Protein AF-A0A9P7F6E8-F1 (afdb_monomer_lite)

Secondary structure (DSSP, 8-state):
-------------EEE----------------------PPPPP-----GGGGSBTTTS---SSSPEEEEPTTSS-EEETTTB---HHHHHHHTSTTEEE--HHHHHHHTSSS--B---EEESS-GGGTPEESSSSPPPB-S--SS-TTPPP--S-----------S--S-------EE------EEE-TTSS-EEESSS-HHHHHHHHHGGGHHHHTT-EEEE---THHHHSHHHHHHHHHHHHHTT-SEEEEE--TT--GGGGHHHHHHHIIIIIIS---HHHHHHHHHHTTTTHHHH--EEEEEE-TT-TT-PEEEEEEEEEETTTBGGGPPPPSB-TTT-BBT-B-S-EEEE----------SS-TTEEEEEEEB--HHHHHHH-PPPPEEEEEPPSSEEE---SSTTEEEEEPPPEEE-PPP------------------HHHHHHHHHHHHHHTHHHHHH---TT-HHHHHTTS-SSS----HHHHHHHHHHHHTT---HHHHHHHHHHHHHTTSTT--SS-HHHHHHHH--S-GGGGGSPPPHHHHHHHHTHHHHHHHHHHHHHHTT-TT-HHHHHHHHHHHHHT--HHHHHHHHHHHHHHHHH-S-HHHHHHHHHHHHHHHHHHHHHHHHHHH----EEEEEEEPTTSS-EEEEEEEPPPSS-SS-GGGT-HHHHHHHHHHHHHHHHHHHHHHS---TTSS-S-------S--PPPPP--B-TTSPBP----TT--HHHHHHHHHHHHHHHHHHHHS--SPP-HHHHHH-HHHHHHHHHHHHTT-------------------TT--PPPPPPPPPPPPP------

Foldseek 3Di:
DDDDDPDDDPDDEDEADQDDDDDDDDDDDDDDDDDDDDDDDPDPDPPPLLQQAAQFLRHSDDDHWYWAAAPVDRHIHICQFWPDPPVCPVVQSDSQKGFHDPLNLCVVCVVPWAAALRIFGPDDVVRVTDRPDPAGTDGPGHRLDPSPDGDPSADDDDDDDDPDDPDPPDPQQDADEDPDDLQAWDQDPVNPDTDRSPDHLLVVCCVVCVVVLVSQAQGEYEYQDALRCVVDPRSVLSVQVSCLVSNYQKYKDWNHNDRDVVLCPQLVVCCCVVCRVVVDRCVVCVQVSVLSRQSNLSRTKMKMWGFDPPDPQRKIWIKIKHKDFLPAQHLNNGDRQADPPRNTGPQWDPKDQDFDDDPDDDDDDQDPPRRFKIKTWGNNVCVCPVVVDGTDIDMDGNAPFDWGCCDPPSGIGMTMHHIDIDRNDPPPPDPDPDPPDDDDDDDDPVVVCVVCVVVLVVCLVQCQPPPDPPDPSVVCNCPPPDPDNDPPVVVVVSCVVNLVVHPDPVVNVVVVCVVVVLPPPDDDPDDLVVLLVQLADLALVLLPDQDDLLNLCCRSVVVVLVVQQQVVCVVVVNGPDPVCSVVSSVVVSVVDGPVSSVSSVVSSVVCNVVGHDPLNVLVNCVVCVLVVLQVVQVVCCVVRVDKDKDWDWDDHPPDLAIDTDIDTYDHPPDPDTQCPPDPVSVVCCVVVSVVVRVVVSCVVCVPPPPDDDPPPPPPDPPDDPDQDDFDADPLQATDQDDPPPAPPVSNVVSVLVRVQSVVCSVPVDNDHDPVVVCQACVVVVVVSVVVCVVVPDDDDDDDDHDDDDDDDDDPPDDDDDDDDDDDDDDDDDDDDD

pLDDT: mean 74.28, std 21.91, range [21.38, 98.19]

InterPro domains:
  IPR011011 Zinc finger, FYVE/PHD-type [SSF57903] (43-111)

Organism: NCBI:txid1912936

Sequence (833 aa):
MARTKIKSTGGSARTISALSTTTTANATALALKPSTLAVPPPMLETADAHSMWCMICRDGGEGPIVLYECNVCPRVMCSKCIEVLDSYVDVVQRPTVSFLCLACHSKATLKSPAPFYGFYTGGLPSQGGKEVLPSFLHLNGKYEMASSSIMAAGPIAFIHFILSGEDPICTPVSIIYCGWLYAGQAPKENGSGLEYVAMTVSHVLTTVLSAYSMVLKNAHIVFLVCGSVVAHPKPYDQLMSAVLHFEFTSAIMFTAKRFQPLVASNFFLAFAELVLVEQLCVRKTFPELLSLSGRLGLHTKVILMTPDPTSPHHQLECTTFARAHTQTQPWGMEVPVQCPQCGSTKSWSEKVALTVRADSHQFAETSDPSVTRYVYSCKYSNYGTAQRLAPHKFVIERPPGFMVNSARTTKCGWFQAPSTFYSPPSLMKGKRKSQILPIFLNLSMSDWYVSFEEILAEHKDDFLAAKDPQSTRRRQVLRNDDPVDLPKALKRAIRRCYYQFITDEDDRKAEDNIFHAEQEADQSIVSPEEREANARPKDASFYKKQLTDWDIAQKLFKQEMDNYDKEEQQKMGVPHSIKHRTGHARQWFNSMTFGQKKEVQQARDKWNEEGAPPESQAMYRKRNLKKNLDAFSQEVCRTMGCRIVMLVSHKKPGEMSLGVCIHESEPLTCKKAFTVSSAGNKEWVAEGFKKFSEWSKQEFYPCDNEDEDDNQEEEEPEDKPSLPEIVLDKEGFGQLPSRTDVPLKGQQELIRQIVHASYKVFTGSSKPVPWGVISSDPAMLWRHWELRKLGGKKLIIFVGSRVADLSAARLANAIPLERTKKRKITAGQGLGV

Structure (mmCIF, N/CA/C/O backbone):
data_AF-A0A9P7F6E8-F1
#
_entry.id   AF-A0A9P7F6E8-F1
#
loop_
_atom_site.group_PDB
_atom_site.id
_atom_site.type_symbol
_atom_site.label_atom_id
_atom_site.label_alt_id
_atom_site.label_comp_id
_atom_site.label_asym_id
_atom_site.label_entity_id
_atom_site.label_seq_id
_atom_site.pdbx_PDB_ins_code
_atom_site.Cartn_x
_atom_site.Cartn_y
_atom_site.Cartn_z
_atom_site.occupancy
_atom_site.B_iso_or_equiv
_atom_site.auth_seq_id
_atom_site.auth_comp_id
_atom_site.auth_asym_id
_atom_site.auth_atom_id
_atom_site.pdbx_PDB_model_num
ATOM 1 N N . MET A 1 1 ? -25.736 -33.824 -3.281 1.00 39.00 1 MET A N 1
ATOM 2 C CA . MET A 1 1 ? -25.518 -33.347 -4.663 1.00 39.00 1 MET A CA 1
ATOM 3 C C . MET A 1 1 ? -26.121 -31.957 -4.812 1.00 39.00 1 MET A C 1
ATOM 5 O O . MET A 1 1 ? -27.042 -31.647 -4.072 1.00 39.00 1 MET A O 1
ATOM 9 N N . ALA A 1 2 ? -25.540 -31.157 -5.713 1.00 32.81 2 ALA A N 1
ATOM 10 C CA . ALA A 1 2 ? -25.875 -29.776 -6.084 1.00 32.81 2 ALA A CA 1
ATOM 11 C C . ALA A 1 2 ? -25.785 -28.693 -4.980 1.00 32.81 2 ALA A C 1
ATOM 13 O O . ALA A 1 2 ? -26.732 -28.407 -4.255 1.00 32.81 2 ALA A O 1
ATOM 14 N N . ARG A 1 3 ? -24.631 -28.012 -4.930 1.00 22.89 3 ARG A N 1
ATOM 15 C CA . ARG A 1 3 ? -24.542 -26.586 -4.582 1.00 22.89 3 ARG A CA 1
ATOM 16 C C . ARG A 1 3 ? -23.589 -25.907 -5.559 1.00 22.89 3 ARG A C 1
ATOM 18 O O . ARG A 1 3 ? -22.394 -26.199 -5.575 1.00 22.89 3 ARG A O 1
ATOM 25 N N . THR A 1 4 ? -24.149 -25.007 -6.350 1.00 31.23 4 THR A N 1
ATOM 26 C CA . THR A 1 4 ? -23.467 -23.945 -7.084 1.00 31.23 4 THR A CA 1
ATOM 27 C C . THR A 1 4 ? -22.668 -23.084 -6.101 1.00 31.23 4 THR A C 1
ATOM 29 O O . THR A 1 4 ? -23.206 -22.556 -5.129 1.00 31.23 4 THR A O 1
ATOM 32 N N . LYS A 1 5 ? -21.357 -22.977 -6.332 1.00 26.94 5 LYS A N 1
ATOM 33 C CA . LYS A 1 5 ? -20.479 -21.979 -5.712 1.00 26.94 5 LYS A CA 1
ATOM 34 C C . LYS A 1 5 ? -20.247 -20.878 -6.739 1.00 26.94 5 LYS A C 1
ATOM 36 O O . LYS A 1 5 ? -19.662 -21.153 -7.783 1.00 26.94 5 LYS A O 1
ATOM 41 N N . ILE A 1 6 ? -20.640 -19.650 -6.420 1.00 29.02 6 ILE A N 1
ATOM 42 C CA . ILE A 1 6 ? -20.098 -18.467 -7.090 1.00 29.02 6 ILE A CA 1
ATOM 43 C C . ILE A 1 6 ? -18.711 -18.241 -6.474 1.00 29.02 6 ILE A C 1
ATOM 45 O O . ILE A 1 6 ? -18.586 -17.905 -5.297 1.00 29.02 6 ILE A O 1
ATOM 49 N N . LYS A 1 7 ? -17.670 -18.572 -7.246 1.00 26.80 7 LYS A N 1
ATOM 50 C CA . LYS A 1 7 ? -16.264 -18.254 -6.957 1.00 26.80 7 LYS A CA 1
ATOM 51 C C . LYS A 1 7 ? -16.048 -16.752 -7.163 1.00 26.80 7 LYS A C 1
ATOM 53 O O . LYS A 1 7 ? -16.586 -16.200 -8.117 1.00 26.80 7 LYS A O 1
ATOM 58 N N . SER A 1 8 ? -15.208 -16.128 -6.336 1.00 27.62 8 SER A N 1
ATOM 59 C CA . SER A 1 8 ? -14.565 -14.876 -6.736 1.00 27.62 8 SER A CA 1
ATOM 60 C C . SER A 1 8 ? -13.623 -15.148 -7.914 1.00 27.62 8 SER A C 1
ATOM 62 O O . SER A 1 8 ? -12.952 -16.184 -7.985 1.00 27.62 8 SER A O 1
ATOM 64 N N . THR A 1 9 ? -13.617 -14.234 -8.876 1.00 29.34 9 THR A N 1
ATOM 65 C CA . THR A 1 9 ? -12.827 -14.293 -10.105 1.00 29.34 9 THR A CA 1
ATOM 66 C C . THR A 1 9 ? -11.397 -13.826 -9.840 1.00 29.34 9 THR A C 1
ATOM 68 O O . THR A 1 9 ? -11.017 -12.714 -10.190 1.00 29.34 9 THR A O 1
ATOM 71 N N . GLY A 1 10 ? -10.578 -14.684 -9.230 1.00 29.38 10 GLY A N 1
ATOM 72 C CA . GLY A 1 10 ? -9.135 -14.628 -9.462 1.00 29.38 10 GLY A CA 1
ATOM 73 C C . GLY A 1 10 ? -8.880 -15.117 -10.886 1.00 29.38 10 GLY A C 1
ATOM 74 O O . GLY A 1 10 ? -8.907 -16.323 -11.129 1.00 29.38 10 GLY A O 1
ATOM 75 N N . GLY A 1 11 ? -8.745 -14.194 -11.839 1.00 32.56 11 GLY A N 1
ATOM 76 C CA . GLY A 1 11 ? -8.437 -14.525 -13.229 1.00 32.56 11 GLY A CA 1
ATOM 77 C C . GLY A 1 11 ? -7.100 -15.263 -13.318 1.00 32.56 11 GLY A C 1
ATOM 78 O O . GLY A 1 11 ? -6.093 -14.786 -12.804 1.00 32.56 11 GLY A O 1
ATOM 79 N N . SER A 1 12 ? -7.093 -16.438 -13.945 1.00 37.75 12 SER A N 1
ATOM 80 C CA . SER A 1 12 ? -5.861 -17.163 -14.258 1.00 37.75 12 SER A CA 1
ATOM 81 C C . SER A 1 12 ? -5.224 -16.516 -15.485 1.00 37.75 12 SER A C 1
ATOM 83 O O . SER A 1 12 ? -5.803 -16.572 -16.569 1.00 37.75 12 SER A O 1
ATOM 85 N N . ALA A 1 13 ? -4.045 -15.911 -15.333 1.00 45.34 13 ALA A N 1
ATOM 86 C CA . ALA A 1 13 ? -3.240 -15.496 -16.478 1.00 45.34 13 ALA A CA 1
ATOM 87 C C . ALA A 1 13 ? -2.747 -16.740 -17.238 1.00 45.34 13 ALA A C 1
ATOM 89 O O . ALA A 1 13 ? -2.486 -17.786 -16.634 1.00 45.34 13 ALA A O 1
ATOM 90 N N . ARG A 1 14 ? -2.639 -16.648 -18.568 1.00 51.47 14 ARG A N 1
ATOM 91 C CA . ARG A 1 14 ? -2.084 -17.729 -19.391 1.00 51.47 14 ARG A CA 1
ATOM 92 C C . ARG A 1 14 ? -0.569 -17.547 -19.455 1.00 51.47 14 ARG A C 1
ATOM 94 O O . ARG A 1 14 ? -0.079 -16.659 -20.152 1.00 51.47 14 ARG A O 1
ATOM 101 N N . THR A 1 15 ? 0.150 -18.376 -18.710 1.00 51.41 15 THR A N 1
ATOM 102 C CA . THR A 1 15 ? 1.615 -18.434 -18.733 1.00 51.41 15 THR A CA 1
ATOM 103 C C . THR A 1 15 ? 2.081 -19.310 -19.892 1.00 51.41 15 THR A C 1
ATOM 105 O O . THR A 1 15 ? 1.516 -20.381 -20.122 1.00 51.41 15 THR A O 1
ATOM 108 N N . ILE A 1 16 ? 3.092 -18.858 -20.635 1.00 53.59 16 ILE A N 1
ATOM 109 C CA . ILE A 1 16 ? 3.671 -19.604 -21.757 1.00 53.59 16 ILE A CA 1
ATOM 110 C C . ILE A 1 16 ? 5.164 -19.784 -21.485 1.00 53.59 16 ILE A C 1
ATOM 112 O O . ILE A 1 16 ? 5.938 -18.837 -21.606 1.00 53.59 16 ILE A O 1
ATOM 116 N N . SER A 1 17 ? 5.554 -21.008 -21.130 1.00 43.97 17 SER A N 1
ATOM 117 C CA . SER A 1 17 ? 6.951 -21.406 -20.944 1.00 43.97 17 SER A CA 1
ATOM 118 C C . SER A 1 17 ? 7.452 -22.138 -22.190 1.00 43.97 17 SER A C 1
ATOM 120 O O . SER A 1 17 ? 6.818 -23.086 -22.658 1.00 43.97 17 SER A O 1
ATOM 122 N N . ALA A 1 18 ? 8.606 -21.736 -22.725 1.00 40.62 18 ALA A N 1
ATOM 123 C CA . ALA A 1 18 ? 9.285 -22.491 -23.775 1.00 40.62 18 ALA A CA 1
ATOM 124 C C . ALA A 1 18 ? 10.023 -23.687 -23.145 1.00 40.62 18 ALA A C 1
ATOM 126 O O . ALA A 1 18 ? 11.052 -23.519 -22.489 1.00 40.62 18 ALA A O 1
ATOM 127 N N . LEU A 1 19 ? 9.492 -24.899 -23.324 1.00 32.56 19 LEU A N 1
ATOM 128 C CA . LEU A 1 19 ? 10.164 -26.144 -22.942 1.00 32.56 19 LEU A CA 1
ATOM 129 C C . LEU A 1 19 ? 11.379 -26.371 -23.855 1.00 32.56 19 LEU A C 1
ATOM 131 O O . LEU A 1 19 ? 11.235 -26.692 -25.032 1.00 32.56 19 LEU A O 1
ATOM 135 N N . SER A 1 20 ? 12.583 -26.207 -23.307 1.00 32.69 20 SER A N 1
ATOM 136 C CA . SER A 1 20 ? 13.836 -26.526 -23.997 1.00 32.69 20 SER A CA 1
ATOM 137 C C . SER A 1 20 ? 14.150 -28.018 -23.856 1.00 32.69 20 SER A C 1
ATOM 139 O O . SER A 1 20 ? 14.799 -28.427 -22.896 1.00 32.69 20 SER A O 1
ATOM 141 N N . THR A 1 21 ? 13.732 -28.844 -24.816 1.00 29.06 21 THR A N 1
ATOM 142 C CA . THR A 1 21 ? 14.285 -30.199 -24.988 1.00 29.06 21 THR A CA 1
ATOM 143 C C . THR A 1 21 ? 15.544 -30.138 -25.849 1.00 29.06 21 THR A C 1
ATOM 145 O O . THR A 1 21 ? 15.469 -30.088 -27.074 1.00 29.06 21 THR A O 1
ATOM 148 N N . THR A 1 22 ? 16.717 -30.154 -25.218 1.00 29.52 22 THR A N 1
ATOM 149 C CA . THR A 1 22 ? 17.980 -30.491 -25.891 1.00 29.52 22 THR A CA 1
ATOM 150 C C . THR A 1 22 ? 18.086 -32.009 -26.025 1.00 29.52 22 THR A C 1
ATOM 152 O O . THR A 1 22 ? 18.355 -32.699 -25.044 1.00 29.52 22 THR A O 1
ATOM 155 N N . THR A 1 23 ? 17.864 -32.532 -27.233 1.00 29.41 23 THR A N 1
ATOM 156 C CA . THR A 1 23 ? 18.087 -33.944 -27.583 1.00 29.41 23 THR A CA 1
ATOM 157 C C . THR A 1 23 ? 19.405 -34.073 -28.344 1.00 29.41 23 THR A C 1
ATOM 159 O O . THR A 1 23 ? 19.531 -33.594 -29.468 1.00 29.41 23 THR A O 1
ATOM 162 N N . THR A 1 24 ? 20.390 -34.730 -27.738 1.00 31.55 24 THR A N 1
ATOM 163 C CA . THR A 1 24 ? 21.597 -35.230 -28.407 1.00 31.55 24 THR A CA 1
ATOM 164 C C . THR A 1 24 ? 21.301 -36.608 -29.012 1.00 31.55 24 THR A C 1
ATOM 166 O O . THR A 1 24 ? 21.035 -37.565 -28.291 1.00 31.55 24 THR A O 1
ATOM 169 N N . ALA A 1 25 ? 21.329 -36.706 -30.342 1.00 36.38 25 ALA A N 1
ATOM 170 C CA . ALA A 1 25 ? 21.452 -37.958 -31.105 1.00 36.38 25 ALA A CA 1
ATOM 171 C C . ALA A 1 25 ? 22.915 -38.461 -31.018 1.00 36.38 25 ALA A C 1
ATOM 173 O O . ALA A 1 25 ? 23.805 -37.633 -30.858 1.00 36.38 25 ALA A O 1
ATOM 174 N N . ASN A 1 26 ? 23.327 -39.725 -31.147 1.00 36.16 26 ASN A N 1
ATOM 175 C CA . ASN A 1 26 ? 22.749 -41.038 -31.457 1.00 36.16 26 ASN A CA 1
ATOM 176 C C . ASN A 1 26 ? 23.833 -42.079 -31.078 1.00 36.16 26 ASN A C 1
ATOM 178 O O . ASN A 1 26 ? 25.001 -41.790 -31.329 1.00 36.16 26 ASN A O 1
ATOM 182 N N . ALA A 1 27 ? 23.470 -43.282 -30.602 1.00 31.50 27 ALA A N 1
ATOM 183 C CA . ALA A 1 27 ? 24.098 -44.555 -31.014 1.00 31.50 27 ALA A CA 1
ATOM 184 C C . ALA A 1 27 ? 23.432 -45.799 -30.376 1.00 31.50 27 ALA A C 1
ATOM 186 O O . ALA A 1 27 ? 23.503 -46.020 -29.173 1.00 31.50 27 ALA A O 1
ATOM 187 N N . THR A 1 28 ? 22.945 -46.661 -31.274 1.00 32.75 28 THR A N 1
ATOM 188 C CA . THR A 1 28 ? 22.789 -48.131 -31.204 1.00 32.75 28 THR A CA 1
ATOM 189 C C . THR A 1 28 ? 21.640 -48.776 -30.419 1.00 32.75 28 THR A C 1
ATOM 191 O O . THR A 1 28 ? 21.396 -48.541 -29.243 1.00 32.75 28 THR A O 1
ATOM 194 N N . ALA A 1 29 ? 20.955 -49.649 -31.158 1.00 36.50 29 ALA A N 1
ATOM 195 C CA . ALA A 1 29 ? 19.741 -50.378 -30.846 1.00 36.50 29 ALA A CA 1
ATOM 196 C C . ALA A 1 29 ? 19.964 -51.632 -29.988 1.00 36.50 29 ALA A C 1
ATOM 198 O O . ALA A 1 29 ? 20.976 -52.309 -30.140 1.00 36.50 29 ALA A O 1
ATOM 199 N N . LEU A 1 30 ? 18.935 -52.013 -29.223 1.00 31.78 30 LEU A N 1
ATOM 200 C CA . LEU A 1 30 ? 18.452 -53.395 -29.132 1.00 31.78 30 LEU A CA 1
ATOM 201 C C . LEU A 1 30 ? 17.031 -53.417 -28.546 1.00 31.78 30 LEU A C 1
ATOM 203 O O . LEU A 1 30 ? 16.725 -52.765 -27.552 1.00 31.78 30 LEU A O 1
ATOM 207 N N . ALA A 1 31 ? 16.157 -54.137 -29.243 1.00 39.25 31 ALA A N 1
ATOM 208 C CA . ALA A 1 31 ? 14.727 -54.246 -29.006 1.00 39.25 31 ALA A CA 1
ATOM 209 C C . ALA A 1 31 ? 14.399 -55.170 -27.829 1.00 39.25 31 ALA A C 1
ATOM 211 O O . ALA A 1 31 ? 14.971 -56.251 -27.760 1.00 39.25 31 ALA A O 1
ATOM 212 N N . LEU A 1 32 ? 13.404 -54.812 -27.005 1.00 32.06 32 LEU A N 1
ATOM 213 C CA . LEU A 1 32 ? 12.575 -55.743 -26.223 1.00 32.06 32 LEU A CA 1
ATOM 214 C C . LEU A 1 32 ? 11.186 -55.120 -25.926 1.00 32.06 32 LEU A C 1
ATOM 216 O O . LEU A 1 32 ? 11.034 -53.905 -25.844 1.00 32.06 32 LEU A O 1
ATOM 220 N N . LYS A 1 33 ? 10.176 -56.000 -25.854 1.00 32.75 33 LYS A N 1
ATOM 221 C CA . LYS A 1 33 ? 8.706 -55.798 -25.895 1.00 32.75 33 LYS A CA 1
ATOM 222 C C . LYS A 1 33 ? 8.096 -54.894 -24.795 1.00 32.75 33 LYS A C 1
ATOM 224 O O . LYS A 1 33 ? 8.669 -54.797 -23.714 1.00 32.75 33 LYS A O 1
ATOM 229 N N . PRO A 1 34 ? 6.888 -54.321 -25.016 1.00 34.28 34 PRO A N 1
ATOM 230 C CA . PRO A 1 34 ? 6.229 -53.432 -24.063 1.00 34.28 34 PRO A CA 1
ATOM 231 C C . PRO A 1 34 ? 5.412 -54.210 -23.018 1.00 34.28 34 PRO A C 1
ATOM 233 O O . PRO A 1 34 ? 4.566 -55.030 -23.373 1.00 34.28 34 PRO A O 1
ATOM 236 N N . SER A 1 35 ? 5.620 -53.898 -21.736 1.00 30.19 35 SER A N 1
ATOM 237 C CA . SER A 1 35 ? 4.709 -54.261 -20.645 1.00 30.19 35 SER A CA 1
ATOM 238 C C . SER A 1 35 ? 4.047 -53.004 -20.095 1.00 30.19 35 SER A C 1
ATOM 240 O O . SER A 1 35 ? 4.697 -52.084 -19.603 1.00 30.19 35 SER A O 1
ATOM 242 N N . THR A 1 36 ? 2.729 -52.989 -20.221 1.00 39.06 36 THR A N 1
ATOM 243 C CA . THR A 1 36 ? 1.799 -51.930 -19.850 1.00 39.06 36 THR A CA 1
ATOM 244 C C . THR A 1 36 ? 1.634 -51.873 -18.330 1.00 39.06 36 THR A C 1
ATOM 246 O O . THR A 1 36 ? 0.951 -52.715 -17.756 1.00 39.06 36 THR A O 1
ATOM 249 N N . LEU A 1 37 ? 2.206 -50.864 -17.673 1.00 32.66 37 LEU A N 1
ATOM 250 C CA . LEU A 1 37 ? 1.780 -50.424 -16.341 1.00 32.66 37 LEU A CA 1
ATOM 251 C C . LEU A 1 37 ? 1.735 -48.896 -16.336 1.00 32.66 37 LEU A C 1
ATOM 253 O O . LEU A 1 37 ? 2.759 -48.219 -16.399 1.00 32.66 37 LEU A O 1
ATOM 257 N N . ALA A 1 38 ? 0.514 -48.366 -16.326 1.00 34.00 38 ALA A N 1
ATOM 258 C CA . ALA A 1 38 ? 0.233 -46.942 -16.275 1.00 34.00 38 ALA A CA 1
ATOM 259 C C . ALA A 1 38 ? 0.705 -46.366 -14.932 1.00 34.00 38 ALA A C 1
ATOM 261 O O . ALA A 1 38 ? 0.069 -46.561 -13.897 1.00 34.00 38 ALA A O 1
ATOM 262 N N . VAL A 1 39 ? 1.825 -45.648 -14.964 1.00 34.06 39 VAL A N 1
ATOM 263 C CA . VAL A 1 39 ? 2.227 -44.735 -13.893 1.00 34.06 39 VAL A CA 1
ATOM 264 C C . VAL A 1 39 ? 1.373 -43.468 -14.047 1.00 34.06 39 VAL A C 1
ATOM 266 O O . VAL A 1 39 ? 1.312 -42.924 -15.154 1.00 34.06 39 VAL A O 1
ATOM 269 N N . PRO A 1 40 ? 0.672 -42.996 -12.998 1.00 33.62 40 PRO A N 1
ATOM 270 C CA . PRO A 1 40 ? -0.050 -41.730 -13.066 1.00 33.62 40 PRO A CA 1
ATOM 271 C C . PRO A 1 40 ? 0.943 -40.597 -13.372 1.00 33.62 40 PRO A C 1
ATOM 273 O O . PRO A 1 40 ? 2.069 -40.633 -12.870 1.00 33.62 40 PRO A O 1
ATOM 276 N N . PRO A 1 41 ? 0.571 -39.601 -14.195 1.00 32.31 41 PRO A N 1
ATOM 277 C CA . PRO A 1 41 ? 1.489 -38.534 -14.564 1.00 32.31 41 PRO A CA 1
ATOM 278 C C . PRO A 1 41 ? 1.977 -37.810 -13.300 1.00 32.31 41 PRO A C 1
ATOM 280 O O . PRO A 1 41 ? 1.173 -37.587 -12.386 1.00 32.31 41 PRO A O 1
ATOM 283 N N . PRO A 1 42 ? 3.271 -37.445 -13.224 1.00 33.47 42 PRO A N 1
ATOM 284 C CA . PRO A 1 42 ? 3.769 -36.638 -12.124 1.00 33.47 42 PRO A CA 1
ATOM 285 C C . PRO A 1 42 ? 2.943 -35.353 -12.069 1.00 33.47 42 PRO A C 1
ATOM 287 O O . PRO A 1 42 ? 2.731 -34.694 -13.090 1.00 33.47 42 PRO A O 1
ATOM 290 N N . MET A 1 43 ? 2.422 -35.041 -10.879 1.00 28.83 43 MET A N 1
ATOM 291 C CA . MET A 1 43 ? 1.779 -33.760 -10.608 1.00 28.83 43 MET A CA 1
ATOM 292 C C . MET A 1 43 ? 2.703 -32.654 -11.111 1.00 28.83 43 MET A C 1
ATOM 294 O O . MET A 1 43 ? 3.847 -32.579 -10.671 1.00 28.83 43 MET A O 1
ATOM 298 N N . LEU A 1 44 ? 2.191 -31.848 -12.044 1.00 36.84 44 LEU A N 1
ATOM 299 C CA . LEU A 1 44 ? 2.833 -30.650 -12.570 1.00 36.84 44 LEU A CA 1
ATOM 300 C C . LEU A 1 44 ? 3.448 -29.884 -11.390 1.00 36.84 44 LEU A C 1
ATOM 302 O O . LEU A 1 44 ? 2.709 -29.414 -10.519 1.00 36.84 44 LEU A O 1
ATOM 306 N N . GLU A 1 45 ? 4.781 -29.828 -11.331 1.00 40.38 45 GLU A N 1
ATOM 307 C CA . GLU A 1 45 ? 5.491 -28.981 -10.379 1.00 40.38 45 GLU A CA 1
ATOM 308 C C . GLU A 1 45 ? 4.888 -27.583 -10.481 1.00 40.38 45 GLU A C 1
ATOM 310 O O . GLU A 1 45 ? 4.717 -27.034 -11.572 1.00 40.38 45 GLU A O 1
ATOM 315 N N . THR A 1 46 ? 4.457 -27.060 -9.336 1.00 44.81 46 THR A N 1
ATOM 316 C CA . THR A 1 46 ? 3.853 -25.739 -9.212 1.00 44.81 46 THR A CA 1
ATOM 317 C C . THR A 1 46 ? 4.752 -24.737 -9.916 1.00 44.81 46 THR A C 1
ATOM 319 O O . THR A 1 46 ? 5.865 -24.512 -9.447 1.00 44.81 46 THR A O 1
ATOM 322 N N . ALA A 1 47 ? 4.290 -24.164 -11.031 1.00 50.91 47 ALA A N 1
ATOM 323 C CA . ALA A 1 47 ? 4.968 -23.043 -11.666 1.00 50.91 47 ALA A CA 1
ATOM 324 C C . ALA A 1 47 ? 5.338 -22.043 -10.564 1.00 50.91 47 ALA A C 1
ATOM 326 O O . ALA A 1 47 ? 4.453 -21.616 -9.814 1.00 50.91 47 ALA A O 1
ATOM 327 N N . ASP A 1 48 ? 6.637 -21.762 -10.410 1.00 58.50 48 ASP A N 1
ATOM 328 C CA . ASP A 1 48 ? 7.147 -20.896 -9.352 1.00 58.50 48 ASP A CA 1
ATOM 329 C C . ASP A 1 48 ? 6.295 -19.625 -9.314 1.00 58.50 48 ASP A C 1
ATOM 331 O O . ASP A 1 48 ? 6.208 -18.887 -10.297 1.00 58.50 48 ASP A O 1
ATOM 335 N N . ALA A 1 49 ? 5.641 -19.357 -8.178 1.00 58.12 49 ALA A N 1
ATOM 336 C CA . ALA A 1 49 ? 4.678 -18.258 -8.025 1.00 58.12 49 ALA A CA 1
ATOM 337 C C . ALA A 1 49 ? 5.254 -16.874 -8.414 1.00 58.12 49 ALA A C 1
ATOM 339 O O . ALA A 1 49 ? 4.518 -15.907 -8.621 1.00 58.12 49 ALA A O 1
ATOM 340 N N . HIS A 1 50 ? 6.579 -16.780 -8.537 1.00 58.72 50 HIS A N 1
ATOM 341 C CA . HIS A 1 50 ? 7.334 -15.629 -9.016 1.00 58.72 50 HIS A CA 1
ATOM 342 C C . HIS A 1 50 ? 7.056 -15.252 -10.483 1.00 58.72 50 HIS A C 1
ATOM 344 O O . HIS A 1 50 ? 7.172 -14.071 -10.819 1.00 58.72 50 HIS A O 1
ATOM 350 N N . SER A 1 51 ? 6.625 -16.191 -11.332 1.00 65.06 51 SER A N 1
ATOM 351 C CA . SER A 1 51 ? 6.359 -15.963 -12.765 1.00 65.06 51 SER A CA 1
ATOM 352 C C . SER A 1 51 ? 5.019 -15.277 -13.058 1.00 65.06 51 SER A C 1
ATOM 354 O O . SER A 1 51 ? 4.664 -15.077 -14.215 1.00 65.06 51 SER A O 1
ATOM 356 N N . MET A 1 52 ? 4.245 -14.903 -12.035 1.00 76.88 52 MET A N 1
ATOM 357 C CA . MET A 1 52 ? 2.891 -14.366 -12.230 1.00 76.88 52 MET A CA 1
ATOM 358 C C . MET A 1 52 ? 2.824 -12.845 -12.401 1.00 76.88 52 MET A C 1
ATOM 360 O O . MET A 1 52 ? 1.747 -12.326 -12.673 1.00 76.88 52 MET A O 1
ATOM 364 N N . TRP A 1 53 ? 3.929 -12.107 -12.239 1.00 84.69 53 TRP A N 1
ATOM 365 C CA . TRP A 1 53 ? 3.878 -10.642 -12.186 1.00 84.69 53 TRP A CA 1
ATOM 366 C C . TRP A 1 53 ? 4.854 -9.967 -13.142 1.00 84.69 53 TRP A C 1
ATOM 368 O O . TRP A 1 53 ? 6.070 -10.143 -13.048 1.00 84.69 53 TRP A O 1
ATOM 378 N N . CYS A 1 54 ? 4.327 -9.107 -14.014 1.00 89.81 54 CYS A N 1
ATOM 379 C CA . CYS A 1 54 ? 5.120 -8.323 -14.952 1.00 89.81 54 CYS A CA 1
ATOM 380 C C . CYS A 1 54 ? 6.171 -7.470 -14.228 1.00 89.81 54 CYS A C 1
ATOM 382 O O . CYS A 1 54 ? 5.863 -6.703 -13.317 1.00 89.81 54 CYS A O 1
ATOM 384 N N . MET A 1 55 ? 7.424 -7.532 -14.678 1.00 90.19 55 MET A N 1
ATOM 385 C CA . MET A 1 55 ? 8.517 -6.757 -14.084 1.00 90.19 55 MET A CA 1
ATOM 386 C C . MET A 1 55 ? 8.404 -5.236 -14.296 1.00 90.19 55 MET A C 1
ATOM 388 O O . MET A 1 55 ? 9.067 -4.491 -13.575 1.00 90.19 55 MET A O 1
ATOM 392 N N . ILE A 1 56 ? 7.607 -4.783 -15.274 1.00 88.75 56 ILE A N 1
ATOM 393 C CA . ILE A 1 56 ? 7.373 -3.358 -15.540 1.00 88.75 56 ILE A CA 1
ATOM 394 C C . ILE A 1 56 ? 6.246 -2.844 -14.639 1.00 88.75 56 ILE A C 1
ATOM 396 O O . ILE A 1 56 ? 6.525 -2.132 -13.683 1.00 88.75 56 ILE A O 1
ATOM 400 N N . CYS A 1 57 ? 4.995 -3.244 -14.896 1.00 84.50 57 CYS A N 1
ATOM 401 C CA . CYS A 1 57 ? 3.827 -2.722 -14.173 1.00 84.50 57 CYS A CA 1
ATOM 402 C C . CYS A 1 57 ? 3.548 -3.393 -12.825 1.00 84.50 57 CYS A C 1
ATOM 404 O O . CYS A 1 57 ? 2.569 -3.031 -12.177 1.00 84.50 57 CYS A O 1
ATOM 406 N N . ARG A 1 58 ? 4.344 -4.402 -12.439 1.00 80.62 58 ARG A N 1
ATOM 407 C CA . ARG A 1 58 ? 4.181 -5.142 -11.177 1.00 80.62 58 ARG A CA 1
ATOM 408 C C . ARG A 1 58 ? 2.776 -5.723 -11.012 1.00 80.62 58 ARG A C 1
ATOM 410 O O . ARG A 1 58 ? 2.261 -5.868 -9.911 1.00 80.62 58 ARG A O 1
ATOM 417 N N . ASP A 1 59 ? 2.184 -6.090 -12.140 1.00 71.38 59 ASP A N 1
ATOM 418 C CA . ASP A 1 59 ? 0.847 -6.643 -12.254 1.00 71.38 59 ASP A CA 1
ATOM 419 C C . ASP A 1 59 ? 0.894 -7.963 -13.034 1.00 71.38 59 ASP A C 1
ATOM 421 O O . ASP A 1 59 ? 1.641 -8.081 -14.008 1.00 71.38 59 ASP A O 1
ATOM 425 N N . GLY A 1 60 ? 0.101 -8.945 -12.610 1.00 63.62 60 GLY A N 1
ATOM 426 C CA . GLY A 1 60 ? -0.214 -10.134 -13.410 1.00 63.62 60 GLY A CA 1
ATOM 427 C C . GLY A 1 60 ? -1.226 -9.844 -14.515 1.00 63.62 60 GLY A C 1
ATOM 428 O O . GLY A 1 60 ? -1.388 -10.633 -15.439 1.00 63.62 60 GLY A O 1
ATOM 429 N N . GLY A 1 61 ? -1.829 -8.657 -14.463 1.00 57.81 61 GLY A N 1
ATOM 430 C CA . GLY A 1 61 ? -2.790 -8.180 -15.423 1.00 57.81 61 GLY A CA 1
ATOM 431 C C . GLY A 1 61 ? -4.191 -8.690 -15.101 1.00 57.81 61 GLY A C 1
ATOM 432 O O . GLY A 1 61 ? -4.423 -9.890 -15.065 1.00 57.81 61 GLY A O 1
ATOM 433 N N . GLU A 1 62 ? -5.159 -7.787 -14.947 1.00 53.53 62 GLU A N 1
ATOM 434 C CA . GLU A 1 62 ? -6.578 -8.165 -14.982 1.00 53.53 62 GLU A CA 1
ATOM 435 C C . GLU A 1 62 ? -7.033 -8.374 -16.437 1.00 53.53 62 GLU A C 1
ATOM 437 O O . GLU A 1 62 ? -6.882 -7.471 -17.274 1.00 53.53 62 GLU A O 1
ATOM 442 N N . GLY A 1 63 ? -7.563 -9.566 -16.733 1.00 67.81 63 GLY A N 1
ATOM 443 C CA . GLY A 1 63 ? -8.045 -9.983 -18.056 1.00 67.81 63 GLY A CA 1
ATOM 444 C C . GLY A 1 63 ? -7.179 -11.066 -18.725 1.00 67.81 63 GLY A C 1
ATOM 445 O O . GLY A 1 63 ? -6.272 -11.608 -18.094 1.00 67.81 63 GLY A O 1
ATOM 446 N N . PRO A 1 64 ? -7.444 -11.408 -20.001 1.00 77.75 64 PRO A N 1
ATOM 447 C CA . PRO A 1 64 ? -6.677 -12.393 -20.769 1.00 77.75 64 PRO A CA 1
ATOM 448 C C . PRO A 1 64 ? -5.319 -11.811 -21.186 1.00 77.75 64 PRO A C 1
ATOM 450 O O . PRO A 1 64 ? -5.082 -11.476 -22.344 1.00 77.75 64 PRO A O 1
ATOM 453 N N . ILE A 1 65 ? -4.429 -11.624 -20.217 1.00 83.19 65 ILE A N 1
ATOM 454 C CA . ILE A 1 65 ? -3.108 -11.044 -20.442 1.00 83.19 65 ILE A CA 1
ATOM 455 C C . ILE A 1 65 ? -2.092 -12.161 -20.587 1.00 83.19 65 ILE A C 1
ATOM 457 O O . ILE A 1 65 ? -2.022 -13.079 -19.769 1.00 83.19 65 ILE A O 1
ATOM 461 N N . VAL A 1 66 ? -1.310 -12.067 -21.658 1.00 90.69 66 VAL A N 1
ATOM 462 C CA . VAL A 1 66 ? -0.218 -12.993 -21.940 1.00 90.69 66 VAL A CA 1
ATOM 463 C C . VAL A 1 66 ? 1.009 -12.520 -21.174 1.00 90.69 66 VAL A C 1
ATOM 465 O O . VAL A 1 66 ? 1.393 -11.347 -21.261 1.00 90.69 66 VAL A O 1
ATOM 468 N N . LEU A 1 67 ? 1.609 -13.432 -20.411 1.00 92.56 67 LEU A N 1
ATOM 469 C CA . LEU A 1 67 ? 2.889 -13.221 -19.746 1.00 92.56 67 LEU A CA 1
ATOM 470 C C . LEU A 1 67 ? 3.988 -13.910 -20.555 1.00 92.56 67 LEU A C 1
ATOM 472 O O . LEU A 1 67 ? 3.930 -15.113 -20.799 1.00 92.56 67 LEU A O 1
ATOM 476 N N . TYR A 1 68 ? 4.989 -13.132 -20.955 1.00 94.69 68 TYR A N 1
ATOM 477 C CA . TYR A 1 68 ? 6.166 -13.608 -21.667 1.00 94.69 68 TYR A CA 1
ATOM 478 C C . TYR A 1 68 ? 7.297 -13.863 -20.671 1.00 94.69 68 TYR A C 1
ATOM 480 O O . TYR A 1 68 ? 7.772 -12.932 -20.009 1.00 94.69 68 TYR A O 1
ATOM 488 N N . GLU A 1 69 ? 7.716 -15.122 -20.554 1.00 94.94 69 GLU A N 1
ATOM 489 C CA . GLU A 1 69 ? 8.774 -15.555 -19.641 1.00 94.94 69 GLU A CA 1
ATOM 490 C C . GLU A 1 69 ? 10.154 -15.424 -20.274 1.00 94.94 69 GLU A C 1
ATOM 492 O O . GLU A 1 69 ? 10.391 -15.859 -21.397 1.00 94.94 69 GLU A O 1
ATOM 497 N N . CYS A 1 70 ? 11.090 -14.800 -19.564 1.00 96.12 70 CYS A N 1
ATOM 498 C CA . CYS A 1 70 ? 12.437 -14.607 -20.081 1.00 96.12 70 CYS A CA 1
ATOM 499 C C . CYS A 1 70 ? 13.249 -15.906 -20.037 1.00 96.12 70 CYS A C 1
ATOM 501 O O . CYS A 1 70 ? 13.495 -16.449 -18.967 1.00 96.12 70 CYS A O 1
ATOM 503 N N . ASN A 1 71 ? 13.825 -16.319 -21.166 1.00 96.25 71 ASN A N 1
ATOM 504 C CA . ASN A 1 71 ? 14.644 -17.537 -21.252 1.00 96.25 71 ASN A CA 1
ATOM 505 C C . ASN A 1 71 ? 15.991 -17.457 -20.499 1.00 96.25 71 ASN A C 1
ATOM 507 O O . ASN A 1 71 ? 16.705 -18.448 -20.409 1.00 96.25 71 ASN A O 1
ATOM 511 N N . VAL A 1 72 ? 16.367 -16.282 -19.980 1.00 95.94 72 VAL A N 1
ATOM 512 C CA . VAL A 1 72 ? 17.643 -16.045 -19.265 1.00 95.94 72 VAL A CA 1
ATOM 513 C C . VAL A 1 72 ? 17.469 -15.878 -17.752 1.00 95.94 72 VAL A C 1
ATOM 515 O O . VAL A 1 72 ? 18.430 -16.001 -16.997 1.00 95.94 72 VAL A O 1
ATOM 518 N N . CYS A 1 73 ? 16.278 -15.511 -17.278 1.00 94.12 73 CYS A N 1
ATOM 519 C CA . CYS A 1 73 ? 16.057 -15.180 -15.869 1.00 94.12 73 CYS A CA 1
ATOM 520 C C . CYS A 1 73 ? 14.569 -15.312 -15.524 1.00 94.12 73 CYS A C 1
ATOM 522 O O . CYS A 1 73 ? 13.748 -15.157 -16.421 1.00 94.12 73 CYS A O 1
ATOM 524 N N . PRO A 1 74 ? 14.187 -15.442 -14.245 1.00 92.25 74 PRO A N 1
ATOM 525 C CA . PRO A 1 74 ? 12.799 -15.708 -13.846 1.00 92.25 74 PRO A CA 1
ATOM 526 C C . PRO A 1 74 ? 11.848 -14.497 -13.969 1.00 92.25 74 PRO A C 1
ATOM 528 O O . PRO A 1 74 ? 10.804 -14.451 -13.329 1.00 92.25 74 PRO A O 1
ATOM 531 N N . ARG A 1 75 ? 12.207 -13.452 -14.728 1.00 91.81 75 ARG A N 1
ATOM 532 C CA . ARG A 1 75 ? 11.344 -12.276 -14.919 1.00 91.81 75 ARG A CA 1
ATOM 533 C C . ARG A 1 75 ? 10.364 -12.519 -16.056 1.00 91.81 75 ARG A C 1
ATOM 535 O O . ARG A 1 75 ? 10.747 -13.036 -17.104 1.00 91.81 75 ARG A O 1
ATOM 542 N N . VAL A 1 76 ? 9.153 -12.006 -15.884 1.00 92.81 76 VAL A N 1
ATOM 543 C CA . VAL A 1 76 ? 8.108 -12.025 -16.909 1.00 92.81 76 VAL A CA 1
ATOM 544 C C . VAL A 1 76 ? 7.702 -10.609 -17.307 1.00 92.81 76 VAL A C 1
ATOM 546 O O . VAL A 1 76 ? 7.850 -9.664 -16.526 1.00 92.81 76 VAL A O 1
ATOM 549 N N . MET A 1 77 ? 7.193 -10.436 -18.524 1.00 93.19 77 MET A N 1
ATOM 550 C CA . MET A 1 77 ? 6.644 -9.169 -19.017 1.00 93.19 77 MET A CA 1
ATOM 551 C C . MET A 1 77 ? 5.257 -9.411 -19.606 1.00 93.19 77 MET A C 1
ATOM 553 O O . MET A 1 77 ? 5.065 -10.379 -20.330 1.00 93.19 77 MET A O 1
ATOM 557 N N . CYS A 1 78 ? 4.286 -8.555 -19.296 1.00 93.12 78 CYS A N 1
ATOM 558 C CA . CYS A 1 78 ? 2.931 -8.702 -19.821 1.00 93.12 78 CYS A CA 1
ATOM 559 C C . CYS A 1 78 ? 2.752 -8.001 -21.172 1.00 93.12 78 CYS A C 1
ATOM 561 O O . CYS A 1 78 ? 3.378 -6.967 -21.424 1.00 93.12 78 CYS A O 1
ATOM 563 N N . SER A 1 79 ? 1.826 -8.502 -21.991 1.00 92.56 79 SER A N 1
ATOM 564 C CA . SER A 1 79 ? 1.457 -7.909 -23.287 1.00 92.56 79 SER A CA 1
ATOM 565 C C . SER A 1 79 ? 0.954 -6.461 -23.202 1.00 92.56 79 SER A C 1
ATOM 567 O O . SER A 1 79 ? 1.062 -5.713 -24.166 1.00 92.56 79 SER A O 1
ATOM 569 N N . LYS A 1 80 ? 0.466 -6.007 -22.037 1.00 90.31 80 LYS A N 1
ATOM 570 C CA . LYS A 1 80 ? 0.114 -4.590 -21.815 1.00 90.31 80 LYS A CA 1
ATOM 571 C C . LYS A 1 80 ? 1.340 -3.675 -21.736 1.00 90.31 80 LYS A C 1
ATOM 573 O O . LYS A 1 80 ? 1.244 -2.494 -22.053 1.00 90.31 80 LYS A O 1
ATOM 578 N N . CYS A 1 81 ? 2.473 -4.183 -21.252 1.00 92.50 81 CYS A N 1
ATOM 579 C CA . CYS A 1 81 ? 3.697 -3.395 -21.099 1.00 92.50 81 CYS A CA 1
ATOM 580 C C . CYS A 1 81 ? 4.642 -3.506 -22.293 1.00 92.50 81 CYS A C 1
ATOM 582 O O . CYS A 1 81 ? 5.482 -2.620 -22.450 1.00 92.50 81 CYS A O 1
ATOM 584 N N . ILE A 1 82 ? 4.515 -4.572 -23.083 1.00 93.44 82 ILE A N 1
ATOM 585 C CA . ILE A 1 82 ? 5.232 -4.780 -24.340 1.00 93.44 82 ILE A CA 1
ATOM 586 C C . ILE A 1 82 ? 4.228 -5.123 -25.433 1.00 93.44 82 ILE A C 1
ATOM 588 O O . ILE A 1 82 ? 3.699 -6.230 -25.482 1.00 93.44 82 ILE A O 1
ATOM 592 N N . GLU A 1 83 ? 3.948 -4.145 -26.283 1.00 90.75 83 GLU A N 1
ATOM 593 C CA . GLU A 1 83 ? 2.950 -4.279 -27.338 1.00 90.75 83 GLU A CA 1
ATOM 594 C C . GLU A 1 83 ? 3.474 -5.178 -28.460 1.00 90.75 83 GLU A C 1
ATOM 596 O O . GLU A 1 83 ? 4.461 -4.857 -29.126 1.00 90.75 83 GLU A O 1
ATOM 601 N N . VAL A 1 84 ? 2.818 -6.323 -28.641 1.00 94.81 84 VAL A N 1
ATOM 602 C CA . VAL A 1 84 ? 3.051 -7.245 -29.754 1.00 94.81 84 VAL A CA 1
ATOM 603 C C . VAL A 1 84 ? 1.897 -7.071 -30.729 1.00 94.81 84 VAL A C 1
ATOM 605 O O . VAL A 1 84 ? 0.744 -7.196 -30.328 1.00 94.81 84 VAL A O 1
ATOM 608 N N . LEU A 1 85 ? 2.206 -6.788 -31.996 1.00 94.50 85 LEU A N 1
ATOM 609 C CA . LEU A 1 85 ? 1.197 -6.682 -33.050 1.00 94.50 85 LEU A CA 1
ATOM 610 C C . LEU A 1 85 ? 0.407 -7.990 -33.167 1.00 94.50 85 LEU A C 1
ATOM 612 O O . LEU A 1 85 ? 1.011 -9.064 -33.175 1.00 94.50 85 LEU A O 1
ATOM 616 N N . ASP A 1 86 ? -0.912 -7.893 -33.340 1.00 94.12 86 ASP A N 1
ATOM 617 C CA . ASP A 1 86 ? -1.816 -9.051 -33.403 1.00 94.12 86 ASP A CA 1
ATOM 618 C C . ASP A 1 86 ? -1.368 -10.101 -34.433 1.00 94.12 86 ASP A C 1
ATOM 620 O O . ASP A 1 86 ? -1.398 -11.300 -34.160 1.00 94.12 86 ASP A O 1
ATOM 624 N N . SER A 1 87 ? -0.838 -9.664 -35.582 1.00 96.44 87 SER A N 1
ATOM 625 C CA . SER A 1 87 ? -0.316 -10.543 -36.641 1.00 96.44 87 SER A CA 1
ATOM 626 C C . SER A 1 87 ? 0.910 -11.375 -36.241 1.00 96.44 87 SER A C 1
ATOM 628 O O . SER A 1 87 ? 1.239 -12.349 -36.917 1.00 96.44 87 SER A O 1
ATOM 630 N N . TYR A 1 88 ? 1.587 -11.015 -35.149 1.00 96.81 88 TYR A N 1
ATOM 631 C CA . TYR A 1 88 ? 2.769 -11.703 -34.632 1.00 96.81 88 TYR A CA 1
ATOM 632 C C . TYR A 1 88 ? 2.510 -12.447 -33.321 1.00 96.81 88 TYR A C 1
ATOM 634 O O . TYR A 1 88 ? 3.410 -13.153 -32.863 1.00 96.81 88 TYR A O 1
ATOM 642 N N . VAL A 1 89 ? 1.315 -12.347 -32.726 1.00 95.31 89 VAL A N 1
ATOM 643 C CA . VAL A 1 89 ? 0.996 -13.000 -31.444 1.00 95.31 89 VAL A CA 1
ATOM 644 C C . VAL A 1 89 ? 1.219 -14.512 -31.523 1.00 95.31 89 VAL A C 1
ATOM 646 O O . VAL A 1 89 ? 1.910 -15.067 -30.670 1.00 95.31 89 VAL A O 1
ATOM 649 N N . ASP A 1 90 ? 0.742 -15.166 -32.583 1.00 95.81 90 ASP A N 1
ATOM 650 C CA . ASP A 1 90 ? 0.950 -16.607 -32.786 1.00 95.81 90 ASP A CA 1
ATOM 651 C C . ASP A 1 90 ? 2.411 -16.956 -33.099 1.00 95.81 90 ASP A C 1
ATOM 653 O O . ASP A 1 90 ? 2.886 -18.048 -32.788 1.00 95.81 90 ASP A O 1
ATOM 657 N N . VAL A 1 91 ? 3.153 -16.029 -33.715 1.00 97.12 91 VAL A N 1
ATOM 658 C CA . VAL A 1 91 ? 4.559 -16.235 -34.082 1.00 97.12 91 VAL A CA 1
ATOM 659 C C . VAL A 1 91 ? 5.442 -16.209 -32.841 1.00 97.12 91 VAL A C 1
ATOM 661 O O . VAL A 1 91 ? 6.257 -17.114 -32.666 1.00 97.12 91 VAL A O 1
ATOM 664 N N . VAL A 1 92 ? 5.266 -15.218 -31.961 1.00 96.88 92 VAL A N 1
ATOM 665 C CA . VAL A 1 92 ? 6.079 -15.078 -30.741 1.00 96.88 92 VAL A CA 1
ATOM 666 C C . VAL A 1 92 ? 5.802 -16.168 -29.705 1.00 96.88 92 VAL A C 1
ATOM 668 O O . VAL A 1 92 ? 6.615 -16.371 -28.809 1.00 96.88 92 VAL A O 1
ATOM 671 N N . GLN A 1 93 ? 4.679 -16.881 -29.830 1.00 95.12 93 GLN A N 1
ATOM 672 C CA . GLN A 1 93 ? 4.321 -18.019 -28.979 1.00 95.12 93 GLN A CA 1
ATOM 673 C C . GLN A 1 93 ? 4.900 -19.356 -29.463 1.00 95.12 93 GLN A C 1
ATOM 675 O O . GLN A 1 93 ? 4.742 -20.373 -28.784 1.00 95.12 93 GLN A O 1
ATOM 680 N N . ARG A 1 94 ? 5.565 -19.398 -30.627 1.00 96.75 94 ARG A N 1
ATOM 681 C CA . ARG A 1 94 ? 6.160 -20.642 -31.135 1.00 96.75 94 ARG A CA 1
ATOM 682 C C . ARG A 1 94 ? 7.291 -21.111 -30.207 1.00 96.75 94 ARG A C 1
ATOM 684 O O . ARG A 1 94 ? 8.115 -20.289 -29.816 1.00 96.75 94 ARG A O 1
ATOM 691 N N . PRO A 1 95 ? 7.436 -22.425 -29.945 1.00 95.81 95 PRO A N 1
ATOM 692 C CA . PRO A 1 95 ? 8.493 -22.957 -29.072 1.00 95.81 95 PRO A CA 1
ATOM 693 C C . PRO A 1 95 ? 9.925 -22.628 -29.518 1.00 95.81 95 PRO A C 1
ATOM 695 O O . PRO A 1 95 ? 10.852 -22.656 -28.718 1.00 95.81 95 PRO A O 1
ATOM 698 N N . THR A 1 96 ? 10.117 -22.326 -30.805 1.00 96.44 96 THR A N 1
ATOM 699 C CA . THR A 1 96 ? 11.409 -21.942 -31.394 1.00 96.44 96 THR A CA 1
ATOM 700 C C . THR A 1 96 ? 11.785 -20.479 -31.148 1.00 96.44 96 THR A C 1
ATOM 702 O O . THR A 1 96 ? 12.857 -20.049 -31.581 1.00 96.44 96 THR A O 1
ATOM 705 N N . VAL A 1 97 ? 10.891 -19.694 -30.540 1.00 97.44 97 VAL A N 1
ATOM 706 C CA . VAL A 1 97 ? 11.107 -18.282 -30.229 1.00 97.44 97 VAL A CA 1
ATOM 707 C C . VAL A 1 97 ? 11.526 -18.142 -28.772 1.00 97.44 97 VAL A C 1
ATOM 709 O O . VAL A 1 97 ? 10.831 -18.580 -27.860 1.00 97.44 97 VAL A O 1
ATOM 712 N N . SER A 1 98 ? 12.659 -17.480 -28.564 1.00 97.56 98 SER A N 1
ATOM 713 C CA . SER A 1 98 ? 13.159 -17.109 -27.246 1.00 97.56 98 SER A CA 1
ATOM 714 C C . SER A 1 98 ? 12.786 -15.665 -26.932 1.00 97.56 98 SER A C 1
ATOM 716 O O . SER A 1 98 ? 13.008 -14.767 -27.746 1.00 97.56 98 SER A O 1
ATOM 718 N N . PHE A 1 99 ? 12.282 -15.426 -25.727 1.00 97.88 99 PHE A N 1
ATOM 719 C CA . PHE A 1 99 ? 12.054 -14.108 -25.164 1.00 97.88 99 PHE A CA 1
ATOM 720 C C . PHE A 1 99 ? 13.190 -13.688 -24.217 1.00 97.88 99 PHE A C 1
ATOM 722 O O . PHE A 1 99 ? 13.599 -14.407 -23.302 1.00 97.88 99 PHE A O 1
ATOM 729 N N . LEU A 1 100 ? 13.687 -12.470 -24.403 1.00 97.56 100 LEU A N 1
ATOM 730 C CA . LEU A 1 100 ? 14.678 -11.819 -23.558 1.00 97.56 100 LEU A CA 1
ATOM 731 C C . LEU A 1 100 ? 14.019 -10.625 -22.865 1.00 97.56 100 LEU A C 1
ATOM 733 O O . LEU A 1 100 ? 13.665 -9.650 -23.522 1.00 97.56 100 LEU A O 1
ATOM 737 N N . CYS A 1 101 ? 13.888 -10.652 -21.535 1.00 95.94 101 CYS A N 1
ATOM 738 C CA . CYS A 1 101 ? 13.319 -9.500 -20.834 1.00 95.94 101 CYS A CA 1
ATOM 739 C C . CYS A 1 101 ? 14.201 -8.255 -20.968 1.00 95.94 101 CYS A C 1
ATOM 741 O O . CYS A 1 101 ? 15.427 -8.313 -21.121 1.00 95.94 101 CYS A O 1
ATOM 743 N N . LEU A 1 102 ? 13.567 -7.104 -20.773 1.00 94.62 102 LEU A N 1
ATOM 744 C CA . LEU A 1 102 ? 14.196 -5.796 -20.871 1.00 94.62 102 LEU A CA 1
ATOM 745 C C . LEU A 1 102 ? 15.399 -5.607 -19.933 1.00 94.62 102 LEU A C 1
ATOM 747 O O . LEU A 1 102 ? 16.355 -4.915 -20.284 1.00 94.62 102 LEU A O 1
ATOM 751 N N . ALA A 1 103 ? 15.393 -6.231 -18.752 1.00 93.56 103 ALA A N 1
ATOM 752 C CA . ALA A 1 103 ? 16.521 -6.174 -17.824 1.00 93.56 103 ALA A CA 1
ATOM 753 C C . ALA A 1 103 ? 17.749 -6.937 -18.336 1.00 93.56 103 ALA A C 1
ATOM 755 O O . ALA A 1 103 ? 18.869 -6.433 -18.234 1.00 93.56 103 ALA A O 1
ATOM 756 N N . CYS A 1 104 ? 17.544 -8.132 -18.898 1.00 95.38 104 CYS A N 1
ATOM 757 C CA . CYS A 1 104 ? 18.618 -8.919 -19.498 1.00 95.38 104 CYS A CA 1
ATOM 758 C C . CYS A 1 104 ? 19.146 -8.241 -20.766 1.00 95.38 104 CYS A C 1
ATOM 760 O O . CYS A 1 104 ? 20.361 -8.109 -20.905 1.00 95.38 104 CYS A O 1
ATOM 762 N N . HIS A 1 105 ? 18.256 -7.704 -21.608 1.00 95.31 105 HIS A N 1
ATOM 763 C CA . HIS A 1 105 ? 18.629 -6.855 -22.745 1.00 95.31 105 HIS A CA 1
ATOM 764 C C . HIS A 1 105 ? 19.492 -5.672 -22.300 1.00 95.31 105 HIS A C 1
ATOM 766 O O . HIS A 1 105 ? 20.638 -5.547 -22.711 1.00 95.31 105 HIS A O 1
ATOM 772 N N . SER A 1 106 ? 19.006 -4.882 -21.339 1.00 92.38 106 SER A N 1
ATOM 773 C CA . SER A 1 106 ? 19.709 -3.711 -20.793 1.00 92.38 106 SER A CA 1
ATOM 774 C C . SER A 1 106 ? 21.065 -4.028 -20.150 1.00 92.38 106 SER A C 1
ATOM 776 O O . SER A 1 106 ? 21.870 -3.112 -19.942 1.00 92.38 106 SER A O 1
ATOM 778 N N . LYS A 1 107 ? 21.282 -5.281 -19.728 1.00 92.81 107 LYS A N 1
ATOM 779 C CA . LYS A 1 107 ? 22.564 -5.777 -19.212 1.00 92.81 107 LYS A CA 1
ATOM 780 C C . LYS A 1 107 ? 23.496 -6.146 -20.367 1.00 92.81 107 LYS A C 1
ATOM 782 O O . LYS A 1 107 ? 24.655 -5.744 -20.338 1.00 92.81 107 LYS A O 1
ATOM 787 N N . ALA A 1 108 ? 22.989 -6.850 -21.379 1.00 93.56 108 ALA A N 1
ATOM 788 C CA . ALA A 1 108 ? 23.745 -7.230 -22.572 1.00 93.56 108 ALA A CA 1
ATOM 789 C C . ALA A 1 108 ? 24.178 -6.008 -23.403 1.00 93.56 108 ALA A C 1
ATOM 791 O O . ALA A 1 108 ? 25.305 -5.950 -23.884 1.00 93.56 108 ALA A O 1
ATOM 792 N N . THR A 1 109 ? 23.325 -4.988 -23.497 1.00 91.38 109 THR A N 1
ATOM 793 C CA . THR A 1 109 ? 23.552 -3.774 -24.297 1.00 91.38 109 THR A CA 1
ATOM 794 C C . THR A 1 109 ? 24.115 -2.612 -23.479 1.00 91.38 109 THR A C 1
ATOM 796 O O . THR A 1 109 ? 24.016 -1.456 -23.885 1.00 91.38 109 THR A O 1
ATOM 799 N N . LEU A 1 110 ? 24.678 -2.872 -22.291 1.00 88.81 110 LEU A N 1
ATOM 800 C CA . LEU A 1 110 ? 25.173 -1.805 -21.412 1.00 88.81 110 LEU A CA 1
ATOM 801 C C . LEU A 1 110 ? 26.305 -0.998 -22.068 1.00 88.81 110 LEU A C 1
ATOM 803 O O . LEU A 1 110 ? 26.354 0.219 -21.914 1.00 88.81 110 LEU A O 1
ATOM 807 N N . LYS A 1 111 ? 27.206 -1.682 -22.784 1.00 88.88 111 LYS A N 1
ATOM 808 C CA . LYS A 1 111 ? 28.354 -1.067 -23.473 1.00 88.88 111 LYS A CA 1
ATOM 809 C C . LYS A 1 111 ? 28.000 -0.531 -24.862 1.00 88.88 111 LYS A C 1
ATOM 811 O O . LYS A 1 111 ? 28.611 0.427 -25.312 1.00 88.88 111 LYS A O 1
ATOM 816 N N . SER A 1 112 ? 27.022 -1.148 -25.521 1.00 89.75 112 SER A N 1
ATOM 817 C CA . SER A 1 112 ? 26.556 -0.779 -26.856 1.00 89.75 112 SER A CA 1
ATOM 818 C C . SER A 1 112 ? 25.028 -0.758 -26.837 1.00 89.75 112 SER A C 1
ATOM 820 O O . SER A 1 112 ? 24.418 -1.828 -26.916 1.00 89.75 112 SER A O 1
ATOM 822 N N . PRO A 1 113 ? 24.398 0.418 -26.630 1.00 90.44 113 PRO A N 1
ATOM 823 C CA . PRO A 1 113 ? 22.945 0.537 -26.615 1.00 90.44 113 PRO A CA 1
ATOM 824 C C . PRO A 1 113 ? 22.355 -0.039 -27.902 1.00 90.44 113 PRO A C 1
ATOM 826 O O . PRO A 1 113 ? 22.863 0.245 -28.979 1.00 90.44 113 PRO A O 1
ATOM 829 N N . ALA A 1 114 ? 21.272 -0.808 -27.811 1.00 92.75 114 ALA A N 1
ATOM 830 C CA . ALA A 1 114 ? 20.622 -1.400 -28.979 1.00 92.75 114 ALA A CA 1
ATOM 831 C C . ALA A 1 114 ? 19.093 -1.418 -28.818 1.00 92.75 114 ALA A C 1
ATOM 833 O O . ALA A 1 114 ? 18.607 -1.405 -27.675 1.00 92.75 114 ALA A O 1
ATOM 834 N N . PRO A 1 115 ? 18.333 -1.442 -29.930 1.00 94.94 115 PRO A N 1
ATOM 835 C CA . PRO A 1 115 ? 16.880 -1.541 -29.903 1.00 94.94 115 PRO A CA 1
ATOM 836 C C . PRO A 1 115 ? 16.404 -2.798 -29.173 1.00 94.94 115 PRO A C 1
ATOM 838 O O . PRO A 1 115 ? 17.003 -3.865 -29.301 1.00 94.94 115 PRO A O 1
ATOM 841 N N . PHE A 1 116 ? 15.333 -2.677 -28.392 1.00 96.50 116 PHE A N 1
ATOM 842 C CA . PHE A 1 116 ? 14.751 -3.800 -27.659 1.00 96.50 116 PHE A CA 1
ATOM 843 C C . PHE A 1 116 ? 13.689 -4.520 -28.497 1.00 96.50 116 PHE A C 1
ATOM 845 O O . PHE A 1 116 ? 12.563 -4.049 -28.590 1.00 96.50 116 PHE A O 1
ATOM 852 N N . TYR A 1 117 ? 14.035 -5.665 -29.091 1.00 96.88 117 TYR A N 1
ATOM 853 C CA . TYR A 1 117 ? 13.091 -6.493 -29.863 1.00 96.88 117 TYR A CA 1
ATOM 854 C C . TYR A 1 117 ? 12.377 -7.555 -29.022 1.00 96.88 117 TYR A C 1
ATOM 856 O O . TYR A 1 117 ? 11.293 -7.997 -29.384 1.00 96.88 117 TYR A O 1
ATOM 864 N N . GLY A 1 118 ? 12.975 -7.981 -27.907 1.00 96.94 118 GLY A N 1
ATOM 865 C CA . GLY A 1 118 ? 12.413 -8.966 -26.978 1.00 96.94 118 GLY A CA 1
ATOM 866 C C . GLY A 1 118 ? 12.375 -10.407 -27.498 1.00 96.94 118 GLY A C 1
ATOM 867 O O . GLY A 1 118 ? 12.752 -11.296 -26.746 1.00 96.94 118 GLY A O 1
ATOM 868 N N . PHE A 1 119 ? 11.980 -10.653 -28.749 1.00 98.19 119 PHE A N 1
ATOM 869 C CA . PHE A 1 119 ? 11.742 -11.990 -29.309 1.00 98.19 119 PHE A CA 1
ATOM 870 C C . PHE A 1 119 ? 12.737 -12.353 -30.417 1.00 98.19 119 PHE A C 1
ATOM 872 O O . PHE A 1 119 ? 12.932 -11.576 -31.355 1.00 98.19 119 PHE A O 1
ATOM 879 N N . TYR A 1 120 ? 13.322 -13.553 -30.334 1.00 98.12 120 TYR A N 1
ATOM 880 C CA . TYR A 1 120 ? 14.388 -14.019 -31.228 1.00 98.12 120 TYR A CA 1
ATOM 881 C C . TYR A 1 120 ? 14.179 -15.468 -31.691 1.00 98.12 120 TYR A C 1
ATOM 883 O O . TYR A 1 120 ? 13.748 -16.316 -30.914 1.00 98.12 120 TYR A O 1
ATOM 891 N N . THR A 1 121 ? 14.514 -15.765 -32.949 1.00 97.50 121 THR A N 1
ATOM 892 C CA . THR A 1 121 ? 14.558 -17.126 -33.522 1.00 97.50 121 THR A CA 1
ATOM 893 C C . THR A 1 121 ? 15.993 -17.618 -33.646 1.00 97.50 121 THR A C 1
ATOM 895 O O . THR A 1 121 ? 16.908 -16.832 -33.884 1.00 97.50 121 THR A O 1
ATOM 898 N N . GLY A 1 122 ? 16.196 -18.931 -33.507 1.00 94.38 122 GLY A N 1
ATOM 899 C CA . GLY A 1 122 ? 17.530 -19.537 -33.611 1.00 94.38 122 GLY A CA 1
ATOM 900 C C . GLY A 1 122 ? 18.427 -19.301 -32.390 1.00 94.38 122 GLY A C 1
ATOM 901 O O . GLY A 1 122 ? 19.635 -19.480 -32.489 1.00 94.38 122 GLY A O 1
ATOM 902 N N . GLY A 1 123 ? 17.851 -18.904 -31.249 1.00 94.31 123 GLY A N 1
ATOM 903 C CA . GLY A 1 123 ? 18.570 -18.652 -29.996 1.00 94.31 123 GLY A CA 1
ATOM 904 C C . GLY A 1 123 ? 18.483 -17.198 -29.533 1.00 94.31 123 GLY A C 1
ATOM 905 O O . GLY A 1 123 ? 17.707 -16.400 -30.052 1.00 94.31 123 GLY A O 1
ATOM 906 N N . LEU A 1 124 ? 19.263 -16.856 -28.509 1.00 95.50 124 LEU A N 1
ATOM 907 C CA . LEU A 1 124 ? 19.378 -15.486 -27.994 1.00 95.50 124 LEU A CA 1
ATOM 908 C C . LEU A 1 124 ? 20.308 -14.631 -28.880 1.00 95.50 124 LEU A C 1
ATOM 910 O O . LEU A 1 124 ? 21.123 -15.187 -29.616 1.00 95.50 124 LEU A O 1
ATOM 914 N N . PRO A 1 125 ? 20.295 -13.287 -28.769 1.00 93.75 125 PRO A N 1
ATOM 915 C CA . PRO A 1 125 ? 21.193 -12.419 -29.545 1.00 93.75 125 PRO A CA 1
ATOM 916 C C . PRO A 1 125 ? 22.677 -12.771 -29.398 1.00 93.75 125 PRO A C 1
ATOM 918 O O . PRO A 1 125 ? 23.430 -12.750 -30.365 1.00 93.75 125 PRO A O 1
ATOM 921 N N . SER A 1 126 ? 23.100 -13.167 -28.193 1.00 92.75 126 SER A N 1
ATOM 922 C CA . SER A 1 126 ? 24.474 -13.607 -27.915 1.00 92.75 126 SER A CA 1
ATOM 923 C C . SER A 1 126 ? 24.860 -14.921 -28.604 1.00 92.75 126 SER A C 1
ATOM 925 O O . SER A 1 126 ? 26.029 -15.286 -28.592 1.00 92.75 126 SER A O 1
ATOM 927 N N . GLN A 1 127 ? 23.887 -15.638 -29.165 1.00 95.06 127 GLN A N 1
ATOM 928 C CA . GLN A 1 127 ? 24.043 -16.902 -29.888 1.00 95.06 127 GLN A CA 1
ATOM 929 C C . GLN A 1 127 ? 23.797 -16.731 -31.399 1.00 95.06 127 GLN A C 1
ATOM 931 O O . GLN A 1 127 ? 23.707 -17.722 -32.114 1.00 95.06 127 GLN A O 1
ATOM 936 N N . GLY A 1 128 ? 23.665 -15.494 -31.894 1.00 95.69 128 GLY A N 1
ATOM 937 C CA . GLY A 1 128 ? 23.346 -15.222 -33.299 1.00 95.69 128 GLY A CA 1
ATOM 938 C C . GLY A 1 128 ? 21.856 -15.331 -33.644 1.00 95.69 128 GLY A C 1
ATOM 939 O O . GLY A 1 128 ? 21.513 -15.414 -34.823 1.00 95.69 128 GLY A O 1
ATOM 940 N N . GLY A 1 129 ? 20.972 -15.328 -32.639 1.00 96.69 129 GLY A N 1
ATOM 941 C CA . GLY A 1 129 ? 19.528 -15.305 -32.857 1.00 96.69 129 GLY A CA 1
ATOM 942 C C . GLY A 1 129 ? 19.072 -14.053 -33.612 1.00 96.69 129 GLY A C 1
ATOM 943 O O . GLY A 1 129 ? 19.591 -12.960 -33.382 1.00 96.69 129 GLY A O 1
ATOM 944 N N . LYS A 1 130 ? 18.088 -14.216 -34.502 1.00 97.25 130 LYS A N 1
ATOM 945 C CA . LYS A 1 130 ? 17.511 -13.138 -35.323 1.00 97.25 130 LYS A CA 1
ATOM 946 C C . LYS A 1 130 ? 16.208 -12.634 -34.720 1.00 97.25 130 LYS A C 1
ATOM 948 O O . LYS A 1 130 ? 15.394 -13.443 -34.273 1.00 97.25 130 LYS A O 1
ATOM 953 N N . GLU A 1 131 ? 16.002 -11.322 -34.711 1.00 97.62 131 GLU A N 1
ATOM 954 C CA . GLU A 1 131 ? 14.757 -10.699 -34.263 1.00 97.62 131 GLU A CA 1
ATOM 955 C C . GLU A 1 131 ? 13.537 -11.246 -35.022 1.00 97.62 131 GLU A C 1
ATOM 957 O O . GLU A 1 131 ? 13.567 -11.447 -36.234 1.00 97.62 131 GLU A O 1
ATOM 962 N N . VAL A 1 132 ? 12.459 -11.531 -34.285 1.00 97.62 132 VAL A N 1
ATOM 963 C CA . VAL A 1 132 ? 11.199 -12.048 -34.855 1.00 97.62 132 VAL A CA 1
ATOM 964 C C . VAL A 1 132 ? 10.306 -10.926 -35.362 1.00 97.62 132 VAL A C 1
ATOM 966 O O . VAL A 1 132 ? 9.573 -11.097 -36.333 1.00 97.62 132 VAL A O 1
ATOM 969 N N . LEU A 1 133 ? 10.336 -9.792 -34.668 1.00 96.69 133 LEU A N 1
ATOM 970 C CA . LEU A 1 133 ? 9.478 -8.656 -34.957 1.00 96.69 133 LEU A CA 1
ATOM 971 C C . LEU A 1 133 ? 10.162 -7.713 -35.955 1.00 96.69 133 LEU A C 1
ATOM 973 O O . LEU A 1 133 ? 11.363 -7.473 -35.830 1.00 96.69 133 LEU A O 1
ATOM 977 N N . PRO A 1 134 ? 9.407 -7.122 -36.897 1.00 95.56 134 PRO A N 1
ATOM 978 C CA . PRO A 1 134 ? 9.952 -6.198 -37.894 1.00 95.56 134 PRO A CA 1
ATOM 979 C C . PRO A 1 134 ? 10.382 -4.854 -37.285 1.00 95.56 134 PRO A C 1
ATOM 981 O O . PRO A 1 134 ? 11.114 -4.090 -37.909 1.00 95.56 134 PRO A O 1
ATOM 984 N N . SER A 1 135 ? 9.921 -4.553 -36.071 1.00 95.00 135 SER A N 1
ATOM 985 C CA . SER A 1 135 ? 10.256 -3.356 -35.307 1.00 95.00 135 SER A CA 1
ATOM 986 C C . SER A 1 135 ? 10.553 -3.716 -33.855 1.00 95.00 135 SER A C 1
ATOM 988 O O . SER A 1 135 ? 10.145 -4.766 -33.356 1.00 95.00 135 SER A O 1
ATOM 990 N N . PHE A 1 136 ? 11.241 -2.818 -33.154 1.00 95.12 136 PHE A N 1
ATOM 991 C CA . PHE A 1 136 ? 11.445 -2.949 -31.716 1.00 95.12 136 PHE A CA 1
ATOM 992 C C . PHE A 1 136 ? 10.104 -2.918 -30.958 1.00 95.12 136 PHE A C 1
ATOM 994 O O . PHE A 1 136 ? 9.121 -2.336 -31.421 1.00 95.12 136 PHE A O 1
ATOM 1001 N N . LEU A 1 137 ? 10.078 -3.520 -29.770 1.00 96.00 137 LEU A N 1
ATOM 1002 C CA . LEU A 1 137 ? 8.936 -3.479 -28.862 1.00 96.00 137 LEU A CA 1
ATOM 1003 C C . LEU A 1 137 ? 8.842 -2.113 -28.193 1.00 96.00 137 LEU A C 1
ATOM 1005 O O . LEU A 1 137 ? 9.810 -1.654 -27.577 1.00 96.00 137 LEU A O 1
ATOM 1009 N N . HIS A 1 138 ? 7.659 -1.508 -28.259 1.00 94.38 138 HIS A N 1
ATOM 1010 C CA . HIS A 1 138 ? 7.347 -0.290 -27.525 1.00 94.38 138 HIS A CA 1
ATOM 1011 C C . HIS A 1 138 ? 7.064 -0.618 -26.058 1.00 94.38 138 HIS A C 1
ATOM 1013 O O . HIS A 1 138 ? 6.307 -1.538 -25.733 1.00 94.38 138 HIS A O 1
ATOM 1019 N N . LEU A 1 139 ? 7.698 0.136 -25.162 1.00 93.31 139 LEU A N 1
ATOM 1020 C CA . LEU A 1 139 ? 7.484 0.015 -23.724 1.00 93.31 139 LEU A CA 1
ATOM 1021 C C . LEU A 1 139 ? 6.376 0.962 -23.269 1.00 93.31 139 LEU A C 1
ATOM 1023 O O . LEU A 1 139 ? 6.604 2.160 -23.110 1.00 93.31 139 LEU A O 1
ATOM 1027 N N . ASN A 1 140 ? 5.200 0.404 -22.991 1.00 89.69 140 ASN A N 1
ATOM 1028 C CA . ASN A 1 140 ? 4.030 1.180 -22.565 1.00 89.69 140 ASN A CA 1
ATOM 1029 C C . ASN A 1 140 ? 3.952 1.357 -21.037 1.00 89.69 140 ASN A C 1
ATOM 1031 O O . ASN A 1 140 ? 3.247 2.231 -20.534 1.00 89.69 140 ASN A O 1
ATOM 1035 N N . GLY A 1 141 ? 4.661 0.519 -20.272 1.00 81.12 141 GLY A N 1
ATOM 1036 C CA . GLY A 1 141 ? 4.635 0.557 -18.810 1.00 81.12 141 GLY A CA 1
ATOM 1037 C C . GLY A 1 141 ? 5.787 1.348 -18.179 1.00 81.12 141 GLY A C 1
ATOM 1038 O O . GLY A 1 141 ? 6.857 1.520 -18.762 1.00 81.12 141 GLY A O 1
ATOM 1039 N N . LYS A 1 142 ? 5.570 1.784 -16.935 1.00 80.06 142 LYS A N 1
ATOM 1040 C CA . LYS A 1 142 ? 6.536 2.535 -16.123 1.00 80.06 142 LYS A CA 1
ATOM 1041 C C . LYS A 1 142 ? 7.326 1.603 -15.211 1.00 80.06 142 LYS A C 1
ATOM 1043 O O . LYS A 1 142 ? 6.761 0.662 -14.666 1.00 80.06 142 LYS A O 1
ATOM 1048 N N . TYR A 1 143 ? 8.616 1.875 -15.016 1.00 79.12 143 TYR A N 1
ATOM 1049 C CA . TYR A 1 143 ? 9.415 1.153 -14.025 1.00 79.12 143 TYR A CA 1
ATOM 1050 C C . TYR A 1 143 ? 9.122 1.662 -12.621 1.00 79.12 143 TYR A C 1
ATOM 1052 O O . TYR A 1 143 ? 9.573 2.738 -12.245 1.00 79.12 143 TYR A O 1
ATOM 1060 N N . GLU A 1 144 ? 8.434 0.845 -11.835 1.00 71.00 144 GLU A N 1
ATOM 1061 C CA . GLU A 1 144 ? 8.176 1.130 -10.418 1.00 71.00 144 GLU A CA 1
ATOM 1062 C C . GLU A 1 144 ? 9.368 0.766 -9.510 1.00 71.00 144 GLU A C 1
ATOM 1064 O O . GLU A 1 144 ? 9.510 1.264 -8.397 1.00 71.00 144 GLU A O 1
ATOM 1069 N N . MET A 1 145 ? 10.273 -0.098 -9.986 1.00 73.94 145 MET A N 1
ATOM 1070 C CA . MET A 1 145 ? 11.469 -0.528 -9.253 1.00 73.94 145 MET A CA 1
ATOM 1071 C C . MET A 1 145 ? 12.683 -0.627 -10.178 1.00 73.94 145 MET A C 1
ATOM 1073 O O . MET A 1 145 ? 12.569 -0.499 -11.399 1.00 73.94 145 MET A O 1
ATOM 1077 N N . ALA A 1 146 ? 13.856 -0.914 -9.605 1.00 79.88 146 ALA A N 1
ATOM 1078 C CA . ALA A 1 146 ? 15.038 -1.220 -10.397 1.00 79.88 146 ALA A CA 1
ATOM 1079 C C . ALA A 1 146 ? 14.738 -2.356 -11.389 1.00 79.88 146 ALA A C 1
ATOM 1081 O O . ALA A 1 146 ? 14.059 -3.334 -11.063 1.00 79.88 146 ALA A O 1
ATOM 1082 N N . SER A 1 147 ? 15.263 -2.243 -12.610 1.00 78.62 147 SER A N 1
ATOM 1083 C CA . SER A 1 147 ? 15.020 -3.234 -13.663 1.00 78.62 147 SER A CA 1
ATOM 1084 C C . SER A 1 147 ? 15.529 -4.627 -13.293 1.00 78.62 147 SER A C 1
ATOM 1086 O O . SER A 1 147 ? 15.016 -5.629 -13.780 1.00 78.62 147 SER A O 1
ATOM 1088 N N . SER A 1 148 ? 16.492 -4.717 -12.376 1.00 79.44 148 SER A N 1
ATOM 1089 C CA . SER A 1 148 ? 16.985 -5.981 -11.843 1.00 79.44 148 SER A CA 1
ATOM 1090 C C . SER A 1 148 ? 16.065 -6.629 -10.797 1.00 79.44 148 SER A C 1
ATOM 1092 O O . SER A 1 148 ? 16.220 -7.824 -10.544 1.00 79.44 148 SER A O 1
ATOM 1094 N N . SER A 1 149 ? 15.107 -5.905 -10.214 1.00 80.56 149 SER A N 1
ATOM 1095 C CA . SER A 1 149 ? 14.281 -6.389 -9.103 1.00 80.56 149 SER A CA 1
ATOM 1096 C C . SER A 1 149 ? 13.214 -7.392 -9.545 1.00 80.56 149 SER A C 1
ATOM 1098 O O . SER A 1 149 ? 12.474 -7.158 -10.507 1.00 80.56 149 SER A O 1
ATOM 1100 N N . ILE A 1 150 ? 13.081 -8.475 -8.782 1.00 78.12 150 ILE A N 1
ATOM 1101 C CA . ILE A 1 150 ? 12.011 -9.475 -8.890 1.00 78.12 150 ILE A CA 1
ATOM 1102 C C . ILE A 1 150 ? 11.030 -9.222 -7.739 1.00 78.12 150 ILE A C 1
ATOM 1104 O O . ILE A 1 150 ? 11.459 -8.829 -6.655 1.00 78.12 150 ILE A O 1
ATOM 1108 N N . MET A 1 151 ? 9.725 -9.395 -7.968 1.00 69.38 151 MET A N 1
ATOM 1109 C CA . MET A 1 151 ? 8.765 -9.349 -6.864 1.00 69.38 151 MET A CA 1
ATOM 1110 C C . MET A 1 151 ? 8.704 -10.699 -6.162 1.00 69.38 151 MET A C 1
ATOM 1112 O O . MET A 1 151 ? 8.525 -11.739 -6.797 1.00 69.38 151 MET A O 1
ATOM 1116 N N . ALA A 1 152 ? 8.807 -10.667 -4.838 1.00 65.75 152 ALA A N 1
ATOM 1117 C CA . ALA A 1 152 ? 8.342 -11.771 -4.023 1.00 65.75 152 ALA A CA 1
ATOM 1118 C C . ALA A 1 152 ? 6.808 -11.763 -4.085 1.00 65.75 152 ALA A C 1
ATOM 1120 O O . ALA A 1 152 ? 6.164 -10.887 -3.522 1.00 65.75 152 ALA A O 1
ATOM 1121 N N . ALA A 1 153 ? 6.249 -12.699 -4.847 1.00 55.91 153 ALA A N 1
ATOM 1122 C CA . ALA A 1 153 ? 4.810 -12.882 -5.018 1.00 55.91 153 ALA A CA 1
ATOM 1123 C C . ALA A 1 153 ? 4.193 -13.791 -3.947 1.00 55.91 153 ALA A C 1
ATOM 1125 O O . ALA A 1 153 ? 2.979 -13.986 -3.928 1.00 55.91 153 ALA A O 1
ATOM 1126 N N . GLY A 1 154 ? 5.030 -14.382 -3.089 1.00 55.44 154 GLY A N 1
ATOM 1127 C CA . GLY A 1 154 ? 4.552 -15.144 -1.945 1.00 55.44 154 GLY A CA 1
ATOM 1128 C C . GLY A 1 154 ? 3.715 -14.244 -1.030 1.00 55.44 154 GLY A C 1
ATOM 1129 O O . GLY A 1 154 ? 4.024 -13.056 -0.916 1.00 55.44 154 GLY A O 1
ATOM 1130 N N . PRO A 1 155 ? 2.655 -14.764 -0.393 1.00 42.62 155 PRO A N 1
ATOM 1131 C CA . PRO A 1 155 ? 1.916 -14.009 0.609 1.00 42.62 155 PRO A CA 1
ATOM 1132 C C . PRO A 1 155 ? 2.875 -13.570 1.723 1.00 42.62 155 PRO A C 1
ATOM 1134 O O . PRO A 1 155 ? 3.535 -14.395 2.348 1.00 42.62 155 PRO A O 1
ATOM 1137 N N . ILE A 1 156 ? 2.969 -12.260 1.952 1.00 38.06 156 ILE A N 1
ATOM 1138 C CA . ILE A 1 156 ? 3.748 -11.670 3.045 1.00 38.06 156 ILE A CA 1
ATOM 1139 C C . ILE A 1 156 ? 2.738 -11.090 4.031 1.00 38.06 156 ILE A C 1
ATOM 1141 O O . ILE A 1 156 ? 2.011 -10.159 3.685 1.00 38.06 156 ILE A O 1
ATOM 1145 N N . ALA A 1 157 ? 2.683 -11.627 5.249 1.00 33.69 157 ALA A N 1
ATOM 1146 C CA . ALA A 1 157 ? 1.925 -11.006 6.329 1.00 33.69 157 ALA A CA 1
ATOM 1147 C C . ALA A 1 157 ? 2.866 -10.183 7.210 1.00 33.69 157 ALA A C 1
ATOM 1149 O O . ALA A 1 157 ? 3.891 -10.679 7.678 1.00 33.69 157 ALA A O 1
ATOM 1150 N N . PHE A 1 158 ? 2.486 -8.935 7.462 1.00 35.28 158 PHE A N 1
ATOM 1151 C CA . PHE A 1 158 ? 3.102 -8.098 8.483 1.00 35.28 158 PHE A CA 1
ATOM 1152 C C . PHE A 1 158 ? 2.243 -8.201 9.739 1.00 35.28 158 PHE A C 1
ATOM 1154 O O . PHE A 1 158 ? 1.129 -7.682 9.771 1.00 35.28 158 PHE A O 1
ATOM 1161 N N . ILE A 1 159 ? 2.737 -8.909 10.753 1.00 30.73 159 ILE A N 1
ATOM 1162 C CA . ILE A 1 159 ? 2.083 -8.992 12.061 1.00 30.73 159 ILE A CA 1
ATOM 1163 C C . ILE A 1 159 ? 2.787 -7.987 12.968 1.00 30.73 159 ILE A C 1
ATOM 1165 O O . ILE A 1 159 ? 3.890 -8.238 13.449 1.00 30.73 159 ILE A O 1
ATOM 1169 N N . HIS A 1 160 ? 2.167 -6.823 13.146 1.00 31.00 160 HIS A N 1
ATOM 1170 C CA . HIS A 1 160 ? 2.630 -5.816 14.092 1.00 31.00 160 HIS A CA 1
ATOM 1171 C C . HIS A 1 160 ? 1.968 -6.088 15.443 1.00 31.00 160 HIS A C 1
ATOM 1173 O O . HIS A 1 160 ? 0.761 -5.904 15.598 1.00 31.00 160 HIS A O 1
ATOM 1179 N N . PHE A 1 161 ? 2.748 -6.572 16.406 1.00 31.16 161 PHE A N 1
ATOM 1180 C CA . PHE A 1 161 ? 2.289 -6.710 17.782 1.00 31.16 161 PHE A CA 1
ATOM 1181 C C . PHE A 1 161 ? 2.381 -5.347 18.463 1.00 31.16 161 PHE A C 1
ATOM 1183 O O . PHE A 1 161 ? 3.477 -4.860 18.719 1.00 31.16 161 PHE A O 1
ATOM 1190 N N . ILE A 1 162 ? 1.232 -4.740 18.756 1.00 33.75 162 ILE A N 1
ATOM 1191 C CA . ILE A 1 162 ? 1.158 -3.633 19.708 1.00 33.75 162 ILE A CA 1
ATOM 1192 C C . ILE A 1 162 ? 0.900 -4.278 21.063 1.00 33.75 162 ILE A C 1
ATOM 1194 O O . ILE A 1 162 ? -0.224 -4.668 21.374 1.00 33.75 162 ILE A O 1
ATOM 1198 N N . LEU A 1 163 ? 1.963 -4.463 21.836 1.00 30.00 163 LEU A N 1
ATOM 1199 C CA . LEU A 1 163 ? 1.844 -4.830 23.238 1.00 30.00 163 LEU A CA 1
ATOM 1200 C C . LEU A 1 163 ? 1.556 -3.537 23.999 1.00 30.00 163 LEU A C 1
ATOM 1202 O O . LEU A 1 163 ? 2.474 -2.779 24.299 1.00 30.00 163 LEU A O 1
ATOM 1206 N N . SER A 1 164 ? 0.279 -3.240 24.243 1.00 32.50 164 SER A N 1
ATOM 1207 C CA . SER A 1 164 ? -0.068 -2.213 25.220 1.00 32.50 164 SER A CA 1
ATOM 1208 C C . SER A 1 164 ? 0.122 -2.814 26.610 1.00 32.50 164 SER A C 1
ATOM 1210 O O . SER A 1 164 ? -0.663 -3.673 27.017 1.00 32.50 164 SER A O 1
ATOM 1212 N N . GLY A 1 165 ? 1.162 -2.371 27.319 1.00 30.73 165 GLY A N 1
ATOM 1213 C CA . GLY A 1 165 ? 1.120 -2.360 28.780 1.00 30.73 165 GLY A CA 1
ATOM 1214 C C . GLY A 1 165 ? -0.074 -1.514 29.228 1.00 30.73 165 GLY A C 1
ATOM 1215 O O . GLY A 1 165 ? -0.521 -0.641 28.485 1.00 30.73 165 GLY A O 1
ATOM 1216 N N . GLU A 1 166 ? -0.635 -1.835 30.383 1.00 35.22 166 GLU A N 1
ATOM 1217 C CA . GLU A 1 166 ? -1.947 -1.412 30.887 1.00 35.22 166 GLU A CA 1
ATOM 1218 C C . GLU A 1 166 ? -2.088 0.096 31.224 1.00 35.22 166 GLU A C 1
ATOM 1220 O O . GLU A 1 166 ? -2.759 0.443 32.186 1.00 35.22 166 GLU A O 1
ATOM 1225 N N . ASP A 1 167 ? -1.537 1.016 30.424 1.00 32.47 167 ASP A N 1
ATOM 1226 C CA . ASP A 1 167 ? -1.655 2.467 30.631 1.00 32.47 167 ASP A CA 1
ATOM 1227 C C . ASP A 1 167 ? -2.689 3.120 29.686 1.00 32.47 167 ASP A C 1
ATOM 1229 O O . ASP A 1 167 ? -2.499 3.149 28.465 1.00 32.47 167 ASP A O 1
ATOM 1233 N N . PRO A 1 168 ? -3.784 3.715 30.207 1.00 50.06 168 PRO A N 1
ATOM 1234 C CA . PRO A 1 168 ? -4.787 4.405 29.397 1.00 50.06 168 PRO A CA 1
ATOM 1235 C C . PRO A 1 168 ? -4.466 5.882 29.088 1.00 50.06 168 PRO A C 1
ATOM 1237 O O . PRO A 1 168 ? -5.267 6.528 28.412 1.00 50.06 168 PRO A O 1
ATOM 1240 N N . ILE A 1 169 ? -3.324 6.443 29.516 1.00 44.47 169 ILE A N 1
ATOM 1241 C CA . ILE A 1 169 ? -2.952 7.849 29.231 1.00 44.47 169 ILE A CA 1
ATOM 1242 C C . ILE A 1 169 ? -1.675 7.925 28.398 1.00 44.47 169 ILE A C 1
ATOM 1244 O O . ILE A 1 169 ? -0.643 8.449 28.791 1.00 44.47 169 ILE A O 1
ATOM 1248 N N . CYS A 1 170 ? -1.784 7.376 27.203 1.00 32.78 170 CYS A N 1
ATOM 1249 C CA . CYS A 1 170 ? -1.266 7.951 25.974 1.00 32.78 170 CYS A CA 1
ATOM 1250 C C . CYS A 1 170 ? -1.754 6.986 24.910 1.00 32.78 170 CYS A C 1
ATOM 1252 O O . CYS A 1 170 ? -1.101 5.988 24.632 1.00 32.78 170 CYS A O 1
ATOM 1254 N N . THR A 1 171 ? -2.916 7.237 24.305 1.00 36.19 171 THR A N 1
ATOM 1255 C CA . THR A 1 171 ? -3.063 6.770 22.928 1.00 36.19 171 THR A CA 1
ATOM 1256 C C . THR A 1 171 ? -1.957 7.488 22.159 1.00 36.19 171 THR A C 1
ATOM 1258 O O . THR A 1 171 ? -2.073 8.710 22.004 1.00 36.19 171 THR A O 1
ATOM 1261 N N . PRO A 1 172 ? -0.872 6.813 21.719 1.00 37.00 172 PRO A N 1
ATOM 1262 C CA . PRO A 1 172 ? -0.005 7.440 20.743 1.00 37.00 172 PRO A CA 1
ATOM 1263 C C . PRO A 1 172 ? -0.918 7.802 19.577 1.00 37.00 172 PRO A C 1
ATOM 1265 O O . PRO A 1 172 ? -1.790 7.003 19.223 1.00 37.00 172 PRO A O 1
ATOM 1268 N N . VAL A 1 173 ? -0.782 9.038 19.087 1.00 40.06 173 VAL A N 1
ATOM 1269 C CA . VAL A 1 173 ? -1.518 9.618 17.957 1.00 40.06 173 VAL A CA 1
ATOM 1270 C C . VAL A 1 173 ? -2.115 8.521 17.080 1.00 40.06 173 VAL A C 1
ATOM 1272 O O . VAL A 1 173 ? -1.362 7.742 16.499 1.00 40.06 173 VAL A O 1
ATOM 1275 N N . SER A 1 174 ? -3.447 8.418 17.042 1.00 39.88 174 SER A N 1
ATOM 1276 C CA . SER A 1 174 ? -4.160 7.329 16.370 1.00 39.88 174 SER A CA 1
ATOM 1277 C C . SER A 1 174 ? -3.785 7.265 14.887 1.00 39.88 174 SER A C 1
ATOM 1279 O O . SER A 1 174 ? -4.425 7.896 14.047 1.00 39.88 174 SER A O 1
ATOM 1281 N N . ILE A 1 175 ? -2.750 6.494 14.542 1.00 41.12 175 ILE A N 1
ATOM 1282 C CA . ILE A 1 175 ? -2.443 6.160 13.155 1.00 41.12 175 ILE A CA 1
ATOM 1283 C C . ILE A 1 175 ? -3.429 5.074 12.749 1.00 41.12 175 ILE A C 1
ATOM 1285 O O . ILE A 1 175 ? -3.245 3.892 13.042 1.00 41.12 175 ILE A O 1
ATOM 1289 N N . ILE A 1 176 ? -4.494 5.471 12.062 1.00 44.47 176 ILE A N 1
ATOM 1290 C CA . ILE A 1 176 ? -5.414 4.516 11.455 1.00 44.47 176 ILE A CA 1
ATOM 1291 C C . ILE A 1 176 ? -4.902 4.180 10.056 1.00 44.47 176 ILE A C 1
ATOM 1293 O O . ILE A 1 176 ? -4.966 4.995 9.136 1.00 44.47 176 ILE A O 1
ATOM 1297 N N . TYR A 1 177 ? -4.424 2.947 9.884 1.00 45.72 177 TYR A N 1
ATOM 1298 C CA . TYR A 1 177 ? -4.157 2.381 8.567 1.00 45.72 177 TYR A CA 1
ATOM 1299 C C . TYR A 1 177 ? -5.470 1.881 7.958 1.00 45.72 177 TYR A C 1
ATOM 1301 O O . TYR A 1 177 ? -5.956 0.805 8.302 1.00 45.72 177 TYR A O 1
ATOM 1309 N N . CYS A 1 178 ? -6.056 2.642 7.033 1.00 43.59 178 CYS A N 1
ATOM 1310 C CA . CYS A 1 178 ? -7.190 2.153 6.248 1.00 43.59 178 CYS A CA 1
ATOM 1311 C C . CYS A 1 178 ? -6.668 1.447 4.986 1.00 43.59 178 CYS A C 1
ATOM 1313 O O . CYS A 1 178 ? -6.162 2.090 4.062 1.00 43.59 178 CYS A O 1
ATOM 1315 N N . GLY A 1 179 ? -6.742 0.114 4.972 1.00 39.38 179 GLY A N 1
ATOM 1316 C CA . GLY A 1 179 ? -6.405 -0.722 3.821 1.00 39.38 179 GLY A CA 1
ATOM 1317 C C . GLY A 1 179 ? -7.660 -1.193 3.083 1.00 39.38 179 GLY A C 1
ATOM 1318 O O . GLY A 1 179 ? -8.580 -1.707 3.707 1.00 39.38 179 GLY A O 1
ATOM 1319 N N . TRP A 1 180 ? -7.638 -1.075 1.752 1.00 48.19 180 TRP A N 1
ATOM 1320 C CA . TRP A 1 180 ? -8.613 -1.629 0.797 1.00 48.19 180 TRP A CA 1
ATOM 1321 C C . TRP A 1 180 ? -10.035 -1.051 0.865 1.00 48.19 180 TRP A C 1
ATOM 1323 O O . TRP A 1 180 ? -11.003 -1.750 1.154 1.00 48.19 180 TRP A O 1
ATOM 1333 N N . LEU A 1 181 ? -10.183 0.218 0.474 1.00 49.69 181 LEU A N 1
ATOM 1334 C CA . LEU A 1 181 ? -11.479 0.736 0.034 1.00 49.69 181 LEU A CA 1
ATOM 1335 C C . LEU A 1 181 ? -11.629 0.477 -1.471 1.00 49.69 181 LEU A C 1
ATOM 1337 O O . LEU A 1 181 ? -10.889 1.048 -2.271 1.00 49.69 181 LEU A O 1
ATOM 1341 N N . TYR A 1 182 ? -12.619 -0.326 -1.874 1.00 53.03 182 TYR A N 1
ATOM 1342 C CA . TYR A 1 182 ? -13.059 -0.474 -3.275 1.00 53.03 182 TYR A CA 1
ATOM 1343 C C . TYR A 1 182 ? -13.815 0.782 -3.771 1.00 53.03 182 TYR A C 1
ATOM 1345 O O . TYR A 1 182 ? -14.819 0.703 -4.478 1.00 53.03 182 TYR A O 1
ATOM 1353 N N . ALA A 1 183 ? -13.351 1.968 -3.373 1.00 54.56 183 ALA A N 1
ATOM 1354 C CA . ALA A 1 183 ? -13.949 3.255 -3.697 1.00 54.56 183 ALA A CA 1
ATOM 1355 C C . ALA A 1 183 ? -13.155 3.918 -4.830 1.00 54.56 183 ALA A C 1
ATOM 1357 O O . ALA A 1 183 ? -12.475 4.925 -4.654 1.00 54.56 183 ALA A O 1
ATOM 1358 N N . GLY A 1 184 ? -13.175 3.288 -6.001 1.00 58.75 184 GLY A N 1
ATOM 1359 C CA . GLY A 1 184 ? -12.509 3.772 -7.206 1.00 58.75 184 GLY A CA 1
ATOM 1360 C C . GLY A 1 184 ? -13.475 3.775 -8.377 1.00 58.75 184 GLY A C 1
ATOM 1361 O O . GLY A 1 184 ? -14.433 3.001 -8.395 1.00 58.75 184 GLY A O 1
ATOM 1362 N N . GLN A 1 185 ? -13.233 4.655 -9.344 1.00 71.56 185 GLN A N 1
ATOM 1363 C CA . GLN A 1 185 ? -13.906 4.576 -10.633 1.00 71.56 185 GLN A CA 1
ATOM 1364 C C . GLN A 1 185 ? -13.098 3.688 -11.581 1.00 71.56 185 GLN A C 1
ATOM 1366 O O . GLN A 1 185 ? -11.886 3.853 -11.692 1.00 71.56 185 GLN A O 1
ATOM 1371 N N . ALA A 1 186 ? -13.771 2.768 -12.265 1.00 70.00 186 ALA A N 1
ATOM 1372 C CA . ALA A 1 186 ? -13.209 1.946 -13.327 1.00 70.00 186 ALA A CA 1
ATOM 1373 C C . ALA A 1 186 ? -13.965 2.201 -14.643 1.00 70.00 186 ALA A C 1
ATOM 1375 O O . ALA A 1 186 ? -15.139 2.583 -14.610 1.00 70.00 186 ALA A O 1
ATOM 1376 N N . PRO A 1 187 ? -13.320 2.023 -15.809 1.00 74.25 187 PRO A N 1
ATOM 1377 C CA . PRO A 1 187 ? -14.023 2.012 -17.087 1.00 74.25 187 PRO A CA 1
ATOM 1378 C C . PRO A 1 187 ? -15.121 0.948 -17.076 1.00 74.25 187 PRO A C 1
ATOM 1380 O O . PRO A 1 187 ? -14.876 -0.183 -16.659 1.00 74.25 187 PRO A O 1
ATOM 1383 N N . LYS A 1 188 ? -16.318 1.299 -17.546 1.00 77.44 188 LYS A N 1
ATOM 1384 C CA . LYS A 1 188 ? -17.380 0.319 -17.788 1.00 77.44 188 LYS A CA 1
ATOM 1385 C C . LYS A 1 188 ? -16.940 -0.659 -18.878 1.00 77.44 188 LYS A C 1
ATOM 1387 O O . LYS A 1 188 ? -16.300 -0.246 -19.845 1.00 77.44 188 LYS A O 1
ATOM 1392 N N . GLU A 1 189 ? -17.338 -1.926 -18.768 1.00 74.62 189 GLU A N 1
ATOM 1393 C CA . GLU A 1 189 ? -17.003 -2.970 -19.757 1.00 74.62 189 GLU A CA 1
ATOM 1394 C C . GLU A 1 189 ? -17.461 -2.616 -21.182 1.00 74.62 189 GLU A C 1
ATOM 1396 O O . GLU A 1 189 ? -16.820 -2.987 -22.159 1.00 74.62 189 GLU A O 1
ATOM 1401 N N . ASN A 1 190 ? -18.538 -1.839 -21.308 1.00 78.25 190 ASN A N 1
ATOM 1402 C CA . ASN A 1 190 ? -19.084 -1.381 -22.585 1.00 78.25 190 ASN A CA 1
ATOM 1403 C C . ASN A 1 190 ? -18.405 -0.109 -23.143 1.00 78.25 190 ASN A C 1
ATOM 1405 O O . ASN A 1 190 ? -18.870 0.441 -24.139 1.00 78.25 190 ASN A O 1
ATOM 1409 N N . GLY A 1 191 ? -17.371 0.418 -22.477 1.00 78.19 191 GLY A N 1
ATOM 1410 C CA . GLY A 1 191 ? -16.682 1.653 -22.863 1.00 78.19 191 GLY A CA 1
ATOM 1411 C C . GLY A 1 191 ? -17.491 2.945 -22.670 1.00 78.19 191 GLY A C 1
ATOM 1412 O O . GLY A 1 191 ? -16.999 4.021 -22.997 1.00 78.19 191 GLY A O 1
ATOM 1413 N N . SER A 1 192 ? -18.707 2.891 -22.110 1.00 80.38 192 SER A N 1
ATOM 1414 C CA . SER A 1 192 ? -19.642 4.028 -22.067 1.00 80.38 192 SER A CA 1
ATOM 1415 C C . SER A 1 192 ? -19.426 4.989 -20.884 1.00 80.38 192 SER A C 1
ATOM 1417 O O . SER A 1 192 ? -20.361 5.673 -20.459 1.00 80.38 192 SER A O 1
ATOM 1419 N N . GLY A 1 193 ? -18.231 5.012 -20.292 1.00 84.56 193 GLY A N 1
ATOM 1420 C CA . GLY A 1 193 ? -17.878 5.903 -19.184 1.00 84.56 193 GLY A CA 1
ATOM 1421 C C . GLY A 1 193 ? -17.209 5.201 -18.003 1.00 84.56 193 GLY A C 1
ATOM 1422 O O . GLY A 1 193 ? -16.726 4.078 -18.115 1.00 84.56 193 GLY A O 1
ATOM 1423 N N . LEU A 1 194 ? -17.168 5.900 -16.868 1.00 79.19 194 LEU A N 1
ATOM 1424 C CA . LEU A 1 194 ? -16.587 5.428 -15.611 1.00 79.19 194 LEU A CA 1
ATOM 1425 C C . LEU A 1 194 ? -17.699 5.068 -14.614 1.00 79.19 194 LEU A C 1
ATOM 1427 O O . LEU A 1 194 ? -18.657 5.827 -14.459 1.00 79.19 194 LEU A O 1
ATOM 1431 N N . GLU A 1 195 ? -17.558 3.950 -13.910 1.00 79.62 195 GLU A N 1
ATOM 1432 C CA . GLU A 1 195 ? -18.464 3.501 -12.848 1.00 79.62 195 GLU A CA 1
ATOM 1433 C C . GLU A 1 195 ? -17.693 3.238 -11.558 1.00 79.62 195 GLU A C 1
ATOM 1435 O O . GLU A 1 195 ? -16.525 2.856 -11.591 1.00 79.62 195 GLU A O 1
ATOM 1440 N N . TYR A 1 196 ? -18.328 3.485 -10.412 1.00 74.12 196 TYR A N 1
ATOM 1441 C CA . TYR A 1 196 ? -17.733 3.124 -9.131 1.00 74.12 196 TYR A CA 1
ATOM 1442 C C . TYR A 1 196 ? -17.747 1.606 -8.974 1.00 74.12 196 TYR A C 1
ATOM 1444 O O . TYR A 1 196 ? -18.798 0.990 -9.101 1.00 74.12 196 TYR A O 1
ATOM 1452 N N . VAL A 1 197 ? -16.594 1.020 -8.651 1.00 67.00 197 VAL A N 1
ATOM 1453 C CA . VAL A 1 197 ? -16.449 -0.438 -8.501 1.00 67.00 197 VAL A CA 1
ATOM 1454 C C . VAL A 1 197 ? -17.337 -0.988 -7.376 1.00 67.00 197 VAL A C 1
ATOM 1456 O O . VAL A 1 197 ? -17.834 -2.104 -7.479 1.00 67.00 197 VAL A O 1
ATOM 1459 N N . ALA A 1 198 ? -17.564 -0.205 -6.315 1.00 73.38 198 ALA A N 1
ATOM 1460 C CA . ALA A 1 198 ? -18.489 -0.568 -5.240 1.00 73.38 198 ALA A CA 1
ATOM 1461 C C . ALA A 1 198 ? -19.266 0.637 -4.689 1.00 73.38 198 ALA A C 1
ATOM 1463 O O . ALA A 1 198 ? -20.491 0.616 -4.618 1.00 73.38 198 ALA A O 1
ATOM 1464 N N . MET A 1 199 ? -18.561 1.692 -4.269 1.00 80.25 199 MET A N 1
ATOM 1465 C CA . MET A 1 199 ? -19.154 2.844 -3.576 1.00 80.25 199 MET A CA 1
ATOM 1466 C C . MET A 1 199 ? -18.336 4.121 -3.812 1.00 80.25 199 MET A C 1
ATOM 1468 O O . MET A 1 199 ? -17.175 4.065 -4.221 1.00 80.25 199 MET A O 1
ATOM 1472 N N . THR A 1 200 ? -18.943 5.287 -3.579 1.00 85.81 200 THR A N 1
ATOM 1473 C CA . THR A 1 200 ? -18.242 6.579 -3.671 1.00 85.81 200 THR A CA 1
ATOM 1474 C C . THR A 1 200 ? -17.268 6.743 -2.508 1.00 85.81 200 THR A C 1
ATOM 1476 O O . THR A 1 200 ? -17.548 6.276 -1.405 1.00 85.81 200 THR A O 1
ATOM 1479 N N . VAL A 1 201 ? -16.142 7.437 -2.717 1.00 85.81 201 VAL A N 1
ATOM 1480 C CA . VAL A 1 201 ? -15.104 7.619 -1.679 1.00 85.81 201 VAL A CA 1
ATOM 1481 C C . VAL A 1 201 ? -15.700 8.228 -0.414 1.00 85.81 201 VAL A C 1
ATOM 1483 O O . VAL A 1 201 ? -15.466 7.729 0.682 1.00 85.81 201 VAL A O 1
ATOM 1486 N N . SER A 1 202 ? -16.539 9.253 -0.574 1.00 86.19 202 SER A N 1
ATOM 1487 C CA . SER A 1 202 ? -17.226 9.901 0.544 1.00 86.19 202 SER A CA 1
ATOM 1488 C C . SER A 1 202 ? -18.108 8.922 1.320 1.00 86.19 202 SER A C 1
ATOM 1490 O O . SER A 1 202 ? -18.003 8.880 2.538 1.00 86.19 202 SER A O 1
ATOM 1492 N N . HIS A 1 203 ? -18.908 8.085 0.650 1.00 84.88 203 HIS A N 1
ATOM 1493 C CA . HIS A 1 203 ? -19.777 7.132 1.344 1.00 84.88 203 HIS A CA 1
ATOM 1494 C C . HIS A 1 203 ? -18.972 6.103 2.141 1.00 84.88 203 HIS A C 1
ATOM 1496 O O . HIS A 1 203 ? -19.335 5.780 3.271 1.00 84.88 203 HIS A O 1
ATOM 1502 N N . VAL A 1 204 ? -17.857 5.620 1.585 1.00 82.50 204 VAL A N 1
ATOM 1503 C CA . VAL A 1 204 ? -17.000 4.653 2.277 1.00 82.50 204 VAL A CA 1
ATOM 1504 C C . VAL A 1 204 ? -16.351 5.277 3.503 1.00 82.50 204 VAL A C 1
ATOM 1506 O O . VAL A 1 204 ? -16.416 4.703 4.586 1.00 82.50 204 VAL A O 1
ATOM 1509 N N . LEU A 1 205 ? -15.770 6.470 3.356 1.00 85.06 205 LEU A N 1
ATOM 1510 C CA . LEU A 1 205 ? -15.138 7.167 4.472 1.00 85.06 205 LEU A CA 1
ATOM 1511 C C . LEU A 1 205 ? -16.160 7.540 5.541 1.00 85.06 205 LEU A C 1
ATOM 1513 O O . LEU A 1 205 ? -15.916 7.269 6.707 1.00 85.06 205 LEU A O 1
ATOM 1517 N N . THR A 1 206 ? -17.332 8.056 5.171 1.00 86.44 206 THR A N 1
ATOM 1518 C CA . THR A 1 206 ? -18.410 8.319 6.131 1.00 86.44 206 THR A CA 1
ATOM 1519 C C . THR A 1 206 ? -18.837 7.048 6.859 1.00 86.44 206 THR A C 1
ATOM 1521 O O . THR A 1 206 ? -18.947 7.067 8.075 1.00 86.44 206 THR A O 1
ATOM 1524 N N . THR A 1 207 ? -19.018 5.931 6.155 1.00 83.25 207 THR A N 1
ATOM 1525 C CA . THR A 1 207 ? -19.449 4.667 6.774 1.00 83.25 207 THR A CA 1
ATOM 1526 C C . THR A 1 207 ? -18.403 4.102 7.735 1.00 83.25 207 THR A C 1
ATOM 1528 O O . THR A 1 207 ? -18.750 3.641 8.817 1.00 83.25 207 THR A O 1
ATOM 1531 N N . VAL A 1 208 ? -17.123 4.131 7.351 1.00 79.62 208 VAL A N 1
ATOM 1532 C CA . VAL A 1 208 ? -16.034 3.529 8.137 1.00 79.62 208 VAL A CA 1
ATOM 1533 C C . VAL A 1 208 ? -15.592 4.440 9.283 1.00 79.62 208 VAL A C 1
ATOM 1535 O O . VAL A 1 208 ? -15.248 3.953 10.356 1.00 79.62 208 VAL A O 1
ATOM 1538 N N . LEU A 1 209 ? -15.583 5.755 9.066 1.00 82.88 209 LEU A N 1
ATOM 1539 C CA . LEU A 1 209 ? -14.959 6.717 9.971 1.00 82.88 209 LEU A CA 1
ATOM 1540 C C . LEU A 1 209 ? -15.962 7.502 10.831 1.00 82.88 209 LEU A C 1
ATOM 1542 O O . LEU A 1 209 ? -15.536 8.097 11.818 1.00 82.88 209 LEU A O 1
ATOM 1546 N N . SER A 1 210 ? -17.273 7.496 10.538 1.00 85.50 210 SER A N 1
ATOM 1547 C CA . SER A 1 210 ? -18.263 8.260 11.330 1.00 85.50 210 SER A CA 1
ATOM 1548 C C . SER A 1 210 ? -18.251 7.886 12.811 1.00 85.50 210 SER A C 1
ATOM 1550 O O . SER A 1 210 ? -18.237 8.776 13.663 1.00 85.50 210 SER A O 1
ATOM 1552 N N . ALA A 1 211 ? -18.164 6.589 13.116 1.00 79.44 211 ALA A N 1
ATOM 1553 C CA . ALA A 1 211 ? -18.097 6.066 14.481 1.00 79.44 211 ALA A CA 1
ATOM 1554 C C . ALA A 1 211 ? -16.864 6.561 15.263 1.00 79.44 211 ALA A C 1
ATOM 1556 O O . ALA A 1 211 ? -16.869 6.553 16.490 1.00 79.44 211 ALA A O 1
ATOM 1557 N N . TYR A 1 212 ? -15.829 7.024 14.556 1.00 81.00 212 TYR A N 1
ATOM 1558 C CA . TYR A 1 212 ? -14.573 7.519 15.118 1.00 81.00 212 TYR A CA 1
ATOM 1559 C C . TYR A 1 212 ? -14.389 9.027 14.936 1.00 81.00 212 TYR A C 1
ATOM 1561 O O . TYR A 1 212 ? -13.329 9.545 15.269 1.00 81.00 212 TYR A O 1
ATOM 1569 N N . SER A 1 213 ? -15.392 9.742 14.423 1.00 84.94 213 SER A N 1
ATOM 1570 C CA . SER A 1 213 ? -15.300 11.169 14.072 1.00 84.94 213 SER A CA 1
ATOM 1571 C C . SER A 1 213 ? -14.718 12.044 15.190 1.00 84.94 213 SER A C 1
ATOM 1573 O O . SER A 1 213 ? -13.865 12.884 14.920 1.00 84.94 213 SER A O 1
ATOM 1575 N N . MET A 1 214 ? -15.090 11.795 16.450 1.00 80.56 214 MET A N 1
ATOM 1576 C CA . MET A 1 214 ? -14.531 12.519 17.601 1.00 80.56 214 MET A CA 1
ATOM 1577 C C . MET A 1 214 ? -13.034 12.260 17.826 1.00 80.56 214 MET A C 1
ATOM 1579 O O . MET A 1 214 ? -12.316 13.174 18.212 1.00 80.56 214 MET A O 1
ATOM 1583 N N . VAL A 1 215 ? -12.562 11.032 17.589 1.00 78.38 215 VAL A N 1
ATOM 1584 C CA . VAL A 1 215 ? -11.151 10.630 17.768 1.00 78.38 215 VAL A CA 1
ATOM 1585 C C . VAL A 1 215 ? -10.300 11.039 16.565 1.00 78.38 215 VAL A C 1
ATOM 1587 O O . VAL A 1 215 ? -9.094 11.235 16.674 1.00 78.38 215 VAL A O 1
ATOM 1590 N N . LEU A 1 216 ? -10.935 11.142 15.402 1.00 82.50 216 LEU A N 1
ATOM 1591 C CA . LEU A 1 216 ? -10.304 11.488 14.137 1.00 82.50 216 LEU A CA 1
ATOM 1592 C C . LEU A 1 216 ? -10.063 12.984 13.963 1.00 82.50 216 LEU A C 1
ATOM 1594 O O . LEU A 1 216 ? -9.209 13.369 13.161 1.00 82.50 216 LEU A O 1
ATOM 1598 N N . LYS A 1 217 ? -10.778 13.816 14.720 1.00 88.38 217 LYS A N 1
ATOM 1599 C CA . LYS A 1 217 ? -10.527 15.250 14.766 1.00 88.38 217 LYS A CA 1
ATOM 1600 C C . LYS A 1 217 ? -9.077 15.500 15.174 1.00 88.38 217 LYS A C 1
ATOM 1602 O O . LYS A 1 217 ? -8.610 14.998 16.193 1.00 88.38 217 LYS A O 1
ATOM 1607 N N . ASN A 1 218 ? -8.369 16.285 14.370 1.00 87.56 218 ASN A N 1
ATOM 1608 C CA . ASN A 1 218 ? -6.940 16.558 14.503 1.00 87.56 218 ASN A CA 1
ATOM 1609 C C . ASN A 1 218 ? -6.015 15.331 14.338 1.00 87.56 218 ASN A C 1
ATOM 1611 O O . ASN A 1 218 ? -4.827 15.407 14.665 1.00 87.56 218 ASN A O 1
ATOM 1615 N N . ALA A 1 219 ? -6.499 14.210 13.799 1.00 89.12 219 ALA A N 1
ATOM 1616 C CA . ALA A 1 219 ? -5.645 13.061 13.517 1.00 89.12 219 ALA A CA 1
ATOM 1617 C C . ALA A 1 219 ? -4.803 13.276 12.250 1.00 89.12 219 ALA A C 1
ATOM 1619 O O . ALA A 1 219 ? -5.197 13.983 11.316 1.00 89.12 219 ALA A O 1
ATOM 1620 N N . HIS A 1 220 ? -3.649 12.613 12.199 1.00 90.56 220 HIS A N 1
ATOM 1621 C CA . HIS A 1 220 ? -2.907 12.411 10.961 1.00 90.56 220 HIS A CA 1
ATOM 1622 C C . HIS A 1 220 ? -3.372 11.110 10.315 1.00 90.56 220 HIS A C 1
ATOM 1624 O O . HIS A 1 220 ? -3.233 10.040 10.905 1.00 90.56 220 HIS A O 1
ATOM 1630 N N . ILE A 1 221 ? -3.896 11.186 9.095 1.00 90.56 221 ILE A N 1
ATOM 1631 C CA . ILE A 1 221 ? -4.341 10.005 8.359 1.00 90.56 221 ILE A CA 1
ATOM 1632 C C . ILE A 1 221 ? -3.411 9.732 7.178 1.00 90.56 221 ILE A C 1
ATOM 1634 O O . ILE A 1 221 ? -3.113 10.604 6.362 1.00 90.56 221 ILE A O 1
ATOM 1638 N N . VAL A 1 222 ? -2.949 8.491 7.060 1.00 90.81 222 VAL A N 1
ATOM 1639 C CA . VAL A 1 222 ? -2.237 8.022 5.870 1.00 90.81 222 VAL A CA 1
ATOM 1640 C C . VAL A 1 222 ? -3.098 6.961 5.222 1.00 90.81 222 VAL A C 1
ATOM 1642 O O . VAL A 1 222 ? -3.316 5.903 5.813 1.00 90.81 222 VAL A O 1
ATOM 1645 N N . PHE A 1 223 ? -3.564 7.198 3.996 1.00 87.38 223 PHE A N 1
ATOM 1646 C CA . PHE A 1 223 ? -4.297 6.144 3.312 1.00 87.38 223 PHE A CA 1
ATOM 1647 C C . PHE A 1 223 ? -3.355 5.340 2.426 1.00 87.38 223 PHE A C 1
ATOM 1649 O O . PHE A 1 223 ? -2.796 5.826 1.441 1.00 87.38 223 PHE A O 1
ATOM 1656 N N . LEU A 1 224 ? -3.238 4.060 2.765 1.00 84.88 224 LEU A N 1
ATOM 1657 C CA . LEU A 1 224 ? -2.475 3.056 2.030 1.00 84.88 224 LEU A CA 1
ATOM 1658 C C . LEU A 1 224 ? -3.282 2.517 0.843 1.00 84.88 224 LEU A C 1
ATOM 1660 O O . LEU A 1 224 ? -3.346 1.311 0.607 1.00 84.88 224 LEU A O 1
ATOM 1664 N N . VAL A 1 225 ? -3.953 3.415 0.125 1.00 80.50 225 VAL A N 1
ATOM 1665 C CA . VAL A 1 225 ? -4.826 3.077 -0.998 1.00 80.50 225 VAL A CA 1
ATOM 1666 C C . VAL A 1 225 ? -4.106 3.278 -2.321 1.00 80.50 225 VAL A C 1
ATOM 1668 O O . VAL A 1 225 ? -3.177 4.074 -2.457 1.00 80.50 225 VAL A O 1
ATOM 1671 N N . CYS A 1 226 ? -4.565 2.541 -3.324 1.00 78.19 226 CYS A N 1
ATOM 1672 C CA . CYS A 1 226 ? -4.116 2.699 -4.692 1.00 78.19 226 CYS A CA 1
ATOM 1673 C C . CYS A 1 226 ? -4.458 4.096 -5.225 1.00 78.19 226 CYS A C 1
ATOM 1675 O O . CYS A 1 226 ? -5.582 4.578 -5.075 1.00 78.19 226 CYS A O 1
ATOM 1677 N N . GLY A 1 227 ? -3.527 4.693 -5.966 1.00 80.94 227 GLY A N 1
ATOM 1678 C CA . GLY A 1 227 ? -3.634 6.033 -6.536 1.00 80.94 227 GLY A CA 1
ATOM 1679 C C . GLY A 1 227 ? -4.761 6.230 -7.548 1.00 80.94 227 GLY A C 1
ATOM 1680 O O . GLY A 1 227 ? -4.954 7.337 -8.028 1.00 80.94 227 GLY A O 1
ATOM 1681 N N . SER A 1 228 ? -5.555 5.199 -7.843 1.00 79.75 228 SER A N 1
ATOM 1682 C CA . SER A 1 228 ? -6.849 5.344 -8.524 1.00 79.75 228 SER A CA 1
ATOM 1683 C C . SER A 1 228 ? -7.766 6.383 -7.858 1.00 79.75 228 SER A C 1
ATOM 1685 O O . SER A 1 228 ? -8.440 7.129 -8.562 1.00 79.75 228 SER A O 1
ATOM 1687 N N . VAL A 1 229 ? -7.731 6.506 -6.523 1.00 83.31 229 VAL A N 1
ATOM 1688 C CA . VAL A 1 229 ? -8.525 7.499 -5.776 1.00 83.31 229 VAL A CA 1
ATOM 1689 C C . VAL A 1 229 ? -8.109 8.930 -6.126 1.00 83.31 229 VAL A C 1
ATOM 1691 O O . VAL A 1 229 ? -8.953 9.813 -6.205 1.00 83.31 229 VAL A O 1
ATOM 1694 N N . VAL A 1 230 ? -6.820 9.160 -6.381 1.00 89.00 230 VAL A N 1
ATOM 1695 C CA . VAL A 1 230 ? -6.285 10.493 -6.703 1.00 89.00 230 VAL A CA 1
ATOM 1696 C C . VAL A 1 230 ? -6.134 10.734 -8.208 1.00 89.00 230 VAL A C 1
ATOM 1698 O O . VAL A 1 230 ? -6.021 11.872 -8.644 1.00 89.00 230 VAL A O 1
ATOM 1701 N N . ALA A 1 231 ? -6.140 9.676 -9.024 1.00 86.81 231 ALA A N 1
ATOM 1702 C CA . ALA A 1 231 ? -6.018 9.768 -10.478 1.00 86.81 231 ALA A CA 1
ATOM 1703 C C . ALA A 1 231 ? -7.314 10.227 -11.164 1.00 86.81 231 ALA A C 1
ATOM 1705 O O . ALA A 1 231 ? -7.273 10.678 -12.309 1.00 86.81 231 ALA A O 1
ATOM 1706 N N . HIS A 1 232 ? -8.459 10.094 -10.489 1.00 86.81 232 HIS A N 1
ATOM 1707 C CA . HIS A 1 232 ? -9.763 10.479 -11.016 1.00 86.81 232 HIS A CA 1
ATOM 1708 C C . HIS A 1 232 ? -10.300 11.708 -10.265 1.00 86.81 232 HIS A C 1
ATOM 1710 O O . HIS A 1 232 ? -10.427 11.640 -9.042 1.00 86.81 232 HIS A O 1
ATOM 1716 N N . PRO A 1 233 ? -10.684 12.797 -10.966 1.00 90.88 233 PRO A N 1
ATOM 1717 C CA . PRO A 1 233 ? -11.110 14.043 -10.321 1.00 90.88 233 PRO A CA 1
ATOM 1718 C C . PRO A 1 233 ? -12.258 13.861 -9.321 1.00 90.88 233 PRO A C 1
ATOM 1720 O O . PRO A 1 233 ? -12.173 14.327 -8.195 1.00 90.88 233 PRO A O 1
ATOM 1723 N N . LYS A 1 234 ? -13.298 13.094 -9.680 1.00 90.06 234 LYS A N 1
ATOM 1724 C CA . LYS A 1 234 ? -14.477 12.887 -8.819 1.00 90.06 234 LYS A CA 1
ATOM 1725 C C . LYS A 1 234 ? -14.146 12.172 -7.491 1.00 90.06 234 LYS A C 1
ATOM 1727 O O . LYS A 1 234 ? -14.511 12.699 -6.442 1.00 90.06 234 LYS A O 1
ATOM 1732 N N . PRO A 1 235 ? -13.497 10.987 -7.485 1.00 89.62 235 PRO A N 1
ATOM 1733 C CA . PRO A 1 235 ? -12.977 10.378 -6.257 1.00 89.62 235 PRO A CA 1
ATOM 1734 C C . PRO A 1 235 ? -12.053 11.298 -5.450 1.00 89.62 235 PRO A C 1
ATOM 1736 O O . PRO A 1 235 ? -12.159 11.331 -4.226 1.00 89.62 235 PRO A O 1
ATOM 1739 N N . TYR A 1 236 ? -11.197 12.070 -6.124 1.00 93.06 236 TYR A N 1
ATOM 1740 C CA . TYR A 1 236 ? -10.267 12.987 -5.472 1.00 93.06 236 TYR A CA 1
ATOM 1741 C C . TYR A 1 236 ? -10.988 14.145 -4.763 1.00 93.06 236 TYR A C 1
ATOM 1743 O O . TYR A 1 236 ? -10.709 14.418 -3.599 1.00 93.06 236 TYR A O 1
ATOM 1751 N N . ASP A 1 237 ? -11.994 14.748 -5.398 1.00 93.69 237 ASP A N 1
ATOM 1752 C CA . ASP A 1 237 ? -12.834 15.792 -4.796 1.00 93.69 237 ASP A CA 1
ATOM 1753 C C . ASP A 1 237 ? -13.614 15.277 -3.579 1.00 93.69 237 ASP A C 1
ATOM 1755 O O . ASP A 1 237 ? -13.720 15.954 -2.554 1.00 93.69 237 ASP A O 1
ATOM 1759 N N . GLN A 1 238 ? -14.138 14.051 -3.668 1.00 92.50 238 GLN A N 1
ATOM 1760 C CA . GLN A 1 238 ? -14.835 13.393 -2.559 1.00 92.50 238 GLN A CA 1
ATOM 1761 C C . GLN A 1 238 ? -13.901 13.102 -1.385 1.00 92.50 238 GLN A C 1
ATOM 1763 O O . GLN A 1 238 ? -14.309 13.241 -0.233 1.00 92.50 238 GLN A O 1
ATOM 1768 N N . LEU A 1 239 ? -12.659 12.708 -1.670 1.00 92.19 239 LEU A N 1
ATOM 1769 C CA . LEU A 1 239 ? -11.628 12.531 -0.657 1.00 92.19 239 LEU A CA 1
ATOM 1770 C C . LEU A 1 239 ? -11.307 13.862 0.032 1.00 92.19 239 LEU A C 1
ATOM 1772 O O . LEU A 1 239 ? -11.337 13.916 1.255 1.00 92.19 239 LEU A O 1
ATOM 1776 N N . MET A 1 240 ? -11.048 14.931 -0.727 1.00 95.19 240 MET A N 1
ATOM 1777 C CA . MET A 1 240 ? -10.752 16.256 -0.161 1.00 95.19 240 MET A CA 1
ATOM 1778 C C . MET A 1 240 ? -11.915 16.777 0.694 1.00 95.19 240 MET A C 1
ATOM 1780 O O . MET A 1 240 ? -11.700 17.277 1.797 1.00 95.19 240 MET A O 1
ATOM 1784 N N . SER A 1 241 ? -13.155 16.572 0.239 1.00 93.94 241 SER A N 1
ATOM 1785 C CA . SER A 1 241 ? -14.359 16.874 1.024 1.00 93.94 241 SER A CA 1
ATOM 1786 C C . SER A 1 241 ? -14.418 16.078 2.329 1.00 93.94 241 SER A C 1
ATOM 1788 O O . SER A 1 241 ? -14.754 16.634 3.370 1.00 93.94 241 SER A O 1
ATOM 1790 N N . ALA A 1 242 ? -14.076 14.786 2.298 1.00 91.62 242 ALA A N 1
ATOM 1791 C CA . ALA A 1 242 ? -14.046 13.951 3.496 1.00 91.62 242 ALA A CA 1
ATOM 1792 C C . ALA A 1 242 ? -12.936 14.379 4.468 1.00 91.62 242 ALA A C 1
ATOM 1794 O O . ALA A 1 242 ? -13.171 14.407 5.671 1.00 91.62 242 ALA A O 1
ATOM 1795 N N . VAL A 1 243 ? -11.758 14.759 3.963 1.00 92.81 243 VAL A N 1
ATOM 1796 C CA . VAL A 1 243 ? -10.647 15.259 4.790 1.00 92.81 243 VAL A CA 1
ATOM 1797 C C . VAL A 1 243 ? -11.059 16.501 5.578 1.00 92.81 243 VAL A C 1
ATOM 1799 O O . VAL A 1 243 ? -10.773 16.588 6.770 1.00 92.81 243 VAL A O 1
ATOM 1802 N N . LEU A 1 244 ? -11.785 17.420 4.935 1.00 94.25 244 LEU A N 1
ATOM 1803 C CA . LEU A 1 244 ? -12.361 18.586 5.604 1.00 94.25 244 LEU A CA 1
ATOM 1804 C C . LEU A 1 244 ? -13.488 18.205 6.570 1.00 94.25 244 LEU A C 1
ATOM 1806 O O . LEU A 1 244 ? -13.537 18.723 7.678 1.00 94.25 244 LEU A O 1
ATOM 1810 N N . HIS A 1 245 ? -14.372 17.283 6.179 1.00 93.50 245 HIS A N 1
ATOM 1811 C CA . HIS A 1 245 ? -15.502 16.849 7.006 1.00 93.50 245 HIS A CA 1
ATOM 1812 C C . HIS A 1 245 ? -15.075 16.198 8.330 1.00 93.50 245 HIS A C 1
ATOM 1814 O O . HIS A 1 245 ? -15.726 16.415 9.347 1.00 93.50 245 HIS A O 1
ATOM 1820 N N . PHE A 1 246 ? -14.000 15.407 8.317 1.00 90.81 246 PHE A N 1
ATOM 1821 C CA . PHE A 1 246 ? -13.454 14.747 9.508 1.00 90.81 246 PHE A CA 1
ATOM 1822 C C . PHE A 1 246 ? -12.430 15.595 10.275 1.00 90.81 246 PHE A C 1
ATOM 1824 O O . PHE A 1 246 ? -11.931 15.141 11.301 1.00 90.81 246 PHE A O 1
ATOM 1831 N N . GLU A 1 247 ? -12.123 16.806 9.796 1.00 93.75 247 GLU A N 1
ATOM 1832 C CA . GLU A 1 247 ? -11.185 17.738 10.435 1.00 93.75 247 GLU A CA 1
ATOM 1833 C C . GLU A 1 247 ? -9.808 17.105 10.729 1.00 93.75 247 GLU A C 1
ATOM 1835 O O . GLU A 1 247 ? -9.250 17.259 11.818 1.00 93.75 247 GLU A O 1
ATOM 1840 N N . PHE A 1 248 ? -9.242 16.364 9.768 1.00 90.75 248 PHE A N 1
ATOM 1841 C CA . PHE A 1 248 ? -7.896 15.800 9.928 1.00 90.75 248 PHE A CA 1
ATOM 1842 C C . PHE A 1 248 ? -6.831 16.907 9.973 1.00 90.75 248 PHE A C 1
ATOM 1844 O O . PHE A 1 248 ? -6.873 17.850 9.180 1.00 90.75 248 PHE A O 1
ATOM 1851 N N . THR A 1 249 ? -5.807 16.745 10.819 1.00 93.56 249 THR A N 1
ATOM 1852 C CA . THR A 1 249 ? -4.634 17.643 10.839 1.00 93.56 249 THR A CA 1
ATOM 1853 C C . THR A 1 249 ? -3.838 17.520 9.546 1.00 93.56 249 THR A C 1
ATOM 1855 O O . THR A 1 249 ? -3.365 18.510 8.985 1.00 93.56 249 THR A O 1
ATOM 1858 N N . SER A 1 250 ? -3.674 16.293 9.052 1.00 95.50 250 SER A N 1
ATOM 1859 C CA . SER A 1 250 ? -3.141 16.064 7.715 1.00 95.50 250 SER A CA 1
ATOM 1860 C C . SER A 1 250 ? -3.630 14.752 7.126 1.00 95.50 250 SER A C 1
ATOM 1862 O O . SER A 1 250 ? -3.911 13.796 7.848 1.00 95.50 250 SER A O 1
ATOM 1864 N N . ALA A 1 251 ? -3.683 14.703 5.798 1.00 94.94 251 ALA A N 1
ATOM 1865 C CA . ALA A 1 251 ? -3.923 13.490 5.036 1.00 94.94 251 ALA A CA 1
ATOM 1866 C C . ALA A 1 251 ? -2.778 13.241 4.046 1.00 94.94 251 ALA A C 1
ATOM 1868 O O . ALA A 1 251 ? -2.395 14.131 3.287 1.00 94.94 251 ALA A O 1
ATOM 1869 N N . ILE A 1 252 ? -2.224 12.026 4.056 1.00 95.75 252 ILE A N 1
ATOM 1870 C CA . ILE A 1 252 ? -1.118 11.612 3.182 1.00 95.75 252 ILE A CA 1
ATOM 1871 C C . ILE A 1 252 ? -1.603 10.551 2.199 1.00 95.75 252 ILE A C 1
ATOM 1873 O O . ILE A 1 252 ? -2.232 9.560 2.576 1.00 95.75 252 ILE A O 1
ATOM 1877 N N . MET A 1 253 ? -1.276 10.784 0.932 1.00 94.62 253 MET A N 1
ATOM 1878 C CA . MET A 1 253 ? -1.794 10.091 -0.241 1.00 94.62 253 MET A CA 1
ATOM 1879 C C . MET A 1 253 ? -0.686 9.685 -1.208 1.00 94.62 253 MET A C 1
ATOM 1881 O O . MET A 1 253 ? 0.351 10.343 -1.295 1.00 94.62 253 MET A O 1
ATOM 1885 N N . PHE A 1 254 ? -0.948 8.659 -2.018 1.00 93.81 254 PHE A N 1
ATOM 1886 C CA . PHE A 1 254 ? -0.005 8.141 -3.008 1.00 93.81 254 PHE A CA 1
ATOM 1887 C C . PHE A 1 254 ? -0.653 8.062 -4.395 1.00 93.81 254 PHE A C 1
ATOM 1889 O O . PHE A 1 254 ? -1.782 7.602 -4.540 1.00 93.81 254 PHE A O 1
ATOM 1896 N N . THR A 1 255 ? 0.055 8.509 -5.435 1.00 93.31 255 THR A N 1
ATOM 1897 C CA . THR A 1 255 ? -0.450 8.530 -6.821 1.00 93.31 255 THR A CA 1
ATOM 1898 C C . THR A 1 255 ? -0.240 7.231 -7.597 1.00 93.31 255 THR A C 1
ATOM 1900 O O . THR A 1 255 ? -0.824 7.061 -8.670 1.00 93.31 255 THR A O 1
ATOM 1903 N N . ALA A 1 256 ? 0.565 6.295 -7.089 1.00 87.44 256 ALA A N 1
ATOM 1904 C CA . ALA A 1 256 ? 0.794 5.014 -7.746 1.00 87.44 256 ALA A CA 1
ATOM 1905 C C . ALA A 1 256 ? -0.506 4.210 -7.835 1.00 87.44 256 ALA A C 1
ATOM 1907 O O . ALA A 1 256 ? -1.079 3.839 -6.812 1.00 87.44 256 ALA A O 1
ATOM 1908 N N . LYS A 1 257 ? -0.949 3.879 -9.057 1.00 82.06 257 LYS A N 1
ATOM 1909 C CA . LYS A 1 257 ? -2.179 3.099 -9.308 1.00 82.06 257 LYS A CA 1
ATOM 1910 C C . LYS A 1 257 ? -2.227 1.779 -8.537 1.00 82.06 257 LYS A C 1
ATOM 1912 O O . LYS A 1 257 ? -3.318 1.297 -8.276 1.00 82.06 257 LYS A O 1
ATOM 1917 N N . ARG A 1 258 ? -1.069 1.215 -8.190 1.00 75.75 258 ARG A N 1
ATOM 1918 C CA . ARG A 1 258 ? -0.891 -0.006 -7.394 1.00 75.75 258 ARG A CA 1
ATOM 1919 C C . ARG A 1 258 ? 0.122 0.264 -6.295 1.00 75.75 258 ARG A C 1
ATOM 1921 O O . ARG A 1 258 ? 1.242 -0.242 -6.293 1.00 75.75 258 ARG A O 1
ATOM 1928 N N . PHE A 1 259 ? -0.234 1.185 -5.412 1.00 82.38 259 PHE A N 1
ATOM 1929 C CA . PHE A 1 259 ? 0.645 1.566 -4.324 1.00 82.38 259 PHE A CA 1
ATOM 1930 C C . PHE A 1 259 ? 1.011 0.332 -3.483 1.00 82.38 259 PHE A C 1
ATOM 1932 O O . PHE A 1 259 ? 0.129 -0.420 -3.081 1.00 82.38 259 PHE A O 1
ATOM 1939 N N . GLN A 1 260 ? 2.309 0.104 -3.262 1.00 81.69 260 GLN A N 1
ATOM 1940 C CA . GLN A 1 260 ? 2.818 -1.008 -2.462 1.00 81.69 260 GLN A CA 1
ATOM 1941 C C . GLN A 1 260 ? 3.174 -0.464 -1.076 1.00 81.69 260 GLN A C 1
ATOM 1943 O O . GLN A 1 260 ? 4.224 0.164 -0.946 1.00 81.69 260 GLN A O 1
ATOM 1948 N N . PRO A 1 261 ? 2.364 -0.691 -0.026 1.00 83.44 261 PRO A N 1
ATOM 1949 C CA . PRO A 1 261 ? 2.580 -0.043 1.270 1.00 83.44 261 PRO A CA 1
ATOM 1950 C C . PRO A 1 261 ? 3.973 -0.282 1.861 1.00 83.44 261 PRO A C 1
ATOM 1952 O O . PRO A 1 261 ? 4.544 0.609 2.484 1.00 83.44 261 PRO A O 1
ATOM 1955 N N . LEU A 1 262 ? 4.567 -1.445 1.577 1.00 82.06 262 LEU A N 1
ATOM 1956 C CA . LEU A 1 262 ? 5.914 -1.803 2.015 1.00 82.06 262 LEU A CA 1
ATOM 1957 C C . LEU A 1 262 ? 6.986 -0.794 1.567 1.00 82.06 262 LEU A C 1
ATOM 1959 O O . LEU A 1 262 ? 7.951 -0.572 2.299 1.00 82.06 262 LEU A O 1
ATOM 1963 N N . VAL A 1 263 ? 6.824 -0.138 0.408 1.00 84.94 263 VAL A N 1
ATOM 1964 C CA . VAL A 1 263 ? 7.792 0.869 -0.068 1.00 84.94 263 VAL A CA 1
ATOM 1965 C C . VAL A 1 263 ? 7.779 2.159 0.761 1.00 84.94 263 VAL A C 1
ATOM 1967 O O . VAL A 1 263 ? 8.735 2.929 0.680 1.00 84.94 263 VAL A O 1
ATOM 1970 N N . ALA A 1 264 ? 6.738 2.378 1.571 1.00 89.69 264 ALA A N 1
ATOM 1971 C CA . ALA A 1 264 ? 6.616 3.506 2.491 1.00 89.69 264 ALA A CA 1
ATOM 1972 C C . ALA A 1 264 ? 7.031 3.173 3.933 1.00 89.69 264 ALA A C 1
ATOM 1974 O O . ALA A 1 264 ? 6.895 4.023 4.802 1.00 89.69 264 ALA A O 1
ATOM 1975 N N . SER A 1 265 ? 7.583 1.990 4.216 1.00 89.38 265 SER A N 1
ATOM 1976 C CA . SER A 1 265 ? 7.944 1.614 5.598 1.00 89.38 265 SER A CA 1
ATOM 1977 C C . SER A 1 265 ? 8.929 2.596 6.243 1.00 89.38 265 SER A C 1
ATOM 1979 O O . SER A 1 265 ? 8.681 3.070 7.345 1.00 89.38 265 SER A O 1
ATOM 1981 N N . ASN A 1 266 ? 9.996 2.981 5.532 1.00 89.44 266 ASN A N 1
ATOM 1982 C CA . ASN A 1 266 ? 10.947 3.986 6.030 1.00 89.44 266 ASN A CA 1
ATOM 1983 C C . ASN A 1 266 ? 10.286 5.353 6.234 1.00 89.44 266 ASN A C 1
ATOM 1985 O O . ASN A 1 266 ? 10.614 6.054 7.184 1.00 89.44 266 ASN A O 1
ATOM 1989 N N . PHE A 1 267 ? 9.334 5.703 5.366 1.00 94.19 267 PHE A N 1
ATOM 1990 C CA . PHE A 1 267 ? 8.560 6.931 5.501 1.00 94.19 267 PHE A CA 1
ATOM 1991 C C . PHE A 1 267 ? 7.719 6.903 6.775 1.00 94.19 267 PHE A C 1
ATOM 1993 O O . PHE A 1 267 ? 7.695 7.891 7.494 1.00 94.19 267 PHE A O 1
ATOM 2000 N N . PHE A 1 268 ? 7.075 5.776 7.090 1.00 92.06 268 PHE A N 1
ATOM 2001 C CA . PHE A 1 268 ? 6.278 5.641 8.309 1.00 92.06 268 PHE A CA 1
ATOM 2002 C C . PHE A 1 268 ? 7.117 5.632 9.577 1.00 92.06 268 PHE A C 1
ATOM 2004 O O . PHE A 1 268 ? 6.692 6.232 10.556 1.00 92.06 268 PHE A O 1
ATOM 2011 N N . LEU A 1 269 ? 8.298 5.011 9.556 1.00 89.44 269 LEU A N 1
ATOM 2012 C CA . LEU A 1 269 ? 9.223 5.064 10.688 1.00 89.44 269 LEU A CA 1
ATOM 2013 C C . LEU A 1 269 ? 9.664 6.506 10.963 1.00 89.44 269 LEU A C 1
ATOM 2015 O O . LEU A 1 269 ? 9.493 6.985 12.078 1.00 89.44 269 LEU A O 1
ATOM 2019 N N . ALA A 1 270 ? 10.108 7.227 9.928 1.00 92.44 270 ALA A N 1
ATOM 2020 C CA . ALA A 1 270 ? 10.478 8.635 10.053 1.00 92.44 270 ALA A CA 1
ATOM 2021 C C . ALA A 1 270 ? 9.287 9.521 10.454 1.00 92.44 270 ALA A C 1
ATOM 2023 O O . ALA A 1 270 ? 9.436 10.456 11.232 1.00 92.44 270 ALA A O 1
ATOM 2024 N N . PHE A 1 271 ? 8.089 9.238 9.931 1.00 93.19 271 PHE A N 1
ATOM 2025 C CA . PHE A 1 271 ? 6.873 9.972 10.279 1.00 93.19 271 PHE A CA 1
ATOM 2026 C C . PHE A 1 271 ? 6.512 9.757 11.751 1.00 93.19 271 PHE A C 1
ATOM 2028 O O . PHE A 1 271 ? 6.197 10.716 12.447 1.00 93.19 271 PHE A O 1
ATOM 2035 N N . ALA A 1 272 ? 6.587 8.517 12.236 1.00 89.50 272 ALA A N 1
ATOM 2036 C CA . ALA A 1 272 ? 6.336 8.200 13.634 1.00 89.50 272 ALA A CA 1
ATOM 2037 C C . ALA A 1 272 ? 7.338 8.904 14.555 1.00 89.50 272 ALA A C 1
ATOM 2039 O O . ALA A 1 272 ? 6.926 9.548 15.511 1.00 89.50 272 ALA A O 1
ATOM 2040 N N . GLU A 1 273 ? 8.628 8.845 14.233 1.00 90.50 273 GLU A N 1
ATOM 2041 C CA . GLU A 1 273 ? 9.684 9.502 15.004 1.00 90.50 273 GLU A CA 1
ATOM 2042 C C . GLU A 1 273 ? 9.512 11.028 15.010 1.00 90.50 273 GLU A C 1
ATOM 2044 O O . GLU A 1 273 ? 9.240 11.627 16.048 1.00 90.50 273 GLU A O 1
ATOM 2049 N N . LEU A 1 274 ? 9.557 11.664 13.839 1.00 93.44 274 LEU A N 1
ATOM 2050 C CA . LEU A 1 274 ? 9.630 13.121 13.761 1.00 93.44 274 LEU A CA 1
ATOM 2051 C C . LEU A 1 274 ? 8.278 13.816 13.982 1.00 93.44 274 LEU A C 1
ATOM 2053 O O . LEU A 1 274 ? 8.224 14.915 14.523 1.00 93.44 274 LEU A O 1
ATOM 2057 N N . VAL A 1 275 ? 7.164 13.229 13.537 1.00 91.62 275 VAL A N 1
ATOM 2058 C CA . VAL A 1 275 ? 5.845 13.885 13.640 1.00 91.62 275 VAL A CA 1
ATOM 2059 C C . VAL A 1 275 ? 5.105 13.445 14.894 1.00 91.62 275 VAL A C 1
ATOM 2061 O O . VAL A 1 275 ? 4.475 14.276 15.536 1.00 91.62 275 VAL A O 1
ATOM 2064 N N . LEU A 1 276 ? 5.160 12.164 15.267 1.00 85.50 276 LEU A N 1
ATOM 2065 C CA . LEU A 1 276 ? 4.336 11.655 16.369 1.00 85.50 276 LEU A CA 1
ATOM 2066 C C . LEU A 1 276 ? 5.059 11.667 17.713 1.00 85.50 276 LEU A C 1
ATOM 2068 O O . LEU A 1 276 ? 4.451 12.034 18.714 1.00 85.50 276 LEU A O 1
ATOM 2072 N N . VAL A 1 277 ? 6.332 11.273 17.749 1.00 85.88 277 VAL A N 1
ATOM 2073 C CA . VAL A 1 277 ? 7.126 11.278 18.986 1.00 85.88 277 VAL A CA 1
ATOM 2074 C C . VAL A 1 277 ? 7.655 12.682 19.259 1.00 85.88 277 VAL A C 1
ATOM 2076 O O . VAL A 1 277 ? 7.424 13.221 20.337 1.00 85.88 277 VAL A O 1
ATOM 2079 N N . GLU A 1 278 ? 8.291 13.315 18.272 1.00 91.88 278 GLU A N 1
ATOM 2080 C CA . GLU A 1 278 ? 8.872 14.656 18.431 1.00 91.88 278 GLU A CA 1
ATOM 2081 C C . GLU A 1 278 ? 7.870 15.806 18.236 1.00 91.88 278 GLU A C 1
ATOM 2083 O O . GLU A 1 278 ? 8.207 16.963 18.490 1.00 91.88 278 GLU A O 1
ATOM 2088 N N . GLN A 1 279 ? 6.636 15.514 17.802 1.00 90.75 279 GLN A N 1
ATOM 2089 C CA . GLN A 1 279 ? 5.571 16.510 17.602 1.00 90.75 279 GLN A CA 1
ATOM 2090 C C . GLN A 1 279 ? 5.958 17.635 16.622 1.00 90.75 279 GLN A C 1
ATOM 2092 O O . GLN A 1 279 ? 5.465 18.765 16.713 1.00 90.75 279 GLN A O 1
ATOM 2097 N N . LEU A 1 280 ? 6.841 17.354 15.654 1.00 93.75 280 LEU A N 1
ATOM 2098 C CA . LEU A 1 280 ? 7.220 18.350 14.660 1.00 93.75 280 LEU A CA 1
ATOM 2099 C C . LEU A 1 280 ? 6.078 18.602 13.671 1.00 93.75 280 LEU A C 1
ATOM 2101 O O . LEU A 1 280 ? 5.359 17.701 13.238 1.00 93.75 280 LEU A O 1
ATOM 2105 N N . CYS A 1 281 ? 5.944 19.860 13.249 1.00 94.56 281 CYS A N 1
ATOM 2106 C CA . CYS A 1 281 ? 4.936 20.265 12.275 1.00 94.56 281 CYS A CA 1
ATOM 2107 C C . CYS A 1 281 ? 5.114 19.507 10.950 1.00 94.56 281 CYS A C 1
ATOM 2109 O O . CYS A 1 281 ? 6.057 19.773 10.199 1.00 94.56 281 CYS A O 1
ATOM 2111 N N . VAL A 1 282 ? 4.152 18.637 10.614 1.00 95.69 282 VAL A N 1
ATOM 2112 C CA . VAL A 1 282 ? 4.200 17.790 9.410 1.00 95.69 282 VAL A CA 1
ATOM 2113 C C . VAL A 1 282 ? 4.491 18.579 8.134 1.00 95.69 282 VAL A C 1
ATOM 2115 O O . VAL A 1 282 ? 5.274 18.113 7.319 1.00 95.69 282 VAL A O 1
ATOM 2118 N N . ARG A 1 283 ? 3.945 19.796 7.971 1.00 95.06 283 ARG A N 1
ATOM 2119 C CA . ARG A 1 283 ? 4.172 20.637 6.780 1.00 95.06 283 ARG A CA 1
ATOM 2120 C C . ARG A 1 283 ? 5.644 21.029 6.617 1.00 95.06 283 ARG A C 1
ATOM 2122 O O . ARG A 1 283 ? 6.146 21.039 5.498 1.00 95.06 283 ARG A O 1
ATOM 2129 N N . LYS A 1 284 ? 6.328 21.343 7.721 1.00 94.81 284 LYS A N 1
ATOM 2130 C CA . LYS A 1 284 ? 7.741 21.756 7.719 1.00 94.81 284 LYS A CA 1
ATOM 2131 C C . LYS A 1 284 ? 8.679 20.557 7.617 1.00 94.81 284 LYS A C 1
ATOM 2133 O O . LYS A 1 284 ? 9.681 20.630 6.917 1.00 94.81 284 LYS A O 1
ATOM 2138 N N . THR A 1 285 ? 8.329 19.456 8.277 1.00 96.12 285 THR A N 1
ATOM 2139 C CA . THR A 1 285 ? 9.161 18.248 8.348 1.00 96.12 285 THR A CA 1
ATOM 2140 C C . THR A 1 285 ? 8.977 17.328 7.137 1.00 96.12 285 THR A C 1
ATOM 2142 O O . THR A 1 285 ? 9.820 16.474 6.885 1.00 96.12 285 THR A O 1
ATOM 2145 N N . PHE A 1 286 ? 7.914 17.500 6.338 1.00 96.44 286 PHE A N 1
ATOM 2146 C CA . PHE A 1 286 ? 7.597 16.601 5.221 1.00 96.44 286 PHE A CA 1
ATOM 2147 C C . PHE A 1 286 ? 8.747 16.356 4.237 1.00 96.44 286 PHE A C 1
ATOM 2149 O O . PHE A 1 286 ? 8.979 15.196 3.889 1.00 96.44 286 PHE A O 1
ATOM 2156 N N . PRO A 1 287 ? 9.500 17.383 3.791 1.00 95.06 287 PRO A N 1
ATOM 2157 C CA . PRO A 1 287 ? 10.664 17.154 2.946 1.00 95.06 287 PRO A CA 1
ATOM 2158 C C . PRO A 1 287 ? 11.677 16.188 3.568 1.00 95.06 287 PRO A C 1
ATOM 2160 O O . PRO A 1 287 ? 12.248 15.360 2.852 1.00 95.06 287 PRO A O 1
ATOM 2163 N N . GLU A 1 288 ? 11.891 16.267 4.884 1.00 94.56 288 GLU A N 1
ATOM 2164 C CA . GLU A 1 288 ? 12.843 15.424 5.620 1.00 94.56 288 GLU A CA 1
ATOM 2165 C C . GLU A 1 288 ? 12.355 13.982 5.705 1.00 94.56 288 GLU A C 1
ATOM 2167 O O . GLU A 1 288 ? 13.088 13.048 5.393 1.00 94.56 288 GLU A O 1
ATOM 2172 N N . LEU A 1 289 ? 11.061 13.784 5.952 1.00 95.00 289 LEU A N 1
ATOM 2173 C CA . LEU A 1 289 ? 10.445 12.455 5.885 1.00 95.00 289 LEU A CA 1
ATOM 2174 C C . LEU A 1 289 ? 10.653 11.782 4.522 1.00 95.00 289 LEU A C 1
ATOM 2176 O O . LEU A 1 289 ? 10.919 10.579 4.412 1.00 95.00 289 LEU A O 1
ATOM 2180 N N . LEU A 1 290 ? 10.528 12.573 3.456 1.00 94.88 290 LEU A N 1
ATOM 2181 C CA . LEU A 1 290 ? 10.713 12.110 2.090 1.00 94.88 290 LEU A CA 1
ATOM 2182 C C . LEU A 1 290 ? 12.190 11.844 1.761 1.00 94.88 290 LEU A C 1
ATOM 2184 O O . LEU A 1 290 ? 12.483 10.888 1.034 1.00 94.88 290 LEU A O 1
ATOM 2188 N N . SER A 1 291 ? 13.130 12.636 2.291 1.00 92.19 291 SER A N 1
ATOM 2189 C CA . SER A 1 291 ? 14.574 12.448 2.066 1.00 92.19 291 SER A CA 1
ATOM 2190 C C . SER A 1 291 ? 15.065 11.110 2.634 1.00 92.19 291 SER A C 1
ATOM 2192 O O . SER A 1 291 ? 15.831 10.405 1.971 1.00 92.19 291 SER A O 1
ATOM 2194 N N . LEU A 1 292 ? 14.504 10.687 3.771 1.00 91.38 292 LEU A N 1
ATOM 2195 C CA . LEU A 1 292 ? 14.734 9.380 4.402 1.00 91.38 292 LEU A CA 1
ATOM 2196 C C . LEU A 1 292 ? 14.094 8.205 3.628 1.00 91.38 292 LEU A C 1
ATOM 2198 O O . LEU A 1 292 ? 14.371 7.030 3.886 1.00 91.38 292 LEU A O 1
ATOM 2202 N N . SER A 1 293 ? 13.274 8.510 2.616 1.00 91.56 293 SER A N 1
ATOM 2203 C CA . SER A 1 293 ? 12.403 7.562 1.913 1.00 91.56 293 SER A CA 1
ATOM 2204 C C . SER A 1 293 ? 12.672 7.494 0.409 1.00 91.56 293 SER A C 1
ATOM 2206 O O . SER A 1 293 ? 11.753 7.480 -0.412 1.00 91.56 293 SER A O 1
ATOM 2208 N N . GLY A 1 294 ? 13.941 7.390 0.005 1.00 86.06 294 GLY A N 1
ATOM 2209 C CA . GLY A 1 294 ? 14.332 7.405 -1.414 1.00 86.06 294 GLY A CA 1
ATOM 2210 C C . GLY A 1 294 ? 13.659 6.338 -2.300 1.00 86.06 294 GLY A C 1
ATOM 2211 O O . GLY A 1 294 ? 13.448 6.572 -3.492 1.00 86.06 294 GLY A O 1
ATOM 2212 N N . ARG A 1 295 ? 13.275 5.182 -1.731 1.00 87.44 295 ARG A N 1
ATOM 2213 C CA . ARG A 1 295 ? 12.536 4.124 -2.450 1.00 87.44 295 ARG A CA 1
ATOM 2214 C C . ARG A 1 295 ? 11.079 4.489 -2.720 1.00 87.44 295 ARG A C 1
ATOM 2216 O O . ARG A 1 295 ? 10.557 4.098 -3.758 1.00 87.44 295 ARG A O 1
ATOM 2223 N N . LEU A 1 296 ? 10.447 5.252 -1.830 1.00 91.94 296 LEU A N 1
ATOM 2224 C CA . LEU A 1 296 ? 9.055 5.670 -1.981 1.00 91.94 296 LEU A CA 1
ATOM 2225 C C . LEU A 1 296 ? 8.879 6.507 -3.248 1.00 91.94 296 LEU A C 1
ATOM 2227 O O . LEU A 1 296 ? 7.988 6.254 -4.053 1.00 91.94 296 LEU A O 1
ATOM 2231 N N . GLY A 1 297 ? 9.797 7.447 -3.465 1.00 89.81 297 GLY A N 1
ATOM 2232 C CA . GLY A 1 297 ? 9.768 8.339 -4.616 1.00 89.81 297 GLY A CA 1
ATOM 2233 C C . GLY A 1 297 ? 10.022 7.662 -5.968 1.00 89.81 297 GLY A C 1
ATOM 2234 O O . GLY A 1 297 ? 9.660 8.212 -7.004 1.00 89.81 297 GLY A O 1
ATOM 2235 N N . LEU A 1 298 ? 10.636 6.473 -5.982 1.00 87.44 298 LEU A N 1
ATOM 2236 C CA . LEU A 1 298 ? 10.738 5.652 -7.196 1.00 87.44 298 LEU A CA 1
ATOM 2237 C C . LEU A 1 298 ? 9.385 5.050 -7.590 1.00 87.44 298 LEU A C 1
ATOM 2239 O O . LEU A 1 298 ? 9.141 4.843 -8.774 1.00 87.44 298 LEU A O 1
ATOM 2243 N N . HIS A 1 299 ? 8.533 4.783 -6.598 1.00 87.75 299 HIS A N 1
ATOM 2244 C CA . HIS A 1 299 ? 7.257 4.100 -6.778 1.00 87.75 299 HIS A CA 1
ATOM 2245 C C . HIS A 1 299 ? 6.102 5.067 -7.031 1.00 87.75 299 HIS A C 1
ATOM 2247 O O . HIS A 1 299 ? 5.238 4.816 -7.865 1.00 87.75 299 HIS A O 1
ATOM 2253 N N . THR A 1 300 ? 6.056 6.176 -6.293 1.00 92.44 300 THR A N 1
ATOM 2254 C CA . THR A 1 300 ? 4.882 7.050 -6.253 1.00 92.44 300 THR A CA 1
ATOM 2255 C C . THR A 1 300 ? 5.254 8.514 -6.059 1.00 92.44 300 THR A C 1
ATOM 2257 O O . THR A 1 300 ? 6.281 8.842 -5.465 1.00 92.44 300 THR A O 1
ATOM 2260 N N . LYS A 1 301 ? 4.362 9.410 -6.495 1.00 95.38 301 LYS A N 1
ATOM 2261 C CA . LYS A 1 301 ? 4.307 10.769 -5.941 1.00 95.38 301 LYS A CA 1
ATOM 2262 C C . LYS A 1 301 ? 3.526 10.716 -4.631 1.00 95.38 301 LYS A C 1
ATOM 2264 O O . LYS A 1 301 ? 2.654 9.855 -4.470 1.00 95.38 301 LYS A O 1
ATOM 2269 N N . VAL A 1 302 ? 3.847 11.613 -3.713 1.00 96.62 302 VAL A N 1
ATOM 2270 C CA . VAL A 1 302 ? 3.193 11.720 -2.409 1.00 96.62 302 VAL A CA 1
ATOM 2271 C C . VAL A 1 302 ? 2.416 13.026 -2.389 1.00 96.62 302 VAL A C 1
ATOM 2273 O O . VAL A 1 302 ? 2.969 14.065 -2.738 1.00 96.62 302 VAL A O 1
ATOM 2276 N N . ILE A 1 303 ? 1.139 12.983 -2.028 1.00 97.50 303 ILE A N 1
ATOM 2277 C CA . ILE A 1 303 ? 0.320 14.184 -1.855 1.00 97.50 303 ILE A CA 1
ATOM 2278 C C . ILE A 1 303 ? 0.114 14.377 -0.355 1.00 97.50 303 ILE A C 1
ATOM 2280 O O . ILE A 1 303 ? -0.359 13.466 0.324 1.00 97.50 303 ILE A O 1
ATOM 2284 N N . LEU A 1 304 ? 0.484 15.551 0.146 1.00 97.75 304 LEU A N 1
ATOM 2285 C CA . LEU A 1 304 ? 0.174 16.004 1.495 1.00 97.75 304 LEU A CA 1
ATOM 2286 C C . LEU A 1 304 ? -1.002 16.971 1.412 1.00 97.75 304 LEU A C 1
ATOM 2288 O O . LEU A 1 304 ? -0.950 17.946 0.667 1.00 97.75 304 LEU A O 1
ATOM 2292 N N . MET A 1 305 ? -2.041 16.707 2.189 1.00 97.81 305 MET A N 1
ATOM 2293 C CA . MET A 1 305 ? -3.169 17.605 2.378 1.00 97.81 305 MET A CA 1
ATOM 2294 C C . MET A 1 305 ? -3.144 18.119 3.812 1.00 97.81 305 MET A C 1
ATOM 2296 O O . MET A 1 305 ? -3.064 17.319 4.745 1.00 97.81 305 MET A O 1
ATOM 2300 N N . THR A 1 306 ? -3.214 19.433 3.998 1.00 97.00 306 THR A N 1
ATOM 2301 C CA . THR A 1 306 ? -3.304 20.058 5.326 1.00 97.00 306 THR A CA 1
ATOM 2302 C C . THR A 1 306 ? -4.320 21.191 5.301 1.00 97.00 306 THR A C 1
ATOM 2304 O O . THR A 1 306 ? -4.372 21.904 4.298 1.00 97.00 306 THR A O 1
ATOM 2307 N N . PRO A 1 307 ? -5.110 21.398 6.367 1.00 95.50 307 PRO A N 1
ATOM 2308 C CA . PRO A 1 307 ? -5.922 22.599 6.492 1.00 95.50 307 PRO A CA 1
ATOM 2309 C C . PRO A 1 307 ? -5.043 23.846 6.381 1.00 95.50 307 PRO A C 1
ATOM 2311 O O . PRO A 1 307 ? -3.934 23.891 6.920 1.00 95.50 307 PRO A O 1
ATOM 2314 N N . ASP A 1 308 ? -5.514 24.849 5.655 1.00 94.31 308 ASP A N 1
ATOM 2315 C CA . ASP A 1 308 ? -4.856 26.144 5.589 1.00 94.31 308 ASP A CA 1
ATOM 2316 C C . ASP A 1 308 ? -5.130 26.919 6.890 1.00 94.31 308 ASP A C 1
ATOM 2318 O O . ASP A 1 308 ? -6.276 27.305 7.129 1.00 94.31 308 ASP A O 1
ATOM 2322 N N . PRO A 1 309 ? -4.108 27.179 7.731 1.00 88.44 309 PRO A N 1
ATOM 2323 C CA . PRO A 1 309 ? -4.298 27.895 8.990 1.00 88.44 309 PRO A CA 1
ATOM 2324 C C . PRO A 1 309 ? -4.672 29.370 8.790 1.00 88.44 309 PRO A C 1
ATOM 2326 O O . PRO A 1 309 ? -5.107 30.018 9.738 1.00 88.44 309 PRO A O 1
ATOM 2329 N N . THR A 1 310 ? -4.467 29.920 7.590 1.00 92.62 310 THR A N 1
ATOM 2330 C CA . THR A 1 310 ? -4.730 31.333 7.287 1.00 92.62 310 THR A CA 1
ATOM 2331 C C . THR A 1 310 ? -6.138 31.574 6.751 1.00 92.62 310 THR A C 1
ATOM 2333 O O . THR A 1 310 ? -6.625 32.704 6.783 1.00 92.62 310 THR A O 1
ATOM 2336 N N . SER A 1 311 ? -6.813 30.521 6.284 1.00 90.50 311 SER A N 1
ATOM 2337 C CA . SER A 1 311 ? -8.103 30.640 5.617 1.00 90.50 311 SER A CA 1
ATOM 2338 C C . SER A 1 311 ? -9.262 30.471 6.607 1.00 90.50 311 SER A C 1
ATOM 2340 O O . SER A 1 311 ? -9.450 29.378 7.147 1.00 90.50 311 SER A O 1
ATOM 2342 N N . PRO A 1 312 ? -10.128 31.487 6.802 1.00 84.31 312 PRO A N 1
ATOM 2343 C CA . PRO A 1 312 ? -11.316 31.357 7.653 1.00 84.31 312 PRO A CA 1
ATOM 2344 C C . PRO A 1 312 ? -12.344 30.361 7.082 1.00 84.31 312 PRO A C 1
ATOM 2346 O O . PRO A 1 312 ? -13.247 29.907 7.785 1.00 84.31 312 PRO A O 1
ATOM 2349 N N . HIS A 1 313 ? -12.217 30.001 5.801 1.00 80.25 313 HIS A N 1
ATOM 2350 C CA . HIS A 1 313 ? -13.154 29.141 5.080 1.00 80.25 313 HIS A CA 1
ATOM 2351 C C . HIS A 1 313 ? -12.780 27.652 5.093 1.00 80.25 313 HIS A C 1
ATOM 2353 O O . HIS A 1 313 ? -13.349 26.898 4.306 1.00 80.25 313 HIS A O 1
ATOM 2359 N N . HIS A 1 314 ? -11.869 27.219 5.977 1.00 85.94 314 HIS A N 1
ATOM 2360 C CA . HIS A 1 314 ? -11.423 25.821 6.076 1.00 85.94 314 HIS A CA 1
ATOM 2361 C C . HIS A 1 314 ? -10.972 25.277 4.707 1.00 85.94 314 HIS A C 1
ATOM 2363 O O . HIS A 1 314 ? -11.452 24.249 4.230 1.00 85.94 314 HIS A O 1
ATOM 2369 N N . GLN A 1 315 ? -10.087 26.011 4.027 1.00 94.75 315 GLN A N 1
ATOM 2370 C CA . GLN A 1 315 ? -9.497 25.545 2.772 1.00 94.75 315 GLN A CA 1
ATOM 2371 C C . GLN A 1 315 ? -8.473 24.441 3.034 1.00 94.75 315 GLN A C 1
ATOM 2373 O O . GLN A 1 315 ? -7.804 24.426 4.067 1.00 94.75 315 GLN A O 1
ATOM 2378 N N . LEU A 1 316 ? -8.344 23.520 2.082 1.00 96.38 316 LEU A N 1
ATOM 2379 C CA . LEU A 1 316 ? -7.364 22.442 2.139 1.00 96.38 316 LEU A CA 1
ATOM 2380 C C . LEU A 1 316 ? -6.198 22.762 1.201 1.00 96.38 316 LEU A C 1
ATOM 2382 O O . LEU A 1 316 ? -6.373 22.831 -0.017 1.00 96.38 316 LEU A O 1
ATOM 2386 N N . GLU A 1 317 ? -5.004 22.934 1.758 1.00 97.06 317 GLU A N 1
ATOM 2387 C CA . GLU A 1 317 ? -3.766 23.040 0.994 1.00 97.06 317 GLU A CA 1
ATOM 2388 C C . GLU A 1 317 ? -3.308 21.635 0.584 1.00 97.06 317 GLU A C 1
ATOM 2390 O O . GLU A 1 317 ? -3.047 20.786 1.440 1.00 97.06 317 GLU A O 1
ATOM 2395 N N . CYS A 1 318 ? -3.206 21.390 -0.722 1.00 97.69 318 CYS A N 1
ATOM 2396 C CA . CYS A 1 318 ? -2.746 20.127 -1.289 1.00 97.69 318 CYS A CA 1
ATOM 2397 C C . CYS A 1 318 ? -1.399 20.328 -1.989 1.00 97.69 318 CYS A C 1
ATOM 2399 O O . CYS A 1 318 ? -1.312 21.031 -2.996 1.00 97.69 318 CYS A O 1
ATOM 2401 N N . THR A 1 319 ? -0.354 19.669 -1.497 1.00 97.62 319 THR A N 1
ATOM 2402 C CA . THR A 1 319 ? 1.008 19.766 -2.032 1.00 97.62 319 THR A CA 1
ATOM 2403 C C . THR A 1 319 ? 1.449 18.412 -2.575 1.00 97.62 319 THR A C 1
ATOM 2405 O O . THR A 1 319 ? 1.401 17.403 -1.871 1.00 97.62 319 THR A O 1
ATOM 2408 N N . THR A 1 320 ? 1.902 18.372 -3.831 1.00 97.44 320 THR A N 1
ATOM 2409 C CA . THR A 1 320 ? 2.418 17.141 -4.451 1.00 97.44 320 THR A CA 1
ATOM 2410 C C . THR A 1 320 ? 3.939 17.129 -4.447 1.00 97.44 320 THR A C 1
ATOM 2412 O O . THR A 1 320 ? 4.582 18.029 -4.985 1.00 97.44 320 THR A O 1
ATOM 2415 N N . PHE A 1 321 ? 4.505 16.052 -3.918 1.00 97.38 321 PHE A N 1
ATOM 2416 C CA . PHE A 1 321 ? 5.930 15.775 -3.901 1.00 97.38 321 PHE A CA 1
ATOM 2417 C C . PHE A 1 321 ? 6.244 14.634 -4.861 1.00 97.38 321 PHE A C 1
ATOM 2419 O O . PHE A 1 321 ? 5.659 13.550 -4.792 1.00 97.38 321 PHE A O 1
ATOM 2426 N N . ALA A 1 322 ? 7.187 14.861 -5.766 1.00 95.88 322 ALA A N 1
ATOM 2427 C CA . ALA A 1 322 ? 7.652 13.858 -6.711 1.00 95.88 322 ALA A CA 1
ATOM 2428 C C . ALA A 1 322 ? 9.162 13.690 -6.590 1.00 95.88 322 ALA A C 1
ATOM 2430 O O . ALA A 1 322 ? 9.885 14.662 -6.396 1.00 95.88 322 ALA A O 1
ATOM 2431 N N . ARG A 1 323 ? 9.670 12.467 -6.732 1.00 93.75 323 ARG A N 1
ATOM 2432 C CA . ARG A 1 323 ? 11.117 12.256 -6.758 1.00 93.75 323 ARG A CA 1
ATOM 2433 C C . ARG A 1 323 ? 11.728 12.960 -7.954 1.00 93.75 323 ARG A C 1
ATOM 2435 O O . ARG A 1 323 ? 11.328 12.726 -9.089 1.00 93.75 323 ARG A O 1
ATOM 2442 N N . ALA A 1 324 ? 12.750 13.757 -7.698 1.00 92.88 324 ALA A N 1
ATOM 2443 C CA . ALA A 1 324 ? 13.523 14.412 -8.726 1.00 92.88 324 ALA A CA 1
ATOM 2444 C C . ALA A 1 324 ? 14.869 13.715 -8.895 1.00 92.88 324 ALA A C 1
ATOM 2446 O O . ALA A 1 324 ? 15.701 13.676 -7.990 1.00 92.88 324 ALA A O 1
ATOM 2447 N N . HIS A 1 325 ? 15.094 13.173 -10.085 1.00 90.81 325 HIS A N 1
ATOM 2448 C CA . HIS A 1 325 ? 16.368 12.592 -10.470 1.00 90.81 325 HIS A CA 1
ATOM 2449 C C . HIS A 1 325 ? 16.750 13.057 -11.864 1.00 90.81 325 HIS A C 1
ATOM 2451 O O . HIS A 1 325 ? 16.071 12.764 -12.842 1.00 90.81 325 HIS A O 1
ATOM 2457 N N . THR A 1 326 ? 17.883 13.733 -11.976 1.00 88.88 326 THR A N 1
ATOM 2458 C CA . THR A 1 326 ? 18.235 14.464 -13.202 1.00 88.88 326 THR A CA 1
ATOM 2459 C C . THR A 1 326 ? 18.392 13.611 -14.470 1.00 88.88 326 THR A C 1
ATOM 2461 O O . THR A 1 326 ? 18.401 14.158 -15.568 1.00 88.88 326 THR A O 1
ATOM 2464 N N . GLN A 1 327 ? 18.534 12.287 -14.354 1.00 87.50 327 GLN A N 1
ATOM 2465 C CA . GLN A 1 327 ? 18.634 11.391 -15.516 1.00 87.50 327 GLN A CA 1
ATOM 2466 C C . GLN A 1 327 ? 17.346 10.635 -15.838 1.00 87.50 327 GLN A C 1
ATOM 2468 O O . GLN A 1 327 ? 17.172 10.209 -16.971 1.00 87.50 327 GLN A O 1
ATOM 2473 N N . THR A 1 328 ? 16.484 10.406 -14.850 1.00 88.50 328 THR A N 1
ATOM 2474 C CA . THR A 1 328 ? 15.344 9.483 -15.003 1.00 88.50 328 THR A CA 1
ATOM 2475 C C . THR A 1 328 ? 14.012 10.155 -14.729 1.00 88.50 328 THR A C 1
ATOM 2477 O O . THR A 1 328 ? 13.003 9.731 -15.277 1.00 88.50 328 THR A O 1
ATOM 2480 N N . GLN A 1 329 ? 14.000 11.165 -13.859 1.00 91.94 329 GLN A N 1
ATOM 2481 C CA . GLN A 1 329 ? 12.810 11.865 -13.390 1.00 91.94 329 GLN A CA 1
ATOM 2482 C C . GLN A 1 329 ? 13.132 13.345 -13.076 1.00 91.94 329 GLN A C 1
ATOM 2484 O O . GLN A 1 329 ? 13.009 13.745 -11.916 1.00 91.94 329 GLN A O 1
ATOM 2489 N N . PRO A 1 330 ? 13.662 14.167 -14.002 1.00 92.31 330 PRO A N 1
ATOM 2490 C CA . PRO A 1 330 ? 13.927 15.578 -13.709 1.00 92.31 330 PRO A CA 1
ATOM 2491 C C . PRO A 1 330 ? 12.655 16.269 -13.205 1.00 92.31 330 PRO A C 1
ATOM 2493 O O . PRO A 1 330 ? 11.613 16.204 -13.850 1.00 92.31 330 PRO A O 1
ATOM 2496 N N . TRP A 1 331 ? 12.727 16.882 -12.021 1.00 93.38 331 TRP A N 1
ATOM 2497 C CA . TRP A 1 331 ? 11.582 17.538 -11.370 1.00 93.38 331 TRP A CA 1
ATOM 2498 C C . TRP A 1 331 ? 10.331 16.646 -11.225 1.00 93.38 331 TRP A C 1
ATOM 2500 O O . TRP A 1 331 ? 9.203 17.129 -11.239 1.00 93.38 331 TRP A O 1
ATOM 2510 N N . GLY A 1 332 ? 10.505 15.323 -11.122 1.00 92.38 332 GLY A N 1
ATOM 2511 C CA . GLY A 1 332 ? 9.381 14.385 -11.034 1.00 92.38 332 GLY A CA 1
ATOM 2512 C C . GLY A 1 332 ? 8.694 14.053 -12.359 1.00 92.38 332 GLY A C 1
ATOM 2513 O O . GLY A 1 332 ? 7.672 13.360 -12.349 1.00 92.38 332 GLY A O 1
ATOM 2514 N N . MET A 1 333 ? 9.240 14.524 -13.484 1.00 92.50 333 MET A N 1
ATOM 2515 C CA . MET A 1 333 ? 8.793 14.202 -14.839 1.00 92.50 333 MET A CA 1
ATOM 2516 C C . MET A 1 333 ? 9.617 13.045 -15.389 1.00 92.50 333 MET A C 1
ATOM 2518 O O . MET A 1 333 ? 10.834 13.142 -15.463 1.00 92.50 333 MET A O 1
ATOM 2522 N N . GLU A 1 334 ? 8.978 11.941 -15.759 1.00 90.00 334 GLU A N 1
ATOM 2523 C CA . GLU A 1 334 ? 9.679 10.738 -16.220 1.00 90.00 334 GLU A CA 1
ATOM 2524 C C . GLU A 1 334 ? 10.353 10.939 -17.583 1.00 90.00 334 GLU A C 1
ATOM 2526 O O . GLU A 1 334 ? 9.744 11.430 -18.532 1.00 90.00 334 GLU A O 1
ATOM 2531 N N . VAL A 1 335 ? 11.606 10.495 -17.690 1.00 91.06 335 VAL A N 1
ATOM 2532 C CA . VAL A 1 335 ? 12.288 10.320 -18.976 1.00 91.06 335 VAL A CA 1
ATOM 2533 C C . VAL A 1 335 ? 11.878 8.959 -19.545 1.00 91.06 335 VAL A C 1
ATOM 2535 O O . VAL A 1 335 ? 11.982 7.962 -18.820 1.00 91.06 335 VAL A O 1
ATOM 2538 N N . PRO A 1 336 ? 11.453 8.869 -20.821 1.00 90.75 336 PRO A N 1
ATOM 2539 C CA . PRO A 1 336 ? 11.148 7.597 -21.460 1.00 90.75 336 PRO A CA 1
ATOM 2540 C C . PRO A 1 336 ? 12.303 6.612 -21.296 1.00 90.75 336 PRO A C 1
ATOM 2542 O O . PRO A 1 336 ? 13.466 6.953 -21.484 1.00 90.75 336 PRO A O 1
ATOM 2545 N N . VAL A 1 337 ? 12.011 5.363 -20.956 1.00 88.81 337 VAL A N 1
ATOM 2546 C CA . VAL A 1 337 ? 13.064 4.353 -20.725 1.00 88.81 337 VAL A CA 1
ATOM 2547 C C . VAL A 1 337 ? 13.758 3.953 -22.035 1.00 88.81 337 VAL A C 1
ATOM 2549 O O . VAL A 1 337 ? 14.899 3.474 -22.048 1.00 88.81 337 VAL A O 1
ATOM 2552 N N . GLN A 1 338 ? 13.051 4.179 -23.138 1.00 92.12 338 GLN A N 1
ATOM 2553 C CA . GLN A 1 338 ? 13.410 3.836 -24.497 1.00 92.12 338 GLN A CA 1
ATOM 2554 C C . GLN A 1 338 ? 13.324 5.087 -25.375 1.00 92.12 338 GLN A C 1
ATOM 2556 O O . GLN A 1 338 ? 12.439 5.922 -25.185 1.00 92.12 338 GLN A O 1
ATOM 2561 N N . CYS A 1 339 ? 14.229 5.217 -26.344 1.00 92.50 339 CYS A N 1
ATOM 2562 C CA . CYS A 1 339 ? 14.073 6.218 -27.395 1.00 92.50 339 CYS A CA 1
ATOM 2563 C C . CYS A 1 339 ? 12.851 5.869 -28.265 1.00 92.50 339 CYS A C 1
ATOM 2565 O O . CYS A 1 339 ? 12.844 4.780 -28.842 1.00 92.50 339 CYS A O 1
ATOM 2567 N N . PRO A 1 340 ? 11.865 6.770 -28.428 1.00 91.19 340 PRO A N 1
ATOM 2568 C CA . PRO A 1 340 ? 10.657 6.479 -29.202 1.00 91.19 340 PRO A CA 1
ATOM 2569 C C . PRO A 1 340 ? 10.925 6.292 -30.703 1.00 91.19 340 PRO A C 1
ATOM 2571 O O . PRO A 1 340 ? 10.107 5.700 -31.390 1.00 91.19 340 PRO A O 1
ATOM 2574 N N . GLN A 1 341 ? 12.062 6.769 -31.225 1.00 90.69 341 GLN A N 1
ATOM 2575 C CA . GLN A 1 341 ? 12.401 6.623 -32.647 1.00 90.69 341 GLN A CA 1
ATOM 2576 C C . GLN A 1 341 ? 13.161 5.334 -32.972 1.00 90.69 341 GLN A C 1
ATOM 2578 O O . GLN A 1 341 ? 12.926 4.730 -34.011 1.00 90.69 341 GLN A O 1
ATOM 2583 N N . CYS A 1 342 ? 14.097 4.916 -32.114 1.00 91.44 342 CYS A N 1
ATOM 2584 C CA . CYS A 1 342 ? 14.991 3.795 -32.427 1.00 91.44 342 CYS A CA 1
ATOM 2585 C C . CYS A 1 342 ? 14.843 2.596 -31.492 1.00 91.44 342 CYS A C 1
ATOM 2587 O O . CYS A 1 342 ? 15.534 1.601 -31.674 1.00 91.44 342 CYS A O 1
ATOM 2589 N N . GLY A 1 343 ? 14.025 2.690 -30.444 1.00 92.88 343 GLY A N 1
ATOM 2590 C CA . GLY A 1 343 ? 13.799 1.577 -29.533 1.00 92.88 343 GLY A CA 1
ATOM 2591 C C . GLY A 1 343 ? 14.959 1.252 -28.597 1.00 92.88 343 GLY A C 1
ATOM 2592 O O . GLY A 1 343 ? 14.898 0.260 -27.865 1.00 92.88 343 GLY A O 1
ATOM 2593 N N . SER A 1 344 ? 16.039 2.034 -28.625 1.00 93.00 344 SER A N 1
ATOM 2594 C CA . SER A 1 344 ? 17.225 1.768 -27.817 1.00 93.00 344 SER A CA 1
ATOM 2595 C C . SER A 1 344 ? 16.975 2.097 -26.346 1.00 93.00 344 SER A C 1
ATOM 2597 O O . SER A 1 344 ? 16.439 3.152 -26.003 1.00 93.00 344 SER A O 1
ATOM 2599 N N . THR A 1 345 ? 17.355 1.174 -25.466 1.00 89.31 345 THR A N 1
ATOM 2600 C CA . THR A 1 345 ? 17.185 1.293 -24.011 1.00 89.31 345 THR A CA 1
ATOM 2601 C C . THR A 1 345 ? 18.444 1.882 -23.393 1.00 89.31 345 THR A C 1
ATOM 2603 O O . THR A 1 345 ? 19.543 1.531 -23.821 1.00 89.31 345 THR A O 1
ATOM 2606 N N . LYS A 1 346 ? 18.315 2.749 -22.377 1.00 80.06 346 LYS A N 1
ATOM 2607 C CA . LYS A 1 346 ? 19.453 3.517 -21.812 1.00 80.06 346 LYS A CA 1
ATOM 2608 C C . LYS A 1 346 ? 20.187 4.368 -22.857 1.00 80.06 346 LYS A C 1
ATOM 2610 O O . LYS A 1 346 ? 21.372 4.665 -22.717 1.00 80.06 346 LYS A O 1
ATOM 2615 N N . SER A 1 347 ? 19.481 4.773 -23.907 1.00 75.62 347 SER A N 1
ATOM 2616 C CA . SER A 1 347 ? 20.074 5.522 -25.003 1.00 75.62 347 SER A CA 1
ATOM 2617 C C . SER A 1 347 ? 20.354 6.976 -24.654 1.00 75.62 347 SER A C 1
ATOM 2619 O O . SER A 1 347 ? 20.993 7.652 -25.436 1.00 75.62 347 SER A O 1
ATOM 2621 N N . TRP A 1 348 ? 19.877 7.512 -23.537 1.00 84.50 348 TRP A N 1
ATOM 2622 C CA . TRP A 1 348 ? 20.025 8.941 -23.279 1.00 84.50 348 TRP A CA 1
ATOM 2623 C C . TRP A 1 348 ? 21.467 9.289 -22.883 1.00 84.50 348 TRP A C 1
ATOM 2625 O O . TRP A 1 348 ? 22.051 8.705 -21.964 1.00 84.50 348 TRP A O 1
ATOM 2635 N N . SER A 1 349 ? 22.077 10.205 -23.637 1.00 76.88 349 SER A N 1
ATOM 2636 C CA . SER A 1 349 ? 23.406 10.744 -23.377 1.00 76.88 349 SER A CA 1
ATOM 2637 C C . SER A 1 349 ? 23.426 11.631 -22.143 1.00 76.88 349 SER A C 1
ATOM 2639 O O . SER A 1 349 ? 22.400 11.834 -21.493 1.00 76.88 349 SER A O 1
ATOM 2641 N N . GLU A 1 350 ? 24.609 12.151 -21.807 1.00 67.25 350 GLU A N 1
ATOM 2642 C CA . GLU A 1 350 ? 24.698 13.197 -20.795 1.00 67.25 350 GLU A CA 1
ATOM 2643 C C . GLU A 1 350 ? 23.690 14.304 -21.103 1.00 67.25 350 GLU A C 1
ATOM 2645 O O . GLU A 1 350 ? 23.564 14.769 -22.239 1.00 67.25 350 GLU A O 1
ATOM 2650 N N . LYS A 1 351 ? 22.913 14.633 -20.070 1.00 72.00 351 LYS A N 1
ATOM 2651 C CA . LYS A 1 351 ? 21.936 15.713 -20.073 1.00 72.00 351 LYS A CA 1
ATOM 2652 C C . LYS A 1 351 ? 22.685 17.017 -20.342 1.00 72.00 351 LYS A C 1
ATOM 2654 O O . LYS A 1 351 ? 23.660 17.316 -19.654 1.00 72.00 351 LYS A O 1
ATOM 2659 N N . VAL A 1 352 ? 22.209 17.811 -21.289 1.00 73.69 352 VAL A N 1
ATOM 2660 C CA . VAL A 1 352 ? 22.641 19.207 -21.381 1.00 73.69 352 VAL A CA 1
ATOM 2661 C C . VAL A 1 352 ? 21.627 20.009 -20.581 1.00 73.69 352 VAL A C 1
ATOM 2663 O O . VAL A 1 352 ? 20.469 20.138 -20.986 1.00 73.69 352 VAL A O 1
ATOM 2666 N N . ALA A 1 353 ? 22.035 20.458 -19.394 1.00 73.81 353 ALA A N 1
ATOM 2667 C CA . ALA A 1 353 ? 21.281 21.456 -18.651 1.00 73.81 353 ALA A CA 1
ATOM 2668 C C . ALA A 1 353 ? 21.422 22.770 -19.419 1.00 73.81 353 ALA A C 1
ATOM 2670 O O . ALA A 1 353 ? 22.534 23.270 -19.578 1.00 73.81 353 ALA A O 1
ATOM 2671 N N . LEU A 1 354 ? 20.318 23.281 -19.957 1.00 76.19 354 LEU A N 1
ATOM 2672 C CA . LEU A 1 354 ? 20.325 24.577 -20.620 1.00 76.19 354 LEU A CA 1
ATOM 2673 C C . LEU A 1 354 ? 19.835 25.606 -19.613 1.00 76.19 354 LEU A C 1
ATOM 2675 O O . LEU A 1 354 ? 18.680 25.568 -19.187 1.00 76.19 354 LEU A O 1
ATOM 2679 N N . THR A 1 355 ? 20.740 26.492 -19.225 1.00 73.38 355 THR A N 1
ATOM 2680 C CA . THR A 1 355 ? 20.430 27.674 -18.436 1.00 73.38 355 THR A CA 1
ATOM 2681 C C . THR A 1 355 ? 19.986 28.781 -19.381 1.00 73.38 355 THR A C 1
ATOM 2683 O O . THR A 1 355 ? 20.595 29.020 -20.427 1.00 73.38 355 THR A O 1
ATOM 2686 N N . VAL A 1 356 ? 18.875 29.437 -19.056 1.00 67.56 356 VAL A N 1
ATOM 2687 C CA . VAL A 1 356 ? 18.528 30.695 -19.722 1.00 67.56 356 VAL A CA 1
ATOM 2688 C C . VAL A 1 356 ? 19.437 31.738 -19.088 1.00 67.56 356 VAL A C 1
ATOM 2690 O O . VAL A 1 356 ? 19.369 31.942 -17.879 1.00 67.56 356 VAL A O 1
ATOM 2693 N N . ARG A 1 357 ? 20.332 32.347 -19.876 1.00 51.69 357 ARG A N 1
ATOM 2694 C CA . ARG A 1 357 ? 21.114 33.501 -19.422 1.00 51.69 357 ARG A CA 1
ATOM 2695 C C . ARG A 1 357 ? 20.133 34.608 -19.035 1.00 51.69 357 ARG A C 1
ATOM 2697 O O . ARG A 1 357 ? 19.570 35.258 -19.907 1.00 51.69 357 ARG A O 1
ATOM 2704 N N . ALA A 1 358 ? 19.908 34.772 -17.740 1.00 55.75 358 ALA A N 1
ATOM 2705 C CA . ALA A 1 358 ? 19.457 36.027 -17.170 1.00 55.75 358 ALA A CA 1
ATOM 2706 C C . ALA A 1 358 ? 20.715 36.709 -16.620 1.00 55.75 358 ALA A C 1
ATOM 2708 O O . ALA A 1 358 ? 21.427 36.116 -15.809 1.00 55.75 358 ALA A O 1
ATOM 2709 N N . ASP A 1 359 ? 21.020 37.908 -17.111 1.00 53.81 359 ASP A N 1
ATOM 2710 C CA . ASP A 1 359 ? 22.222 38.695 -16.799 1.00 53.81 359 ASP A CA 1
ATOM 2711 C C . ASP A 1 359 ? 22.229 39.259 -15.359 1.00 53.81 359 ASP A C 1
ATOM 2713 O O . ASP A 1 359 ? 22.476 40.442 -15.140 1.00 53.81 359 ASP A O 1
ATOM 2717 N N . SER A 1 360 ? 21.954 38.442 -14.340 1.00 53.03 360 SER A N 1
ATOM 2718 C CA . SER A 1 360 ? 21.893 38.901 -12.948 1.00 53.03 360 SER A CA 1
ATOM 2719 C C . SER A 1 360 ? 22.681 37.993 -12.006 1.00 53.03 360 SER A C 1
ATOM 2721 O O . SER A 1 360 ? 22.263 36.885 -11.670 1.00 53.03 360 SER A O 1
ATOM 2723 N N . HIS A 1 361 ? 23.828 38.504 -11.560 1.00 48.97 361 HIS A N 1
ATOM 2724 C CA . HIS A 1 361 ? 24.608 37.998 -10.435 1.00 48.97 361 HIS A CA 1
ATOM 2725 C C . HIS A 1 361 ? 23.792 38.072 -9.135 1.00 48.97 361 HIS A C 1
ATOM 2727 O O . HIS A 1 361 ? 23.496 39.179 -8.701 1.00 48.97 361 HIS A O 1
ATOM 2733 N N . GLN A 1 362 ? 23.500 36.937 -8.485 1.00 47.81 362 GLN A N 1
ATOM 2734 C CA . GLN A 1 362 ? 23.787 36.681 -7.057 1.00 47.81 362 GLN A CA 1
ATOM 2735 C C . GLN A 1 362 ? 23.083 35.424 -6.498 1.00 47.81 362 GLN A C 1
ATOM 2737 O O . GLN A 1 362 ? 21.947 35.113 -6.836 1.00 47.81 362 GLN A O 1
ATOM 2742 N N . PHE A 1 363 ? 23.809 34.792 -5.567 1.00 40.91 363 PHE A N 1
ATOM 2743 C CA . PHE A 1 363 ? 23.504 33.677 -4.657 1.00 40.91 363 PHE A CA 1
ATOM 2744 C C . PHE A 1 363 ? 23.519 32.236 -5.193 1.00 40.91 363 PHE A C 1
ATOM 2746 O O . PHE A 1 363 ? 22.717 31.805 -6.015 1.00 40.91 363 PHE A O 1
ATOM 2753 N N . ALA A 1 364 ? 24.474 31.481 -4.638 1.00 45.53 364 ALA A N 1
ATOM 2754 C CA . ALA A 1 364 ? 24.685 30.058 -4.825 1.00 45.53 364 ALA A CA 1
ATOM 2755 C C . ALA A 1 364 ? 24.080 29.283 -3.646 1.00 45.53 364 ALA A C 1
ATOM 2757 O O . ALA A 1 364 ? 24.630 29.289 -2.549 1.00 45.53 364 ALA A O 1
ATOM 2758 N N . GLU A 1 365 ? 22.997 28.556 -3.907 1.00 41.34 365 GLU A N 1
ATOM 2759 C CA . GLU A 1 365 ? 22.603 27.379 -3.134 1.00 41.34 365 GLU A CA 1
ATOM 2760 C C . GLU A 1 365 ? 22.318 26.217 -4.096 1.00 41.34 365 GLU A C 1
ATOM 2762 O O . GLU A 1 365 ? 21.948 26.394 -5.254 1.00 41.34 365 GLU A O 1
ATOM 2767 N N . THR A 1 366 ? 22.593 25.012 -3.606 1.00 49.84 366 THR A N 1
ATOM 2768 C CA . THR A 1 366 ? 23.039 23.787 -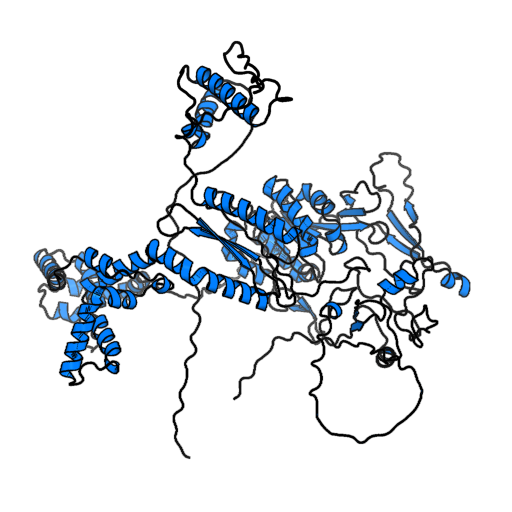4.307 1.00 49.84 366 THR A CA 1
ATOM 2769 C C . THR A 1 366 ? 22.101 23.104 -5.325 1.00 49.84 366 THR A C 1
ATOM 2771 O O . THR A 1 366 ? 22.288 21.936 -5.672 1.00 49.84 366 THR A O 1
ATOM 2774 N N . SER A 1 367 ? 21.158 23.825 -5.918 1.00 55.06 367 SER A N 1
ATOM 2775 C CA . SER A 1 367 ? 20.495 23.425 -7.161 1.00 55.06 367 SER A CA 1
ATOM 2776 C C . SER A 1 367 ? 20.288 24.671 -8.004 1.00 55.06 367 SER A C 1
ATOM 2778 O O . SER A 1 367 ? 19.390 25.446 -7.697 1.00 55.06 367 SER A O 1
ATOM 2780 N N . ASP A 1 368 ? 21.124 24.865 -9.025 1.00 64.75 368 ASP A N 1
ATOM 2781 C CA . ASP A 1 368 ? 21.120 26.061 -9.868 1.00 64.75 368 ASP A CA 1
ATOM 2782 C C . ASP A 1 368 ? 19.692 26.360 -10.381 1.00 64.75 368 ASP A C 1
ATOM 2784 O O . ASP A 1 368 ? 19.184 25.640 -11.255 1.00 64.75 368 ASP A O 1
ATOM 2788 N N . PRO A 1 369 ? 18.996 27.371 -9.817 1.00 67.25 369 PRO A N 1
ATOM 2789 C CA . PRO A 1 369 ? 17.614 27.662 -10.171 1.00 67.25 369 PRO A CA 1
ATOM 2790 C C . PRO A 1 369 ? 17.484 28.107 -11.632 1.00 67.25 369 PRO A C 1
ATOM 2792 O O . PRO A 1 369 ? 16.370 28.107 -12.154 1.00 67.25 369 PRO A O 1
ATOM 2795 N N . SER A 1 370 ? 18.600 28.413 -12.303 1.00 75.38 370 SER A N 1
ATOM 2796 C CA . SER A 1 370 ? 18.637 28.829 -13.703 1.00 75.38 370 SER A CA 1
ATOM 2797 C C . SER A 1 370 ? 18.403 27.693 -14.707 1.00 75.38 370 SER A C 1
ATOM 2799 O O . SER A 1 370 ? 18.169 27.963 -15.889 1.00 75.38 370 SER A O 1
ATOM 2801 N N . VAL A 1 371 ? 18.415 26.420 -14.281 1.00 85.81 371 VAL A N 1
ATOM 2802 C CA . VAL A 1 371 ? 18.084 25.304 -15.180 1.00 85.81 371 VAL A CA 1
ATOM 2803 C C . VAL A 1 371 ? 16.573 25.268 -15.422 1.00 85.81 371 VAL A C 1
ATOM 2805 O O . VAL A 1 371 ? 15.798 24.855 -14.556 1.00 85.81 371 VAL A O 1
ATOM 2808 N N . THR A 1 372 ? 16.155 25.668 -16.624 1.00 88.75 372 THR A N 1
ATOM 2809 C CA . THR A 1 372 ? 14.741 25.703 -17.041 1.00 88.75 372 THR A CA 1
ATOM 2810 C C . THR A 1 372 ? 14.334 24.502 -17.886 1.00 88.75 372 THR A C 1
ATOM 2812 O O . THR A 1 372 ? 13.152 24.176 -17.955 1.00 88.75 372 THR A O 1
ATOM 2815 N N . ARG A 1 373 ? 15.290 23.814 -18.523 1.00 92.56 373 ARG A N 1
ATOM 2816 C CA . ARG A 1 373 ? 15.019 22.612 -19.322 1.00 92.56 373 ARG A CA 1
ATOM 2817 C C . ARG A 1 373 ? 16.187 21.631 -19.335 1.00 92.56 373 ARG A C 1
ATOM 2819 O O . ARG A 1 373 ? 17.355 22.027 -19.326 1.00 92.56 373 ARG A O 1
ATOM 2826 N N . TYR A 1 374 ? 15.858 20.347 -19.431 1.00 92.19 374 TYR A N 1
ATOM 2827 C CA . TYR A 1 374 ? 16.811 19.277 -19.718 1.00 92.19 374 TYR A CA 1
ATOM 2828 C C . TYR A 1 374 ? 16.617 18.760 -21.138 1.00 92.19 374 TYR A C 1
ATOM 2830 O O . TYR A 1 374 ? 15.496 18.465 -21.550 1.00 92.19 374 TYR A O 1
ATOM 2838 N N . VAL A 1 375 ? 17.726 18.610 -21.866 1.00 92.00 375 VAL A N 1
ATOM 2839 C CA . VAL A 1 375 ? 17.746 17.987 -23.194 1.00 92.00 375 VAL A CA 1
ATOM 2840 C C . VAL A 1 375 ? 18.479 16.653 -23.118 1.00 92.00 375 VAL A C 1
ATOM 2842 O O . VAL A 1 375 ? 19.650 16.592 -22.735 1.00 92.00 375 VAL A O 1
ATOM 2845 N N . TYR A 1 376 ? 17.787 15.589 -23.513 1.00 91.88 376 TYR A N 1
ATOM 2846 C CA . TYR A 1 376 ? 18.297 14.226 -23.600 1.00 91.88 376 TYR A CA 1
ATOM 2847 C C . TYR A 1 376 ? 18.504 13.869 -25.070 1.00 91.88 376 TYR A C 1
ATOM 2849 O O . TYR A 1 376 ? 17.566 13.966 -25.856 1.00 91.88 376 TYR A O 1
ATOM 2857 N N . SER A 1 377 ? 19.711 13.449 -25.456 1.00 90.44 377 SER A N 1
ATOM 2858 C CA . SER A 1 377 ? 20.001 13.022 -26.836 1.00 90.44 377 SER A CA 1
ATOM 2859 C C . SER A 1 377 ? 20.215 11.513 -26.902 1.00 90.44 377 SER A C 1
ATOM 2861 O O . SER A 1 377 ? 20.816 10.926 -26.006 1.00 90.44 377 SER A O 1
ATOM 2863 N N . CYS A 1 378 ? 19.719 10.857 -27.947 1.00 90.56 378 CYS A N 1
ATOM 2864 C CA . CYS A 1 378 ? 19.910 9.422 -28.143 1.00 90.56 378 CYS A CA 1
ATOM 2865 C C . CYS A 1 378 ? 21.367 9.091 -28.551 1.00 90.56 378 CYS A C 1
ATOM 2867 O O . CYS A 1 378 ? 21.884 9.631 -29.520 1.00 90.56 378 CYS A O 1
ATOM 2869 N N . LYS A 1 379 ? 22.023 8.170 -27.835 1.00 87.25 379 LYS A N 1
ATOM 2870 C CA . LYS A 1 379 ? 23.394 7.661 -28.033 1.00 87.25 379 LYS A CA 1
ATOM 2871 C C . LYS A 1 379 ? 23.496 6.582 -29.103 1.00 87.25 379 LYS A C 1
ATOM 2873 O O . LYS A 1 379 ? 24.604 6.178 -29.438 1.00 87.25 379 LYS A O 1
ATOM 2878 N N . TYR A 1 380 ? 22.372 6.049 -29.577 1.00 86.06 380 TYR A N 1
ATOM 2879 C CA . TYR A 1 380 ? 22.398 4.947 -30.528 1.00 86.06 380 TYR A CA 1
ATOM 2880 C C . TYR A 1 380 ? 22.885 5.447 -31.895 1.00 86.06 380 TYR A C 1
ATOM 2882 O O . TYR A 1 380 ? 22.119 6.004 -32.680 1.00 86.06 380 TYR A O 1
ATOM 2890 N N . SER A 1 381 ? 24.183 5.268 -32.149 1.00 69.81 381 SER A N 1
ATOM 2891 C CA . SER A 1 381 ? 24.918 5.816 -33.296 1.00 69.81 381 SER A CA 1
ATOM 2892 C C . SER A 1 381 ? 24.400 5.317 -34.641 1.00 69.81 381 SER A C 1
ATOM 2894 O O . SER A 1 381 ? 24.411 6.072 -35.615 1.00 69.81 381 SER A O 1
ATOM 2896 N N . ASN A 1 382 ? 23.913 4.075 -34.694 1.00 70.31 382 ASN A N 1
ATOM 2897 C CA . ASN A 1 382 ? 23.486 3.430 -35.939 1.00 70.31 382 ASN A CA 1
ATOM 2898 C C . ASN A 1 382 ? 22.224 4.063 -36.536 1.00 70.31 382 ASN A C 1
ATOM 2900 O O . ASN A 1 382 ? 22.029 3.989 -37.744 1.00 70.31 382 ASN A O 1
ATOM 2904 N N . TYR A 1 383 ? 21.399 4.735 -35.726 1.00 65.75 383 TYR A N 1
ATOM 2905 C CA . TYR A 1 383 ? 20.251 5.478 -36.248 1.00 65.75 383 TYR A CA 1
ATOM 2906 C C . TYR A 1 383 ? 20.705 6.688 -37.081 1.00 65.75 383 TYR A C 1
ATOM 2908 O O . TYR A 1 383 ? 20.209 6.915 -38.180 1.00 65.75 383 TYR A O 1
ATOM 2916 N N . GLY A 1 384 ? 21.710 7.429 -36.598 1.00 58.66 384 GLY A N 1
ATOM 2917 C CA . GLY A 1 384 ? 22.212 8.620 -37.288 1.00 58.66 384 GLY A CA 1
ATOM 2918 C C . GLY A 1 384 ? 23.172 8.319 -38.440 1.00 58.66 384 GLY A C 1
ATOM 2919 O O . GLY A 1 384 ? 23.166 9.025 -39.441 1.00 58.66 384 GLY A O 1
ATOM 2920 N N . THR A 1 385 ? 23.972 7.255 -38.345 1.00 60.22 385 THR A N 1
ATOM 2921 C CA . THR A 1 385 ? 24.962 6.920 -39.389 1.00 60.22 385 THR A CA 1
ATOM 2922 C C . THR A 1 385 ? 24.350 6.214 -40.594 1.00 60.22 385 THR A C 1
ATOM 2924 O O . THR A 1 385 ? 24.727 6.536 -41.718 1.00 60.22 385 THR A O 1
ATOM 2927 N N . ALA A 1 386 ? 23.370 5.322 -40.402 1.00 62.19 386 ALA A N 1
ATOM 2928 C CA . ALA A 1 386 ? 22.713 4.643 -41.521 1.00 62.19 386 ALA A CA 1
ATOM 2929 C C . ALA A 1 386 ? 21.758 5.566 -42.304 1.00 62.19 386 ALA A C 1
ATOM 2931 O O . ALA A 1 386 ? 21.612 5.404 -43.511 1.00 62.19 386 ALA A O 1
ATOM 2932 N N . GLN A 1 387 ? 21.131 6.545 -41.638 1.00 69.06 387 GLN A N 1
ATOM 2933 C CA . GLN A 1 387 ? 20.113 7.421 -42.245 1.00 69.06 387 GLN A CA 1
ATOM 2934 C C . GLN A 1 387 ? 20.555 8.886 -42.409 1.00 69.06 387 GLN A C 1
ATOM 2936 O O . GLN A 1 387 ? 19.786 9.699 -42.913 1.00 69.06 387 GLN A O 1
ATOM 2941 N N . ARG A 1 388 ? 21.779 9.250 -41.991 1.00 78.88 388 ARG A N 1
ATOM 2942 C CA . ARG A 1 388 ? 22.284 10.642 -41.941 1.00 78.88 388 ARG A CA 1
ATOM 2943 C C . ARG A 1 388 ? 21.379 11.611 -41.155 1.00 78.88 388 ARG A C 1
ATOM 2945 O O . ARG A 1 388 ? 21.390 12.812 -41.412 1.00 78.88 388 ARG A O 1
ATOM 2952 N N . LEU A 1 389 ? 20.602 11.109 -40.193 1.00 79.88 389 LEU A N 1
ATOM 2953 C CA . LEU A 1 389 ? 19.702 11.917 -39.365 1.00 79.88 389 LEU A CA 1
ATOM 2954 C C . LEU A 1 389 ? 20.379 12.360 -38.064 1.00 79.88 389 LEU A C 1
ATOM 2956 O O . LEU A 1 389 ? 21.186 11.637 -37.476 1.00 79.88 389 LEU A O 1
ATOM 2960 N N . ALA A 1 390 ? 20.018 13.551 -37.584 1.00 82.88 390 ALA A N 1
ATOM 2961 C CA . ALA A 1 390 ? 20.455 14.023 -36.275 1.00 82.88 390 ALA A CA 1
ATOM 2962 C C . ALA A 1 390 ? 19.931 13.095 -35.156 1.00 82.88 390 ALA A C 1
ATOM 2964 O O . ALA A 1 390 ? 18.815 12.576 -35.268 1.00 82.88 390 ALA A O 1
ATOM 2965 N N . PRO A 1 391 ? 20.687 12.900 -34.056 1.00 85.88 391 PRO A N 1
ATOM 2966 C CA . PRO A 1 391 ? 20.215 12.117 -32.921 1.00 85.88 391 PRO A CA 1
ATOM 2967 C C . PRO A 1 391 ? 18.880 12.640 -32.393 1.00 85.88 391 PRO A C 1
ATOM 2969 O O . PRO A 1 391 ? 18.720 13.847 -32.194 1.00 85.88 391 PRO A O 1
ATOM 2972 N N . HIS A 1 392 ? 17.945 11.730 -32.115 1.00 89.94 392 HIS A N 1
ATOM 2973 C CA . HIS A 1 392 ? 16.670 12.086 -31.502 1.00 89.94 392 HIS A CA 1
ATOM 2974 C C . HIS A 1 392 ? 16.894 12.821 -30.175 1.00 89.94 392 HIS A C 1
ATOM 2976 O O . HIS A 1 392 ? 17.666 12.354 -29.328 1.00 89.94 392 HIS A O 1
ATOM 2982 N N . LYS A 1 393 ? 16.205 13.951 -29.995 1.00 91.25 393 LYS A N 1
ATOM 2983 C CA . LYS A 1 393 ? 16.254 14.763 -28.779 1.00 91.25 393 LYS A CA 1
ATOM 2984 C C . LYS A 1 393 ? 14.902 14.746 -28.085 1.00 91.25 393 LYS A C 1
ATOM 2986 O O . LYS A 1 393 ? 13.876 14.963 -28.719 1.00 91.25 393 LYS A O 1
ATOM 2991 N N . PHE A 1 394 ? 14.932 14.546 -26.777 1.00 90.19 394 PHE A N 1
ATOM 2992 C CA . PHE A 1 394 ? 13.779 14.625 -25.896 1.00 90.19 394 PHE A CA 1
ATOM 2993 C C . PHE A 1 394 ? 14.005 15.762 -24.898 1.00 90.19 394 PHE A C 1
ATOM 2995 O O . PHE A 1 394 ? 15.071 15.847 -24.284 1.00 90.19 394 PHE A O 1
ATOM 3002 N N . VAL A 1 395 ? 13.034 16.666 -24.774 1.00 92.69 395 VAL A N 1
ATOM 3003 C CA . VAL A 1 395 ? 13.144 17.873 -23.946 1.00 92.69 395 VAL A CA 1
ATOM 3004 C C . VAL A 1 395 ? 12.127 17.790 -22.818 1.00 92.69 395 VAL A C 1
ATOM 3006 O O . VAL A 1 395 ? 10.954 17.531 -23.068 1.00 92.69 395 VAL A O 1
ATOM 3009 N N . ILE A 1 396 ? 12.579 18.021 -21.586 1.00 93.75 396 ILE A N 1
ATOM 3010 C CA . ILE A 1 396 ? 11.703 18.225 -20.430 1.00 93.75 396 ILE A CA 1
ATOM 3011 C C . ILE A 1 396 ? 11.891 19.656 -19.944 1.00 93.75 396 ILE A C 1
ATOM 3013 O O . ILE A 1 396 ? 13.004 20.054 -19.591 1.00 93.75 396 ILE A O 1
ATOM 3017 N N . GLU A 1 397 ? 10.796 20.403 -19.896 1.00 94.81 397 GLU A N 1
ATOM 3018 C CA . GLU A 1 397 ? 10.739 21.731 -19.291 1.00 94.81 397 GLU A CA 1
ATOM 3019 C C . GLU A 1 397 ? 10.481 21.623 -17.789 1.00 94.81 397 GLU A C 1
ATOM 3021 O O . GLU A 1 397 ? 9.789 20.714 -17.322 1.00 94.81 397 GLU A O 1
ATOM 3026 N N . ARG A 1 398 ? 11.070 22.542 -17.023 1.00 93.94 398 ARG A N 1
ATOM 3027 C CA . ARG A 1 398 ? 10.896 22.609 -15.577 1.00 93.94 398 ARG A CA 1
ATOM 3028 C C . ARG A 1 398 ? 9.455 23.009 -15.262 1.00 93.94 398 ARG A C 1
ATOM 3030 O O . ARG A 1 398 ? 9.067 24.127 -15.601 1.00 93.94 398 ARG A O 1
ATOM 3037 N N . PRO A 1 399 ? 8.668 22.153 -14.588 1.00 95.31 399 PRO A N 1
ATOM 3038 C CA . PRO A 1 399 ? 7.362 22.572 -14.110 1.00 95.31 399 PRO A CA 1
ATOM 3039 C C . PRO A 1 399 ? 7.521 23.650 -13.022 1.00 95.31 399 PRO A C 1
ATOM 3041 O O . PRO A 1 399 ? 8.573 23.722 -12.374 1.00 95.31 399 PRO A O 1
ATOM 3044 N N . PRO A 1 400 ? 6.488 24.474 -12.776 1.00 94.69 400 PRO A N 1
ATOM 3045 C CA . PRO A 1 400 ? 6.453 25.349 -11.609 1.00 94.69 400 PRO A CA 1
ATOM 3046 C C . PRO A 1 400 ? 6.731 24.548 -10.334 1.00 94.69 400 PRO A C 1
ATOM 3048 O O . PRO A 1 400 ? 6.268 23.413 -10.220 1.00 94.69 400 PRO A O 1
ATOM 3051 N N . GLY A 1 401 ? 7.496 25.118 -9.399 1.00 94.06 401 GLY A N 1
ATOM 3052 C CA . GLY A 1 401 ? 7.881 24.468 -8.144 1.00 94.06 401 GLY A CA 1
ATOM 3053 C C . GLY A 1 401 ? 9.380 24.531 -7.847 1.00 94.06 401 GLY A C 1
ATOM 3054 O O . GLY A 1 401 ? 10.176 25.154 -8.566 1.00 94.06 401 GLY A O 1
ATOM 3055 N N . PHE A 1 402 ? 9.781 23.877 -6.762 1.00 93.88 402 PHE A N 1
ATOM 3056 C CA . PHE A 1 402 ? 11.152 23.924 -6.261 1.00 93.88 402 PHE A CA 1
ATOM 3057 C C . PHE A 1 402 ? 11.644 22.558 -5.788 1.00 93.88 402 PHE A C 1
ATOM 3059 O O . PHE A 1 402 ? 10.873 21.648 -5.486 1.00 93.88 402 PHE A O 1
ATOM 3066 N N . MET A 1 403 ? 12.965 22.405 -5.787 1.00 92.38 403 MET A N 1
ATOM 3067 C CA . MET A 1 403 ? 13.621 21.225 -5.240 1.00 92.38 403 MET A CA 1
ATOM 3068 C C . MET A 1 403 ? 13.626 21.326 -3.717 1.00 92.38 403 MET A C 1
ATOM 3070 O O . MET A 1 403 ? 13.960 22.372 -3.171 1.00 92.38 403 MET A O 1
ATOM 3074 N N . VAL A 1 404 ? 13.285 20.234 -3.045 1.00 91.44 404 VAL A N 1
ATOM 3075 C CA . VAL A 1 404 ? 13.379 20.092 -1.594 1.00 91.44 404 VAL A CA 1
ATOM 3076 C C . VAL A 1 404 ? 14.320 18.948 -1.261 1.00 91.44 404 VAL A C 1
ATOM 3078 O O . VAL A 1 404 ? 14.344 17.923 -1.953 1.00 91.44 404 VAL A O 1
ATOM 3081 N N . ASN A 1 405 ? 15.113 19.141 -0.209 1.00 77.56 405 ASN A N 1
ATOM 3082 C CA . ASN A 1 405 ? 16.054 18.153 0.303 1.00 77.56 405 ASN A CA 1
ATOM 3083 C C . ASN A 1 405 ? 16.924 17.521 -0.784 1.00 77.56 405 ASN A C 1
ATOM 3085 O O . ASN A 1 405 ? 16.986 16.299 -0.949 1.00 77.56 405 ASN A O 1
ATOM 3089 N N . SER A 1 406 ? 17.597 18.387 -1.543 1.00 62.66 406 SER A N 1
ATOM 3090 C CA . SER A 1 406 ? 18.721 18.022 -2.397 1.00 62.66 406 SER A CA 1
ATOM 3091 C C . SER A 1 406 ? 19.768 17.341 -1.517 1.00 62.66 406 SER A C 1
ATOM 3093 O O . SER A 1 406 ? 20.564 18.009 -0.859 1.00 62.66 406 SER A O 1
ATOM 3095 N N . ALA A 1 407 ? 19.733 16.009 -1.431 1.00 58.59 407 ALA A N 1
ATOM 3096 C CA . ALA A 1 407 ? 20.721 15.259 -0.671 1.00 58.59 407 ALA A CA 1
ATOM 3097 C C . ALA A 1 407 ? 22.126 15.677 -1.135 1.00 58.59 407 ALA A C 1
ATOM 3099 O O . ALA A 1 407 ? 22.319 16.005 -2.309 1.00 58.59 407 ALA A O 1
ATOM 3100 N N . ARG A 1 408 ? 23.133 15.605 -0.250 1.00 57.94 408 ARG A N 1
ATOM 3101 C CA . ARG A 1 408 ? 24.538 15.913 -0.604 1.00 57.94 408 ARG A CA 1
ATOM 3102 C C . ARG A 1 408 ? 25.000 15.188 -1.878 1.00 57.94 408 ARG A C 1
ATOM 3104 O O . ARG A 1 408 ? 25.879 15.665 -2.592 1.00 57.94 408 ARG A O 1
ATOM 3111 N N . THR A 1 409 ? 24.382 14.052 -2.207 1.00 60.47 409 THR A N 1
ATOM 3112 C CA . THR A 1 409 ? 24.493 13.435 -3.528 1.00 60.47 409 THR A CA 1
ATOM 3113 C C . THR A 1 409 ? 23.723 14.258 -4.571 1.00 60.47 409 THR A C 1
ATOM 3115 O O . THR A 1 409 ? 22.516 14.097 -4.739 1.00 60.47 409 THR A O 1
ATOM 3118 N N . THR A 1 410 ? 24.452 15.083 -5.322 1.00 63.97 410 THR A N 1
ATOM 3119 C CA . THR A 1 410 ? 24.018 16.099 -6.313 1.00 63.97 410 THR A CA 1
ATOM 3120 C C . THR A 1 410 ? 23.010 15.685 -7.407 1.00 63.97 410 THR A C 1
ATOM 3122 O O . THR A 1 410 ? 22.716 16.470 -8.308 1.00 63.97 410 THR A O 1
ATOM 3125 N N . LYS A 1 411 ? 22.486 14.453 -7.410 1.00 78.06 411 LYS A N 1
ATOM 3126 C CA . LYS A 1 411 ? 21.684 13.894 -8.513 1.00 78.06 411 LYS A CA 1
ATOM 3127 C C . LYS A 1 411 ? 20.256 13.495 -8.141 1.00 78.06 411 LYS A C 1
ATOM 3129 O O . LYS A 1 411 ? 19.467 13.294 -9.068 1.00 78.06 411 LYS A O 1
ATOM 3134 N N . CYS A 1 412 ? 19.927 13.376 -6.852 1.00 85.12 412 CYS A N 1
ATOM 3135 C CA . CYS A 1 412 ? 18.621 12.915 -6.380 1.00 85.12 412 CYS A CA 1
ATOM 3136 C C . CYS A 1 412 ? 18.087 13.818 -5.262 1.00 85.12 412 CYS A C 1
ATOM 3138 O O . CYS A 1 412 ? 18.815 14.148 -4.333 1.00 85.12 412 CYS A O 1
ATOM 3140 N N . GLY A 1 413 ? 16.808 14.167 -5.342 1.00 92.06 413 GLY A N 1
ATOM 3141 C CA . GLY A 1 413 ? 16.079 14.906 -4.317 1.00 92.06 413 GLY A CA 1
ATOM 3142 C C . GLY A 1 413 ? 14.579 14.748 -4.528 1.00 92.06 413 GLY A C 1
ATOM 3143 O O . GLY A 1 413 ? 14.137 13.852 -5.258 1.00 92.06 413 GLY A O 1
ATOM 3144 N N . TRP A 1 414 ? 13.798 15.635 -3.933 1.00 94.50 414 TRP A N 1
ATOM 3145 C CA . TRP A 1 414 ? 12.363 15.719 -4.167 1.00 94.50 414 TRP A CA 1
ATOM 3146 C C . TRP A 1 414 ? 12.024 17.048 -4.830 1.00 94.50 414 TRP A C 1
ATOM 3148 O O . TRP A 1 414 ? 12.716 18.043 -4.658 1.00 94.50 414 TRP A O 1
ATOM 3158 N N . PHE A 1 415 ? 10.980 17.051 -5.640 1.00 95.44 415 PHE A N 1
ATOM 3159 C CA . PHE A 1 415 ? 10.414 18.234 -6.255 1.00 95.44 415 PHE A CA 1
ATOM 3160 C C . PHE A 1 415 ? 9.045 18.479 -5.646 1.00 95.44 415 PHE A C 1
ATOM 3162 O O . PHE A 1 415 ? 8.184 17.595 -5.677 1.00 95.44 415 PHE A O 1
ATOM 3169 N N . GLN A 1 416 ? 8.868 19.669 -5.090 1.00 96.56 416 GLN A N 1
ATOM 3170 C CA . GLN A 1 416 ? 7.613 20.145 -4.547 1.00 96.56 416 GLN A CA 1
ATOM 3171 C C . GLN A 1 416 ? 6.904 20.978 -5.617 1.00 96.56 416 GLN A C 1
ATOM 3173 O O . GLN A 1 416 ? 7.383 22.044 -6.014 1.00 96.56 416 GLN A O 1
ATOM 3178 N N . ALA A 1 417 ? 5.764 20.474 -6.089 1.00 96.25 417 ALA A N 1
ATOM 3179 C CA . ALA A 1 417 ? 4.866 21.239 -6.943 1.00 96.25 417 ALA A CA 1
ATOM 3180 C C . ALA A 1 417 ? 4.206 22.377 -6.136 1.00 96.25 417 ALA A C 1
ATOM 3182 O O . ALA A 1 417 ? 4.092 22.260 -4.911 1.00 96.25 417 ALA A O 1
ATOM 3183 N N . PRO A 1 418 ? 3.739 23.458 -6.789 1.00 96.06 418 PRO A N 1
ATOM 3184 C CA . PRO A 1 418 ? 2.988 24.506 -6.124 1.00 96.06 418 PRO A CA 1
ATOM 3185 C C . PRO A 1 418 ? 1.771 23.901 -5.441 1.00 96.06 418 PRO A C 1
ATOM 3187 O O . PRO A 1 418 ? 1.086 23.051 -6.018 1.00 96.06 418 PRO A O 1
ATOM 3190 N N . SER A 1 419 ? 1.518 24.340 -4.215 1.00 95.56 419 SER A N 1
ATOM 3191 C CA . SER A 1 419 ? 0.324 23.930 -3.498 1.00 95.56 419 SER A CA 1
ATOM 3192 C C . SER A 1 419 ? -0.921 24.405 -4.246 1.00 95.56 419 SER A C 1
ATOM 3194 O O . SER A 1 419 ? -0.992 25.544 -4.711 1.00 95.56 419 SER A O 1
ATOM 3196 N N . THR A 1 420 ? -1.911 23.528 -4.355 1.00 95.81 420 THR A N 1
ATOM 3197 C CA . THR A 1 420 ? -3.249 23.870 -4.842 1.00 95.81 420 THR A CA 1
ATOM 3198 C C . THR A 1 420 ? -4.193 23.977 -3.657 1.00 95.81 420 THR A C 1
ATOM 3200 O O . THR A 1 420 ? -4.127 23.148 -2.751 1.00 95.81 420 THR A O 1
ATOM 3203 N N . PHE A 1 421 ? -5.095 24.953 -3.675 1.00 95.25 421 PHE A N 1
ATOM 3204 C CA . PHE A 1 421 ? -6.065 25.157 -2.603 1.00 95.25 421 PHE A CA 1
ATOM 3205 C C . PHE A 1 421 ? -7.428 24.621 -3.026 1.00 95.25 421 PHE A C 1
ATOM 3207 O O . PHE A 1 421 ? -7.989 25.050 -4.035 1.00 95.25 421 PHE A O 1
ATOM 3214 N N . TYR A 1 422 ? -7.961 23.686 -2.249 1.00 94.75 422 TYR A N 1
ATOM 3215 C CA . TYR A 1 422 ? -9.306 23.166 -2.434 1.00 94.75 422 TYR A CA 1
ATOM 3216 C C . TYR A 1 422 ? -10.273 23.897 -1.505 1.00 94.75 422 TYR A C 1
ATOM 3218 O O . TYR A 1 422 ? -10.072 23.950 -0.290 1.00 94.75 422 TYR A O 1
ATOM 3226 N N . SER A 1 423 ? -11.332 24.457 -2.090 1.00 92.19 423 SER A N 1
ATOM 3227 C CA . SER A 1 423 ? -12.482 24.979 -1.353 1.00 92.19 423 SER A CA 1
ATOM 3228 C C . SER A 1 423 ? -13.646 24.015 -1.562 1.00 92.19 423 SER A C 1
ATOM 3230 O O . SER A 1 423 ? -13.950 23.709 -2.721 1.00 92.19 423 SER A O 1
ATOM 3232 N N . PRO A 1 424 ? -14.306 23.531 -0.496 1.00 86.56 424 PRO A N 1
ATOM 3233 C CA . PRO A 1 424 ? -15.478 22.691 -0.663 1.00 86.56 424 PRO A CA 1
ATOM 3234 C C . PRO A 1 424 ? -16.524 23.467 -1.478 1.00 86.56 424 PRO A C 1
ATOM 3236 O O . PRO A 1 424 ? -16.693 24.672 -1.248 1.00 86.56 424 PRO A O 1
ATOM 3239 N N . PRO A 1 425 ? -17.208 22.827 -2.447 1.00 83.25 425 PRO A N 1
ATOM 3240 C CA . PRO A 1 425 ? -18.262 23.488 -3.203 1.00 83.25 425 PRO A CA 1
ATOM 3241 C C . PRO A 1 425 ? -19.251 24.057 -2.196 1.00 83.25 425 PRO A C 1
ATOM 3243 O O . PRO A 1 425 ? -19.743 23.317 -1.340 1.00 83.25 425 PRO A O 1
ATOM 3246 N N . SER A 1 426 ? -19.465 25.378 -2.247 1.00 73.25 426 SER A N 1
ATOM 3247 C CA . SER A 1 426 ? -20.325 26.067 -1.292 1.00 73.25 426 SER A CA 1
ATOM 3248 C C . SER A 1 426 ? -21.629 25.291 -1.224 1.00 73.25 426 SER A C 1
ATOM 3250 O O . SER A 1 426 ? -22.274 25.061 -2.250 1.00 73.25 426 SER A O 1
ATOM 3252 N N . LEU A 1 427 ? -21.946 24.780 -0.030 1.00 55.91 427 LEU A N 1
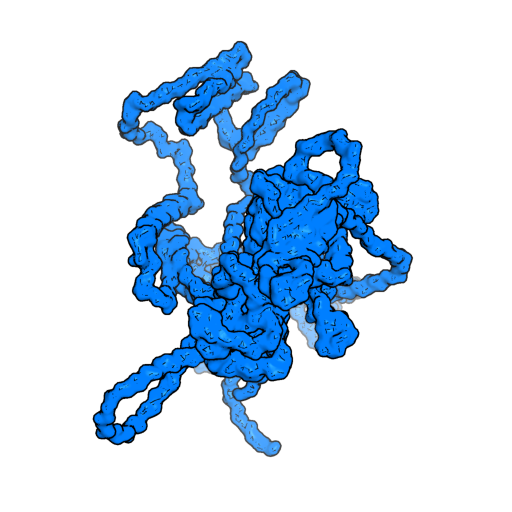ATOM 3253 C CA . LEU A 1 427 ? -23.166 24.028 0.205 1.00 55.91 427 LEU A CA 1
ATOM 3254 C C . LEU A 1 427 ? -24.293 25.011 -0.103 1.00 55.91 427 LEU A C 1
ATOM 3256 O O . LEU A 1 427 ? -24.648 25.848 0.728 1.00 55.91 427 LEU A O 1
ATOM 3260 N N . MET A 1 428 ? -24.759 25.001 -1.353 1.00 44.22 428 MET A N 1
ATOM 3261 C CA . MET A 1 428 ? -25.859 25.823 -1.820 1.00 44.22 428 MET A CA 1
ATOM 3262 C C . MET A 1 428 ? -26.961 25.578 -0.804 1.00 44.22 428 MET A C 1
ATOM 3264 O O . MET A 1 428 ? -27.408 24.440 -0.658 1.00 44.22 428 MET A O 1
ATOM 3268 N N . LYS A 1 429 ? -27.323 26.619 -0.043 1.00 46.19 429 LYS A N 1
ATOM 3269 C CA . LYS A 1 429 ? -28.331 26.606 1.028 1.00 46.19 429 LYS A CA 1
ATOM 3270 C C . LYS A 1 429 ? -29.739 26.374 0.452 1.00 46.19 429 LYS A C 1
ATOM 3272 O O . LYS A 1 429 ? -30.685 27.089 0.764 1.00 46.19 429 LYS A O 1
ATOM 3277 N N . GLY A 1 430 ? -29.896 25.386 -0.421 1.00 44.72 430 GLY A N 1
ATOM 3278 C CA . GLY A 1 430 ? -31.173 24.847 -0.829 1.00 44.72 430 GLY A CA 1
ATOM 3279 C C . GLY A 1 430 ? -31.690 23.983 0.308 1.00 44.72 430 GLY A C 1
ATOM 3280 O O . GLY A 1 430 ? -31.087 22.966 0.642 1.00 44.72 430 GLY A O 1
ATOM 3281 N N . LYS A 1 431 ? -32.807 24.398 0.910 1.00 39.72 431 LYS A N 1
ATOM 3282 C CA . LYS A 1 431 ? -33.583 23.633 1.894 1.00 39.72 431 LYS A CA 1
ATOM 3283 C C . LYS A 1 431 ? -33.983 22.263 1.316 1.00 39.72 431 LYS A C 1
ATOM 3285 O O . LYS A 1 431 ? -35.102 22.095 0.843 1.00 39.72 431 LYS A O 1
ATOM 3290 N N . ARG A 1 432 ? -33.104 21.262 1.346 1.00 40.41 432 ARG A N 1
ATOM 3291 C CA . ARG A 1 432 ? -33.491 19.855 1.196 1.00 40.41 432 ARG A CA 1
ATOM 3292 C C . ARG A 1 432 ? -33.525 19.239 2.584 1.00 40.41 432 ARG A C 1
ATOM 3294 O O . ARG A 1 432 ? -32.487 19.053 3.208 1.00 40.41 432 ARG A O 1
ATOM 3301 N N . LYS A 1 433 ? -34.738 18.952 3.065 1.00 39.19 433 LYS A N 1
ATOM 3302 C CA . LYS A 1 433 ? -34.977 18.101 4.235 1.00 39.19 433 LYS A CA 1
ATOM 3303 C C . LYS A 1 433 ? -34.364 16.728 3.940 1.00 39.19 433 LYS A C 1
ATOM 3305 O O . LYS A 1 433 ? -34.945 15.950 3.190 1.00 39.19 433 LYS A O 1
ATOM 3310 N N . SER A 1 434 ? -33.181 16.447 4.472 1.00 36.69 434 SER A N 1
ATOM 3311 C CA . SER A 1 434 ? -32.602 15.107 4.453 1.00 36.69 434 SER A CA 1
ATOM 3312 C C . SER A 1 434 ? -33.331 14.253 5.488 1.00 36.69 434 SER A C 1
ATOM 3314 O O . SER A 1 434 ? -33.023 14.308 6.677 1.00 36.69 434 SER A O 1
ATOM 3316 N N . GLN A 1 435 ? -34.323 13.484 5.041 1.00 37.88 435 GLN A N 1
ATOM 3317 C CA . GLN A 1 435 ? -34.793 12.318 5.784 1.00 37.88 435 GLN A CA 1
ATOM 3318 C C . GLN A 1 435 ? -33.691 11.258 5.722 1.00 37.88 435 GLN A C 1
ATOM 3320 O O . GLN A 1 435 ? -33.539 10.559 4.724 1.00 37.88 435 GLN A O 1
ATOM 3325 N N . ILE A 1 436 ? -32.896 11.179 6.784 1.00 32.78 436 ILE A N 1
ATOM 3326 C CA . ILE A 1 436 ? -32.098 9.996 7.094 1.00 32.78 436 ILE A CA 1
ATOM 3327 C C . ILE A 1 436 ? -32.955 9.186 8.067 1.00 32.78 436 ILE A C 1
ATOM 3329 O O . ILE A 1 436 ? -33.180 9.606 9.198 1.00 32.78 436 ILE A O 1
ATOM 3333 N N . LEU A 1 437 ? -33.511 8.076 7.584 1.00 28.81 437 LEU A N 1
ATOM 3334 C CA . LEU A 1 437 ? -34.264 7.117 8.392 1.00 28.81 437 LEU A CA 1
ATOM 3335 C C . LEU A 1 437 ? -33.289 6.321 9.278 1.00 28.81 437 LEU A C 1
ATOM 3337 O O . LEU A 1 437 ? -32.374 5.701 8.730 1.00 28.81 437 LEU A O 1
ATOM 3341 N N . PRO A 1 438 ? -33.469 6.289 10.611 1.00 33.97 438 PRO A N 1
ATOM 3342 C CA . PRO A 1 438 ? -32.733 5.375 11.467 1.00 33.97 438 PRO A CA 1
ATOM 3343 C C . PRO A 1 438 ? -33.419 4.003 11.453 1.00 33.97 438 PRO A C 1
ATOM 3345 O O . PRO A 1 438 ? -34.623 3.879 11.676 1.00 33.97 438 PRO A O 1
ATOM 3348 N N . ILE A 1 439 ? -32.642 2.961 11.176 1.00 30.52 439 ILE A N 1
ATOM 3349 C CA . ILE A 1 439 ? -33.058 1.564 11.319 1.00 30.52 439 ILE A CA 1
ATOM 3350 C C . ILE A 1 439 ? -32.909 1.203 12.805 1.00 30.52 439 ILE A C 1
ATOM 3352 O O . ILE A 1 439 ? -31.794 1.172 13.319 1.00 30.52 439 ILE A O 1
ATOM 3356 N N . PHE A 1 440 ? -34.030 0.962 13.492 1.00 30.66 440 PHE A N 1
ATOM 3357 C CA . PHE A 1 440 ? -34.086 0.544 14.897 1.00 30.66 440 PHE A CA 1
ATOM 3358 C C . PHE A 1 440 ? -33.896 -0.975 15.036 1.00 30.66 440 PHE A C 1
ATOM 3360 O O . PHE A 1 440 ? -34.640 -1.746 14.434 1.00 30.66 440 PHE A O 1
ATOM 3367 N N . LEU A 1 441 ? -32.964 -1.407 15.890 1.00 37.50 441 LEU A N 1
ATOM 3368 C CA . LEU A 1 441 ? -32.954 -2.744 16.494 1.00 37.50 441 LEU A CA 1
ATOM 3369 C C . LEU A 1 441 ? -32.565 -2.623 17.979 1.00 37.50 441 LEU A C 1
ATOM 3371 O O . LEU A 1 441 ? -31.543 -2.015 18.291 1.00 37.50 441 LEU A O 1
ATOM 3375 N N . ASN A 1 442 ? -33.374 -3.273 18.829 1.00 36.28 442 ASN A N 1
ATOM 3376 C CA . ASN A 1 442 ? -33.317 -3.454 20.295 1.00 36.28 442 ASN A CA 1
ATOM 3377 C C . ASN A 1 442 ? -34.119 -2.446 21.144 1.00 36.28 442 ASN A C 1
ATOM 3379 O O . ASN A 1 442 ? -33.644 -1.359 21.452 1.00 36.28 442 ASN A O 1
ATOM 3383 N N . LEU A 1 443 ? -35.318 -2.872 21.570 1.00 35.81 443 LEU A N 1
ATOM 3384 C CA . LEU A 1 443 ? -36.148 -2.216 22.589 1.00 35.81 443 LEU A CA 1
ATOM 3385 C C . LEU A 1 443 ? -35.808 -2.781 23.983 1.00 35.81 443 LEU A C 1
ATOM 3387 O O . LEU A 1 443 ? -35.697 -3.995 24.165 1.00 35.81 443 LEU A O 1
ATOM 3391 N N . SER A 1 444 ? -35.638 -1.892 24.953 1.00 49.75 444 SER A N 1
ATOM 3392 C CA . SER A 1 444 ? -35.383 -2.132 26.376 1.00 49.75 444 SER A CA 1
ATOM 3393 C C . SER A 1 444 ? -36.686 -2.270 27.190 1.00 49.75 444 SER A C 1
ATOM 3395 O O . SER A 1 444 ? -37.769 -1.945 26.711 1.00 49.75 444 SER A O 1
ATOM 3397 N N . MET A 1 445 ? -36.609 -2.716 28.456 1.00 47.97 445 MET A N 1
ATOM 3398 C CA . MET A 1 445 ? -37.763 -2.738 29.386 1.00 47.97 445 MET A CA 1
ATOM 3399 C C . MET A 1 445 ? -38.391 -1.351 29.603 1.00 47.97 445 MET A C 1
ATOM 3401 O O . MET A 1 445 ? -39.580 -1.254 29.898 1.00 47.97 445 MET A O 1
ATOM 3405 N N . SER A 1 446 ? -37.613 -0.284 29.433 1.00 53.75 446 SER A N 1
ATOM 3406 C CA . SER A 1 446 ? -38.090 1.099 29.481 1.00 53.75 446 SER A CA 1
ATOM 3407 C C . SER A 1 446 ? -39.046 1.401 28.324 1.00 53.75 446 SER A C 1
ATOM 3409 O O . SER A 1 446 ? -40.027 2.114 28.502 1.00 53.75 446 SER A O 1
ATOM 3411 N N . ASP A 1 447 ? -38.821 0.785 27.163 1.00 50.00 447 ASP A N 1
ATOM 3412 C CA . ASP A 1 447 ? -39.662 0.980 25.981 1.00 50.00 447 ASP A CA 1
ATOM 3413 C C . ASP A 1 447 ? -40.992 0.212 26.082 1.00 50.00 447 ASP A C 1
ATOM 3415 O O . ASP A 1 447 ? -41.995 0.609 25.488 1.00 50.00 447 ASP A O 1
ATOM 3419 N N . TRP A 1 448 ? -41.035 -0.850 26.899 1.00 61.91 448 TRP A N 1
ATOM 3420 C CA . TRP A 1 448 ? -42.287 -1.500 27.300 1.00 61.91 448 TRP A CA 1
ATOM 3421 C C . TRP A 1 448 ? -43.139 -0.594 28.188 1.00 61.91 448 TRP A C 1
ATOM 3423 O O . TRP A 1 448 ? -44.344 -0.520 27.979 1.00 61.91 448 TRP A O 1
ATOM 3433 N N . TYR A 1 449 ? -42.532 0.119 29.141 1.00 57.25 449 TYR A N 1
ATOM 3434 C CA . TYR A 1 449 ? -43.267 1.071 29.979 1.00 57.25 449 TYR A CA 1
ATOM 3435 C C . TYR A 1 449 ? -43.931 2.159 29.139 1.00 57.25 449 TYR A C 1
ATOM 3437 O O . TYR A 1 449 ? -45.127 2.376 29.285 1.00 57.25 449 TYR A O 1
ATOM 3445 N N . VAL A 1 450 ? -43.191 2.752 28.199 1.00 61.94 450 VAL A N 1
ATOM 3446 C CA . VAL A 1 450 ? -43.723 3.779 27.288 1.00 61.94 450 VAL A CA 1
ATOM 3447 C C . VAL A 1 450 ? -44.859 3.231 26.415 1.00 61.94 450 VAL A C 1
ATOM 3449 O O . VAL A 1 450 ? -45.817 3.938 26.128 1.00 61.94 450 VAL A O 1
ATOM 3452 N N . SER A 1 451 ? -44.797 1.954 26.028 1.00 60.69 451 SER A N 1
ATOM 3453 C CA . SER A 1 451 ? -45.815 1.331 25.168 1.00 60.69 451 SER A CA 1
ATOM 3454 C C . SER A 1 451 ? -47.125 0.982 25.892 1.00 60.69 451 SER A C 1
ATOM 3456 O O . SER A 1 451 ? -48.138 0.778 25.229 1.00 60.69 451 SER A O 1
ATOM 3458 N N . PHE A 1 452 ? -47.118 0.880 27.227 1.00 68.81 452 PHE A N 1
ATOM 3459 C CA . PHE A 1 452 ? -48.290 0.506 28.035 1.00 68.81 452 PHE A CA 1
ATOM 3460 C C . PHE A 1 452 ? -48.722 1.593 29.029 1.00 68.81 452 PHE A C 1
ATOM 3462 O O . PHE A 1 452 ? -49.672 1.378 29.779 1.00 68.81 452 PHE A O 1
ATOM 3469 N N . GLU A 1 453 ? -48.058 2.750 29.040 1.00 77.88 453 GLU A N 1
ATOM 3470 C CA . GLU A 1 453 ? -48.327 3.848 29.973 1.00 77.88 453 GLU A CA 1
ATOM 3471 C C . GLU A 1 453 ? -49.781 4.331 29.895 1.00 77.88 453 GLU A C 1
ATOM 3473 O O . GLU A 1 453 ? -50.432 4.454 30.929 1.00 77.88 453 GLU A O 1
ATOM 3478 N N . GLU A 1 454 ? -50.321 4.506 28.685 1.00 71.06 454 GLU A N 1
ATOM 3479 C CA . GLU A 1 454 ? -51.713 4.935 28.483 1.00 71.06 454 GLU A CA 1
ATOM 3480 C C . GLU A 1 454 ? -52.720 3.907 29.029 1.00 71.06 454 GLU A C 1
ATOM 3482 O O . GLU A 1 454 ? -53.654 4.278 29.734 1.00 71.06 454 GLU A O 1
ATOM 3487 N N . ILE A 1 455 ? -52.479 2.609 28.803 1.00 74.44 455 ILE A N 1
ATOM 3488 C CA . ILE A 1 455 ? -53.349 1.519 29.285 1.00 74.44 455 ILE A CA 1
ATOM 3489 C C . ILE A 1 455 ? -53.277 1.402 30.815 1.00 74.44 455 ILE A C 1
ATOM 3491 O O . ILE A 1 455 ? -54.286 1.211 31.492 1.00 74.44 455 ILE A O 1
ATOM 3495 N N . LEU A 1 456 ? -52.076 1.522 31.390 1.00 79.88 456 LEU A N 1
ATOM 3496 C CA . LEU A 1 456 ? -51.892 1.481 32.842 1.00 79.88 456 LEU A CA 1
ATOM 3497 C C . LEU A 1 456 ? -52.503 2.708 33.529 1.00 79.88 456 LEU A C 1
ATOM 3499 O O . LEU A 1 456 ? -53.003 2.577 34.650 1.00 79.88 456 LEU A O 1
ATOM 3503 N N . ALA A 1 457 ? -52.474 3.872 32.875 1.00 81.19 457 ALA A N 1
ATOM 3504 C CA . ALA A 1 457 ? -53.125 5.087 33.348 1.00 81.19 457 ALA A CA 1
ATOM 3505 C C . ALA A 1 457 ? -54.655 4.962 33.307 1.00 81.19 457 ALA A C 1
ATOM 3507 O O . ALA A 1 457 ? -55.303 5.329 34.284 1.00 81.19 457 ALA A O 1
ATOM 3508 N N . GLU A 1 458 ? -55.217 4.383 32.241 1.00 81.56 458 GLU A N 1
ATOM 3509 C CA . GLU A 1 458 ? -56.663 4.167 32.086 1.00 81.56 458 GLU A CA 1
ATOM 3510 C C . GLU A 1 458 ? -57.240 3.265 33.191 1.00 81.56 458 GLU A C 1
ATOM 3512 O O . GLU A 1 458 ? -58.287 3.564 33.756 1.00 81.56 458 GLU A O 1
ATOM 3517 N N . HIS A 1 459 ? -56.521 2.208 33.583 1.00 80.62 459 HIS A N 1
ATOM 3518 C CA . HIS A 1 459 ? -56.978 1.266 34.615 1.00 80.62 459 HIS A CA 1
ATOM 3519 C C . HIS A 1 459 ? -56.545 1.614 36.049 1.00 80.62 459 HIS A C 1
ATOM 3521 O O . HIS A 1 459 ? -56.833 0.865 36.989 1.00 80.62 459 HIS A O 1
ATOM 3527 N N . LYS A 1 460 ? -55.846 2.739 36.248 1.00 82.88 460 LYS A N 1
ATOM 3528 C CA . LYS A 1 460 ? -55.315 3.137 37.559 1.00 82.88 460 LYS A CA 1
ATOM 3529 C C . LYS A 1 460 ? -56.425 3.410 38.570 1.00 82.88 460 LYS A C 1
ATOM 3531 O O . LYS A 1 460 ? -56.375 2.891 39.686 1.00 82.88 460 LYS A O 1
ATOM 3536 N N . ASP A 1 461 ? -57.416 4.205 38.185 1.00 80.94 461 ASP A N 1
ATOM 3537 C CA . ASP A 1 461 ? -58.488 4.617 39.095 1.00 80.94 461 ASP A CA 1
ATOM 3538 C C . ASP A 1 461 ? -59.400 3.433 39.451 1.00 80.94 461 ASP A C 1
ATOM 3540 O O . ASP A 1 461 ? -59.801 3.287 40.607 1.00 80.94 461 ASP A O 1
ATOM 3544 N N . ASP A 1 462 ? -59.622 2.514 38.508 1.00 77.06 462 ASP A N 1
ATOM 3545 C CA . ASP A 1 462 ? -60.358 1.265 38.738 1.00 77.06 462 ASP A CA 1
ATOM 3546 C C . ASP A 1 462 ? -59.635 0.322 39.711 1.00 77.06 462 ASP A C 1
ATOM 3548 O O . ASP A 1 462 ? -60.270 -0.311 40.563 1.00 77.06 462 ASP A O 1
ATOM 3552 N N . PHE A 1 463 ? -58.302 0.240 39.623 1.00 76.56 463 PHE A N 1
ATOM 3553 C CA . PHE A 1 463 ? -57.485 -0.551 40.545 1.00 76.56 463 PHE A CA 1
ATOM 3554 C C . PHE A 1 463 ? -57.514 0.024 41.972 1.00 76.56 463 PHE A C 1
ATOM 3556 O O . PHE A 1 463 ? -57.623 -0.731 42.946 1.00 76.56 463 PHE A O 1
ATOM 3563 N N . LEU A 1 464 ? -57.449 1.354 42.100 1.00 76.38 464 LEU A N 1
ATOM 3564 C CA . LEU A 1 464 ? -57.455 2.061 43.385 1.00 76.38 464 LEU A CA 1
ATOM 3565 C C . LEU A 1 464 ? -58.843 2.102 44.043 1.00 76.38 464 LEU A C 1
ATOM 3567 O O . LEU A 1 464 ? -58.941 2.036 45.266 1.00 76.38 464 LEU A O 1
ATOM 3571 N N . ALA A 1 465 ? -59.925 2.158 43.263 1.00 73.62 465 ALA A N 1
ATOM 3572 C CA . ALA A 1 465 ? -61.294 2.204 43.784 1.00 73.62 465 ALA A CA 1
ATOM 3573 C C . ALA A 1 465 ? -61.786 0.867 44.380 1.00 73.62 465 ALA A C 1
ATOM 3575 O O . ALA A 1 465 ? -62.804 0.824 45.080 1.00 73.62 465 ALA A O 1
ATOM 3576 N N . ALA A 1 466 ? -61.088 -0.239 44.121 1.00 72.25 466 ALA A N 1
ATOM 3577 C CA . ALA A 1 466 ? -61.422 -1.559 44.641 1.00 72.25 466 ALA A CA 1
ATOM 3578 C C . ALA A 1 466 ? -60.978 -1.711 46.110 1.00 72.25 466 ALA A C 1
ATOM 3580 O O . ALA A 1 466 ? -59.852 -2.101 46.386 1.00 72.25 466 ALA A O 1
ATOM 3581 N N . LYS A 1 467 ? -61.884 -1.423 47.054 1.00 57.41 467 LYS A N 1
ATOM 3582 C CA . LYS A 1 467 ? -61.630 -1.412 48.514 1.00 57.41 467 LYS A CA 1
ATOM 3583 C C . LYS A 1 467 ? -61.469 -2.782 49.194 1.00 57.41 467 LYS A C 1
ATOM 3585 O O . LYS A 1 467 ? -61.300 -2.834 50.404 1.00 57.41 467 LYS A O 1
ATOM 3590 N N . ASP A 1 468 ? -61.581 -3.883 48.456 1.00 62.91 468 ASP A N 1
ATOM 3591 C CA . ASP A 1 468 ? -61.380 -5.233 48.995 1.00 62.91 468 ASP A CA 1
ATOM 3592 C C . ASP A 1 468 ? -60.305 -5.959 48.155 1.00 62.91 468 ASP A C 1
ATOM 3594 O O . ASP A 1 468 ? -60.498 -6.114 46.937 1.00 62.91 468 ASP A O 1
ATOM 3598 N N . PRO A 1 469 ? -59.188 -6.413 48.770 1.00 54.88 469 PRO A N 1
ATOM 3599 C CA . PRO A 1 469 ? -58.135 -7.201 48.121 1.00 54.88 469 PRO A CA 1
ATOM 3600 C C . PRO A 1 469 ? -58.647 -8.464 47.414 1.00 54.88 469 PRO A C 1
ATOM 3602 O O . PRO A 1 469 ? -58.023 -8.952 46.468 1.00 54.88 469 PRO A O 1
ATOM 3605 N N . GLN A 1 470 ? -59.783 -9.009 47.859 1.00 52.88 470 GLN A N 1
ATOM 3606 C CA . GLN A 1 470 ? -60.445 -10.162 47.251 1.00 52.88 470 GLN A CA 1
ATOM 3607 C C . GLN A 1 470 ? -61.521 -9.792 46.225 1.00 52.88 470 GLN A C 1
ATOM 3609 O O . GLN A 1 470 ? -61.999 -10.691 45.524 1.00 52.88 470 GLN A O 1
ATOM 3614 N N . SER A 1 471 ? -61.872 -8.510 46.084 1.00 56.88 471 SER A N 1
ATOM 3615 C CA . SER A 1 471 ? -62.967 -8.097 45.210 1.00 56.88 471 SER A CA 1
ATOM 3616 C C . SER A 1 471 ? -62.713 -8.474 43.754 1.00 56.88 471 SER A C 1
ATOM 3618 O O . SER A 1 471 ? -61.607 -8.369 43.208 1.00 56.88 471 SER A O 1
ATOM 3620 N N . THR A 1 472 ? -63.792 -8.887 43.095 1.00 51.97 472 THR A N 1
ATOM 3621 C CA . THR A 1 472 ? -63.819 -9.331 41.700 1.00 51.97 472 THR A CA 1
ATOM 3622 C C . THR A 1 472 ? -63.225 -8.291 40.741 1.00 51.97 472 THR A C 1
ATOM 3624 O O . THR A 1 472 ? -62.648 -8.682 39.734 1.00 51.97 472 THR A O 1
ATOM 3627 N N . ARG A 1 473 ? -63.250 -6.991 41.090 1.00 54.19 473 ARG A N 1
ATOM 3628 C CA . ARG A 1 473 ? -62.698 -5.891 40.277 1.00 54.19 473 ARG A CA 1
ATOM 3629 C C . ARG A 1 473 ? -61.164 -5.816 40.262 1.00 54.19 473 ARG A C 1
ATOM 3631 O O . ARG A 1 473 ? -60.596 -5.730 39.178 1.00 54.19 473 ARG A O 1
ATOM 3638 N N . ARG A 1 474 ? -60.466 -5.954 41.405 1.00 61.22 474 ARG A N 1
ATOM 3639 C CA . ARG A 1 474 ? -58.978 -6.045 41.439 1.00 61.22 474 ARG A CA 1
ATOM 3640 C C . ARG A 1 474 ? -58.480 -7.290 40.695 1.00 61.22 474 ARG A C 1
ATOM 3642 O O . ARG A 1 474 ? -57.414 -7.278 40.081 1.00 61.22 474 ARG A O 1
ATOM 3649 N N . ARG A 1 475 ? -59.276 -8.369 40.711 1.00 58.44 475 ARG A N 1
ATOM 3650 C CA . ARG A 1 475 ? -59.022 -9.5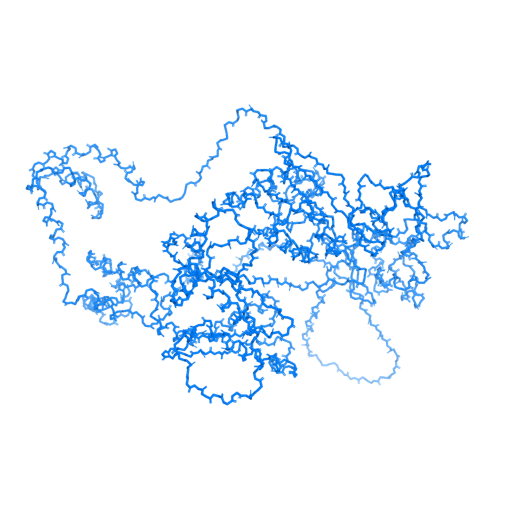76 39.908 1.00 58.44 475 ARG A CA 1
ATOM 3651 C C . ARG A 1 475 ? -59.357 -9.387 38.423 1.00 58.44 475 ARG A C 1
ATOM 3653 O O . ARG A 1 475 ? -58.624 -9.954 37.622 1.00 58.44 475 ARG A O 1
ATOM 3660 N N . GLN A 1 476 ? -60.368 -8.592 38.061 1.00 57.12 476 GLN A N 1
ATOM 3661 C CA . GLN A 1 476 ? -60.738 -8.269 36.670 1.00 57.12 476 GLN A CA 1
ATOM 3662 C C . GLN A 1 476 ? -59.703 -7.380 35.966 1.00 57.12 476 GLN A C 1
ATOM 3664 O O . GLN A 1 476 ? -59.366 -7.645 34.822 1.00 57.12 476 GLN A O 1
ATOM 3669 N N . VAL A 1 477 ? -59.070 -6.419 36.649 1.00 58.75 477 VAL A N 1
ATOM 3670 C CA . VAL A 1 477 ? -57.950 -5.653 36.046 1.00 58.75 477 VAL A CA 1
ATOM 3671 C C . VAL A 1 477 ? -56.750 -6.567 35.703 1.00 58.75 477 VAL A C 1
ATOM 3673 O O . VAL A 1 477 ? -55.961 -6.276 34.809 1.00 58.75 477 VAL A O 1
ATOM 3676 N N . LEU A 1 478 ? -56.624 -7.724 36.369 1.00 55.53 478 LEU A N 1
ATOM 3677 C CA . LEU A 1 478 ? -55.590 -8.744 36.113 1.00 55.53 478 LEU A CA 1
ATOM 3678 C C . LEU A 1 478 ? -56.094 -9.973 35.321 1.00 55.53 478 LEU A C 1
ATOM 3680 O O . LEU A 1 478 ? -55.304 -10.879 35.026 1.00 55.53 478 LEU A O 1
ATOM 3684 N N . ARG A 1 479 ? -57.389 -10.015 34.997 1.00 52.19 479 ARG A N 1
ATOM 3685 C CA . ARG A 1 479 ? -58.077 -10.996 34.149 1.00 52.19 479 ARG A CA 1
ATOM 3686 C C . ARG A 1 479 ? -59.130 -10.234 33.347 1.00 52.19 479 ARG A C 1
ATOM 3688 O O . ARG A 1 479 ? -60.251 -10.083 33.822 1.00 52.19 479 ARG A O 1
ATOM 3695 N N . ASN A 1 480 ? -58.778 -9.785 32.144 1.00 40.97 480 ASN A N 1
ATOM 3696 C CA . ASN A 1 480 ? -59.808 -9.387 31.188 1.00 40.97 480 ASN A CA 1
ATOM 3697 C C . ASN A 1 480 ? -60.779 -10.561 30.989 1.00 40.97 480 ASN A C 1
ATOM 3699 O O . ASN A 1 480 ? -60.364 -11.720 31.048 1.00 40.97 480 ASN A O 1
ATOM 3703 N N . ASP A 1 481 ? -62.047 -10.267 30.710 1.00 42.41 481 ASP A N 1
ATOM 3704 C CA . ASP A 1 481 ? -63.085 -11.260 30.390 1.00 42.41 481 ASP A CA 1
ATOM 3705 C C . ASP A 1 481 ? -62.849 -11.973 29.024 1.00 42.41 481 ASP A C 1
ATOM 3707 O O . ASP A 1 481 ? -63.750 -12.604 28.480 1.00 42.41 481 ASP A O 1
ATOM 3711 N N . ASP A 1 482 ? -61.612 -11.938 28.504 1.00 46.47 482 ASP A N 1
ATOM 3712 C CA . ASP A 1 482 ? -61.101 -12.679 27.344 1.00 46.47 482 ASP A CA 1
ATOM 3713 C C . ASP A 1 482 ? -59.870 -13.530 27.759 1.00 46.47 482 ASP A C 1
ATOM 3715 O O . ASP A 1 482 ? -59.106 -13.132 28.643 1.00 46.47 482 ASP A O 1
ATOM 3719 N N . PRO A 1 483 ? -59.616 -14.707 27.148 1.00 42.03 483 PRO A N 1
ATOM 3720 C CA . PRO A 1 483 ? -58.908 -15.843 27.758 1.00 42.03 483 PRO A CA 1
ATOM 3721 C C . PRO A 1 483 ? -57.369 -15.737 27.764 1.00 42.03 483 PRO A C 1
ATOM 3723 O O . PRO A 1 483 ? -56.668 -16.746 27.655 1.00 42.03 483 PRO A O 1
ATOM 3726 N N . VAL A 1 484 ? -56.804 -14.537 27.882 1.00 43.47 484 VAL A N 1
ATOM 3727 C CA . VAL A 1 484 ? -55.349 -14.346 27.901 1.00 43.47 484 VAL A CA 1
ATOM 3728 C C . VAL A 1 484 ? -54.850 -14.338 29.347 1.00 43.47 484 VAL A C 1
ATOM 3730 O O . VAL A 1 484 ? -54.849 -13.314 30.028 1.00 43.47 484 VAL A O 1
ATOM 3733 N N . ASP A 1 485 ? -54.411 -15.499 29.838 1.00 55.78 485 ASP A N 1
ATOM 3734 C CA . ASP A 1 485 ? -53.805 -15.612 31.167 1.00 55.78 485 ASP A CA 1
ATOM 3735 C C . ASP A 1 485 ? -52.428 -14.923 31.173 1.00 55.78 485 ASP A C 1
ATOM 3737 O O . ASP A 1 485 ? -51.446 -15.436 30.630 1.00 55.78 485 ASP A O 1
ATOM 3741 N N . LEU A 1 486 ? -52.354 -13.721 31.758 1.00 57.53 486 LEU A N 1
ATOM 3742 C CA . LEU A 1 486 ? -51.107 -12.954 31.811 1.00 57.53 486 LEU A CA 1
ATOM 3743 C C . LEU A 1 486 ? -50.026 -13.755 32.569 1.00 57.53 486 LEU A C 1
ATOM 3745 O O . LEU A 1 486 ? -50.295 -14.266 33.667 1.00 57.53 486 LEU A O 1
ATOM 3749 N N . PRO A 1 487 ? -48.784 -13.832 32.051 1.00 63.81 487 PRO A N 1
ATOM 3750 C CA . PRO A 1 487 ? -47.680 -14.482 32.748 1.00 63.81 487 PRO A CA 1
ATOM 3751 C C . PRO A 1 487 ? -47.513 -13.936 34.172 1.00 63.81 487 PRO A C 1
ATOM 3753 O O . PRO A 1 487 ? -47.593 -12.726 34.390 1.00 63.81 487 PRO A O 1
ATOM 3756 N N . LYS A 1 488 ? -47.222 -14.806 35.153 1.00 63.75 488 LYS A N 1
ATOM 3757 C CA . LYS A 1 488 ? -47.059 -14.411 36.572 1.00 63.75 488 LYS A CA 1
ATOM 3758 C C . LYS A 1 488 ? -46.092 -13.231 36.763 1.00 63.75 488 LYS A C 1
ATOM 3760 O O . LYS A 1 488 ? -46.334 -12.375 37.608 1.00 63.75 488 LYS A O 1
ATOM 3765 N N . ALA A 1 489 ? -45.034 -13.153 35.952 1.00 60.59 489 ALA A N 1
ATOM 3766 C CA . ALA A 1 489 ? -44.073 -12.050 35.974 1.00 60.59 489 ALA A CA 1
ATOM 3767 C C . ALA A 1 489 ? -44.697 -10.699 35.578 1.00 60.59 489 ALA A C 1
ATOM 3769 O O . ALA A 1 489 ? -44.397 -9.683 36.199 1.00 60.59 489 ALA A O 1
ATOM 3770 N N . LEU A 1 490 ? -45.605 -10.698 34.598 1.00 62.22 490 LEU A N 1
ATOM 3771 C CA . LEU A 1 490 ? -46.308 -9.501 34.143 1.00 62.22 490 LEU A CA 1
ATOM 3772 C C . LEU A 1 490 ? -47.366 -9.062 35.163 1.00 62.22 490 LEU A C 1
ATOM 3774 O O . LEU A 1 490 ? -47.416 -7.889 35.517 1.00 62.22 490 LEU A O 1
ATOM 3778 N N . LYS A 1 491 ? -48.113 -10.011 35.750 1.00 75.94 491 LYS A N 1
ATOM 3779 C CA . LYS A 1 491 ? -49.026 -9.732 36.878 1.00 75.94 491 LYS A CA 1
ATOM 3780 C C . LYS A 1 491 ? -48.284 -9.099 38.062 1.00 75.94 491 LYS A C 1
ATOM 3782 O O . LYS A 1 491 ? -48.782 -8.158 38.670 1.00 75.94 491 LYS A O 1
ATOM 3787 N N . ARG A 1 492 ? -47.066 -9.570 38.356 1.00 72.44 492 ARG A N 1
ATOM 3788 C CA . ARG A 1 492 ? -46.205 -9.015 39.412 1.00 72.44 492 ARG A CA 1
ATOM 3789 C C . ARG A 1 492 ? -45.695 -7.607 39.077 1.00 72.44 492 ARG A C 1
ATOM 3791 O O . ARG A 1 492 ? -45.632 -6.769 39.970 1.00 72.44 492 ARG A O 1
ATOM 3798 N N . ALA A 1 493 ? -45.345 -7.337 37.818 1.00 72.19 493 ALA A N 1
ATOM 3799 C CA . ALA A 1 493 ? -44.916 -6.009 37.374 1.00 72.19 493 ALA A CA 1
ATOM 3800 C C . ALA A 1 493 ? -46.055 -4.979 37.462 1.00 72.19 493 ALA A C 1
ATOM 3802 O O . ALA A 1 493 ? -45.851 -3.899 38.010 1.00 72.19 493 ALA A O 1
ATOM 3803 N N . ILE A 1 494 ? -47.263 -5.354 37.024 1.00 78.06 494 ILE A N 1
ATOM 3804 C CA . ILE A 1 494 ? -48.470 -4.522 37.137 1.00 78.06 494 ILE A CA 1
ATOM 3805 C C . ILE A 1 494 ? -48.780 -4.230 38.612 1.00 78.06 494 ILE A C 1
ATOM 3807 O O . ILE A 1 494 ? -48.965 -3.076 38.987 1.00 78.06 494 ILE A O 1
ATOM 3811 N N . ARG A 1 495 ? -48.730 -5.250 39.484 1.00 81.31 495 ARG A N 1
ATOM 3812 C CA . ARG A 1 495 ? -48.920 -5.057 40.931 1.00 81.31 495 ARG A CA 1
ATOM 3813 C C . ARG A 1 495 ? -47.885 -4.123 41.551 1.00 81.31 495 ARG A C 1
ATOM 3815 O O . ARG A 1 495 ? -48.266 -3.262 42.327 1.00 81.31 495 ARG A O 1
ATOM 3822 N N . ARG A 1 496 ? -46.602 -4.227 41.185 1.00 79.62 496 ARG A N 1
ATOM 3823 C CA . ARG A 1 496 ? -45.565 -3.286 41.657 1.00 79.62 496 ARG A CA 1
ATOM 3824 C C . ARG A 1 496 ? -45.802 -1.857 41.173 1.00 79.62 496 ARG A C 1
ATOM 3826 O O . ARG A 1 496 ? -45.555 -0.924 41.928 1.00 79.62 496 ARG A O 1
ATOM 3833 N N . CYS A 1 497 ? -46.279 -1.691 39.940 1.00 80.38 497 CYS A N 1
ATOM 3834 C CA . CYS A 1 497 ? -46.602 -0.379 39.386 1.00 80.38 497 CYS A CA 1
ATOM 3835 C C . CYS A 1 497 ? -47.754 0.292 40.147 1.00 80.38 497 CYS A C 1
ATOM 3837 O O . CYS A 1 497 ? -47.699 1.497 40.377 1.00 80.38 497 CYS A O 1
ATOM 3839 N N . TYR A 1 498 ? -48.754 -0.477 40.592 1.00 83.19 498 TYR A N 1
ATOM 3840 C CA . TYR A 1 498 ? -49.854 0.058 41.396 1.00 83.19 498 TYR A CA 1
ATOM 3841 C C . TYR A 1 498 ? -49.579 0.114 42.901 1.00 83.19 498 TYR A C 1
ATOM 3843 O O . TYR A 1 498 ? -50.158 0.957 43.577 1.00 83.19 498 TYR A O 1
ATOM 3851 N N . TYR A 1 499 ? -48.658 -0.704 43.418 1.00 81.44 499 TYR A N 1
ATOM 3852 C CA . TYR A 1 499 ? -48.282 -0.731 44.836 1.00 81.44 499 TYR A CA 1
ATOM 3853 C C . TYR A 1 499 ? -47.857 0.651 45.351 1.00 81.44 499 TYR A C 1
ATOM 3855 O O . TYR A 1 499 ? -48.249 1.051 46.441 1.00 81.44 499 TYR A O 1
ATOM 3863 N N . GLN A 1 500 ? -47.134 1.430 44.538 1.00 83.56 500 GLN A N 1
ATOM 3864 C CA . GLN A 1 500 ? -46.716 2.794 44.898 1.00 83.56 500 GLN A CA 1
ATOM 3865 C C . GLN A 1 500 ? -47.880 3.790 45.069 1.00 83.56 500 GLN A C 1
ATOM 3867 O O . GLN A 1 500 ? -47.672 4.881 45.593 1.00 83.56 500 GLN A O 1
ATOM 3872 N N . PHE A 1 501 ? -49.084 3.447 44.603 1.00 81.38 501 PHE A N 1
ATOM 3873 C CA . PHE A 1 501 ? -50.277 4.290 44.689 1.00 81.38 501 PHE A CA 1
ATOM 3874 C C . PHE A 1 501 ? -51.271 3.818 45.761 1.00 81.38 501 PHE A C 1
ATOM 3876 O O . PHE A 1 501 ? -52.290 4.474 45.964 1.00 81.38 501 PHE A O 1
ATOM 3883 N N . ILE A 1 502 ? -50.989 2.711 46.457 1.00 82.19 502 ILE A N 1
ATOM 3884 C CA . ILE A 1 502 ? -51.803 2.237 47.580 1.00 82.19 502 ILE A CA 1
ATOM 3885 C C . ILE A 1 502 ? -51.462 3.087 48.807 1.00 82.19 502 ILE A C 1
ATOM 3887 O O . ILE A 1 502 ? -50.358 3.012 49.341 1.00 82.19 502 ILE A O 1
ATOM 3891 N N . THR A 1 503 ? -52.407 3.920 49.240 1.00 81.94 503 THR A N 1
ATOM 3892 C CA . THR A 1 503 ? -52.240 4.803 50.408 1.00 81.94 503 THR A CA 1
ATOM 3893 C C . THR A 1 503 ? -52.797 4.213 51.702 1.00 81.94 503 THR A C 1
ATOM 3895 O O . THR A 1 503 ? -52.525 4.746 52.772 1.00 81.94 503 THR A O 1
ATOM 3898 N N . ASP A 1 504 ? -53.603 3.155 51.607 1.00 84.94 504 ASP A N 1
ATOM 3899 C CA . ASP A 1 504 ? -54.195 2.465 52.752 1.00 84.94 504 ASP A CA 1
ATOM 3900 C C . ASP A 1 504 ? -53.221 1.411 53.309 1.00 84.94 504 ASP A C 1
ATOM 3902 O O . ASP A 1 504 ? -52.697 0.579 52.567 1.00 84.94 504 ASP A O 1
ATOM 3906 N N . GLU A 1 505 ? -52.932 1.478 54.611 1.00 80.81 505 GLU A N 1
ATOM 3907 C CA . GLU A 1 505 ? -51.928 0.621 55.260 1.00 80.81 505 GLU A CA 1
ATOM 3908 C C . GLU A 1 505 ? -52.362 -0.850 55.349 1.00 80.81 505 GLU A C 1
ATOM 3910 O O . GLU A 1 505 ? -51.513 -1.738 55.250 1.00 80.81 505 GLU A O 1
ATOM 3915 N N . ASP A 1 506 ? -53.662 -1.137 55.469 1.00 78.94 506 ASP A N 1
ATOM 3916 C CA . ASP A 1 506 ? -54.155 -2.516 55.529 1.00 78.94 506 ASP A CA 1
ATOM 3917 C C . ASP A 1 506 ? -54.052 -3.192 54.153 1.00 78.94 506 ASP A C 1
ATOM 3919 O O . ASP A 1 506 ? -53.583 -4.330 54.051 1.00 78.94 506 ASP A O 1
ATOM 3923 N N . ASP A 1 507 ? -54.393 -2.470 53.081 1.00 78.00 507 ASP A N 1
ATOM 3924 C CA . ASP A 1 507 ? -54.179 -2.919 51.699 1.00 78.00 507 ASP A CA 1
ATOM 3925 C C . ASP A 1 507 ? -52.689 -3.119 51.381 1.00 78.00 507 ASP A C 1
ATOM 3927 O O . ASP A 1 507 ? -52.301 -4.106 50.746 1.00 78.00 507 ASP A O 1
ATOM 3931 N N . ARG A 1 508 ? -51.833 -2.203 51.844 1.00 81.06 508 ARG A N 1
ATOM 3932 C CA . ARG A 1 508 ? -50.383 -2.283 51.641 1.00 81.06 508 ARG A CA 1
ATOM 3933 C C . ARG A 1 508 ? -49.786 -3.497 52.350 1.00 81.06 508 ARG A C 1
ATOM 3935 O O . ARG A 1 508 ? -49.033 -4.256 51.739 1.00 81.06 508 ARG A O 1
ATOM 3942 N N . LYS A 1 509 ? -50.197 -3.744 53.596 1.00 79.50 509 LYS A N 1
ATOM 3943 C CA . LYS A 1 509 ? -49.803 -4.921 54.377 1.00 79.50 509 LYS A CA 1
ATOM 3944 C C . LYS A 1 509 ? -50.332 -6.223 53.772 1.00 79.50 509 LYS A C 1
ATOM 3946 O O . LYS A 1 509 ? -49.646 -7.243 53.820 1.00 79.50 509 LYS A O 1
ATOM 3951 N N . ALA A 1 510 ? -51.529 -6.213 53.184 1.00 78.56 510 ALA A N 1
ATOM 3952 C CA . ALA A 1 510 ? -52.065 -7.365 52.465 1.00 78.56 510 ALA A CA 1
ATOM 3953 C C . ALA A 1 510 ? -51.226 -7.705 51.220 1.00 78.56 510 ALA A C 1
ATOM 3955 O O . ALA A 1 510 ? -50.914 -8.877 51.006 1.00 78.56 510 ALA A O 1
ATOM 3956 N N . GLU A 1 511 ? -50.807 -6.707 50.436 1.00 81.81 511 GLU A N 1
ATOM 3957 C CA . GLU A 1 511 ? -49.895 -6.928 49.304 1.00 81.81 511 GLU A CA 1
ATOM 3958 C C . GLU A 1 511 ? -48.496 -7.367 49.765 1.00 81.81 511 GLU A C 1
ATOM 3960 O O . GLU A 1 511 ? -47.935 -8.298 49.186 1.00 81.81 511 GLU A O 1
ATOM 3965 N N . ASP A 1 512 ? -47.961 -6.802 50.852 1.00 79.12 512 ASP A N 1
ATOM 3966 C CA . ASP A 1 512 ? -46.683 -7.235 51.436 1.00 79.12 512 ASP A CA 1
ATOM 3967 C C . ASP A 1 512 ? -46.730 -8.691 51.910 1.00 79.12 512 ASP A C 1
ATOM 3969 O O . ASP A 1 512 ? -45.807 -9.460 51.641 1.00 79.12 512 ASP A O 1
ATOM 3973 N N . ASN A 1 513 ? -47.832 -9.122 52.529 1.00 77.44 513 ASN A N 1
ATOM 3974 C CA . ASN A 1 513 ? -48.037 -10.520 52.906 1.00 77.44 513 ASN A CA 1
ATOM 3975 C C . ASN A 1 513 ? -48.095 -11.447 51.684 1.00 77.44 513 ASN A C 1
ATOM 3977 O O . ASN A 1 513 ? -47.624 -12.579 51.759 1.00 77.44 513 ASN A O 1
ATOM 3981 N N . ILE A 1 514 ? -48.627 -10.988 50.546 1.00 78.56 514 ILE A N 1
ATOM 3982 C CA . ILE A 1 514 ? -48.599 -11.757 49.294 1.00 78.56 514 ILE A CA 1
ATOM 3983 C C . ILE A 1 514 ? -47.165 -11.842 48.751 1.00 78.56 514 ILE A C 1
ATOM 3985 O O . ILE A 1 514 ? -46.746 -12.913 48.308 1.00 78.56 514 ILE A O 1
ATOM 3989 N N . PHE A 1 515 ? -46.384 -10.760 48.825 1.00 75.62 515 PHE A N 1
ATOM 3990 C CA . PHE A 1 515 ? -44.972 -10.781 48.437 1.00 75.62 515 PHE A CA 1
ATOM 3991 C C . PHE A 1 515 ? -44.120 -11.678 49.356 1.00 75.62 515 PHE A C 1
ATOM 3993 O O . PHE A 1 515 ? -43.251 -12.389 48.851 1.00 75.62 515 PHE A O 1
ATOM 4000 N N . HIS A 1 516 ? -44.394 -11.694 50.665 1.00 66.81 516 HIS A N 1
ATOM 4001 C CA . HIS A 1 516 ? -43.672 -12.489 51.666 1.00 66.81 516 HIS A CA 1
ATOM 4002 C C . HIS A 1 516 ? -44.080 -13.971 51.696 1.00 66.81 516 HIS A C 1
ATOM 4004 O O . HIS A 1 516 ? -43.208 -14.837 51.760 1.00 66.81 516 HIS A O 1
ATOM 4010 N N . ALA A 1 517 ? -45.370 -14.299 51.564 1.00 62.94 517 ALA A N 1
ATOM 4011 C CA . ALA A 1 517 ? -45.842 -15.688 51.504 1.00 62.94 517 ALA A CA 1
ATOM 4012 C C . ALA A 1 517 ? -45.321 -16.433 50.260 1.00 62.94 517 ALA A C 1
ATOM 4014 O O . ALA A 1 517 ? -45.129 -17.647 50.290 1.00 62.94 517 ALA A O 1
ATOM 4015 N N . GLU A 1 518 ? -45.027 -15.715 49.171 1.00 62.72 518 GLU A N 1
ATOM 4016 C CA . GLU A 1 518 ? -44.345 -16.272 47.995 1.00 62.72 518 GLU A CA 1
ATOM 4017 C C . GLU A 1 518 ? -42.827 -16.477 48.204 1.00 62.72 518 GLU A C 1
ATOM 4019 O O . GLU A 1 518 ? -42.174 -17.083 47.351 1.00 62.72 518 GLU A O 1
ATOM 4024 N N . GLN A 1 519 ? -42.258 -15.980 49.309 1.00 49.59 519 GLN A N 1
ATOM 4025 C CA . GLN A 1 519 ? -40.818 -15.947 49.584 1.00 49.59 519 GLN A CA 1
ATOM 4026 C C . GLN A 1 519 ? -40.376 -16.925 50.693 1.00 49.59 519 GLN A C 1
ATOM 4028 O O . GLN A 1 519 ? -39.239 -17.390 50.654 1.00 49.59 519 GLN A O 1
ATOM 4033 N N . GLU A 1 520 ? -41.249 -17.277 51.645 1.00 45.75 520 GLU A N 1
ATOM 4034 C CA . GLU A 1 520 ? -40.911 -18.141 52.797 1.00 45.75 520 GLU A CA 1
ATOM 4035 C C . GLU A 1 520 ? -41.037 -19.656 52.550 1.00 45.75 520 GLU A C 1
ATOM 4037 O O . GLU A 1 520 ? -40.519 -20.449 53.332 1.00 45.75 520 GLU A O 1
ATOM 4042 N N . ALA A 1 521 ? -41.651 -20.096 51.451 1.00 52.03 521 ALA A N 1
ATOM 4043 C CA . ALA A 1 521 ? -41.913 -21.519 51.202 1.00 52.03 521 ALA A CA 1
ATOM 4044 C C . ALA A 1 521 ? -40.687 -22.363 50.771 1.00 52.03 521 ALA A C 1
ATOM 4046 O O . ALA A 1 521 ? -40.871 -23.505 50.357 1.00 52.03 521 ALA A O 1
ATOM 4047 N N . ASP A 1 522 ? -39.457 -21.833 50.824 1.00 49.28 522 ASP A N 1
ATOM 4048 C CA . ASP A 1 522 ? -38.331 -22.404 50.064 1.00 49.28 522 ASP A CA 1
ATOM 4049 C C . ASP A 1 522 ? -36.951 -22.333 50.752 1.00 49.28 522 ASP A C 1
ATOM 4051 O O . ASP A 1 522 ? -35.910 -22.224 50.103 1.00 49.28 522 ASP A O 1
ATOM 4055 N N . GLN A 1 523 ? -36.911 -22.377 52.087 1.00 44.56 523 GLN A N 1
ATOM 4056 C CA . GLN A 1 523 ? -35.640 -22.379 52.819 1.00 44.56 523 GLN A CA 1
ATOM 4057 C C . GLN A 1 523 ? -35.004 -23.777 52.850 1.00 44.56 523 GLN A C 1
ATOM 4059 O O . GLN A 1 523 ? -35.392 -24.658 53.615 1.00 44.56 523 GLN A O 1
ATOM 4064 N N . SER A 1 524 ? -33.985 -23.970 52.013 1.00 55.09 524 SER A N 1
ATOM 4065 C CA . SER A 1 524 ? -33.074 -25.115 52.062 1.00 55.09 524 SER A CA 1
ATOM 4066 C C . SER A 1 524 ? -32.097 -25.029 53.246 1.00 55.09 524 SER A C 1
ATOM 4068 O O . SER A 1 524 ? -31.632 -23.944 53.578 1.00 55.09 524 SER A O 1
ATOM 4070 N N . ILE A 1 525 ? -31.694 -26.179 53.797 1.00 67.81 525 ILE A N 1
ATOM 4071 C CA . ILE A 1 525 ? -30.846 -26.334 55.002 1.00 67.81 525 ILE A CA 1
ATOM 4072 C C . ILE A 1 525 ? -29.379 -25.864 54.818 1.00 67.81 525 ILE A C 1
ATOM 4074 O O . ILE A 1 525 ? -28.673 -25.664 55.801 1.00 67.81 525 ILE A O 1
ATOM 4078 N N . VAL A 1 526 ? -28.908 -25.664 53.582 1.00 79.81 526 VAL A N 1
ATOM 4079 C CA . VAL A 1 526 ? -27.527 -25.233 53.269 1.00 79.81 526 VAL A CA 1
ATOM 4080 C C . VAL A 1 526 ? -27.545 -23.788 52.781 1.00 79.81 526 VAL A C 1
ATOM 4082 O O . VAL A 1 526 ? -28.401 -23.444 51.961 1.00 79.81 526 VAL A O 1
ATOM 4085 N N . SER A 1 527 ? -26.615 -22.950 53.260 1.00 90.38 527 SER A N 1
ATOM 4086 C CA . SER A 1 527 ? -26.548 -21.552 52.820 1.00 90.38 527 SER A CA 1
ATOM 4087 C C . SER A 1 527 ? -26.242 -21.470 51.313 1.00 90.38 527 SER A C 1
ATOM 4089 O O . SER A 1 527 ? -25.501 -22.310 50.784 1.00 90.38 527 SER A O 1
ATOM 4091 N N . PRO A 1 528 ? -26.784 -20.468 50.598 1.00 91.50 528 PRO A N 1
ATOM 4092 C CA . PRO A 1 528 ? -26.489 -20.263 49.181 1.00 91.50 528 PRO A CA 1
ATOM 4093 C C . PRO A 1 528 ? -24.988 -20.129 48.882 1.00 91.50 528 PRO A C 1
ATOM 4095 O O . PRO A 1 528 ? -24.519 -20.648 47.869 1.00 91.50 528 PRO A O 1
ATOM 4098 N N . GLU A 1 529 ? -24.208 -19.484 49.763 1.00 92.12 529 GLU A N 1
ATOM 4099 C CA . GLU A 1 529 ? -22.762 -19.332 49.547 1.00 92.12 529 GLU A CA 1
ATOM 4100 C C . GLU A 1 529 ? -22.017 -20.668 49.642 1.00 92.12 529 GLU A C 1
ATOM 4102 O O . GLU A 1 529 ? -21.142 -20.953 48.822 1.00 92.12 529 GLU A O 1
ATOM 4107 N N . GLU A 1 530 ? -22.370 -21.512 50.615 1.00 93.06 530 GLU A N 1
ATOM 4108 C CA . GLU A 1 530 ? -21.739 -22.823 50.776 1.00 93.06 530 GLU A CA 1
ATOM 4109 C C . GLU A 1 530 ? -22.082 -23.754 49.602 1.00 93.06 530 GLU A C 1
ATOM 4111 O O . GLU A 1 530 ? -21.215 -24.474 49.091 1.00 93.06 530 GLU A O 1
ATOM 4116 N N . ARG A 1 531 ? -23.330 -23.709 49.114 1.00 94.44 531 ARG A N 1
ATOM 4117 C CA . ARG A 1 531 ? -23.736 -24.462 47.919 1.00 94.44 531 ARG A CA 1
ATOM 4118 C C . ARG A 1 531 ? -22.970 -23.997 46.683 1.00 94.44 531 ARG A C 1
ATOM 4120 O O . ARG A 1 531 ? -22.482 -24.838 45.926 1.00 94.44 531 ARG A O 1
ATOM 4127 N N . GLU A 1 532 ? -22.833 -22.688 46.489 1.00 95.69 532 GLU A N 1
ATOM 4128 C CA . GLU A 1 532 ? -22.086 -22.108 45.371 1.00 95.69 532 GLU A CA 1
ATOM 4129 C C . GLU A 1 532 ? -20.619 -22.542 45.377 1.00 95.69 532 GLU A C 1
ATOM 4131 O O . GLU A 1 532 ? -20.139 -23.074 44.370 1.00 95.69 532 GLU A O 1
ATOM 4136 N N . ALA A 1 533 ? -19.936 -22.410 46.517 1.00 92.25 533 ALA A N 1
ATOM 4137 C CA . ALA A 1 533 ? -18.534 -22.790 46.657 1.00 92.25 533 ALA A CA 1
ATOM 4138 C C . ALA A 1 533 ? -18.300 -24.280 46.346 1.00 92.25 533 ALA A C 1
ATOM 4140 O O . ALA A 1 533 ? -17.355 -24.635 45.633 1.00 92.25 533 ALA A O 1
ATOM 4141 N N . ASN A 1 534 ? -19.190 -25.157 46.821 1.00 93.19 534 ASN A N 1
ATOM 4142 C CA . ASN A 1 534 ? -19.102 -26.601 46.597 1.00 93.19 534 ASN A CA 1
ATOM 4143 C C . ASN A 1 534 ? -19.452 -27.015 45.159 1.00 93.19 534 ASN A C 1
ATOM 4145 O O . ASN A 1 534 ? -18.887 -27.976 44.624 1.00 93.19 534 ASN A O 1
ATOM 4149 N N . ALA A 1 535 ? -20.379 -26.303 44.518 1.00 94.75 535 ALA A N 1
ATOM 4150 C CA . ALA A 1 535 ? -20.824 -26.590 43.159 1.00 94.75 535 ALA A CA 1
ATOM 4151 C C . ALA A 1 535 ? -19.873 -26.051 42.080 1.00 94.75 535 ALA A C 1
ATOM 4153 O O . ALA A 1 535 ? -19.965 -26.478 40.919 1.00 94.75 535 ALA A O 1
ATOM 4154 N N . ARG A 1 536 ? -18.967 -25.128 42.436 1.00 94.31 536 ARG A N 1
ATOM 4155 C CA . ARG A 1 536 ? -18.108 -24.425 41.483 1.00 94.31 536 ARG A CA 1
ATOM 4156 C C . ARG A 1 536 ? -17.233 -25.390 40.667 1.00 94.31 536 ARG A C 1
ATOM 4158 O O . ARG A 1 536 ? -16.407 -26.125 41.218 1.00 94.31 536 ARG A O 1
ATOM 4165 N N . PRO A 1 537 ? -17.364 -25.407 39.326 1.00 93.88 537 PRO A N 1
ATOM 4166 C CA . PRO A 1 537 ? -16.600 -26.312 38.480 1.00 93.88 537 PRO A CA 1
ATOM 4167 C C . PRO A 1 537 ? -15.095 -26.053 38.562 1.00 93.88 537 PRO A C 1
ATOM 4169 O O . PRO A 1 537 ? -14.630 -24.937 38.333 1.00 93.88 537 PRO A O 1
ATOM 4172 N N . LYS A 1 538 ? -14.332 -27.124 38.803 1.00 90.44 538 LYS A N 1
ATOM 4173 C CA . LYS A 1 538 ? -12.856 -27.124 38.811 1.00 90.44 538 LYS A CA 1
ATOM 4174 C C . LYS A 1 538 ? -12.226 -27.304 37.423 1.00 90.44 538 LYS A C 1
ATOM 4176 O O . LYS A 1 538 ? -11.010 -27.354 37.280 1.00 90.44 538 LYS A O 1
ATOM 4181 N N . ASP A 1 539 ? -13.033 -27.475 36.378 1.00 89.44 539 ASP A N 1
ATOM 4182 C CA . ASP A 1 539 ? -12.524 -27.568 35.009 1.00 89.44 539 ASP A CA 1
ATOM 4183 C C . ASP A 1 539 ? -12.643 -26.209 34.322 1.00 89.44 539 ASP A C 1
ATOM 4185 O O . ASP A 1 539 ? -13.748 -25.755 34.024 1.00 89.44 539 ASP A O 1
ATOM 4189 N N . ALA A 1 540 ? -11.511 -25.573 34.009 1.00 88.00 540 ALA A N 1
ATOM 4190 C CA . ALA A 1 540 ? -11.521 -24.284 33.322 1.00 88.00 540 ALA A CA 1
ATOM 4191 C C . ALA A 1 540 ? -12.136 -24.360 31.915 1.00 88.00 540 ALA A C 1
ATOM 4193 O O . ALA A 1 540 ? -12.563 -23.343 31.373 1.00 88.00 540 ALA A O 1
ATOM 4194 N N . SER A 1 541 ? -12.222 -25.556 31.317 1.00 86.56 541 SER A N 1
ATOM 4195 C CA . SER A 1 541 ? -12.889 -25.730 30.027 1.00 86.56 541 SER A CA 1
ATOM 4196 C C . SER A 1 541 ? -14.384 -25.388 30.081 1.00 86.56 541 SER A C 1
ATOM 4198 O O . SER A 1 541 ? -14.940 -24.973 29.060 1.00 86.56 541 SER A O 1
ATOM 4200 N N . PHE A 1 542 ? -14.997 -25.486 31.268 1.00 92.12 542 PHE A N 1
ATOM 4201 C CA . PHE A 1 542 ? -16.388 -25.119 31.527 1.00 92.12 542 PHE A CA 1
ATOM 4202 C C . PHE A 1 542 ? -16.640 -23.620 31.301 1.00 92.12 542 PHE A C 1
ATOM 4204 O O . PHE A 1 542 ? -17.681 -23.253 30.774 1.00 92.12 542 PHE A O 1
ATOM 4211 N N . TYR A 1 543 ? -15.645 -22.773 31.574 1.00 92.00 543 TYR A N 1
ATOM 4212 C CA . TYR A 1 543 ? -15.738 -21.308 31.511 1.00 92.00 543 TYR A CA 1
ATOM 4213 C C . TYR A 1 543 ? -15.338 -20.729 30.143 1.00 92.00 543 TYR A C 1
ATOM 4215 O O . TYR A 1 543 ? -15.204 -19.523 29.980 1.00 92.00 543 TYR A O 1
ATOM 4223 N N . LYS A 1 544 ? -15.125 -21.570 29.119 1.00 86.50 544 LYS A N 1
ATOM 4224 C CA . LYS A 1 544 ? -14.776 -21.105 27.756 1.00 86.50 544 LYS A CA 1
ATOM 4225 C C . LYS A 1 544 ? -15.882 -20.307 27.069 1.00 86.50 544 LYS A C 1
ATOM 4227 O O . LYS A 1 544 ? -15.649 -19.729 26.009 1.00 86.50 544 LYS A O 1
ATOM 4232 N N . LYS A 1 545 ? -17.100 -20.400 27.585 1.00 93.06 545 LYS A N 1
ATOM 4233 C CA . LYS A 1 545 ? -18.285 -19.717 27.085 1.00 93.06 545 LYS A CA 1
ATOM 4234 C C . LYS A 1 545 ? -18.954 -19.050 28.267 1.00 93.06 545 LYS A C 1
ATOM 4236 O O . LYS A 1 545 ? -18.843 -19.554 29.380 1.00 93.06 545 LYS A O 1
ATOM 4241 N N . GLN A 1 546 ? -19.675 -17.973 27.983 1.00 93.19 546 GLN A N 1
ATOM 4242 C CA . GLN A 1 546 ? -20.556 -17.364 28.961 1.00 93.19 546 GLN A CA 1
ATOM 4243 C C . GLN A 1 546 ? -21.541 -18.423 29.463 1.00 93.19 546 GLN A C 1
ATOM 4245 O O . GLN A 1 546 ? -22.224 -19.076 28.668 1.00 93.19 546 GLN A O 1
ATOM 4250 N N . LEU A 1 547 ? -21.540 -18.630 30.774 1.00 95.88 547 LEU A N 1
ATOM 4251 C CA . LEU A 1 547 ? -22.380 -19.607 31.443 1.00 95.88 547 LEU A CA 1
ATOM 4252 C C . LEU A 1 547 ? -23.816 -19.098 31.453 1.00 95.88 547 LEU A C 1
ATOM 4254 O O . LEU A 1 547 ? -24.066 -17.933 31.770 1.00 95.88 547 LEU A O 1
ATOM 4258 N N . THR A 1 548 ? -24.748 -19.973 31.089 1.00 97.31 548 THR A N 1
ATOM 4259 C CA . THR A 1 548 ? -26.184 -19.687 31.136 1.00 97.31 548 THR A CA 1
ATOM 4260 C C . THR A 1 548 ? -26.773 -20.112 32.476 1.00 97.31 548 THR A C 1
ATOM 4262 O O . THR A 1 548 ? -26.206 -20.964 33.158 1.00 97.31 548 THR A O 1
ATOM 4265 N N . ASP A 1 549 ? -27.951 -19.592 32.830 1.00 97.62 549 ASP A N 1
ATOM 4266 C CA . ASP A 1 549 ? -28.680 -20.011 34.040 1.00 97.62 549 ASP A CA 1
ATOM 4267 C C . ASP A 1 549 ? -28.838 -21.539 34.107 1.00 97.62 549 ASP A C 1
ATOM 4269 O O . ASP A 1 549 ? -28.702 -22.154 35.161 1.00 97.62 549 ASP A O 1
ATOM 4273 N N . TRP A 1 550 ? -29.058 -22.173 32.954 1.00 97.19 550 TRP A N 1
ATOM 4274 C CA . TRP A 1 550 ? -29.147 -23.624 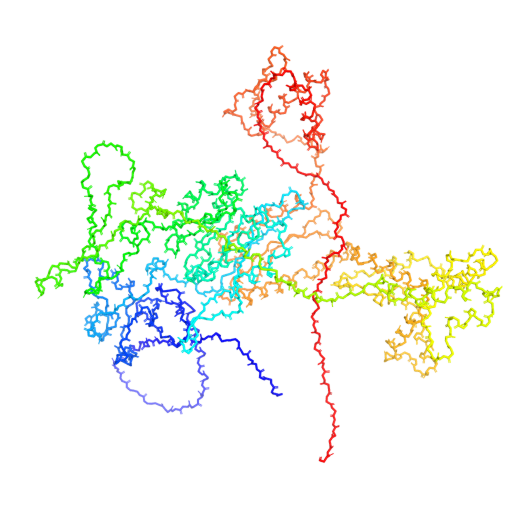32.838 1.00 97.19 550 TRP A CA 1
ATOM 4275 C C . TRP A 1 550 ? -27.844 -24.337 33.225 1.00 97.19 550 TRP A C 1
ATOM 4277 O O . TRP A 1 550 ? -27.880 -25.309 33.979 1.00 97.19 550 TRP A O 1
ATOM 4287 N N . ASP A 1 551 ? -26.692 -23.861 32.741 1.00 96.56 551 ASP A N 1
ATOM 4288 C CA . ASP A 1 551 ? -25.389 -24.476 33.030 1.00 96.56 551 ASP A CA 1
ATOM 4289 C C . ASP A 1 551 ? -25.053 -24.402 34.526 1.00 96.56 551 ASP A C 1
ATOM 4291 O O . ASP A 1 551 ? -24.484 -25.339 35.091 1.00 96.56 551 ASP A O 1
ATOM 4295 N N . ILE A 1 552 ? -25.435 -23.293 35.162 1.00 97.44 552 ILE A N 1
ATOM 4296 C CA . ILE A 1 552 ? -25.225 -23.028 36.586 1.00 97.44 552 ILE A CA 1
ATOM 4297 C C . ILE A 1 552 ? -26.180 -23.863 37.443 1.00 97.44 552 ILE A C 1
ATOM 4299 O O . ILE A 1 552 ? -25.735 -24.533 38.376 1.00 97.44 552 ILE A O 1
ATOM 4303 N N . ALA A 1 553 ? -27.467 -23.920 37.089 1.00 97.06 553 ALA A N 1
ATOM 4304 C CA . ALA A 1 553 ? -28.461 -24.728 37.796 1.00 97.06 553 ALA A CA 1
ATOM 4305 C C . ALA A 1 553 ? -28.093 -26.220 37.810 1.00 97.06 553 ALA A C 1
ATOM 4307 O O . ALA A 1 553 ? -28.188 -26.872 38.849 1.00 97.06 553 ALA A O 1
ATOM 4308 N N . GLN A 1 554 ? -27.564 -26.743 36.695 1.00 96.62 554 GLN A N 1
ATOM 4309 C CA . GLN A 1 554 ? -27.059 -28.120 36.614 1.00 96.62 554 GLN A CA 1
ATOM 4310 C C . GLN A 1 554 ? -25.922 -28.429 37.599 1.00 96.62 554 GLN A C 1
ATOM 4312 O O . GLN A 1 554 ? -25.647 -29.603 37.867 1.00 96.62 554 GLN A O 1
ATOM 4317 N N . LYS A 1 555 ? -25.214 -27.405 38.088 1.00 96.50 555 LYS A N 1
ATOM 4318 C CA . LYS A 1 555 ? -24.125 -27.543 39.059 1.00 96.50 555 LYS A CA 1
ATOM 4319 C C . LYS A 1 555 ? -24.612 -27.325 40.479 1.00 96.50 555 LYS A C 1
ATOM 4321 O O . LYS A 1 555 ? -24.390 -28.209 41.301 1.00 96.50 555 LYS A O 1
ATOM 4326 N N . LEU A 1 556 ? -25.287 -26.204 40.734 1.00 96.25 556 LEU A N 1
ATOM 4327 C CA . LEU A 1 556 ? -25.800 -25.848 42.059 1.00 96.25 556 LEU A CA 1
ATOM 4328 C C . LEU A 1 556 ? -26.778 -26.897 42.587 1.00 96.25 556 LEU A C 1
ATOM 4330 O O . LEU A 1 556 ? -26.628 -27.380 43.704 1.00 96.25 556 LEU A O 1
ATOM 4334 N N . PHE A 1 557 ? -27.730 -27.312 41.754 1.00 96.56 557 PHE A N 1
ATOM 4335 C CA . PHE A 1 557 ? -28.879 -28.111 42.177 1.00 96.56 557 PHE A CA 1
ATOM 4336 C C . PHE A 1 557 ? -28.848 -29.529 41.614 1.00 96.56 557 PHE A C 1
ATOM 4338 O O . PHE A 1 557 ? -29.877 -30.161 41.379 1.00 96.56 557 PHE A O 1
ATOM 4345 N N . LYS A 1 558 ? -27.643 -30.068 41.393 1.00 96.00 558 LYS A N 1
ATOM 4346 C CA . LYS A 1 558 ? -27.470 -31.398 40.799 1.00 96.00 558 LYS A CA 1
ATOM 4347 C C . LYS A 1 558 ? -28.223 -32.488 41.569 1.00 96.00 558 LYS A C 1
ATOM 4349 O O . LYS A 1 558 ? -28.828 -33.353 40.946 1.00 96.00 558 LYS A O 1
ATOM 4354 N N . GLN A 1 559 ? -28.178 -32.457 42.903 1.00 95.50 559 GLN A N 1
ATOM 4355 C CA . GLN A 1 559 ? -28.851 -33.461 43.734 1.00 95.50 559 GLN A CA 1
ATOM 4356 C C . GLN A 1 559 ? -30.377 -33.366 43.622 1.00 95.50 559 GLN A C 1
ATOM 4358 O O . GLN A 1 559 ? -31.033 -34.388 43.454 1.00 95.50 559 GLN A O 1
ATOM 4363 N N . GLU A 1 560 ? -30.933 -32.156 43.650 1.00 96.00 560 GLU A N 1
ATOM 4364 C CA . GLU A 1 560 ? -32.375 -31.914 43.514 1.00 96.00 560 GLU A CA 1
ATOM 4365 C C . GLU A 1 560 ? -32.879 -32.330 42.130 1.00 96.00 560 GLU A C 1
ATOM 4367 O O . GLU A 1 560 ? -33.872 -33.045 42.021 1.00 96.00 560 GLU A O 1
ATOM 4372 N N . MET A 1 561 ? -32.135 -31.980 41.077 1.00 96.25 561 MET A N 1
ATOM 4373 C CA . MET A 1 561 ? -32.412 -32.432 39.715 1.00 96.25 561 MET A CA 1
ATOM 4374 C C . MET A 1 561 ? -32.353 -33.957 39.573 1.00 96.25 561 MET A C 1
ATOM 4376 O O . MET A 1 561 ? -33.207 -34.541 38.909 1.00 96.25 561 MET A O 1
ATOM 4380 N N . ASP A 1 562 ? -31.348 -34.608 40.167 1.00 95.75 562 ASP A N 1
ATOM 4381 C CA . ASP A 1 562 ? -31.199 -36.066 40.116 1.00 95.75 562 ASP A CA 1
ATOM 4382 C C . ASP A 1 562 ? -32.297 -36.776 40.938 1.00 95.75 562 ASP A C 1
ATOM 4384 O O . ASP A 1 562 ? -32.737 -37.859 40.554 1.00 95.75 562 ASP A O 1
ATOM 4388 N N . ASN A 1 563 ? -32.773 -36.179 42.037 1.00 95.94 563 ASN A N 1
ATOM 4389 C CA . ASN A 1 563 ? -33.903 -36.696 42.816 1.00 95.94 563 ASN A CA 1
ATOM 4390 C C . ASN A 1 563 ? -35.224 -36.547 42.052 1.00 95.94 563 ASN A C 1
ATOM 4392 O O . ASN A 1 563 ? -35.957 -37.524 41.921 1.00 95.94 563 ASN A O 1
ATOM 4396 N N . TYR A 1 564 ? -35.470 -35.379 41.455 1.00 96.69 564 TYR A N 1
ATOM 4397 C CA . TYR A 1 564 ? -36.634 -35.144 40.600 1.00 96.69 564 TYR A CA 1
ATOM 4398 C C . TYR A 1 564 ? -36.682 -36.118 39.414 1.00 96.69 564 TYR A C 1
ATOM 4400 O O . TYR A 1 564 ? -37.720 -36.711 39.127 1.00 96.69 564 TYR A O 1
ATOM 4408 N N . ASP A 1 565 ? -35.545 -36.347 38.745 1.00 97.00 565 ASP A N 1
ATOM 4409 C CA . ASP A 1 565 ? -35.453 -37.320 37.651 1.00 97.00 565 ASP A CA 1
ATOM 4410 C C . ASP A 1 565 ? -35.788 -38.747 38.113 1.00 97.00 565 ASP A C 1
ATOM 4412 O O . ASP A 1 565 ? -36.504 -39.460 37.410 1.00 97.00 565 ASP A O 1
ATOM 4416 N N . LYS A 1 566 ? -35.316 -39.163 39.298 1.00 96.62 566 LYS A N 1
ATOM 4417 C CA . LYS A 1 566 ? -35.646 -40.478 39.874 1.00 96.62 566 LYS A CA 1
ATOM 4418 C C . LYS A 1 566 ? -37.139 -40.613 40.168 1.00 96.62 566 LYS A C 1
ATOM 4420 O O . LYS A 1 566 ? -37.716 -41.642 39.825 1.00 96.62 566 LYS A O 1
ATOM 4425 N N . GLU A 1 567 ? -37.757 -39.598 40.766 1.00 96.56 567 GLU A N 1
ATOM 4426 C CA . GLU A 1 567 ? -39.189 -39.599 41.084 1.00 96.56 567 GLU A CA 1
ATOM 4427 C C . GLU A 1 567 ? -40.054 -39.663 39.819 1.00 96.56 567 GLU A C 1
ATOM 4429 O O . GLU A 1 567 ? -40.965 -40.487 39.730 1.00 96.56 567 GLU A O 1
ATOM 4434 N N . GLU A 1 568 ? -39.748 -38.853 38.802 1.00 97.00 568 GLU A N 1
ATOM 4435 C CA . GLU A 1 568 ? -40.484 -38.868 37.531 1.00 97.00 568 GLU A CA 1
ATOM 4436 C C . GLU A 1 568 ? -40.287 -40.186 36.767 1.00 97.00 568 GLU A C 1
ATOM 4438 O O . GLU A 1 568 ? -41.243 -40.755 36.235 1.00 97.00 568 GLU A O 1
ATOM 4443 N N . GLN A 1 569 ? -39.074 -40.748 36.768 1.00 96.31 569 GLN A N 1
ATOM 4444 C CA . GLN A 1 569 ? -38.830 -42.071 36.184 1.00 96.31 569 GLN A CA 1
ATOM 4445 C C . GLN A 1 569 ? -39.572 -43.186 36.923 1.00 96.31 569 GLN A C 1
ATOM 4447 O O . GLN A 1 569 ? -40.055 -44.122 36.281 1.00 96.31 569 GLN A O 1
ATOM 4452 N N . GLN A 1 570 ? -39.692 -43.089 38.249 1.00 96.62 570 GLN A N 1
ATOM 4453 C CA . GLN A 1 570 ? -40.466 -44.032 39.050 1.00 96.62 570 GLN A CA 1
ATOM 4454 C C . GLN A 1 570 ? -41.961 -43.944 38.716 1.00 96.62 570 GLN A C 1
ATOM 4456 O O . GLN A 1 570 ? -42.589 -44.983 38.514 1.00 96.62 570 GLN A O 1
ATOM 4461 N N . LYS A 1 571 ? -42.516 -42.732 38.561 1.00 96.56 571 LYS A N 1
ATOM 4462 C CA . LYS A 1 571 ? -43.909 -42.521 38.115 1.00 96.56 571 LYS A CA 1
ATOM 4463 C C . LYS A 1 571 ? -44.172 -43.106 36.728 1.00 96.56 571 LYS A C 1
ATOM 4465 O O . LYS A 1 571 ? -45.247 -43.643 36.481 1.00 96.56 571 LYS A O 1
ATOM 4470 N N . MET A 1 572 ? -43.191 -43.027 35.831 1.00 95.38 572 MET A N 1
ATOM 4471 C CA . MET A 1 572 ? -43.282 -43.584 34.479 1.00 95.38 572 MET A CA 1
ATOM 4472 C C . MET A 1 572 ? -42.956 -45.088 34.395 1.00 95.38 572 MET A C 1
ATOM 4474 O O . MET A 1 572 ? -43.055 -45.663 33.313 1.00 95.38 572 MET A O 1
ATOM 4478 N N . GLY A 1 573 ? -42.541 -45.732 35.493 1.00 96.19 573 GLY A N 1
ATOM 4479 C CA . GLY A 1 573 ? -42.145 -47.145 35.497 1.00 96.19 573 GLY A CA 1
ATOM 4480 C C . GLY A 1 573 ? -40.878 -47.451 34.683 1.00 96.19 573 GLY A C 1
ATOM 4481 O O . GLY A 1 573 ? -40.695 -48.582 34.241 1.00 96.19 573 GLY A O 1
ATOM 4482 N N . VAL A 1 574 ? -40.002 -46.460 34.466 1.00 95.19 574 VAL A N 1
ATOM 4483 C CA . VAL A 1 574 ? -38.766 -46.582 33.663 1.00 95.19 574 VAL A CA 1
ATOM 4484 C C . VAL A 1 574 ? -37.518 -46.181 34.466 1.00 95.19 574 VAL A C 1
ATOM 4486 O O . VAL A 1 574 ? -36.843 -45.204 34.121 1.00 95.19 574 VAL A O 1
ATOM 4489 N N . PRO A 1 575 ? -37.178 -46.915 35.542 1.00 91.69 575 PRO A N 1
ATOM 4490 C CA . PRO A 1 575 ? -36.055 -46.562 36.403 1.00 91.69 575 PRO A CA 1
ATOM 4491 C C . PRO A 1 575 ? -34.726 -46.549 35.632 1.00 91.69 575 PRO A C 1
ATOM 4493 O O . PRO A 1 575 ? -34.429 -47.446 34.844 1.00 91.69 575 PRO A O 1
ATOM 4496 N N . HIS A 1 576 ? -33.911 -45.526 35.887 1.00 90.94 576 HIS A N 1
ATOM 4497 C CA . HIS A 1 576 ? -32.574 -45.305 35.321 1.00 90.94 576 HIS A CA 1
ATOM 4498 C C . HIS A 1 576 ? -32.510 -45.080 33.799 1.00 90.94 576 HIS A C 1
ATOM 4500 O O . HIS A 1 576 ? -31.458 -45.264 33.178 1.00 90.94 576 HIS A O 1
ATOM 4506 N N . SER A 1 577 ? -33.601 -44.635 33.172 1.00 93.69 577 SER A N 1
ATOM 4507 C CA . SER A 1 577 ? -33.611 -44.375 31.731 1.00 93.69 577 SER A CA 1
ATOM 4508 C C . SER A 1 577 ? -32.934 -43.047 31.363 1.00 93.69 577 SER A C 1
ATOM 4510 O O . SER A 1 577 ? -33.501 -41.962 31.492 1.00 93.69 577 SER A O 1
ATOM 4512 N N . ILE A 1 578 ? -31.730 -43.127 30.781 1.00 93.81 578 ILE A N 1
ATOM 4513 C CA . ILE A 1 578 ? -30.955 -41.961 30.302 1.00 93.81 578 ILE A CA 1
ATOM 4514 C C . ILE A 1 578 ? -31.754 -41.103 29.306 1.00 93.81 578 ILE A C 1
ATOM 4516 O O . ILE A 1 578 ? -31.568 -39.887 29.246 1.00 93.81 578 ILE A O 1
ATOM 4520 N N . LYS A 1 579 ? -32.662 -41.721 28.537 1.00 94.94 579 LYS A N 1
ATOM 4521 C CA . LYS A 1 579 ? -33.461 -41.045 27.505 1.00 94.94 579 LYS A CA 1
ATOM 4522 C C . LYS A 1 579 ? -34.325 -39.913 28.076 1.00 94.94 579 LYS A C 1
ATOM 4524 O O . LYS A 1 579 ? -34.520 -38.913 27.389 1.00 94.94 579 LYS A O 1
ATOM 4529 N N . HIS A 1 580 ? -34.817 -40.052 29.308 1.00 94.12 580 HIS A N 1
ATOM 4530 C CA . HIS A 1 580 ? -35.747 -39.092 29.914 1.00 94.12 580 HIS A CA 1
ATOM 4531 C C . HIS A 1 580 ? -35.052 -38.012 30.752 1.00 94.12 580 HIS A C 1
ATOM 4533 O O . HIS A 1 580 ? -35.588 -36.913 30.898 1.00 94.12 580 HIS A O 1
ATOM 4539 N N . ARG A 1 581 ? -33.812 -38.261 31.191 1.00 95.12 581 ARG A N 1
ATOM 4540 C CA . ARG A 1 581 ? -33.071 -37.383 32.108 1.00 95.12 581 ARG A CA 1
ATOM 4541 C C . ARG A 1 581 ? -32.976 -35.929 31.650 1.00 95.12 581 ARG A C 1
ATOM 4543 O O . ARG A 1 581 ? -33.166 -35.015 32.443 1.00 95.12 581 ARG A O 1
ATOM 4550 N N . THR A 1 582 ? -32.699 -35.673 30.369 1.00 94.38 582 THR A N 1
ATOM 4551 C CA . THR A 1 582 ? -32.615 -34.289 29.856 1.00 94.38 582 THR A CA 1
ATOM 4552 C C . THR A 1 582 ? -33.978 -33.592 29.821 1.00 94.38 582 THR A C 1
ATOM 4554 O O . THR A 1 582 ? -34.041 -32.377 30.007 1.00 94.38 582 THR A O 1
ATOM 4557 N N . GLY A 1 583 ? -35.059 -34.342 29.589 1.00 96.50 583 GLY A N 1
ATOM 4558 C CA . GLY A 1 583 ? -36.425 -33.820 29.621 1.00 96.50 583 GLY A CA 1
ATOM 4559 C C . GLY A 1 583 ? -36.833 -33.424 31.037 1.00 96.50 583 GLY A C 1
ATOM 4560 O O . GLY A 1 583 ? -37.214 -32.277 31.255 1.00 96.50 583 GLY A O 1
ATOM 4561 N N . HIS A 1 584 ? -36.642 -34.328 32.001 1.00 97.44 584 HIS A N 1
ATOM 4562 C CA . HIS A 1 584 ? -36.961 -34.079 33.410 1.00 97.44 584 HIS A CA 1
ATOM 4563 C C . HIS A 1 584 ? -36.119 -32.945 33.996 1.00 97.44 584 HIS A C 1
ATOM 4565 O O . HIS A 1 584 ? -36.654 -32.050 34.637 1.00 97.44 584 HIS A O 1
ATOM 4571 N N . ALA A 1 585 ? -34.823 -32.902 33.679 1.00 96.06 585 ALA A N 1
ATOM 4572 C CA . ALA A 1 585 ? -33.949 -31.800 34.062 1.00 96.06 585 ALA A CA 1
ATOM 4573 C C . ALA A 1 585 ? -34.484 -30.432 33.588 1.00 96.06 585 ALA A C 1
ATOM 4575 O O . ALA A 1 585 ? -34.445 -29.455 34.332 1.00 96.06 585 ALA A O 1
ATOM 4576 N N . ARG A 1 586 ? -34.998 -30.348 32.349 1.00 96.56 586 ARG A N 1
ATOM 4577 C CA . ARG A 1 586 ? -35.584 -29.110 31.799 1.00 96.56 586 ARG A CA 1
ATOM 4578 C C . ARG A 1 586 ? -36.903 -28.754 32.461 1.00 96.56 586 ARG A C 1
ATOM 4580 O O . ARG A 1 586 ? -37.158 -27.579 32.701 1.00 96.56 586 ARG A O 1
ATOM 4587 N N . GLN A 1 587 ? -37.726 -29.757 32.735 1.00 96.56 587 GLN A N 1
ATOM 4588 C CA . GLN A 1 587 ? -38.983 -29.570 33.442 1.00 96.56 587 GLN A CA 1
ATOM 4589 C C . GLN A 1 587 ? -38.733 -29.019 34.849 1.00 96.56 587 GLN A C 1
ATOM 4591 O O . GLN A 1 587 ? -39.308 -27.987 35.186 1.00 96.56 587 GLN A O 1
ATOM 4596 N N . TRP A 1 588 ? -37.790 -29.614 35.587 1.00 97.38 588 TRP A N 1
ATOM 4597 C CA . TRP A 1 588 ? -37.356 -29.143 36.901 1.00 97.38 588 TRP A CA 1
ATOM 4598 C C . TRP A 1 588 ? -36.846 -27.696 36.861 1.00 97.38 588 TRP A C 1
ATOM 4600 O O . TRP A 1 588 ? -37.286 -26.853 37.637 1.00 97.38 588 TRP A O 1
ATOM 4610 N N . PHE A 1 589 ? -35.975 -27.370 35.900 1.00 97.12 589 PHE A N 1
ATOM 4611 C CA . PHE A 1 589 ? -35.439 -26.013 35.749 1.00 97.12 589 PHE A CA 1
ATOM 4612 C C . PHE A 1 589 ? -36.536 -24.973 35.493 1.00 97.12 589 PHE A C 1
ATOM 4614 O O . PHE A 1 589 ? -36.521 -23.878 36.054 1.00 97.12 589 PHE A O 1
ATOM 4621 N N . ASN A 1 590 ? -37.531 -25.322 34.676 1.00 95.44 590 ASN A N 1
ATOM 4622 C CA . ASN A 1 590 ? -38.670 -24.444 34.425 1.00 95.44 590 ASN A CA 1
ATOM 4623 C C . ASN A 1 590 ? -39.545 -24.268 35.678 1.00 95.44 590 ASN A C 1
ATOM 4625 O O . ASN A 1 590 ? -40.089 -23.178 35.884 1.00 95.44 590 ASN A O 1
ATOM 4629 N N . SER A 1 591 ? -39.633 -25.299 36.526 1.00 94.88 591 SER A N 1
ATOM 4630 C CA . SER A 1 591 ? -40.341 -25.266 37.810 1.00 94.88 591 SER A CA 1
ATOM 4631 C C . SER A 1 591 ? -39.528 -24.703 38.981 1.00 94.88 591 SER A C 1
ATOM 4633 O O . SER A 1 591 ? -40.079 -24.632 40.075 1.00 94.88 591 SER A O 1
ATOM 4635 N N . MET A 1 592 ? -38.273 -24.272 38.780 1.00 95.38 592 MET A N 1
ATOM 4636 C CA . MET A 1 592 ? -37.480 -23.650 39.849 1.00 95.38 592 MET A CA 1
ATOM 4637 C C . MET A 1 592 ? -38.212 -22.457 40.456 1.00 95.38 592 MET A C 1
ATOM 4639 O O . MET A 1 592 ? -38.824 -21.634 39.746 1.00 95.38 592 MET A O 1
ATOM 4643 N N . THR A 1 593 ? -38.082 -22.343 41.769 1.00 94.69 593 THR A N 1
ATOM 4644 C CA . THR A 1 593 ? -38.640 -21.241 42.541 1.00 94.69 593 THR A CA 1
ATOM 4645 C C . THR A 1 593 ? -37.935 -19.925 42.216 1.00 94.69 593 THR A C 1
ATOM 4647 O O . THR A 1 593 ? -36.911 -19.867 41.525 1.00 94.69 593 THR A O 1
ATOM 4650 N N . PHE A 1 594 ? -38.498 -18.819 42.702 1.00 90.50 594 PHE A N 1
ATOM 4651 C CA . PHE A 1 594 ? -37.869 -17.512 42.530 1.00 90.50 594 PHE A CA 1
ATOM 4652 C C . PHE A 1 594 ? -36.541 -17.403 43.298 1.00 90.50 594 PHE A C 1
ATOM 4654 O O . PHE A 1 594 ? -35.595 -16.819 42.772 1.00 90.50 594 PHE A O 1
ATOM 4661 N N . GLY A 1 595 ? -36.458 -17.994 44.498 1.00 92.81 595 GLY A N 1
ATOM 4662 C CA . GLY A 1 595 ? -35.236 -18.033 45.305 1.00 92.81 595 GLY A CA 1
ATOM 4663 C C . GLY A 1 595 ? -34.107 -18.770 44.587 1.00 92.81 595 GLY A C 1
ATOM 4664 O O . GLY A 1 595 ? -33.050 -18.185 44.356 1.00 92.81 595 GLY A O 1
ATOM 4665 N N . GLN A 1 596 ? -34.381 -19.987 44.107 1.00 95.19 596 GLN A N 1
ATOM 4666 C CA . GLN A 1 596 ? -33.427 -20.775 43.322 1.00 95.19 596 GLN A CA 1
ATOM 4667 C C . GLN A 1 596 ? -32.984 -20.033 42.055 1.00 95.19 596 GLN A C 1
ATOM 4669 O O . GLN A 1 596 ? -31.793 -19.952 41.771 1.00 95.19 596 GLN A O 1
ATOM 4674 N N . LYS A 1 597 ? -33.915 -19.422 41.306 1.00 95.88 597 LYS A N 1
ATOM 4675 C CA . LYS A 1 597 ? -33.578 -18.627 40.108 1.00 95.88 597 LYS A CA 1
ATOM 4676 C C . LYS A 1 597 ? -32.648 -17.457 40.426 1.00 95.88 597 LYS A C 1
ATOM 4678 O O . LYS A 1 597 ? -31.727 -17.195 39.656 1.00 95.88 597 LYS A O 1
ATOM 4683 N N . LYS A 1 598 ? -32.865 -16.770 41.551 1.00 95.25 598 LYS A N 1
ATOM 4684 C CA . LYS A 1 598 ? -31.999 -15.673 41.999 1.00 95.25 598 LYS A CA 1
ATOM 4685 C C . LYS A 1 598 ? -30.601 -16.177 42.368 1.00 95.25 598 LYS A C 1
ATOM 4687 O O . LYS A 1 598 ? -29.626 -15.556 41.961 1.00 95.25 598 LYS A O 1
ATOM 4692 N N . GLU A 1 599 ? -30.501 -17.307 43.065 1.00 96.75 599 GLU A N 1
ATOM 4693 C CA . GLU A 1 599 ? -29.220 -17.939 43.411 1.00 96.75 599 GLU A CA 1
ATOM 4694 C C . GLU A 1 599 ? -28.445 -18.379 42.159 1.00 96.75 599 GLU A C 1
ATOM 4696 O O . GLU A 1 599 ? -27.262 -18.071 42.019 1.00 96.75 599 GLU A O 1
ATOM 4701 N N . VAL A 1 600 ? -29.131 -19.005 41.193 1.00 97.38 600 VAL A N 1
ATOM 4702 C CA . VAL A 1 600 ? -28.568 -19.343 39.875 1.00 97.38 600 VAL A CA 1
ATOM 4703 C C . VAL A 1 600 ? -28.023 -18.099 39.181 1.00 97.38 600 VAL A C 1
ATOM 4705 O O . VAL A 1 600 ? -26.910 -18.131 38.661 1.00 97.38 600 VAL A O 1
ATOM 4708 N N . GLN A 1 601 ? -28.783 -17.003 39.172 1.00 96.94 601 GLN A N 1
ATOM 4709 C CA . GLN A 1 601 ? -28.372 -15.763 38.523 1.00 96.94 601 GLN A CA 1
ATOM 4710 C C . GLN A 1 601 ? -27.150 -15.132 39.210 1.00 96.94 601 GLN A C 1
ATOM 4712 O O . GLN A 1 601 ? -26.210 -14.727 38.532 1.00 96.94 601 GLN A O 1
ATOM 4717 N N . GLN A 1 602 ? -27.125 -15.099 40.543 1.00 96.75 602 GLN A N 1
ATOM 4718 C CA . GLN A 1 602 ? -25.993 -14.571 41.310 1.00 96.75 602 GLN A CA 1
ATOM 4719 C C . GLN A 1 602 ? -24.723 -15.400 41.089 1.00 96.75 602 GLN A C 1
ATOM 4721 O O . GLN A 1 602 ? -23.663 -14.841 40.809 1.00 96.75 602 GLN A O 1
ATOM 4726 N N . ALA A 1 603 ? -24.829 -16.730 41.142 1.00 96.81 603 ALA A N 1
ATOM 4727 C CA . ALA A 1 603 ? -23.710 -17.619 40.849 1.00 96.81 603 ALA A CA 1
ATOM 4728 C C . ALA A 1 603 ? -23.262 -17.509 39.385 1.00 96.81 603 ALA A C 1
ATOM 4730 O O . ALA A 1 603 ? -22.066 -17.539 39.114 1.00 96.81 603 ALA A O 1
ATOM 4731 N N . ARG A 1 604 ? -24.191 -17.329 38.435 1.00 97.06 604 ARG A N 1
ATOM 4732 C CA . ARG A 1 604 ? -23.868 -17.081 37.023 1.00 97.06 604 ARG A CA 1
ATOM 4733 C C . ARG A 1 604 ? -23.011 -15.836 36.870 1.00 97.06 604 ARG A C 1
ATOM 4735 O O . ARG A 1 604 ? -21.981 -15.893 36.201 1.00 97.06 604 ARG A O 1
ATOM 4742 N N . ASP A 1 605 ? -23.468 -14.724 37.432 1.00 96.00 605 ASP A N 1
ATOM 4743 C CA . ASP A 1 605 ? -22.802 -13.435 37.284 1.00 96.00 605 ASP A CA 1
ATOM 4744 C C . ASP A 1 605 ? -21.409 -13.506 37.933 1.00 96.00 605 ASP A C 1
ATOM 4746 O O . ASP A 1 605 ? -20.416 -13.245 37.255 1.00 96.00 605 ASP A O 1
ATOM 4750 N N . LYS A 1 606 ? -21.316 -14.060 39.151 1.00 95.75 606 LYS A N 1
ATOM 4751 C CA . LYS A 1 606 ? -20.047 -14.316 39.852 1.00 95.75 606 LYS A CA 1
ATOM 4752 C C . LYS A 1 606 ? -19.096 -15.232 39.071 1.00 95.75 606 LYS A C 1
ATOM 4754 O O . LYS A 1 606 ? -17.919 -14.925 38.920 1.00 95.75 606 LYS A O 1
ATOM 4759 N N . TRP A 1 607 ? -19.571 -16.367 38.551 1.00 96.06 607 TRP A N 1
ATOM 4760 C CA . TRP A 1 607 ? -18.724 -17.332 37.832 1.00 96.06 607 TRP A CA 1
ATOM 4761 C C . TRP A 1 607 ? -18.281 -16.826 36.459 1.00 96.06 607 TRP A C 1
ATOM 4763 O O . TRP A 1 607 ? -17.201 -17.199 36.001 1.00 96.06 607 TRP A O 1
ATOM 4773 N N . ASN A 1 608 ? -19.095 -16.006 35.792 1.00 94.44 608 ASN A N 1
ATOM 4774 C CA . ASN A 1 608 ? -18.712 -15.358 34.539 1.00 94.44 608 ASN A CA 1
ATOM 4775 C C . ASN A 1 608 ? -17.717 -14.214 34.767 1.00 94.44 608 ASN A C 1
ATOM 4777 O O . ASN A 1 608 ? -16.834 -14.030 33.932 1.00 94.44 608 ASN A O 1
ATOM 4781 N N . GLU A 1 609 ? -17.846 -13.477 35.871 1.00 93.88 609 GLU A N 1
ATOM 4782 C CA . GLU A 1 609 ? -16.941 -12.386 36.240 1.00 93.88 609 GLU A CA 1
ATOM 4783 C C . GLU A 1 609 ? -15.579 -12.908 36.718 1.00 93.88 609 GLU A C 1
ATOM 4785 O O . GLU A 1 609 ? -14.543 -12.552 36.161 1.00 93.88 609 GLU A O 1
ATOM 4790 N N . GLU A 1 610 ? -15.565 -13.810 37.700 1.00 93.00 610 GLU A N 1
ATOM 4791 C CA . GLU A 1 610 ? -14.324 -14.348 38.270 1.00 93.00 610 GLU A CA 1
ATOM 4792 C C . GLU A 1 610 ? -13.666 -15.419 37.379 1.00 93.00 610 GLU A C 1
ATOM 4794 O O . GLU A 1 610 ? -12.468 -15.698 37.480 1.00 93.00 610 GLU A O 1
ATOM 4799 N N . GLY A 1 611 ? -14.453 -16.074 36.521 1.00 92.94 611 GLY A N 1
ATOM 4800 C CA . GLY A 1 611 ? -14.006 -17.190 35.696 1.00 92.94 611 GLY A CA 1
ATOM 4801 C C . GLY A 1 611 ? -13.642 -18.446 36.499 1.00 92.94 611 GLY A C 1
ATOM 4802 O O . GLY A 1 611 ? -14.100 -18.691 37.622 1.00 92.94 611 GLY A O 1
ATOM 4803 N N . ALA A 1 612 ? -12.814 -19.298 35.888 1.00 90.94 612 ALA A N 1
ATOM 4804 C CA . ALA A 1 612 ? -12.342 -20.521 36.529 1.00 90.94 612 ALA A CA 1
ATOM 4805 C C . ALA A 1 612 ? -11.387 -20.196 37.692 1.00 90.94 612 ALA A C 1
ATOM 4807 O O . ALA A 1 612 ? -10.555 -19.299 37.535 1.00 90.94 612 ALA A O 1
ATOM 4808 N N . PRO A 1 613 ? -11.396 -20.968 38.795 1.00 89.19 613 PRO A N 1
ATOM 4809 C CA . PRO A 1 613 ? -10.435 -20.784 39.881 1.00 89.19 613 PRO A CA 1
ATOM 4810 C C . PRO A 1 613 ? -8.978 -20.778 39.373 1.00 89.19 613 PRO A C 1
ATOM 4812 O O . PRO A 1 613 ? -8.665 -21.554 38.459 1.00 89.19 613 PRO A O 1
ATOM 4815 N N . PRO A 1 614 ? -8.064 -19.974 39.950 1.00 83.62 614 PRO A N 1
ATOM 4816 C CA . PRO A 1 614 ? -6.686 -19.836 39.462 1.00 83.62 614 PRO A CA 1
ATOM 4817 C C . PRO A 1 614 ? -5.948 -21.170 39.272 1.00 83.62 614 PRO A C 1
ATOM 4819 O O . PRO A 1 614 ? -5.303 -21.393 38.245 1.00 83.62 614 PRO A O 1
ATOM 4822 N N . GLU A 1 615 ? -6.120 -22.112 40.201 1.00 83.88 615 GLU A N 1
ATOM 4823 C CA . GLU A 1 615 ? -5.556 -23.466 40.105 1.00 83.88 615 GLU A CA 1
ATOM 4824 C C . GLU A 1 615 ? -6.076 -24.235 38.881 1.00 83.88 615 GLU A C 1
ATOM 4826 O O . GLU A 1 615 ? -5.324 -24.905 38.167 1.00 83.88 615 GLU A O 1
ATOM 4831 N N . SER A 1 616 ? -7.373 -24.096 38.599 1.00 85.06 616 SER A N 1
ATOM 4832 C CA . SER A 1 616 ? -8.034 -24.719 37.451 1.00 85.06 616 SER A CA 1
ATOM 4833 C C . SER A 1 616 ? -7.539 -24.106 36.142 1.00 85.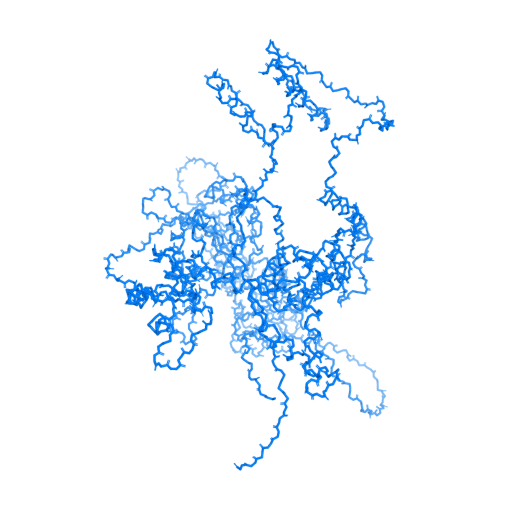06 616 SER A C 1
ATOM 4835 O O . SER A 1 616 ? -7.301 -24.831 35.173 1.00 85.06 616 SER A O 1
ATOM 4837 N N . GLN A 1 617 ? -7.322 -22.785 36.112 1.00 83.56 617 GLN A N 1
ATOM 4838 C CA . GLN A 1 617 ? -6.716 -22.102 34.969 1.00 83.56 617 GLN A CA 1
ATOM 4839 C C . GLN A 1 617 ? -5.287 -22.589 34.722 1.00 83.56 617 GLN A C 1
ATOM 4841 O O . GLN A 1 617 ? -4.949 -22.914 33.584 1.00 83.56 617 GLN A O 1
ATOM 4846 N N . ALA A 1 618 ? -4.461 -22.687 35.766 1.00 80.69 618 ALA A N 1
ATOM 4847 C CA . ALA A 1 618 ? -3.087 -23.169 35.663 1.00 80.69 618 ALA A CA 1
ATOM 4848 C C . ALA A 1 618 ? -3.035 -24.618 35.149 1.00 80.69 618 ALA A C 1
ATOM 4850 O O . ALA A 1 618 ? -2.298 -24.923 34.207 1.00 80.69 618 ALA A O 1
ATOM 4851 N N . MET A 1 619 ? -3.888 -25.498 35.683 1.00 81.62 619 MET A N 1
ATOM 4852 C CA . MET A 1 619 ? -4.012 -26.887 35.227 1.00 81.62 619 MET A CA 1
ATOM 4853 C C . MET A 1 619 ? -4.503 -26.989 33.781 1.00 81.62 619 MET A C 1
ATOM 4855 O O . MET A 1 619 ? -3.978 -27.785 32.996 1.00 81.62 619 MET A O 1
ATOM 4859 N N . TYR A 1 620 ? -5.483 -26.173 33.396 1.00 84.06 620 TYR A N 1
ATOM 4860 C CA . TYR A 1 620 ? -5.986 -26.135 32.029 1.00 84.06 620 TYR A CA 1
ATOM 4861 C C . TYR A 1 620 ? -4.930 -25.623 31.048 1.00 84.06 620 TYR A C 1
ATOM 4863 O O . TYR A 1 620 ? -4.734 -26.254 30.006 1.00 84.06 620 TYR A O 1
ATOM 4871 N N . ARG A 1 621 ? -4.226 -24.532 31.384 1.00 81.56 621 ARG A N 1
ATOM 4872 C CA . ARG A 1 621 ? -3.100 -24.008 30.599 1.00 81.56 621 ARG A CA 1
ATOM 4873 C C . ARG A 1 621 ? -2.057 -25.105 30.434 1.00 81.56 621 ARG A C 1
ATOM 4875 O O . ARG A 1 621 ? -1.800 -25.494 29.306 1.00 81.56 621 ARG A O 1
ATOM 4882 N N . LYS A 1 622 ? -1.577 -25.724 31.517 1.00 82.44 622 LYS A N 1
ATOM 4883 C CA . LYS A 1 622 ? -0.595 -26.822 31.460 1.00 82.44 622 LYS A CA 1
ATOM 4884 C C . LYS A 1 622 ? -1.027 -27.970 30.536 1.00 82.44 622 LYS A C 1
ATOM 4886 O O . LYS A 1 622 ? -0.230 -28.440 29.730 1.00 82.44 622 LYS A O 1
ATOM 4891 N N . ARG A 1 623 ? -2.291 -28.408 30.611 1.00 85.75 623 ARG A N 1
ATOM 4892 C CA . ARG A 1 623 ? -2.817 -29.517 29.788 1.00 85.75 623 ARG A CA 1
ATOM 4893 C C . ARG A 1 623 ? -3.052 -29.149 28.321 1.00 85.75 623 ARG A C 1
ATOM 4895 O O . ARG A 1 623 ? -2.940 -30.017 27.462 1.00 85.75 623 ARG A O 1
ATOM 4902 N N . ASN A 1 624 ? -3.406 -27.898 28.024 1.00 85.38 624 ASN A N 1
ATOM 4903 C CA . ASN A 1 624 ? -3.834 -27.483 26.682 1.00 85.38 624 ASN A CA 1
ATOM 4904 C C . ASN A 1 624 ? -2.829 -26.587 25.958 1.00 85.38 624 ASN A C 1
ATOM 4906 O O . ASN A 1 624 ? -3.005 -26.368 24.763 1.00 85.38 624 ASN A O 1
ATOM 4910 N N . LEU A 1 625 ? -1.790 -26.090 26.634 1.00 85.62 625 LEU A N 1
ATOM 4911 C CA . LEU A 1 625 ? -0.829 -25.144 26.071 1.00 85.62 625 LEU A CA 1
ATOM 4912 C C . LEU A 1 625 ? -0.217 -25.699 24.791 1.00 85.62 625 LEU A C 1
ATOM 4914 O O . LEU A 1 625 ? -0.343 -25.074 23.745 1.00 85.62 625 LEU A O 1
ATOM 4918 N N . LYS A 1 626 ? 0.331 -26.919 24.843 1.00 88.25 626 LYS A N 1
ATOM 4919 C CA . LYS A 1 626 ? 0.913 -27.572 23.666 1.00 88.25 626 LYS A CA 1
ATOM 4920 C C . LYS A 1 626 ? -0.090 -27.665 22.512 1.00 88.25 626 LYS A C 1
ATOM 4922 O O . LYS A 1 626 ? 0.200 -27.188 21.427 1.00 88.25 626 LYS A O 1
ATOM 4927 N N . LYS A 1 627 ? -1.296 -28.182 22.768 1.00 90.25 627 LYS A N 1
ATOM 4928 C CA . LYS A 1 627 ? -2.349 -28.333 21.749 1.00 90.25 627 LYS A CA 1
ATOM 4929 C C . LYS A 1 627 ? -2.781 -26.994 21.141 1.00 90.25 627 LYS A C 1
ATOM 4931 O O . LYS A 1 627 ? -3.050 -26.931 19.947 1.00 90.25 627 LYS A O 1
ATOM 4936 N N . ASN A 1 628 ? -2.884 -25.941 21.951 1.00 86.25 628 ASN A N 1
ATOM 4937 C CA . ASN A 1 628 ? -3.252 -24.607 21.484 1.00 86.25 628 ASN A CA 1
ATOM 4938 C C . ASN A 1 628 ? -2.136 -23.986 20.642 1.00 86.25 628 ASN A C 1
ATOM 4940 O O . ASN A 1 628 ? -2.429 -23.410 19.600 1.00 86.25 628 ASN A O 1
ATOM 4944 N N . LEU A 1 629 ? -0.878 -24.139 21.065 1.00 87.06 629 LEU A N 1
ATOM 4945 C CA . LEU A 1 629 ? 0.282 -23.687 20.302 1.00 87.06 629 LEU A CA 1
ATOM 4946 C C . LEU A 1 629 ? 0.413 -24.469 18.992 1.00 87.06 629 LEU A C 1
ATOM 4948 O O . LEU A 1 629 ? 0.596 -23.850 17.956 1.00 87.06 629 LEU A O 1
ATOM 4952 N N . ASP A 1 630 ? 0.212 -25.791 19.007 1.00 87.88 630 ASP A N 1
ATOM 4953 C CA . ASP A 1 630 ? 0.185 -26.629 17.802 1.00 87.88 630 ASP A CA 1
ATOM 4954 C C . ASP A 1 630 ? -0.929 -26.172 16.851 1.00 87.88 630 ASP A C 1
ATOM 4956 O O . ASP A 1 630 ? -0.701 -26.023 15.655 1.00 87.88 630 ASP A O 1
ATOM 4960 N N . ALA A 1 631 ? -2.140 -25.925 17.364 1.00 84.19 631 ALA A N 1
ATOM 4961 C CA . ALA A 1 631 ? -3.270 -25.475 16.554 1.00 84.19 631 ALA A CA 1
ATOM 4962 C C . ALA A 1 631 ? -3.040 -24.078 15.963 1.00 84.19 631 ALA A C 1
ATOM 4964 O O . ALA A 1 631 ? -3.337 -23.862 14.791 1.00 84.19 631 ALA A O 1
ATOM 4965 N N . PHE A 1 632 ? -2.496 -23.150 16.752 1.00 83.75 632 PHE A N 1
ATOM 4966 C CA . PHE A 1 632 ? -2.132 -21.810 16.297 1.00 83.75 632 PHE A CA 1
ATOM 4967 C C . PHE A 1 632 ? -1.027 -21.873 15.242 1.00 83.75 632 PHE A C 1
ATOM 4969 O O . PHE A 1 632 ? -1.184 -21.323 14.155 1.00 83.75 632 PHE A O 1
ATOM 4976 N N . SER A 1 633 ? 0.043 -22.618 15.523 1.00 83.12 633 SER A N 1
ATOM 4977 C CA . SER A 1 633 ? 1.143 -22.850 14.593 1.00 83.12 633 SER A CA 1
ATOM 4978 C C . SER A 1 633 ? 0.649 -23.476 13.298 1.00 83.12 633 SER A C 1
ATOM 4980 O O . SER A 1 633 ? 0.965 -22.973 12.231 1.00 83.12 633 SER A O 1
ATOM 4982 N N . GLN A 1 634 ? -0.182 -24.520 13.358 1.00 82.38 634 GLN A N 1
ATOM 4983 C CA . GLN A 1 634 ? -0.770 -25.131 12.165 1.00 82.38 634 GLN A CA 1
ATOM 4984 C C . GLN A 1 634 ? -1.658 -24.162 11.390 1.00 82.38 634 GLN A C 1
ATOM 4986 O O . GLN A 1 634 ? -1.630 -24.188 10.162 1.00 82.38 634 GLN A O 1
ATOM 4991 N N . GLU A 1 635 ? -2.449 -23.332 12.069 1.00 76.69 635 GLU A N 1
ATOM 4992 C CA . GLU A 1 635 ? -3.305 -22.350 11.405 1.00 76.69 635 GLU A CA 1
ATOM 4993 C C . GLU A 1 635 ? -2.463 -21.313 10.660 1.00 76.69 635 GLU A C 1
ATOM 4995 O O . GLU A 1 635 ? -2.693 -21.076 9.477 1.00 76.69 635 GLU A O 1
ATOM 5000 N N . VAL A 1 636 ? -1.428 -20.765 11.295 1.00 67.81 636 VAL A N 1
ATOM 5001 C CA . VAL A 1 636 ? -0.506 -19.820 10.651 1.00 67.81 636 VAL A CA 1
ATOM 5002 C C . VAL A 1 636 ? 0.322 -20.502 9.556 1.00 67.81 636 VAL A C 1
ATOM 5004 O O . VAL A 1 636 ? 0.460 -19.951 8.470 1.00 67.81 636 VAL A O 1
ATOM 5007 N N . CYS A 1 637 ? 0.803 -21.731 9.759 1.00 73.12 637 CYS A N 1
ATOM 5008 C CA . CYS A 1 637 ? 1.482 -22.502 8.714 1.00 73.12 637 CYS A CA 1
ATOM 5009 C C . CYS A 1 637 ? 0.568 -22.718 7.497 1.00 73.12 637 CYS A C 1
ATOM 5011 O O . CYS A 1 637 ? 1.001 -22.530 6.364 1.00 73.12 637 CYS A O 1
ATOM 5013 N N . ARG A 1 638 ? -0.701 -23.096 7.706 1.00 70.12 638 ARG A N 1
ATOM 5014 C CA . ARG A 1 638 ? -1.669 -23.333 6.619 1.00 70.12 638 ARG A CA 1
ATOM 5015 C C . ARG A 1 638 ? -2.064 -22.051 5.899 1.00 70.12 638 ARG A C 1
ATOM 5017 O O . ARG A 1 638 ? -2.263 -22.082 4.690 1.00 70.12 638 ARG A O 1
ATOM 5024 N N . THR A 1 639 ? -2.219 -20.955 6.634 1.00 55.31 639 THR A N 1
ATOM 5025 C CA . THR A 1 639 ? -2.697 -19.682 6.079 1.00 55.31 639 THR A CA 1
ATOM 5026 C C . THR A 1 639 ? -1.574 -18.840 5.480 1.00 55.31 639 THR A C 1
ATOM 5028 O O . THR A 1 639 ? -1.814 -18.125 4.511 1.00 55.31 639 THR A O 1
ATOM 5031 N N . MET A 1 640 ? -0.354 -18.937 6.013 1.00 61.31 640 MET A N 1
ATOM 5032 C CA . MET A 1 640 ? 0.762 -18.049 5.673 1.00 61.31 640 MET A CA 1
ATOM 5033 C C . MET A 1 640 ? 2.012 -18.774 5.157 1.00 61.31 640 MET A C 1
ATOM 5035 O O . MET A 1 640 ? 2.931 -18.120 4.676 1.00 61.31 640 MET A O 1
ATOM 5039 N N . GLY A 1 641 ? 2.090 -20.106 5.249 1.00 69.81 641 GLY A N 1
ATOM 5040 C CA . GLY A 1 641 ? 3.272 -20.869 4.821 1.00 69.81 641 GLY A CA 1
ATOM 5041 C C . GLY A 1 641 ? 4.526 -20.611 5.667 1.00 69.81 641 GLY A C 1
ATOM 5042 O O . GLY A 1 641 ? 5.631 -20.962 5.258 1.00 69.81 641 GLY A O 1
ATOM 5043 N N . CYS A 1 642 ? 4.380 -19.972 6.830 1.00 70.69 642 CYS A N 1
ATOM 5044 C CA . CYS A 1 642 ? 5.496 -19.619 7.699 1.00 70.69 642 CYS A CA 1
ATOM 5045 C C . CYS A 1 642 ? 5.858 -20.765 8.641 1.00 70.69 642 CYS A C 1
ATOM 5047 O O . CYS A 1 642 ? 4.993 -21.507 9.091 1.00 70.69 642 CYS A O 1
ATOM 5049 N N . ARG A 1 643 ? 7.139 -20.848 9.003 1.00 76.00 643 ARG A N 1
ATOM 5050 C CA . ARG A 1 643 ? 7.604 -21.633 10.147 1.00 76.00 643 ARG A CA 1
ATOM 5051 C C . ARG A 1 643 ? 7.569 -20.753 11.391 1.00 76.00 643 ARG A C 1
ATOM 5053 O O . ARG A 1 643 ? 8.040 -19.620 11.340 1.00 76.00 643 ARG A O 1
ATOM 5060 N N . ILE A 1 644 ? 7.062 -21.280 12.498 1.00 82.06 644 ILE A N 1
ATOM 5061 C CA . ILE A 1 644 ? 6.932 -20.550 13.756 1.00 82.06 644 ILE A CA 1
ATOM 5062 C C . ILE A 1 644 ? 7.852 -21.140 14.820 1.00 82.06 644 ILE A C 1
ATOM 5064 O O . ILE A 1 644 ? 7.885 -22.351 15.030 1.00 82.06 644 ILE A O 1
ATOM 5068 N N . VAL A 1 645 ? 8.548 -20.250 15.523 1.00 84.94 645 VAL A N 1
ATOM 5069 C CA . VAL A 1 645 ? 9.247 -20.517 16.782 1.00 84.94 645 VAL A CA 1
ATOM 5070 C C . VAL A 1 645 ? 8.678 -19.535 17.807 1.00 84.94 645 VAL A C 1
ATOM 5072 O O . VAL A 1 645 ? 8.671 -18.333 17.559 1.00 84.94 645 VAL A O 1
ATOM 5075 N N . MET A 1 646 ? 8.175 -20.030 18.933 1.00 88.75 646 MET A N 1
ATOM 5076 C CA . MET A 1 646 ? 7.603 -19.230 20.019 1.00 88.75 646 MET A CA 1
ATOM 5077 C C . MET A 1 646 ? 8.335 -19.526 21.325 1.00 88.75 646 MET A C 1
ATOM 5079 O O . MET A 1 646 ? 8.508 -20.691 21.683 1.00 88.75 646 MET A O 1
ATOM 5083 N N . LEU A 1 647 ? 8.715 -18.479 22.056 1.00 87.31 647 LEU A N 1
ATOM 5084 C CA . LEU A 1 647 ? 9.117 -18.572 23.459 1.00 87.31 647 LEU A CA 1
ATOM 5085 C C . LEU A 1 647 ? 7.871 -18.339 24.313 1.00 87.31 647 LEU A C 1
ATOM 5087 O O . LEU A 1 647 ? 7.161 -17.355 24.119 1.00 87.31 647 LEU A O 1
ATOM 5091 N N . VAL A 1 648 ? 7.561 -19.272 25.209 1.00 87.81 648 VAL A N 1
ATOM 5092 C CA . VAL A 1 648 ? 6.298 -19.274 25.952 1.00 87.81 648 VAL A CA 1
ATOM 5093 C C . VAL A 1 648 ? 6.576 -19.456 27.433 1.00 87.81 648 VAL A C 1
ATOM 5095 O O . VAL A 1 648 ? 7.117 -20.486 27.839 1.00 87.81 648 VAL A O 1
ATOM 5098 N N . SER A 1 649 ? 6.170 -18.481 28.244 1.00 89.00 649 SER A N 1
ATOM 5099 C CA . SER A 1 649 ? 6.204 -18.543 29.705 1.00 89.00 649 SER A CA 1
ATOM 5100 C C . SER A 1 649 ? 4.788 -18.647 30.284 1.00 89.00 649 SER A C 1
ATOM 5102 O O . SER A 1 649 ? 3.820 -18.134 29.724 1.00 89.00 649 SER A O 1
ATOM 5104 N N . HIS A 1 650 ? 4.635 -19.379 31.387 1.00 84.12 650 HIS A N 1
ATOM 5105 C CA . HIS A 1 650 ? 3.381 -19.465 32.138 1.00 84.12 650 HIS A CA 1
ATOM 5106 C C . HIS A 1 650 ? 3.650 -19.689 33.629 1.00 84.12 650 HIS A C 1
ATOM 5108 O O . HIS A 1 650 ? 4.598 -20.386 33.986 1.00 84.12 650 HIS A O 1
ATOM 5114 N N . LYS A 1 651 ? 2.796 -19.141 34.503 1.00 82.00 651 LYS A N 1
ATOM 5115 C CA . LYS A 1 651 ? 2.857 -19.392 35.953 1.00 82.00 651 LYS A CA 1
ATOM 5116 C C . LYS A 1 651 ? 2.609 -20.872 36.249 1.00 82.00 651 LYS A C 1
ATOM 5118 O O . LYS A 1 651 ? 1.635 -21.444 35.743 1.00 82.00 651 LYS A O 1
ATOM 5123 N N . LYS A 1 652 ? 3.478 -21.500 37.047 1.00 80.75 652 LYS A N 1
ATOM 5124 C CA . LYS A 1 652 ? 3.218 -22.849 37.558 1.00 80.75 652 LYS A CA 1
ATOM 5125 C C . LYS A 1 652 ? 2.217 -22.778 38.719 1.00 80.75 652 LYS A C 1
ATOM 5127 O O . LYS A 1 652 ? 2.249 -21.827 39.493 1.00 80.75 652 LYS A O 1
ATOM 5132 N N . PRO A 1 653 ? 1.304 -23.755 38.844 1.00 76.50 653 PRO A N 1
ATOM 5133 C CA . PRO A 1 653 ? 0.399 -23.808 39.986 1.00 76.50 653 PRO A CA 1
ATOM 5134 C C . PRO A 1 653 ? 1.190 -24.035 41.281 1.00 76.50 653 PRO A C 1
ATOM 5136 O O . PRO A 1 653 ? 1.975 -24.977 41.344 1.00 76.50 653 PRO A O 1
ATOM 5139 N N . GLY A 1 654 ? 0.959 -23.194 42.293 1.00 74.69 654 GLY A N 1
ATOM 5140 C CA . GLY A 1 654 ? 1.496 -23.370 43.650 1.00 74.69 654 GLY A CA 1
ATOM 5141 C C . GLY A 1 654 ? 2.969 -22.997 43.854 1.00 74.69 654 GLY A C 1
ATOM 5142 O O . GLY A 1 654 ? 3.465 -23.136 44.963 1.00 74.69 654 GLY A O 1
ATOM 5143 N N . GLU A 1 655 ? 3.666 -22.505 42.827 1.00 73.56 655 GLU A N 1
ATOM 5144 C CA . GLU A 1 655 ? 5.062 -22.064 42.927 1.00 73.56 655 GLU A CA 1
ATOM 5145 C C . GLU A 1 655 ? 5.194 -20.619 42.423 1.00 73.56 655 GLU A C 1
ATOM 5147 O O . GLU A 1 655 ? 4.603 -20.257 41.401 1.00 73.56 655 GLU A O 1
ATOM 5152 N N . MET A 1 656 ? 6.048 -19.807 43.058 1.00 78.88 656 MET A N 1
ATOM 5153 C CA . MET A 1 656 ? 6.549 -18.545 42.483 1.00 78.88 656 MET A CA 1
ATOM 5154 C C . MET A 1 656 ? 7.575 -18.819 41.368 1.00 78.88 656 MET A C 1
ATOM 5156 O O . MET A 1 656 ? 8.662 -18.254 41.322 1.00 78.88 656 MET A O 1
ATOM 5160 N N . SER A 1 657 ? 7.263 -19.767 40.483 1.00 82.94 657 SER A N 1
ATOM 5161 C CA . SER A 1 657 ? 8.134 -20.186 39.395 1.00 82.94 657 SER A CA 1
ATOM 5162 C C . SER A 1 657 ? 7.371 -20.193 38.072 1.00 82.94 657 SER A C 1
ATOM 5164 O O . SER A 1 657 ? 6.187 -20.538 37.987 1.00 82.94 657 SER A O 1
ATOM 5166 N N . LEU A 1 658 ? 8.059 -19.792 37.002 1.00 86.81 658 LEU A N 1
ATOM 5167 C CA . LEU A 1 658 ? 7.522 -19.843 35.647 1.00 86.81 658 LEU A CA 1
ATOM 5168 C C . LEU A 1 658 ? 7.954 -21.130 34.955 1.00 86.81 658 LEU A C 1
ATOM 5170 O O . LEU A 1 658 ? 9.115 -21.536 35.003 1.00 86.81 658 LEU A O 1
ATOM 5174 N N . GLY A 1 659 ? 7.017 -21.762 34.257 1.00 83.31 659 GLY A N 1
ATOM 5175 C CA . GLY A 1 659 ? 7.332 -22.721 33.213 1.00 83.31 659 GLY A CA 1
ATOM 5176 C C . GLY A 1 659 ? 7.656 -21.964 31.932 1.00 83.31 659 GLY A C 1
ATOM 5177 O O . GLY A 1 659 ? 6.761 -21.356 31.348 1.00 83.31 659 GLY A O 1
ATOM 5178 N N . VAL A 1 660 ? 8.910 -22.014 31.489 1.00 86.38 660 VAL A N 1
ATOM 5179 C CA . VAL A 1 660 ? 9.349 -21.451 30.206 1.00 86.38 660 VAL A CA 1
ATOM 5180 C C . VAL A 1 660 ? 9.600 -22.600 29.234 1.00 86.38 660 VAL A C 1
ATOM 5182 O O . VAL A 1 660 ? 10.217 -23.601 29.595 1.00 86.38 660 VAL A O 1
ATOM 5185 N N . CYS A 1 661 ? 9.088 -22.498 28.012 1.00 89.62 661 CYS A N 1
ATOM 5186 C CA . CYS A 1 661 ? 9.277 -23.506 26.975 1.00 89.62 661 CYS A CA 1
ATOM 5187 C C . CYS A 1 661 ? 9.403 -22.866 25.592 1.00 89.62 661 CYS A C 1
ATOM 5189 O O . CYS A 1 661 ? 8.930 -21.755 25.359 1.00 89.62 661 CYS A O 1
ATOM 5191 N N . ILE A 1 662 ? 10.044 -23.589 24.676 1.00 88.31 662 ILE A N 1
ATOM 5192 C CA . ILE A 1 662 ? 10.112 -23.226 23.261 1.00 88.31 662 ILE A CA 1
ATOM 5193 C C . ILE A 1 662 ? 9.136 -24.117 22.517 1.00 88.31 662 ILE A C 1
ATOM 5195 O O . ILE A 1 662 ? 9.187 -25.341 22.636 1.00 88.31 662 ILE A O 1
ATOM 5199 N N . HIS A 1 663 ? 8.257 -23.501 21.744 1.00 89.12 663 HIS A N 1
ATOM 5200 C CA . HIS A 1 663 ? 7.385 -24.201 20.824 1.00 89.12 663 HIS A CA 1
ATOM 5201 C C . HIS A 1 663 ? 7.838 -23.945 19.395 1.00 89.12 663 HIS A C 1
ATOM 5203 O O . HIS A 1 663 ? 8.037 -22.802 18.995 1.00 89.12 663 HIS A O 1
ATOM 5209 N N . GLU A 1 664 ? 7.954 -25.010 18.613 1.00 89.12 664 GLU A N 1
ATOM 5210 C CA . GLU A 1 664 ? 8.350 -24.928 17.219 1.00 89.12 664 GLU A CA 1
ATOM 5211 C C . GLU A 1 664 ? 7.352 -25.683 16.337 1.00 89.12 664 GLU A C 1
ATOM 5213 O O . GLU A 1 664 ? 7.021 -26.834 16.617 1.00 89.12 664 GLU A O 1
ATOM 5218 N N . SER A 1 665 ? 6.890 -25.042 15.262 1.00 88.06 665 SER A N 1
ATOM 5219 C CA . SER A 1 665 ? 6.043 -25.682 14.255 1.00 88.06 665 SER A CA 1
ATOM 5220 C C . SER A 1 665 ? 6.822 -26.738 13.466 1.00 88.06 665 SER A C 1
ATOM 5222 O O . SER A 1 665 ? 7.984 -26.506 13.114 1.00 88.06 665 SER A O 1
ATOM 5224 N N . GLU A 1 666 ? 6.164 -27.829 13.070 1.00 84.81 666 GLU A N 1
ATOM 5225 C CA . GLU A 1 666 ? 6.770 -28.819 12.174 1.00 84.81 666 GLU A CA 1
ATOM 5226 C C . GLU A 1 666 ? 7.217 -28.178 10.842 1.00 84.81 666 GLU A C 1
ATOM 5228 O O . GLU A 1 666 ? 6.443 -27.455 10.204 1.00 84.81 666 GLU A O 1
ATOM 5233 N N . PRO A 1 667 ? 8.468 -28.404 10.404 1.00 73.31 667 PRO A N 1
ATOM 5234 C CA . PRO A 1 667 ? 8.964 -27.850 9.152 1.00 73.31 667 PRO A CA 1
ATOM 5235 C C . PRO A 1 667 ? 8.313 -28.522 7.937 1.00 73.31 667 PRO A C 1
ATOM 5237 O O . PRO A 1 667 ? 8.384 -29.736 7.778 1.00 73.31 667 PRO A O 1
ATOM 5240 N N . LEU A 1 668 ? 7.749 -27.717 7.031 1.00 66.50 668 LEU A N 1
ATOM 5241 C CA . LEU A 1 668 ? 7.105 -28.218 5.807 1.00 66.50 668 LEU A CA 1
ATOM 5242 C C . LEU A 1 668 ? 8.103 -28.782 4.780 1.00 66.50 668 LEU A C 1
ATOM 5244 O O . LEU A 1 668 ? 7.761 -29.690 4.030 1.00 66.50 668 LEU A O 1
ATOM 5248 N N . THR A 1 669 ? 9.327 -28.248 4.727 1.00 71.38 669 THR A N 1
ATOM 5249 C CA . THR A 1 669 ? 10.316 -28.578 3.677 1.00 71.38 669 THR A CA 1
ATOM 5250 C C . THR A 1 669 ? 11.691 -28.986 4.207 1.00 71.38 669 THR A C 1
ATOM 5252 O O . THR A 1 669 ? 12.485 -29.578 3.479 1.00 71.38 669 THR A O 1
ATOM 5255 N N . CYS A 1 670 ? 12.003 -28.702 5.474 1.00 69.69 670 CYS A N 1
ATOM 5256 C CA . CYS A 1 670 ? 13.310 -28.986 6.065 1.00 69.69 670 CYS A CA 1
ATOM 5257 C C . CYS A 1 670 ? 13.224 -30.166 7.035 1.00 69.69 670 CYS A C 1
ATOM 5259 O O . CYS A 1 670 ? 12.388 -30.173 7.924 1.00 69.69 670 CYS A O 1
ATOM 5261 N N . LYS A 1 671 ? 14.135 -31.141 6.944 1.00 81.62 671 LYS A N 1
ATOM 5262 C CA . LYS A 1 671 ? 14.145 -32.302 7.858 1.00 81.62 671 LYS A CA 1
ATOM 5263 C C . LYS A 1 671 ? 14.550 -31.964 9.304 1.00 81.62 671 LYS A C 1
ATOM 5265 O O . LYS A 1 671 ? 14.477 -32.833 10.165 1.00 81.62 671 LYS A O 1
ATOM 5270 N N . LYS A 1 672 ? 15.034 -30.745 9.578 1.00 86.19 672 LYS A N 1
ATOM 5271 C CA . LYS A 1 672 ? 15.604 -30.350 10.878 1.00 86.19 672 LYS A CA 1
ATOM 5272 C C . LYS A 1 672 ? 14.813 -29.217 11.531 1.00 86.19 672 LYS A C 1
ATOM 5274 O O . LYS A 1 672 ? 14.438 -28.253 10.857 1.00 86.19 672 LYS A O 1
ATOM 5279 N N . ALA A 1 673 ? 14.619 -29.310 12.850 1.00 84.62 673 ALA A N 1
ATOM 5280 C CA . ALA A 1 673 ? 14.079 -28.240 13.693 1.00 84.62 673 ALA A CA 1
ATOM 5281 C C . ALA A 1 673 ? 14.958 -26.962 13.598 1.00 84.62 673 ALA A C 1
ATOM 5283 O O . ALA A 1 673 ? 16.165 -27.059 13.379 1.00 84.62 673 ALA A O 1
ATOM 5284 N N . PHE A 1 674 ? 14.382 -25.766 13.716 1.00 83.56 674 PHE A N 1
ATOM 5285 C CA . PHE A 1 674 ? 15.046 -24.464 13.671 1.00 83.56 674 PHE A CA 1
ATOM 5286 C C . PHE A 1 674 ? 16.088 -24.416 14.776 1.00 83.56 674 PHE A C 1
ATOM 5288 O O . PHE A 1 674 ? 17.257 -24.143 14.504 1.00 83.56 674 PHE A O 1
ATOM 5295 N N . THR A 1 675 ? 15.672 -24.848 15.964 1.00 84.75 675 THR A N 1
ATOM 5296 C CA . THR A 1 675 ? 16.492 -25.029 17.165 1.00 84.75 675 THR A CA 1
ATOM 5297 C C . THR A 1 675 ? 17.762 -25.860 16.946 1.00 84.75 675 THR A C 1
ATOM 5299 O O . THR A 1 675 ? 18.729 -25.692 17.680 1.00 84.75 675 THR A O 1
ATOM 5302 N N . VAL A 1 676 ? 17.813 -26.723 15.922 1.00 87.44 676 VAL A N 1
ATOM 5303 C CA . VAL A 1 676 ? 18.982 -27.572 15.615 1.00 87.44 676 VAL A CA 1
ATOM 5304 C C . VAL A 1 676 ? 19.547 -27.368 14.208 1.00 87.44 676 VAL A C 1
ATOM 5306 O O . VAL A 1 676 ? 20.429 -28.114 13.779 1.00 87.44 676 VAL A O 1
ATOM 5309 N N . SER A 1 677 ? 19.035 -26.387 13.467 1.00 81.75 677 SER A N 1
ATOM 5310 C CA . SER A 1 677 ? 19.334 -26.229 12.039 1.00 81.75 677 SER A CA 1
ATOM 5311 C C . SER A 1 677 ? 20.720 -25.638 11.758 1.00 81.75 677 SER A C 1
ATOM 5313 O O . SER A 1 677 ? 21.296 -25.948 10.717 1.00 81.75 677 SER A O 1
ATOM 5315 N N . SER A 1 678 ? 21.285 -24.853 12.682 1.00 88.88 678 SER A N 1
ATOM 5316 C CA . SER A 1 678 ? 22.634 -24.274 12.585 1.00 88.88 678 SER A CA 1
ATOM 5317 C C . SER A 1 678 ? 23.246 -24.037 13.974 1.00 88.88 678 SER A C 1
ATOM 5319 O O . SER A 1 678 ? 22.532 -24.061 14.977 1.00 88.88 678 SER A O 1
ATOM 5321 N N . ALA A 1 679 ? 24.563 -23.810 14.045 1.00 85.12 679 ALA A N 1
ATOM 5322 C CA . ALA A 1 679 ? 25.241 -23.446 15.295 1.00 85.12 679 ALA A CA 1
ATOM 5323 C C . ALA A 1 679 ? 24.719 -22.111 15.859 1.00 85.12 679 ALA A C 1
ATOM 5325 O O . ALA A 1 679 ? 24.353 -22.057 17.028 1.00 85.12 679 ALA A O 1
ATOM 5326 N N . GLY A 1 680 ? 24.561 -21.092 15.005 1.00 85.00 680 GLY A N 1
ATOM 5327 C CA . GLY A 1 680 ? 23.998 -19.798 15.410 1.00 85.00 680 GLY A CA 1
ATOM 5328 C C . GLY A 1 680 ? 22.555 -19.896 15.913 1.00 85.00 680 GLY A C 1
ATOM 5329 O O . GLY A 1 680 ? 22.197 -19.230 16.875 1.00 85.00 680 GLY A O 1
ATOM 5330 N N . ASN A 1 681 ? 21.730 -20.784 15.344 1.00 81.75 681 ASN A N 1
ATOM 5331 C CA . ASN A 1 681 ? 20.363 -20.985 15.838 1.00 81.75 681 ASN A CA 1
ATOM 5332 C C . ASN A 1 681 ? 20.341 -21.692 17.201 1.00 81.75 681 ASN A C 1
ATOM 5334 O O . ASN A 1 681 ? 19.474 -21.393 18.015 1.00 81.75 681 ASN A O 1
ATOM 5338 N N . LYS A 1 682 ? 21.291 -22.597 17.476 1.00 86.81 682 LYS A N 1
ATOM 5339 C CA . LYS A 1 682 ? 21.436 -23.219 18.804 1.00 86.81 682 LYS A CA 1
ATOM 5340 C C . LYS A 1 682 ? 21.848 -22.197 19.860 1.00 86.81 682 LYS A C 1
ATOM 5342 O O . LYS A 1 682 ? 21.278 -22.194 20.945 1.00 86.81 682 LYS A O 1
ATOM 5347 N N . GLU A 1 683 ? 22.811 -21.342 19.528 1.00 87.75 683 GLU A N 1
ATOM 5348 C CA . GLU A 1 683 ? 23.283 -20.267 20.404 1.00 87.75 683 GLU A CA 1
ATOM 5349 C C . GLU A 1 683 ? 22.172 -19.249 20.677 1.00 87.75 683 GLU A C 1
ATOM 5351 O O . GLU A 1 683 ? 21.855 -18.991 21.835 1.00 87.75 683 GLU A O 1
ATOM 5356 N N . TRP A 1 684 ? 21.483 -18.785 19.627 1.00 84.44 684 TRP A N 1
ATOM 5357 C CA . TRP A 1 684 ? 20.331 -17.889 19.754 1.00 84.44 684 TRP A CA 1
ATOM 5358 C C . TRP A 1 684 ? 19.232 -18.489 20.630 1.00 84.44 684 TRP A C 1
ATOM 5360 O O . TRP A 1 684 ? 18.658 -17.801 21.469 1.00 84.44 684 TRP A O 1
ATOM 5370 N N . VAL A 1 685 ? 18.943 -19.782 20.465 1.00 84.31 685 VAL A N 1
ATOM 5371 C CA . VAL A 1 685 ? 17.962 -20.483 21.296 1.00 84.31 685 VAL A CA 1
ATOM 5372 C C . VAL A 1 685 ? 18.417 -20.547 22.750 1.00 84.31 685 VAL A C 1
ATOM 5374 O O . VAL A 1 685 ? 17.609 -20.277 23.630 1.00 84.31 685 VAL A O 1
ATOM 5377 N N . ALA A 1 686 ? 19.680 -20.873 23.021 1.00 86.19 686 ALA A N 1
ATOM 5378 C CA . ALA A 1 686 ? 20.191 -20.96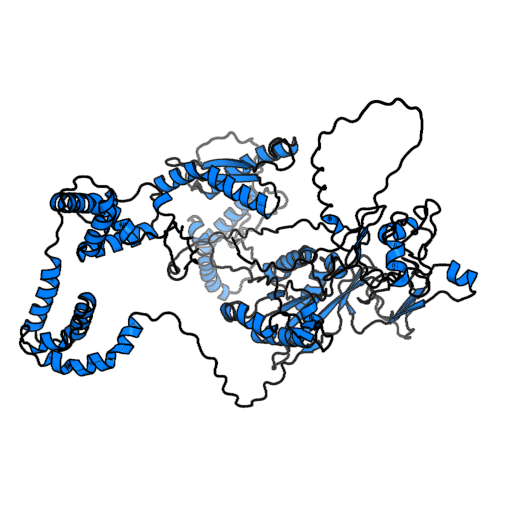6 24.385 1.00 86.19 686 ALA A CA 1
ATOM 5379 C C . ALA A 1 686 ? 20.191 -19.599 25.093 1.00 86.19 686 ALA A C 1
ATOM 5381 O O . ALA A 1 686 ? 19.661 -19.469 26.198 1.00 86.19 686 ALA A O 1
ATOM 5382 N N . GLU A 1 687 ? 20.731 -18.570 24.440 1.00 88.25 687 GLU A N 1
ATOM 5383 C CA . GLU A 1 687 ? 20.835 -17.224 25.004 1.00 88.25 687 GLU A CA 1
ATOM 5384 C C . GLU A 1 687 ? 19.468 -16.530 25.069 1.00 88.25 687 GLU A C 1
ATOM 5386 O O . GLU A 1 687 ? 19.097 -15.964 26.098 1.00 88.25 687 GLU A O 1
ATOM 5391 N N . GLY A 1 688 ? 18.679 -16.626 23.996 1.00 80.12 688 GLY A N 1
ATOM 5392 C CA . GLY A 1 688 ? 17.332 -16.070 23.917 1.00 80.12 688 GLY A CA 1
ATOM 5393 C C . GLY A 1 688 ? 16.382 -16.709 24.924 1.00 80.12 688 GLY A C 1
ATOM 5394 O O . GLY A 1 688 ? 15.603 -16.000 25.556 1.00 80.12 688 GLY A O 1
ATOM 5395 N N . PHE A 1 689 ? 16.478 -18.024 25.149 1.00 87.75 689 PHE A N 1
ATOM 5396 C CA . PHE A 1 689 ? 15.693 -18.705 26.179 1.00 87.75 689 PHE A CA 1
ATOM 5397 C C . PHE A 1 689 ? 16.065 -18.242 27.588 1.00 87.75 689 PHE A C 1
ATOM 5399 O O . PHE A 1 689 ? 15.169 -17.995 28.396 1.00 87.75 689 PHE A O 1
ATOM 5406 N N . LYS A 1 690 ? 17.364 -18.078 27.876 1.00 89.69 690 LYS A N 1
ATOM 5407 C CA . LYS A 1 690 ? 17.837 -17.549 29.162 1.00 89.69 690 LYS A CA 1
ATOM 5408 C C . LYS A 1 690 ? 17.310 -16.130 29.397 1.00 89.69 690 LYS A C 1
ATOM 5410 O O . LYS A 1 690 ? 16.620 -15.905 30.389 1.00 89.69 690 LYS A O 1
ATOM 5415 N N . LYS A 1 691 ? 17.530 -15.219 28.441 1.00 88.56 691 LYS A N 1
ATOM 5416 C CA . LYS A 1 691 ? 17.063 -13.822 28.505 1.00 88.56 691 LYS A CA 1
ATOM 5417 C C . LYS A 1 691 ? 15.547 -13.724 28.644 1.00 88.56 691 LYS A C 1
ATOM 5419 O O . LYS A 1 691 ? 15.048 -12.976 29.476 1.00 88.56 691 LYS A O 1
ATOM 5424 N N . PHE A 1 692 ? 14.800 -14.508 27.868 1.00 87.94 692 PHE A N 1
ATOM 5425 C CA . PHE A 1 692 ? 13.342 -14.536 27.958 1.00 87.94 692 PHE A CA 1
ATOM 5426 C C . PHE A 1 692 ? 12.855 -15.099 29.296 1.00 87.94 692 PHE A C 1
ATOM 5428 O O . PHE A 1 692 ? 11.853 -14.626 29.829 1.00 87.94 692 PHE A O 1
ATOM 5435 N N . SER A 1 693 ? 13.549 -16.093 29.857 1.00 86.88 693 SER A N 1
ATOM 5436 C CA . SER A 1 693 ? 13.227 -16.620 31.181 1.00 86.88 693 SER A CA 1
ATOM 5437 C C . SER A 1 693 ? 13.480 -15.597 32.286 1.00 86.88 693 SER A C 1
ATOM 5439 O O . SER A 1 693 ? 12.684 -15.538 33.218 1.00 86.88 693 SER A O 1
ATOM 5441 N N . GLU A 1 694 ? 14.568 -14.831 32.212 1.00 88.69 694 GLU A N 1
ATOM 5442 C CA . GLU A 1 694 ? 14.887 -13.757 33.163 1.00 88.69 694 GLU A CA 1
ATOM 5443 C C . GLU A 1 694 ? 13.872 -12.618 33.058 1.00 88.69 694 GLU A C 1
ATOM 5445 O O . GLU A 1 694 ? 13.253 -12.264 34.060 1.00 88.69 694 GLU A O 1
ATOM 5450 N N . TRP A 1 695 ? 13.614 -12.138 31.837 1.00 90.94 695 TRP A N 1
ATOM 5451 C CA . TRP A 1 695 ? 12.590 -11.130 31.564 1.00 90.94 695 TRP A CA 1
ATOM 5452 C C . TRP A 1 695 ? 11.214 -11.571 32.071 1.00 90.94 695 TRP A C 1
ATOM 5454 O O . TRP A 1 695 ? 10.555 -10.837 32.796 1.00 90.94 695 TRP A O 1
ATOM 5464 N N . SER A 1 696 ? 10.805 -12.810 31.770 1.00 85.62 696 SER A N 1
ATOM 5465 C CA . SER A 1 696 ? 9.508 -13.317 32.226 1.00 85.62 696 SER A CA 1
ATOM 5466 C C . SER A 1 696 ? 9.432 -13.344 33.755 1.00 85.62 696 SER A C 1
ATOM 5468 O O . SER A 1 696 ? 8.390 -13.017 34.312 1.00 85.62 696 SER A O 1
ATOM 5470 N N . LYS A 1 697 ? 10.508 -13.735 34.455 1.00 87.19 697 LYS A N 1
ATOM 5471 C CA . LYS A 1 697 ? 10.521 -13.737 35.926 1.00 87.19 697 LYS A CA 1
ATOM 5472 C C . LYS A 1 697 ? 10.298 -12.333 36.483 1.00 87.19 697 LYS A C 1
ATOM 5474 O O . LYS A 1 697 ? 9.432 -12.194 37.334 1.00 87.19 697 LYS A O 1
ATOM 5479 N N . GLN A 1 698 ? 11.015 -11.336 35.962 1.00 85.38 698 GLN A N 1
ATOM 5480 C CA . GLN A 1 698 ? 10.873 -9.934 36.372 1.00 85.38 698 GLN A CA 1
ATOM 5481 C C . GLN A 1 698 ? 9.461 -9.398 36.112 1.00 85.38 698 GLN A C 1
ATOM 5483 O O . GLN A 1 698 ? 8.900 -8.719 36.961 1.00 85.38 698 GLN A O 1
ATOM 5488 N N . GLU A 1 699 ? 8.870 -9.747 34.969 1.00 86.38 699 GLU A N 1
ATOM 5489 C CA . GLU A 1 699 ? 7.537 -9.275 34.583 1.00 86.38 699 GLU A CA 1
ATOM 5490 C C . GLU A 1 699 ? 6.420 -9.898 35.438 1.00 86.38 699 GLU A C 1
ATOM 5492 O O . GLU A 1 699 ? 5.483 -9.228 35.859 1.00 86.38 699 GLU A O 1
ATOM 5497 N N . PHE A 1 700 ? 6.486 -11.209 35.697 1.00 81.38 700 PHE A N 1
ATOM 5498 C CA . PHE A 1 700 ? 5.409 -11.925 36.395 1.00 81.38 700 PHE A CA 1
ATOM 5499 C C . PHE A 1 700 ? 5.548 -11.950 37.919 1.00 81.38 700 PHE A C 1
ATOM 5501 O O . PHE A 1 700 ? 4.559 -12.262 38.599 1.00 81.38 700 PHE A O 1
ATOM 5508 N N . TYR A 1 701 ? 6.759 -11.693 38.409 1.00 85.56 701 TYR A N 1
ATOM 5509 C CA . TYR A 1 701 ? 7.138 -11.596 39.812 1.00 85.56 701 TYR A CA 1
ATOM 5510 C C . TYR A 1 701 ? 8.129 -10.431 39.949 1.00 85.56 701 TYR A C 1
ATOM 5512 O O . TYR A 1 701 ? 9.330 -10.679 40.091 1.00 85.56 701 TYR A O 1
ATOM 5520 N N . PRO A 1 702 ? 7.665 -9.172 39.852 1.00 77.81 702 PRO A N 1
ATOM 5521 C CA . PRO A 1 702 ? 8.495 -8.042 40.236 1.00 77.81 702 PRO A CA 1
ATOM 5522 C C . PRO A 1 702 ? 8.896 -8.281 41.691 1.00 77.81 702 PRO A C 1
ATOM 5524 O O . PRO A 1 702 ? 8.053 -8.303 42.582 1.00 77.81 702 PRO A O 1
ATOM 5527 N N . CYS A 1 703 ? 10.160 -8.636 41.912 1.00 69.75 703 CYS A N 1
ATOM 5528 C CA . CYS A 1 703 ? 10.681 -8.786 43.256 1.00 69.75 703 CYS A CA 1
ATOM 5529 C C . CYS A 1 703 ? 10.695 -7.385 43.859 1.00 69.75 703 CYS A C 1
ATOM 5531 O O . CYS A 1 703 ? 11.485 -6.548 43.421 1.00 69.75 703 CYS A O 1
ATOM 5533 N N . ASP A 1 704 ? 9.837 -7.152 44.848 1.00 62.53 704 ASP A N 1
ATOM 5534 C CA . ASP A 1 704 ? 9.881 -5.990 45.736 1.00 62.53 704 ASP A CA 1
ATOM 5535 C C . ASP A 1 704 ? 11.116 -6.103 46.657 1.00 62.53 704 ASP A C 1
ATOM 5537 O O . ASP A 1 704 ? 11.017 -6.089 47.879 1.00 62.53 704 ASP A O 1
ATOM 5541 N N . ASN A 1 705 ? 12.306 -6.290 46.078 1.00 50.97 705 ASN A N 1
ATOM 5542 C CA . ASN A 1 705 ? 13.577 -6.349 46.797 1.00 50.97 705 ASN A CA 1
ATOM 5543 C C . ASN A 1 705 ? 14.028 -4.925 47.160 1.00 50.97 705 ASN A C 1
ATOM 5545 O O . ASN A 1 705 ? 15.126 -4.507 46.798 1.00 50.97 705 ASN A O 1
ATOM 5549 N N . GLU A 1 706 ? 13.168 -4.158 47.829 1.00 55.53 706 GLU A N 1
ATOM 5550 C CA . GLU A 1 706 ? 13.591 -2.922 48.494 1.00 55.53 706 GLU A CA 1
ATOM 5551 C C . GLU A 1 706 ? 14.107 -3.190 49.922 1.00 55.53 706 GLU A C 1
ATOM 5553 O O . GLU A 1 706 ? 14.811 -2.336 50.450 1.00 55.53 706 GLU A O 1
ATOM 5558 N N . ASP A 1 707 ? 13.884 -4.387 50.498 1.00 56.84 707 ASP A N 1
ATOM 5559 C CA . ASP A 1 707 ? 14.156 -4.634 51.929 1.00 56.84 707 ASP A CA 1
ATOM 5560 C C . ASP A 1 707 ? 15.099 -5.816 52.274 1.00 56.84 707 ASP A C 1
ATOM 5562 O O . ASP A 1 707 ? 15.403 -6.016 53.449 1.00 56.84 707 ASP A O 1
ATOM 5566 N N . GLU A 1 708 ? 15.621 -6.586 51.310 1.00 51.88 708 GLU A N 1
ATOM 5567 C CA . GLU A 1 708 ? 16.556 -7.698 51.596 1.00 51.88 708 GLU A CA 1
ATOM 5568 C C . GLU A 1 708 ? 17.784 -7.696 50.667 1.00 51.88 708 GLU A C 1
ATOM 5570 O O . GLU A 1 708 ? 17.862 -8.494 49.740 1.00 51.88 708 GLU A O 1
ATOM 5575 N N . ASP A 1 709 ? 18.749 -6.799 50.912 1.00 48.16 709 ASP A N 1
ATOM 5576 C CA . ASP A 1 709 ? 20.174 -7.045 50.614 1.00 48.16 709 ASP A CA 1
ATOM 5577 C C . ASP A 1 709 ? 21.072 -5.994 51.298 1.00 48.16 709 ASP A C 1
ATOM 5579 O O . ASP A 1 709 ? 21.481 -5.001 50.703 1.00 48.16 709 ASP A O 1
ATOM 5583 N N . ASP A 1 710 ? 21.369 -6.221 52.581 1.00 51.78 710 ASP A N 1
ATOM 5584 C CA . ASP A 1 710 ? 22.430 -5.510 53.321 1.00 51.78 710 ASP A CA 1
ATOM 5585 C C . ASP A 1 710 ? 23.367 -6.498 54.053 1.00 51.78 710 ASP A C 1
ATOM 5587 O O . ASP A 1 710 ? 24.077 -6.121 54.977 1.00 51.78 710 ASP A O 1
ATOM 5591 N N . ASN A 1 711 ? 23.365 -7.791 53.684 1.00 50.19 711 ASN A N 1
ATOM 5592 C CA . ASN A 1 711 ? 24.178 -8.807 54.377 1.00 50.19 711 ASN A CA 1
ATOM 5593 C C . ASN A 1 711 ? 24.753 -9.937 53.500 1.00 50.19 711 ASN A C 1
ATOM 5595 O O . ASN A 1 711 ? 25.211 -10.948 54.035 1.00 50.19 711 ASN A O 1
ATOM 5599 N N . GLN A 1 712 ? 24.794 -9.791 52.175 1.00 44.69 712 GLN A N 1
ATOM 5600 C CA . GLN A 1 712 ? 25.738 -10.575 51.374 1.00 44.69 712 GLN A CA 1
ATOM 5601 C C . GLN A 1 712 ? 27.004 -9.748 51.164 1.00 44.69 712 GLN A C 1
ATOM 5603 O O . GLN A 1 712 ? 27.099 -8.937 50.246 1.00 44.69 712 GLN A O 1
ATOM 5608 N N . GLU A 1 713 ? 27.976 -9.968 52.053 1.00 47.66 713 GLU A N 1
ATOM 5609 C CA . GLU A 1 713 ? 29.394 -9.706 51.803 1.00 47.66 713 GLU A CA 1
ATOM 5610 C C . GLU A 1 713 ? 29.841 -10.571 50.608 1.00 47.66 713 GLU A C 1
ATOM 5612 O O . GLU A 1 713 ? 30.457 -11.625 50.757 1.00 47.66 713 GLU A O 1
ATOM 5617 N N . GLU A 1 714 ? 29.486 -10.154 49.394 1.00 45.38 714 GLU A N 1
ATOM 5618 C CA . GLU A 1 714 ? 30.318 -10.450 48.237 1.00 45.38 714 GLU A CA 1
ATOM 5619 C C . GLU A 1 714 ? 31.583 -9.604 48.399 1.00 45.38 714 GLU A C 1
ATOM 5621 O O . GLU A 1 714 ? 31.515 -8.374 48.431 1.00 45.38 714 GLU A O 1
ATOM 5626 N N . GLU A 1 715 ? 32.729 -10.272 48.552 1.00 47.53 715 GLU A N 1
ATOM 5627 C CA . GLU A 1 715 ? 34.061 -9.674 48.463 1.00 47.53 715 GLU A CA 1
ATOM 5628 C C . GLU A 1 715 ? 34.180 -8.918 47.128 1.00 47.53 715 GLU A C 1
ATOM 5630 O O . GLU A 1 715 ? 34.541 -9.472 46.086 1.00 47.53 715 GLU A O 1
ATOM 5635 N N . GLU A 1 716 ? 33.818 -7.637 47.144 1.00 42.88 716 GLU A N 1
ATOM 5636 C CA . GLU A 1 716 ? 34.053 -6.732 46.036 1.00 42.88 716 GLU A CA 1
ATOM 5637 C C . GLU A 1 716 ? 35.558 -6.410 45.957 1.00 42.88 716 GLU A C 1
ATOM 5639 O O . GLU A 1 716 ? 36.196 -6.141 46.978 1.00 42.88 716 GLU A O 1
ATOM 5644 N N . PRO A 1 717 ? 36.145 -6.397 44.750 1.00 45.50 717 PRO A N 1
ATOM 5645 C CA . PRO A 1 717 ? 37.540 -6.022 44.551 1.00 45.50 717 PRO A CA 1
ATOM 5646 C C . PRO A 1 717 ? 37.789 -4.574 45.011 1.00 45.50 717 PRO A C 1
ATOM 5648 O O . PRO A 1 717 ? 37.046 -3.668 44.634 1.00 45.50 717 PRO A O 1
ATOM 5651 N N . GLU A 1 718 ? 38.862 -4.370 45.784 1.00 47.78 718 GLU A N 1
ATOM 5652 C CA . GLU A 1 718 ? 39.251 -3.148 46.524 1.00 47.78 718 GLU A CA 1
ATOM 5653 C C . GLU A 1 718 ? 39.444 -1.848 45.703 1.00 47.78 718 GLU A C 1
ATOM 5655 O O . GLU A 1 718 ? 39.829 -0.824 46.259 1.00 47.78 718 GLU A O 1
ATOM 5660 N N . ASP A 1 719 ? 39.109 -1.813 44.414 1.00 58.53 719 ASP A N 1
ATOM 5661 C CA . ASP A 1 719 ? 39.278 -0.641 43.546 1.00 58.53 719 ASP A CA 1
ATOM 5662 C C . ASP A 1 719 ? 37.928 -0.048 43.106 1.00 58.53 719 ASP A C 1
ATOM 5664 O O . ASP A 1 719 ? 37.645 0.125 41.916 1.00 58.53 719 ASP A O 1
ATOM 5668 N N . LYS A 1 720 ? 37.055 0.291 44.065 1.00 57.34 720 LYS A N 1
ATOM 5669 C CA . LYS A 1 720 ? 35.892 1.145 43.773 1.00 57.34 720 LYS A CA 1
ATOM 5670 C C . LYS A 1 720 ? 36.383 2.593 43.616 1.00 57.34 720 LYS A C 1
ATOM 5672 O O . LYS A 1 720 ? 36.839 3.178 44.600 1.00 57.34 720 LYS A O 1
ATOM 5677 N N . PRO A 1 721 ? 36.297 3.204 42.417 1.00 62.91 721 PRO A N 1
ATOM 5678 C CA . PRO A 1 721 ? 36.709 4.589 42.227 1.00 62.91 721 PRO A CA 1
ATOM 5679 C C . PRO A 1 721 ? 35.884 5.488 43.150 1.00 62.91 721 PRO A C 1
ATOM 5681 O O . PRO A 1 721 ? 34.650 5.450 43.124 1.00 62.91 721 PRO A O 1
ATOM 5684 N N . SER A 1 722 ? 36.570 6.264 43.990 1.00 72.06 722 SER A N 1
ATOM 5685 C CA . SER A 1 722 ? 35.934 7.186 44.926 1.00 72.06 722 SER A CA 1
ATOM 5686 C C . SER A 1 722 ? 35.027 8.152 44.164 1.00 72.06 722 SER A C 1
ATOM 5688 O O . SER A 1 722 ? 35.418 8.763 43.167 1.00 72.06 722 SER A O 1
ATOM 5690 N N . LEU A 1 723 ? 33.772 8.255 44.606 1.00 78.62 723 LEU A N 1
ATOM 5691 C CA . LEU A 1 723 ? 32.829 9.199 44.019 1.00 78.62 723 LEU A CA 1
ATOM 5692 C C . LEU A 1 723 ? 33.342 10.632 44.244 1.00 78.62 723 LEU A C 1
ATOM 5694 O O . LEU A 1 723 ? 33.821 10.930 45.340 1.00 78.62 723 LEU A O 1
ATOM 5698 N N . PRO A 1 724 ? 33.235 11.524 43.242 1.00 81.06 724 PRO A N 1
ATOM 5699 C CA . PRO A 1 724 ? 33.582 12.929 43.408 1.00 81.06 724 PRO A CA 1
ATOM 5700 C C . PRO A 1 724 ? 32.815 13.547 44.581 1.00 81.06 724 PRO A C 1
ATOM 5702 O O . PRO A 1 724 ? 31.596 13.400 44.669 1.00 81.06 724 PRO A O 1
ATOM 5705 N N . GLU A 1 725 ? 33.517 14.264 45.456 1.00 82.94 725 GLU A N 1
ATOM 5706 C CA . GLU A 1 725 ? 32.892 14.995 46.558 1.00 82.94 725 GLU A CA 1
ATOM 5707 C C . GLU A 1 725 ? 31.969 16.098 46.012 1.00 82.94 725 GLU A C 1
ATOM 5709 O O . GLU A 1 725 ? 32.332 16.850 45.100 1.00 82.94 725 GLU A O 1
ATOM 5714 N N . ILE A 1 726 ? 30.752 16.195 46.553 1.00 84.06 726 ILE A N 1
ATOM 5715 C CA . ILE A 1 726 ? 29.785 17.214 46.140 1.00 84.06 726 ILE A CA 1
ATOM 5716 C C . ILE A 1 726 ? 30.094 18.515 46.864 1.00 84.06 726 ILE A C 1
ATOM 5718 O O . ILE A 1 726 ? 29.900 18.642 48.072 1.00 84.06 726 ILE A O 1
ATOM 5722 N N . VAL A 1 727 ? 30.512 19.513 46.094 1.00 84.44 727 VAL A N 1
ATOM 5723 C CA . VAL A 1 727 ? 30.701 20.873 46.592 1.00 84.44 727 VAL A CA 1
ATOM 5724 C C . VAL A 1 727 ? 29.331 21.527 46.763 1.00 84.44 727 VAL A C 1
ATOM 5726 O O . VAL A 1 727 ? 28.573 21.662 45.800 1.00 84.44 727 VAL A O 1
ATOM 5729 N N . LEU A 1 728 ? 29.008 21.936 47.988 1.00 82.81 728 LEU A N 1
ATOM 5730 C CA . LEU A 1 728 ? 27.823 22.744 48.271 1.00 82.81 728 LEU A CA 1
ATOM 5731 C C . LEU A 1 728 ? 28.141 24.225 48.021 1.00 82.81 728 LEU A C 1
ATOM 5733 O O . LEU A 1 728 ? 29.222 24.699 48.373 1.00 82.81 728 LEU A O 1
ATOM 5737 N N . ASP A 1 729 ? 27.214 24.964 47.414 1.00 79.50 729 ASP A N 1
ATOM 5738 C CA . ASP A 1 729 ? 27.325 26.419 47.311 1.00 79.50 729 ASP A CA 1
ATOM 5739 C C . ASP A 1 729 ? 27.078 27.116 48.664 1.00 79.50 729 ASP A C 1
ATOM 5741 O O . ASP A 1 729 ? 26.826 26.479 49.691 1.00 79.50 729 ASP A O 1
ATOM 5745 N N . LYS A 1 730 ? 27.187 28.451 48.689 1.00 82.31 730 LYS A N 1
ATOM 5746 C CA . LYS A 1 730 ? 27.048 29.250 49.922 1.00 82.31 730 LYS A CA 1
ATOM 5747 C C . LYS A 1 730 ? 25.642 29.162 50.520 1.00 82.31 730 LYS A C 1
ATOM 5749 O O . LYS A 1 730 ? 25.450 29.474 51.692 1.00 82.31 730 LYS A O 1
ATOM 5754 N N . GLU A 1 731 ? 24.675 28.746 49.716 1.00 76.31 731 GLU A N 1
ATOM 5755 C CA . GLU A 1 731 ? 23.278 28.562 50.062 1.00 76.31 731 GLU A CA 1
ATOM 5756 C C . GLU A 1 731 ? 22.952 27.094 50.412 1.00 76.31 731 GLU A C 1
ATOM 5758 O O . GLU A 1 731 ? 21.826 26.797 50.813 1.00 76.31 731 GLU A O 1
ATOM 5763 N N . GLY A 1 732 ? 23.940 26.193 50.326 1.00 77.56 732 GLY A N 1
ATOM 5764 C CA . GLY A 1 732 ? 23.861 24.781 50.694 1.00 77.56 732 GLY A CA 1
ATOM 5765 C C . GLY A 1 732 ? 23.403 23.841 49.573 1.00 77.56 732 GLY A C 1
ATOM 5766 O O . GLY A 1 732 ? 23.198 22.653 49.833 1.00 77.56 732 GLY A O 1
ATOM 5767 N N . PHE A 1 733 ? 23.221 24.325 48.341 1.00 72.25 733 PHE A N 1
ATOM 5768 C CA . PHE A 1 733 ? 22.814 23.491 47.209 1.00 72.25 733 PHE A CA 1
ATOM 5769 C C . PHE A 1 733 ? 24.016 22.768 46.599 1.00 72.25 733 PHE A C 1
ATOM 5771 O O . PHE A 1 733 ? 25.084 23.347 46.411 1.00 72.25 733 PHE A O 1
ATOM 5778 N N . GLY A 1 734 ? 23.839 21.486 46.268 1.00 77.31 734 GLY A N 1
ATOM 5779 C CA . GLY A 1 734 ? 24.891 20.683 45.646 1.00 77.31 734 GLY A CA 1
ATOM 5780 C C . GLY A 1 734 ? 25.170 21.124 44.213 1.00 77.31 734 GLY A C 1
ATOM 5781 O O . GLY A 1 734 ? 24.281 21.076 43.361 1.00 77.31 734 GLY A O 1
ATOM 5782 N N . GLN A 1 735 ? 26.409 21.523 43.934 1.00 73.06 735 GLN A N 1
ATOM 5783 C CA . GLN A 1 735 ? 26.878 21.744 42.571 1.00 73.06 735 GLN A CA 1
ATOM 5784 C C . GLN A 1 735 ? 27.160 20.403 41.895 1.00 73.06 735 GLN A C 1
ATOM 5786 O O . GLN A 1 735 ? 27.606 19.448 42.527 1.00 73.06 735 GLN A O 1
ATOM 5791 N N . LEU A 1 736 ? 26.885 20.324 40.594 1.00 69.19 736 LEU A N 1
ATOM 5792 C CA . LEU A 1 736 ? 27.075 19.103 39.821 1.00 69.19 736 LEU A CA 1
ATOM 5793 C C . LEU A 1 736 ? 28.568 18.936 39.472 1.00 69.19 736 LEU A C 1
ATOM 5795 O O . LEU A 1 736 ? 29.077 19.747 38.693 1.00 69.19 736 LEU A O 1
ATOM 5799 N N . PRO A 1 737 ? 29.273 17.911 39.991 1.00 77.25 737 PRO A N 1
ATOM 5800 C CA . PRO A 1 737 ? 30.658 17.672 39.608 1.00 77.25 737 PRO A CA 1
ATOM 5801 C C . PRO A 1 737 ? 30.751 17.160 38.163 1.00 77.25 737 PRO A C 1
ATOM 5803 O O . PRO A 1 737 ? 29.765 16.721 37.559 1.00 77.25 737 PRO A O 1
ATOM 5806 N N . SER A 1 738 ? 31.958 17.223 37.598 1.00 76.56 738 SER A N 1
ATOM 5807 C CA . SER A 1 738 ? 32.242 16.706 36.256 1.00 76.56 738 SER A CA 1
ATOM 5808 C C . SER A 1 738 ? 31.865 15.222 36.144 1.00 76.56 738 SER A C 1
ATOM 5810 O O . SER A 1 738 ? 32.189 14.425 37.022 1.00 76.56 738 SER A O 1
ATOM 5812 N N . ARG A 1 739 ? 31.181 14.848 35.055 1.00 76.00 739 ARG A N 1
ATOM 5813 C CA . ARG A 1 739 ? 30.674 13.480 34.816 1.00 76.00 739 ARG A CA 1
ATOM 5814 C C . ARG A 1 739 ? 31.581 12.631 33.927 1.00 76.00 739 ARG A C 1
ATOM 5816 O O . ARG A 1 739 ? 31.253 11.474 33.679 1.00 76.00 739 ARG A O 1
ATOM 5823 N N . THR A 1 740 ? 32.664 13.209 33.412 1.00 74.00 740 THR A N 1
ATOM 5824 C CA . THR A 1 740 ? 33.426 12.658 32.282 1.00 74.00 740 THR A CA 1
ATOM 5825 C C . THR A 1 740 ? 34.038 11.283 32.577 1.00 74.00 740 THR A C 1
ATOM 5827 O O . THR A 1 740 ? 34.182 10.498 31.648 1.00 74.00 740 THR A O 1
ATOM 5830 N N . ASP A 1 741 ? 34.260 10.949 33.856 1.00 75.88 741 ASP A N 1
ATOM 5831 C CA . ASP A 1 741 ? 34.936 9.714 34.285 1.00 75.88 741 ASP A CA 1
ATOM 5832 C C . ASP A 1 741 ? 34.138 8.891 35.319 1.00 75.88 741 ASP A C 1
ATOM 5834 O O . ASP A 1 741 ? 34.682 8.003 35.973 1.00 75.88 741 ASP A O 1
ATOM 5838 N N . VAL A 1 742 ? 32.836 9.167 35.488 1.00 77.00 742 VAL A N 1
ATOM 5839 C CA . VAL A 1 742 ? 31.996 8.470 36.481 1.00 77.00 742 VAL A CA 1
ATOM 5840 C C . VAL A 1 742 ? 31.098 7.432 35.791 1.00 77.00 742 VAL A C 1
ATOM 5842 O O . VAL A 1 742 ? 30.297 7.811 34.930 1.00 77.00 742 VAL A O 1
ATOM 5845 N N . PRO A 1 743 ? 31.155 6.135 36.156 1.00 76.94 743 PRO A N 1
ATOM 5846 C CA . PRO A 1 743 ? 30.269 5.113 35.597 1.00 76.94 743 PRO A CA 1
ATOM 5847 C C . PRO A 1 743 ? 28.799 5.375 35.957 1.00 76.94 743 PRO A C 1
ATOM 5849 O O . PRO A 1 743 ? 28.498 6.021 36.959 1.00 76.94 743 PRO A O 1
ATOM 5852 N N . LEU A 1 744 ? 27.858 4.851 35.162 1.00 64.81 744 LEU A N 1
ATOM 5853 C CA . LEU A 1 744 ? 26.420 5.159 35.273 1.00 64.81 744 LEU A CA 1
ATOM 5854 C C . LEU A 1 744 ? 25.859 4.989 36.698 1.00 64.81 744 LEU A C 1
ATOM 5856 O O . LEU A 1 744 ? 25.124 5.855 37.169 1.00 64.81 744 LEU A O 1
ATOM 5860 N N . LYS A 1 745 ? 26.251 3.919 37.404 1.00 69.19 745 LYS A N 1
ATOM 5861 C CA . LYS A 1 745 ? 25.847 3.666 38.800 1.00 69.19 745 LYS A CA 1
ATOM 5862 C C . LYS A 1 745 ? 26.351 4.768 39.748 1.00 69.19 745 LYS A C 1
ATOM 5864 O O . LYS A 1 745 ? 25.613 5.214 40.618 1.00 69.19 745 LYS A O 1
ATOM 5869 N N . GLY A 1 746 ? 27.562 5.281 39.523 1.00 79.81 746 GLY A N 1
ATOM 5870 C CA . GLY A 1 746 ? 28.109 6.417 40.267 1.00 79.81 746 GLY A CA 1
ATOM 5871 C C . GLY A 1 746 ? 27.466 7.760 39.906 1.00 79.81 746 GLY A C 1
ATOM 5872 O O . GLY A 1 746 ? 27.281 8.607 40.774 1.00 79.81 746 GLY A O 1
ATOM 5873 N N . GLN A 1 747 ? 27.043 7.948 38.651 1.00 75.38 747 GLN A N 1
ATOM 5874 C CA . GLN A 1 747 ? 26.280 9.139 38.254 1.00 75.38 747 GLN A CA 1
ATOM 5875 C C . GLN A 1 747 ? 24.897 9.175 38.918 1.00 75.38 747 GLN A C 1
ATOM 5877 O O . GLN A 1 747 ? 24.445 10.240 39.334 1.00 75.38 747 GLN A O 1
ATOM 5882 N N . GLN A 1 748 ? 24.235 8.021 39.036 1.00 73.50 748 GLN A N 1
ATOM 5883 C CA . GLN A 1 748 ? 22.965 7.895 39.755 1.00 73.50 748 GLN A CA 1
ATOM 5884 C C . GLN A 1 748 ? 23.127 8.244 41.240 1.00 73.50 748 GLN A C 1
ATOM 5886 O O . GLN A 1 748 ? 22.305 8.980 41.785 1.00 73.50 748 GLN A O 1
ATOM 5891 N N . GLU A 1 749 ? 24.211 7.786 41.868 1.00 81.44 749 GLU A N 1
ATOM 5892 C CA . GLU A 1 749 ? 24.491 8.068 43.277 1.00 81.44 749 GLU A CA 1
ATOM 5893 C C . GLU A 1 749 ? 24.825 9.547 43.530 1.00 81.44 749 GLU A C 1
ATOM 5895 O O . GLU A 1 749 ? 24.269 10.164 44.438 1.00 81.44 749 GLU A O 1
ATOM 5900 N N . LEU A 1 750 ? 25.615 10.174 42.652 1.00 80.69 750 LEU A N 1
ATOM 5901 C CA . LEU A 1 750 ? 25.852 11.624 42.674 1.00 80.69 750 LEU A CA 1
ATOM 5902 C C . LEU A 1 750 ? 24.547 12.427 42.596 1.00 80.69 750 LEU A C 1
ATOM 5904 O O . LEU A 1 750 ? 24.367 13.404 43.322 1.00 80.69 750 LEU A O 1
ATOM 5908 N N . ILE A 1 751 ? 23.611 12.019 41.734 1.00 77.00 751 ILE A N 1
ATOM 5909 C CA . ILE A 1 751 ? 22.307 12.685 41.618 1.00 77.00 751 ILE A CA 1
ATOM 5910 C C . ILE A 1 751 ? 21.509 12.537 42.918 1.00 77.00 751 ILE A C 1
ATOM 5912 O O . ILE A 1 751 ? 20.937 13.523 43.385 1.00 77.00 751 ILE A O 1
ATOM 5916 N N . ARG A 1 752 ? 21.494 11.349 43.536 1.00 80.50 752 ARG A N 1
ATOM 5917 C CA . ARG A 1 752 ? 20.809 11.138 44.823 1.00 80.50 752 ARG A CA 1
ATOM 5918 C C . ARG A 1 752 ? 21.369 12.034 45.916 1.00 80.50 752 ARG A C 1
ATOM 5920 O O . ARG A 1 752 ? 20.591 12.675 46.621 1.00 80.50 752 ARG A O 1
ATOM 5927 N N . GLN A 1 753 ? 22.690 12.136 46.019 1.00 84.25 753 GLN A N 1
ATOM 5928 C CA . GLN A 1 753 ? 23.335 12.986 47.015 1.00 84.25 753 GLN A CA 1
ATOM 5929 C C . GLN A 1 753 ? 23.051 14.483 46.773 1.00 84.25 753 GLN A C 1
ATOM 5931 O O . GLN A 1 753 ? 22.768 15.208 47.727 1.00 84.25 753 GLN A O 1
ATOM 5936 N N . ILE A 1 754 ? 23.020 14.948 45.516 1.00 80.56 754 ILE A N 1
ATOM 5937 C CA . ILE A 1 754 ? 22.650 16.338 45.176 1.00 80.56 754 ILE A CA 1
ATOM 5938 C C . ILE A 1 754 ? 21.195 16.631 45.544 1.00 80.56 754 ILE A C 1
ATOM 5940 O O . ILE A 1 754 ? 20.897 17.679 46.127 1.00 80.56 754 ILE A O 1
ATOM 5944 N N . VAL A 1 755 ? 20.275 15.721 45.219 1.00 77.94 755 VAL A N 1
ATOM 5945 C CA . VAL A 1 755 ? 18.856 15.884 45.555 1.00 77.94 755 VAL A CA 1
ATOM 5946 C C . VAL A 1 755 ? 18.656 15.831 47.066 1.00 77.94 755 VAL A C 1
ATOM 5948 O O . VAL A 1 755 ? 17.883 16.625 47.590 1.00 77.94 755 VAL A O 1
ATOM 5951 N N . HIS A 1 756 ? 19.397 14.985 47.784 1.00 83.44 756 HIS A N 1
ATOM 5952 C CA . HIS A 1 756 ? 19.371 14.929 49.243 1.00 83.44 756 HIS A CA 1
ATOM 5953 C C . HIS A 1 756 ? 19.882 16.222 49.891 1.00 83.44 756 HIS A C 1
ATOM 5955 O O . HIS A 1 756 ? 19.208 16.781 50.757 1.00 83.44 756 HIS A O 1
ATOM 5961 N N . ALA A 1 757 ? 21.027 16.746 49.442 1.00 81.38 757 ALA A N 1
ATOM 5962 C CA . ALA A 1 757 ? 21.549 18.030 49.910 1.00 81.38 757 ALA A CA 1
ATOM 5963 C C . ALA A 1 757 ? 20.550 19.165 49.643 1.00 81.38 757 ALA A C 1
ATOM 5965 O O . ALA A 1 757 ? 20.209 19.930 50.546 1.00 81.38 757 ALA A O 1
ATOM 5966 N N . SER A 1 758 ? 19.995 19.204 48.431 1.00 77.81 758 SER A N 1
ATOM 5967 C CA . SER A 1 758 ? 18.990 20.192 48.044 1.00 77.81 758 SER A CA 1
ATOM 5968 C C . SER A 1 758 ? 17.729 20.072 48.899 1.00 77.81 758 SER A C 1
ATOM 5970 O O . SER A 1 758 ? 17.238 21.071 49.410 1.00 77.81 758 SER A O 1
ATOM 5972 N N . TYR A 1 759 ? 17.219 18.859 49.117 1.00 77.88 759 TYR A N 1
ATOM 5973 C CA . TYR A 1 759 ? 16.036 18.601 49.938 1.00 77.88 759 TYR A CA 1
ATOM 5974 C C . TYR A 1 759 ? 16.239 19.021 51.398 1.00 77.88 759 TYR A C 1
ATOM 5976 O O . TYR A 1 759 ? 15.344 19.628 51.991 1.00 77.88 759 TYR A O 1
ATOM 5984 N N . LYS A 1 760 ? 17.428 18.773 51.960 1.00 82.69 760 LYS A N 1
ATOM 5985 C CA . LYS A 1 760 ? 17.803 19.211 53.310 1.00 82.69 760 LYS A CA 1
ATOM 5986 C C . LYS A 1 760 ? 17.771 20.734 53.436 1.00 82.69 760 LYS A C 1
ATOM 5988 O O . LYS A 1 760 ? 17.220 21.254 54.404 1.00 82.69 760 LYS A O 1
ATOM 5993 N N . VAL A 1 761 ? 18.286 21.451 52.436 1.00 78.31 761 VAL A N 1
ATOM 5994 C CA . VAL A 1 761 ? 18.197 22.920 52.372 1.00 78.31 761 VAL A CA 1
ATOM 5995 C C . VAL A 1 761 ? 16.754 23.388 52.176 1.00 78.31 761 VAL A C 1
ATOM 5997 O O . VAL A 1 761 ? 16.311 24.318 52.846 1.00 78.31 761 VAL A O 1
ATOM 6000 N N . PHE A 1 762 ? 15.990 22.735 51.295 1.00 66.44 762 PHE A N 1
ATOM 6001 C CA . PHE A 1 762 ? 14.616 23.126 50.968 1.00 66.44 762 PHE A CA 1
ATOM 6002 C C . PHE A 1 762 ? 13.646 22.954 52.136 1.00 66.44 762 PHE A C 1
ATOM 6004 O O . PHE A 1 762 ? 12.753 23.784 52.311 1.00 66.44 762 PHE A O 1
ATOM 6011 N N . THR A 1 763 ? 13.807 21.889 52.918 1.00 75.25 763 THR A N 1
ATOM 6012 C CA . THR A 1 763 ? 12.879 21.536 54.001 1.00 75.25 763 THR A CA 1
ATOM 6013 C C . THR A 1 763 ? 13.364 21.968 55.381 1.00 75.25 763 THR A C 1
ATOM 6015 O O . THR A 1 763 ? 12.583 21.934 56.330 1.00 75.25 763 THR A O 1
ATOM 6018 N N . GLY A 1 764 ? 14.646 22.326 55.523 1.00 81.00 764 GLY A N 1
ATOM 6019 C CA . GLY A 1 764 ? 15.294 22.496 56.828 1.00 81.00 764 GLY A CA 1
ATOM 6020 C C . GLY A 1 764 ? 15.321 21.204 57.656 1.00 81.00 764 GLY A C 1
ATOM 6021 O O . GLY A 1 764 ? 15.639 21.236 58.843 1.00 81.00 764 GLY A O 1
ATOM 6022 N N . SER A 1 765 ? 14.956 20.069 57.052 1.00 77.56 765 SER A N 1
ATOM 6023 C CA . SER A 1 765 ? 14.843 18.775 57.704 1.00 77.56 765 SER A CA 1
ATOM 6024 C C . SER A 1 765 ? 16.039 17.908 57.347 1.00 77.56 765 SER A C 1
ATOM 6026 O O . SER A 1 765 ? 16.434 17.819 56.190 1.00 77.56 765 SER A O 1
ATOM 6028 N N . SER A 1 766 ? 16.598 17.218 58.338 1.00 80.12 766 SER A N 1
ATOM 6029 C CA . SER A 1 766 ? 17.592 16.160 58.124 1.00 80.12 766 SER A CA 1
ATOM 6030 C C . SER A 1 766 ? 16.968 14.826 57.702 1.00 80.12 766 SER A C 1
ATOM 6032 O O . SER A 1 766 ? 17.685 13.835 57.593 1.00 80.12 766 SER A O 1
ATOM 6034 N N . LYS A 1 767 ? 15.643 14.775 57.506 1.00 78.00 767 LYS A N 1
ATOM 6035 C CA . LYS A 1 767 ? 14.945 13.560 57.085 1.00 78.00 767 LYS A CA 1
ATOM 6036 C C . LYS A 1 767 ? 15.320 13.191 55.642 1.00 78.00 767 LYS A C 1
ATOM 6038 O O . LYS A 1 767 ? 15.495 14.096 54.822 1.00 78.00 767 LYS A O 1
ATOM 6043 N N . PRO A 1 768 ? 15.399 11.886 55.325 1.00 78.19 768 PRO A N 1
ATOM 6044 C CA . PRO A 1 768 ? 15.705 11.426 53.978 1.00 78.19 768 PRO A CA 1
ATOM 6045 C C . PRO A 1 768 ? 14.650 11.912 52.979 1.00 78.19 768 PRO A C 1
ATOM 6047 O O . PRO A 1 768 ? 13.487 12.139 53.327 1.00 78.19 768 PRO A O 1
ATOM 6050 N N . VAL A 1 769 ? 15.074 12.074 51.726 1.00 79.56 769 VAL A N 1
ATOM 6051 C CA . VAL A 1 769 ? 14.194 12.451 50.615 1.00 79.56 769 VAL A CA 1
ATOM 6052 C C . VAL A 1 769 ? 13.091 11.392 50.487 1.00 79.56 769 VAL A C 1
ATOM 6054 O O . VAL A 1 769 ? 13.419 10.214 50.342 1.00 79.56 769 VAL A O 1
ATOM 6057 N N . PRO A 1 770 ? 11.797 11.760 50.529 1.00 77.25 770 PRO A N 1
ATOM 6058 C CA . PRO A 1 770 ? 10.697 10.809 50.432 1.00 77.25 770 PRO A CA 1
ATOM 6059 C C . PRO A 1 770 ? 10.505 10.396 48.969 1.00 77.25 770 PRO A C 1
ATOM 6061 O O . PRO A 1 770 ? 9.552 10.808 48.307 1.00 77.25 770 PRO A O 1
ATOM 6064 N N . TRP A 1 771 ? 11.441 9.600 48.451 1.00 75.25 771 TRP A N 1
ATOM 6065 C CA . TRP A 1 771 ? 11.495 9.197 47.047 1.00 75.25 771 TRP A CA 1
ATOM 6066 C C . TRP A 1 771 ? 10.190 8.562 46.571 1.00 75.25 771 TRP A C 1
ATOM 6068 O O . TRP A 1 771 ? 9.740 8.893 45.479 1.00 75.25 771 TRP A O 1
ATOM 6078 N N . GLY A 1 772 ? 9.527 7.752 47.404 1.00 68.88 772 GLY A N 1
ATOM 6079 C CA . GLY A 1 772 ? 8.222 7.165 47.082 1.00 68.88 772 GLY A CA 1
ATOM 6080 C C . GLY A 1 772 ? 7.120 8.205 46.841 1.00 68.88 772 GLY A C 1
ATOM 6081 O O . GLY A 1 772 ? 6.329 8.061 45.914 1.00 68.88 772 GLY A O 1
ATOM 6082 N N . VAL A 1 773 ? 7.107 9.306 47.602 1.00 67.06 773 VAL A N 1
ATOM 6083 C CA . VAL A 1 773 ? 6.130 10.404 47.440 1.00 67.06 773 VAL A CA 1
ATOM 6084 C C . VAL A 1 773 ? 6.456 11.251 46.209 1.00 67.06 773 VAL A C 1
ATOM 6086 O O . VAL A 1 773 ? 5.570 11.595 45.436 1.00 67.06 773 VAL A O 1
ATOM 6089 N N . ILE A 1 774 ? 7.741 11.546 45.987 1.00 61.16 774 ILE A N 1
ATOM 6090 C CA . ILE A 1 774 ? 8.199 12.308 44.814 1.00 61.16 774 ILE A CA 1
ATOM 6091 C C . ILE A 1 774 ? 7.948 11.533 43.515 1.00 61.16 774 ILE A C 1
ATOM 6093 O O . ILE A 1 774 ? 7.634 12.133 42.489 1.00 61.16 774 ILE A O 1
ATOM 6097 N N . SER A 1 775 ? 8.077 10.207 43.565 1.00 56.19 775 SER A N 1
ATOM 6098 C CA . SER A 1 775 ? 7.867 9.325 42.414 1.00 56.19 775 SER A CA 1
ATOM 6099 C C . SER A 1 775 ? 6.383 9.123 42.098 1.00 56.19 775 SER A C 1
ATOM 6101 O O . SER A 1 775 ? 6.037 8.989 40.929 1.00 56.19 775 SER A O 1
ATOM 6103 N N . SER A 1 776 ? 5.511 9.128 43.114 1.00 50.41 776 SER A N 1
ATOM 6104 C CA . SER A 1 776 ? 4.059 8.930 42.956 1.00 50.41 776 SER A CA 1
ATOM 6105 C C . SER A 1 776 ? 3.289 10.213 42.625 1.00 50.41 776 SER A C 1
ATOM 6107 O O . SER A 1 776 ? 2.305 10.153 41.894 1.00 50.41 776 SER A O 1
ATOM 6109 N N . ASP A 1 777 ? 3.746 11.379 43.091 1.00 58.75 777 ASP A N 1
ATOM 6110 C CA . ASP A 1 777 ? 3.201 12.684 42.699 1.00 58.75 777 ASP A CA 1
ATOM 6111 C C . ASP A 1 777 ? 4.331 13.697 42.420 1.00 58.75 777 ASP A C 1
ATOM 6113 O O . ASP A 1 777 ? 4.637 14.560 43.255 1.00 58.75 777 ASP A O 1
ATOM 6117 N N . PRO A 1 778 ? 4.941 13.662 41.216 1.00 54.75 778 PRO A N 1
ATOM 6118 C CA . PRO A 1 778 ? 5.934 14.657 40.807 1.00 54.75 778 PRO A CA 1
ATOM 6119 C C . PRO A 1 778 ? 5.377 16.090 40.848 1.00 54.75 778 PRO A C 1
ATOM 6121 O O . PRO A 1 778 ? 6.128 17.060 41.003 1.00 54.75 778 PRO A O 1
ATOM 6124 N N . ALA A 1 779 ? 4.048 16.236 40.738 1.00 51.88 779 ALA A N 1
ATOM 6125 C CA . ALA A 1 779 ? 3.374 17.520 40.799 1.00 51.88 779 ALA A CA 1
ATOM 6126 C C . ALA A 1 779 ? 3.312 18.087 42.225 1.00 51.88 779 ALA A C 1
ATOM 6128 O O . ALA A 1 779 ? 3.155 19.296 42.369 1.00 51.88 779 ALA A O 1
ATOM 6129 N N . MET A 1 780 ? 3.500 17.285 43.278 1.00 61.25 780 MET A N 1
ATOM 6130 C CA . MET A 1 780 ? 3.653 17.782 44.650 1.00 61.25 780 MET A CA 1
ATOM 6131 C C . MET A 1 780 ? 4.920 18.632 44.778 1.00 61.25 780 MET A C 1
ATOM 6133 O O . MET A 1 780 ? 4.875 19.754 45.293 1.00 61.25 780 MET A O 1
ATOM 6137 N N . LEU A 1 781 ? 6.030 18.134 44.219 1.00 54.16 781 LEU A N 1
ATOM 6138 C CA . LEU A 1 781 ? 7.282 18.878 44.139 1.00 54.16 781 LEU A CA 1
ATOM 6139 C C . LEU A 1 781 ? 7.084 20.120 43.264 1.00 54.16 781 LEU A C 1
ATOM 6141 O O . LEU A 1 781 ? 7.430 21.213 43.693 1.00 54.16 781 LEU A O 1
ATOM 6145 N N . TRP A 1 782 ? 6.425 19.977 42.107 1.00 48.75 782 TRP A N 1
ATOM 6146 C CA . TRP A 1 782 ? 6.121 21.079 41.185 1.00 48.75 782 TRP A CA 1
ATOM 6147 C C . TRP A 1 782 ? 5.235 22.179 41.793 1.00 48.75 782 TRP A C 1
ATOM 6149 O O . TRP A 1 782 ? 5.549 23.352 41.643 1.00 48.75 782 TRP A O 1
ATOM 6159 N N . ARG A 1 783 ? 4.163 21.841 42.523 1.00 57.75 783 ARG A N 1
ATOM 6160 C CA . ARG A 1 783 ? 3.242 22.794 43.179 1.00 57.75 783 ARG A CA 1
ATOM 6161 C C . ARG A 1 783 ? 3.921 23.532 44.325 1.00 57.75 783 ARG A C 1
ATOM 6163 O O . ARG A 1 783 ? 3.757 24.743 44.462 1.00 57.75 783 ARG A O 1
ATOM 6170 N N . HIS A 1 784 ? 4.722 22.821 45.119 1.00 51.31 784 HIS A N 1
ATOM 6171 C CA . HIS A 1 784 ? 5.546 23.436 46.160 1.00 51.31 784 HIS A CA 1
ATOM 6172 C C . HIS A 1 784 ? 6.592 24.396 45.555 1.00 51.31 784 HIS A C 1
ATOM 6174 O O . HIS A 1 784 ? 6.943 25.411 46.158 1.00 51.31 784 HIS A O 1
ATOM 6180 N N . TRP A 1 785 ? 7.040 24.112 44.327 1.00 49.41 785 TRP A N 1
ATOM 6181 C CA . TRP A 1 785 ? 8.007 24.904 43.569 1.00 49.41 785 TRP A CA 1
ATOM 6182 C C . TRP A 1 785 ? 7.381 26.100 42.828 1.00 49.41 785 TRP A C 1
ATOM 6184 O O . TRP A 1 785 ? 7.943 27.195 42.846 1.00 49.41 785 TRP A O 1
ATOM 6194 N N . GLU A 1 786 ? 6.186 25.955 42.247 1.00 45.56 786 GLU A N 1
ATOM 6195 C CA . GLU A 1 786 ? 5.417 27.043 41.622 1.00 45.56 786 GLU A CA 1
ATOM 6196 C C . GLU A 1 786 ? 5.010 28.116 42.632 1.00 45.56 786 GLU A C 1
ATOM 6198 O O . GLU A 1 786 ? 5.125 29.306 42.331 1.00 45.56 786 GLU A O 1
ATOM 6203 N N . LEU A 1 787 ? 4.663 27.717 43.862 1.00 52.00 787 LEU A N 1
ATOM 6204 C CA . LEU A 1 787 ? 4.430 28.643 44.975 1.00 52.00 787 LEU A CA 1
ATOM 6205 C C . LEU A 1 787 ? 5.653 29.530 45.279 1.00 52.00 787 LEU A C 1
ATOM 6207 O O . LEU A 1 787 ? 5.495 30.628 45.807 1.00 52.00 787 LEU A O 1
ATOM 6211 N N . ARG A 1 788 ? 6.870 29.104 44.904 1.00 48.25 788 ARG A N 1
ATOM 6212 C CA . ARG A 1 788 ? 8.113 29.884 45.051 1.00 48.25 788 ARG A CA 1
ATOM 6213 C C . ARG A 1 788 ? 8.669 30.465 43.749 1.00 48.25 788 ARG A C 1
ATOM 6215 O O . ARG A 1 788 ? 9.525 31.346 43.812 1.00 48.25 788 ARG A O 1
ATOM 6222 N N . LYS A 1 789 ? 8.154 30.071 42.579 1.00 40.22 789 LYS A N 1
ATOM 6223 C CA . LYS A 1 789 ? 8.454 30.698 41.275 1.00 40.22 789 LYS A CA 1
ATOM 6224 C C . LYS A 1 789 ? 8.026 32.173 41.233 1.00 40.22 789 LYS A C 1
ATOM 6226 O O . LYS A 1 789 ? 8.651 32.966 40.532 1.00 40.22 789 LYS A O 1
ATOM 6231 N N . LEU A 1 790 ? 7.063 32.559 42.077 1.00 46.22 790 LEU A N 1
ATOM 6232 C CA . LEU A 1 790 ? 6.729 33.954 42.408 1.00 46.22 790 LEU A CA 1
ATOM 6233 C C . LEU A 1 790 ? 7.928 34.774 42.950 1.00 46.22 790 LEU A C 1
ATOM 6235 O O . LEU A 1 790 ? 7.858 35.997 42.971 1.00 46.22 790 LEU A O 1
ATOM 6239 N N . GLY A 1 791 ? 9.040 34.128 43.332 1.00 46.22 791 GLY A N 1
ATOM 6240 C CA . GLY A 1 791 ? 10.294 34.748 43.783 1.00 46.22 791 GLY A CA 1
ATOM 6241 C C . GLY A 1 791 ? 11.429 34.841 42.744 1.00 46.22 791 GLY A C 1
ATOM 6242 O O . GLY A 1 791 ? 12.542 35.204 43.112 1.00 46.22 791 GLY A O 1
ATOM 6243 N N . GLY A 1 792 ? 11.196 34.512 41.464 1.00 35.28 792 GLY A N 1
ATOM 6244 C CA . GLY A 1 792 ? 12.074 34.922 40.352 1.00 35.28 792 GLY A CA 1
ATOM 6245 C C . GLY A 1 792 ? 13.445 34.234 40.201 1.00 35.28 792 GLY A C 1
ATOM 6246 O O . GLY A 1 792 ? 14.456 34.922 40.068 1.00 35.28 792 GLY A O 1
ATOM 6247 N N . LYS A 1 793 ? 13.520 32.894 40.128 1.00 35.78 793 LYS A N 1
ATOM 6248 C CA . LYS A 1 793 ? 14.766 32.167 39.769 1.00 35.78 793 LYS A CA 1
ATOM 6249 C C . LYS A 1 793 ? 14.564 31.158 38.621 1.00 35.78 793 LYS A C 1
ATOM 6251 O O . LYS A 1 793 ? 13.466 30.639 38.434 1.00 35.78 793 LYS A O 1
ATOM 6256 N N . LYS A 1 794 ? 15.618 30.944 37.814 1.00 30.50 794 LYS A N 1
ATOM 6257 C CA . LYS A 1 794 ? 15.629 30.163 36.551 1.00 30.50 794 LYS A CA 1
ATOM 6258 C C . LYS A 1 794 ? 15.852 28.654 36.776 1.00 30.50 794 LYS A C 1
ATOM 6260 O O . LYS A 1 794 ? 16.501 28.273 37.742 1.00 30.50 794 LYS A O 1
ATOM 6265 N N . LEU A 1 795 ? 15.347 27.829 35.846 1.00 29.30 795 LEU A N 1
ATOM 6266 C CA . LEU A 1 795 ? 15.312 26.354 35.884 1.00 29.30 795 LEU A CA 1
ATOM 6267 C C . LEU A 1 795 ? 16.089 25.708 34.714 1.00 29.30 795 LEU A C 1
ATOM 6269 O O . LEU A 1 795 ? 16.035 26.223 33.598 1.00 29.30 795 LEU A O 1
ATOM 6273 N N . ILE A 1 796 ? 16.705 24.542 34.959 1.00 26.48 796 ILE A N 1
ATOM 6274 C CA . ILE A 1 796 ? 17.166 23.549 33.962 1.00 26.48 796 ILE A CA 1
ATOM 6275 C C . ILE A 1 796 ? 16.459 22.212 34.282 1.00 26.48 796 ILE A C 1
ATOM 6277 O O . ILE A 1 796 ? 16.436 21.825 35.447 1.00 26.48 796 ILE A O 1
ATOM 6281 N N . ILE A 1 797 ? 15.871 21.524 33.289 1.00 24.08 797 ILE A N 1
ATOM 6282 C CA . ILE A 1 797 ? 15.047 20.303 33.475 1.00 24.08 797 ILE A CA 1
ATOM 6283 C C . ILE A 1 797 ? 15.677 19.083 32.786 1.00 24.08 797 ILE A C 1
ATOM 6285 O O . ILE A 1 797 ? 16.104 19.183 31.638 1.00 24.08 797 ILE A O 1
ATOM 6289 N N . PHE A 1 798 ? 15.609 17.919 33.445 1.00 24.97 798 PHE A N 1
ATOM 6290 C CA . PHE A 1 798 ? 15.621 16.589 32.817 1.00 24.97 798 PHE A CA 1
ATOM 6291 C C . PHE A 1 798 ? 14.344 15.829 33.217 1.00 24.97 798 PHE A C 1
ATOM 6293 O O . PHE A 1 798 ? 13.935 15.906 34.374 1.00 24.97 798 PHE A O 1
ATOM 6300 N N . VAL A 1 799 ? 13.715 15.114 32.275 1.00 21.38 799 VAL A N 1
ATOM 6301 C CA . VAL A 1 799 ? 12.466 14.356 32.488 1.00 21.38 799 VAL A CA 1
ATOM 6302 C C . VAL A 1 799 ? 12.719 12.867 32.259 1.00 21.38 799 VAL A C 1
ATOM 6304 O O . VAL A 1 799 ? 13.178 12.475 31.190 1.00 21.38 799 VAL A O 1
ATOM 6307 N N . GLY A 1 800 ? 12.371 12.047 33.250 1.00 22.12 800 GLY A N 1
ATOM 6308 C CA . GLY A 1 800 ? 12.116 10.614 33.111 1.00 22.12 800 GLY A CA 1
ATOM 6309 C C . GLY A 1 800 ? 10.783 10.297 33.793 1.00 22.12 800 GLY A C 1
ATOM 6310 O O . GLY A 1 800 ? 10.535 10.796 34.888 1.00 22.12 800 GLY A O 1
ATOM 6311 N N . SER A 1 801 ? 9.911 9.534 33.130 1.00 23.38 801 SER A N 1
ATOM 6312 C CA . SER A 1 801 ? 8.545 9.224 33.578 1.00 23.38 801 SER A CA 1
ATOM 6313 C C . SER A 1 801 ? 8.349 7.712 33.731 1.00 23.38 801 SER A C 1
ATOM 6315 O O . SER A 1 801 ? 8.783 6.947 32.868 1.00 23.38 801 SER A O 1
ATOM 6317 N N . ARG A 1 802 ? 7.677 7.306 34.818 1.00 27.28 802 ARG A N 1
ATOM 6318 C CA . ARG A 1 802 ? 6.929 6.046 34.967 1.00 27.28 802 ARG A CA 1
ATOM 6319 C C . ARG A 1 802 ? 5.614 6.318 35.709 1.00 27.28 802 ARG A C 1
ATOM 6321 O O . ARG A 1 802 ? 5.544 7.269 36.483 1.00 27.28 802 ARG A O 1
ATOM 6328 N N . VAL A 1 803 ? 4.601 5.506 35.404 1.00 33.16 803 VAL A N 1
ATOM 6329 C CA . VAL A 1 803 ? 3.168 5.670 35.713 1.00 33.16 803 VAL A CA 1
ATOM 6330 C C . VAL A 1 803 ? 2.687 4.624 36.739 1.00 33.16 803 VAL A C 1
ATOM 6332 O O . VAL A 1 803 ? 3.257 3.539 36.814 1.00 33.16 803 VAL A O 1
ATOM 6335 N N . ALA A 1 804 ? 1.642 4.981 37.498 1.00 33.62 804 ALA A N 1
ATOM 6336 C CA . ALA A 1 804 ? 0.678 4.158 38.258 1.00 33.62 804 ALA A CA 1
ATOM 6337 C C . ALA A 1 804 ? -0.599 5.030 38.468 1.00 33.62 804 ALA A C 1
ATOM 6339 O O . ALA A 1 804 ? -0.466 6.254 38.446 1.00 33.62 804 ALA A O 1
ATOM 6340 N N . ASP A 1 805 ? -1.841 4.604 38.743 1.00 33.94 805 ASP A N 1
ATOM 6341 C CA . ASP A 1 805 ? -2.656 3.397 38.503 1.00 33.94 805 ASP A CA 1
ATOM 6342 C C . ASP A 1 805 ? -4.153 3.790 38.774 1.00 33.94 805 ASP A C 1
ATOM 6344 O O . ASP A 1 805 ? -4.414 4.854 39.343 1.00 33.94 805 ASP A O 1
ATOM 6348 N N . LEU A 1 806 ? -5.104 2.899 38.440 1.00 29.72 806 LEU A N 1
ATOM 6349 C CA . LEU A 1 806 ? -6.499 2.735 38.928 1.00 29.72 806 LEU A CA 1
ATOM 6350 C C . LEU A 1 806 ? -7.746 3.060 38.064 1.00 29.72 806 LEU A C 1
ATOM 6352 O O . LEU A 1 806 ? -7.859 3.989 37.268 1.00 29.72 806 LEU A O 1
ATOM 6356 N N . SER A 1 807 ? -8.726 2.189 38.326 1.00 32.12 807 SER A N 1
ATOM 6357 C CA . SER A 1 807 ? -9.812 1.620 37.524 1.00 32.12 807 SER A CA 1
ATOM 6358 C C . SER A 1 807 ? -11.224 2.046 37.956 1.00 32.12 807 SER A C 1
ATOM 6360 O O . SER A 1 807 ? -11.447 2.195 39.154 1.00 32.12 807 SER A O 1
ATOM 6362 N N . ALA A 1 808 ? -12.206 2.074 37.030 1.00 30.75 808 ALA A N 1
ATOM 6363 C CA . ALA A 1 808 ? -13.637 1.866 37.371 1.00 30.75 808 ALA A CA 1
ATOM 6364 C C . ALA A 1 808 ? -14.634 1.649 36.201 1.00 30.75 808 ALA A C 1
ATOM 6366 O O . ALA A 1 808 ? -15.757 1.228 36.458 1.00 30.75 808 ALA A O 1
ATOM 6367 N N . ALA A 1 809 ? -14.324 1.926 34.927 1.00 33.75 809 ALA A N 1
ATOM 6368 C CA . ALA A 1 809 ? -15.392 2.041 33.917 1.00 33.75 809 ALA A CA 1
ATOM 6369 C C . ALA A 1 809 ? -15.121 1.270 32.622 1.00 33.75 809 ALA A C 1
ATOM 6371 O O . ALA A 1 809 ? -14.629 1.880 31.676 1.00 33.75 809 ALA A O 1
ATOM 6372 N N . ARG A 1 810 ? -15.463 -0.036 32.532 1.00 32.47 810 ARG A N 1
ATOM 6373 C CA . ARG A 1 810 ? -15.582 -0.704 31.207 1.00 32.47 810 ARG A CA 1
ATOM 6374 C C . ARG A 1 810 ? -16.253 -2.083 31.084 1.00 32.47 810 ARG A C 1
ATOM 6376 O O . ARG A 1 810 ? -16.019 -2.765 30.092 1.00 32.47 810 ARG A O 1
ATOM 6383 N N . LEU A 1 811 ? -17.175 -2.466 31.966 1.00 29.08 811 LEU A N 1
ATOM 6384 C CA . LEU A 1 811 ? -17.915 -3.739 31.826 1.00 29.08 811 LEU A CA 1
ATOM 6385 C C . LEU A 1 811 ? -19.176 -3.688 30.929 1.00 29.08 811 LEU A C 1
ATOM 6387 O O . LEU A 1 811 ? -19.981 -4.610 30.961 1.00 29.08 811 LEU A O 1
ATOM 6391 N N . ALA A 1 812 ? -19.365 -2.656 30.093 1.00 33.12 812 ALA A N 1
ATOM 6392 C CA . ALA A 1 812 ? -20.620 -2.494 29.341 1.00 33.12 812 ALA A CA 1
ATOM 6393 C C . ALA A 1 812 ? -20.624 -2.932 27.859 1.00 33.12 812 ALA A C 1
ATOM 6395 O O . ALA A 1 812 ? -21.712 -3.110 27.329 1.00 33.12 812 ALA A O 1
ATOM 6396 N N . ASN A 1 813 ? -19.500 -3.106 27.144 1.00 33.59 813 ASN A N 1
ATOM 6397 C CA . ASN A 1 813 ? -19.566 -3.115 25.663 1.00 33.59 813 ASN A CA 1
ATOM 6398 C C . ASN A 1 813 ? -18.663 -4.126 24.930 1.00 33.59 813 ASN A C 1
ATOM 6400 O O . ASN A 1 813 ? -17.885 -3.744 24.058 1.00 33.59 813 ASN A O 1
ATOM 6404 N N . ALA A 1 814 ? -18.808 -5.426 25.196 1.00 27.56 814 ALA A N 1
ATOM 6405 C CA . ALA A 1 814 ? -18.240 -6.454 24.316 1.00 27.56 814 ALA A CA 1
ATOM 6406 C C . ALA A 1 814 ? -19.229 -7.606 24.064 1.00 27.56 814 ALA A C 1
ATOM 6408 O O . ALA A 1 814 ? -19.341 -8.531 24.862 1.00 27.56 814 ALA A O 1
ATOM 6409 N N . ILE A 1 815 ? -19.924 -7.564 22.921 1.00 30.17 815 ILE A N 1
ATOM 6410 C CA . ILE A 1 815 ? -20.660 -8.707 22.351 1.00 30.17 815 ILE A CA 1
ATOM 6411 C C . ILE A 1 815 ? -19.807 -9.317 21.222 1.00 30.17 815 ILE A C 1
ATOM 6413 O O . ILE A 1 815 ? -19.464 -8.595 20.283 1.00 30.17 815 ILE A O 1
ATOM 6417 N N . PRO A 1 816 ? -19.494 -10.627 21.236 1.00 32.66 816 PRO A N 1
ATOM 6418 C CA . PRO A 1 816 ? -18.930 -11.325 20.078 1.00 32.66 816 PRO A CA 1
ATOM 6419 C C . PRO A 1 816 ? -20.005 -11.979 19.190 1.00 32.66 816 PRO A C 1
ATOM 6421 O O . PRO A 1 816 ? -20.945 -12.603 19.678 1.00 32.66 816 PRO A O 1
ATOM 6424 N N . LEU A 1 817 ? -19.800 -11.902 17.869 1.00 27.12 817 LEU A N 1
ATOM 6425 C CA . LEU A 1 817 ? -20.596 -12.555 16.822 1.00 27.12 817 LEU A CA 1
ATOM 6426 C C . LEU A 1 817 ? -20.678 -14.090 16.974 1.00 27.12 817 LEU A C 1
ATOM 6428 O O . LEU A 1 817 ? -19.662 -14.788 17.033 1.00 27.12 817 LEU A O 1
ATOM 6432 N N . GLU A 1 818 ? -21.901 -14.623 16.918 1.00 30.58 818 GLU A N 1
ATOM 6433 C CA . GLU A 1 818 ? -22.199 -16.057 16.925 1.00 30.58 818 GLU A CA 1
ATOM 6434 C C . GLU A 1 818 ? -21.839 -16.767 15.602 1.00 30.58 818 GLU A C 1
ATOM 6436 O O . GLU A 1 818 ? -22.162 -16.321 14.500 1.00 30.58 818 GLU A O 1
ATOM 6441 N N . ARG A 1 819 ? -21.233 -17.960 15.710 1.00 30.22 819 ARG A N 1
ATOM 6442 C CA . ARG A 1 819 ? -21.082 -18.929 14.608 1.00 30.22 819 ARG A CA 1
ATOM 6443 C C . ARG A 1 819 ? -22.284 -19.879 14.572 1.00 30.22 819 ARG A C 1
ATOM 6445 O O . ARG A 1 819 ? -22.496 -20.662 15.499 1.00 30.22 819 ARG A O 1
ATOM 6452 N N . THR A 1 820 ? -23.012 -19.887 13.458 1.00 30.05 820 THR A N 1
ATOM 6453 C CA . THR A 1 820 ? -24.139 -20.793 13.185 1.00 30.05 820 THR A CA 1
ATOM 6454 C C . THR A 1 820 ? -23.707 -22.268 13.104 1.00 30.05 820 THR A C 1
ATOM 6456 O O . THR A 1 820 ? -22.781 -22.648 12.382 1.00 30.05 820 THR A O 1
ATOM 6459 N N . LYS A 1 821 ? -24.398 -23.137 13.857 1.00 33.41 821 LYS A N 1
ATOM 6460 C CA . LYS A 1 821 ? -24.183 -24.597 13.877 1.00 33.41 821 LYS A CA 1
ATOM 6461 C C . LYS A 1 821 ? -24.899 -25.292 12.711 1.00 33.41 821 LYS A C 1
ATOM 6463 O O . LYS A 1 821 ? -26.091 -25.102 12.493 1.00 33.41 821 LYS A O 1
ATOM 6468 N N . LYS A 1 822 ? -24.182 -26.187 12.022 1.00 31.16 822 LYS A N 1
ATOM 6469 C CA . LYS A 1 822 ? -24.729 -27.139 11.037 1.00 31.16 822 LYS A CA 1
ATOM 6470 C C . LYS A 1 822 ? -25.651 -28.160 11.720 1.00 31.16 822 LYS A C 1
ATOM 6472 O O . LYS A 1 822 ? -25.206 -28.878 12.614 1.00 31.16 822 LYS A O 1
ATOM 6477 N N . ARG A 1 823 ? -26.900 -28.277 11.257 1.00 30.42 823 ARG A N 1
ATOM 6478 C CA . ARG A 1 823 ? -27.801 -29.397 11.581 1.00 30.42 823 ARG A CA 1
ATOM 6479 C C . ARG A 1 823 ? -27.539 -30.577 10.641 1.00 30.42 823 ARG A C 1
ATOM 6481 O O . ARG A 1 823 ? -27.443 -30.411 9.428 1.00 30.42 823 ARG A O 1
ATOM 6488 N N . LYS A 1 824 ? -27.419 -31.764 11.235 1.00 31.11 824 LYS A N 1
ATOM 6489 C CA . LYS A 1 824 ? -27.336 -33.073 10.579 1.00 31.11 824 LYS A CA 1
ATOM 6490 C C . LYS A 1 824 ? -28.777 -33.511 10.283 1.00 31.11 824 LYS A C 1
ATOM 6492 O O . LYS A 1 824 ? -29.563 -33.601 11.220 1.00 31.11 824 LYS A O 1
ATOM 6497 N N . ILE A 1 825 ? -29.131 -33.713 9.015 1.00 30.42 825 ILE A N 1
ATOM 6498 C CA . ILE A 1 825 ? -30.442 -34.246 8.610 1.00 30.42 825 ILE A CA 1
ATOM 6499 C C . ILE A 1 825 ? -30.262 -35.742 8.349 1.00 30.42 825 ILE A C 1
ATOM 6501 O O . ILE A 1 825 ? -29.470 -36.130 7.491 1.00 30.42 825 ILE A O 1
ATOM 6505 N N . THR A 1 826 ? -30.958 -36.568 9.125 1.00 31.06 826 THR A N 1
ATOM 6506 C CA . THR A 1 826 ? -31.174 -37.996 8.864 1.00 31.06 826 THR A CA 1
ATOM 6507 C C . THR A 1 826 ? -32.388 -38.170 7.955 1.00 31.06 826 THR A C 1
ATOM 6509 O O . THR A 1 826 ? -33.384 -37.467 8.107 1.00 31.06 826 THR A O 1
ATOM 6512 N N . ALA A 1 827 ? -32.261 -39.084 6.995 1.00 34.44 827 ALA A N 1
ATOM 6513 C CA . ALA A 1 827 ? -33.246 -39.396 5.968 1.00 34.44 827 ALA A CA 1
ATOM 6514 C C . ALA A 1 827 ? -34.505 -40.077 6.534 1.00 34.44 827 ALA A C 1
ATOM 6516 O O . ALA A 1 827 ? -34.409 -40.886 7.455 1.00 34.44 827 ALA A O 1
ATOM 6517 N N . GLY A 1 828 ? -35.654 -39.786 5.921 1.00 28.36 828 GLY A N 1
ATOM 6518 C CA . GLY A 1 828 ? -36.922 -40.494 6.090 1.00 28.36 828 GLY A CA 1
ATOM 6519 C C . GLY A 1 828 ? -37.585 -40.707 4.725 1.00 28.36 828 GLY A C 1
ATOM 6520 O O . GLY A 1 828 ? -37.527 -39.828 3.869 1.00 28.36 828 GLY A O 1
ATOM 6521 N N . GLN A 1 829 ? -38.118 -41.912 4.533 1.00 34.56 829 GLN A N 1
ATOM 6522 C CA . GLN A 1 829 ? -38.705 -42.494 3.320 1.00 34.56 829 GLN A CA 1
ATOM 6523 C C . GLN A 1 829 ? -40.148 -42.022 3.028 1.00 34.56 829 GLN A C 1
ATOM 6525 O O . GLN A 1 829 ? -40.836 -41.566 3.936 1.00 34.56 829 GLN A O 1
ATOM 6530 N N . GLY A 1 830 ? -40.614 -42.285 1.794 1.00 28.88 830 GLY A N 1
ATOM 6531 C CA . GLY A 1 830 ? -42.032 -42.406 1.383 1.00 28.88 830 GLY A CA 1
ATOM 6532 C C . GLY A 1 830 ? -42.398 -41.447 0.239 1.00 28.88 830 GLY A C 1
ATOM 6533 O O . GLY A 1 830 ? -42.312 -40.246 0.445 1.00 28.88 830 GLY A O 1
ATOM 6534 N N . LEU A 1 831 ? -42.587 -41.864 -1.025 1.00 30.77 831 LEU A N 1
ATOM 6535 C CA . LEU A 1 831 ? -43.599 -42.738 -1.675 1.00 30.77 831 LEU A CA 1
ATOM 6536 C C . LEU A 1 831 ? -44.664 -41.896 -2.418 1.00 30.77 831 LEU A C 1
ATOM 6538 O O . LEU A 1 831 ? -45.215 -41.000 -1.798 1.00 30.77 831 LEU A O 1
ATOM 6542 N N . GLY A 1 832 ? -44.895 -42.243 -3.703 1.00 33.47 832 GLY A N 1
ATOM 6543 C CA . GLY A 1 832 ? -46.041 -42.002 -4.627 1.00 33.47 832 GLY A CA 1
ATOM 6544 C C . GLY A 1 832 ? -46.902 -40.737 -4.468 1.00 33.47 832 GLY A C 1
ATOM 6545 O O . GLY A 1 832 ? -47.365 -40.437 -3.379 1.00 33.47 832 GLY A O 1
ATOM 6546 N N . VAL A 1 833 ? -47.241 -39.977 -5.510 1.00 33.00 833 VAL A N 1
ATOM 6547 C CA . VAL A 1 833 ? -47.626 -40.288 -6.902 1.00 33.00 833 VAL A CA 1
ATOM 6548 C C . VAL A 1 833 ? -47.211 -39.125 -7.796 1.00 33.00 833 VAL A C 1
ATOM 6550 O O . VAL A 1 833 ? -47.271 -37.975 -7.302 1.00 33.00 833 VAL A O 1
#

Radius of gyration: 40.19 Å; chains: 1; bounding box: 103×95×100 Å